Protein AF-A0A3M1Y998-F1 (afdb_monomer)

Foldseek 3Di:
DDDDDDDDYDDDDDDDDDDDDDDDDPDDDWDWDDDPPDRFKTKGKDADPPPPDDPPPDDQQDWDWDDDPNDIFIWGFNDFDDDDRTTTITITGGPDDDDDDPPPDPVPVPDDDDDPPDPPPDDPVVVVVVVVVVLPDPDDDDDDPDPDADEFELVNFFCCCVVPVQDDPAAPSDDQVPQAPDACQVSLLRRQVVSVVRLHEYEDEFFEHEHAAEREHEFSYEYEWPAQFDDDQVDDPPDDCGRTTAEYEYEHPAAQGENYEYEYPDPVQDAGEHAEYYRYEYAYPLPHAAYEDYEDDPPPHEYEDYEAYRYEYENQQRHEDYEYEWEPQHEYDHYEHEAYEEENRQEDYEAEFEDAAQTEYEQYEAYQYEYEYENHQEQYEFEYPDQHPNTEAEAYEHEAHEQEYLEHQAAHAEYYHQYEYEYDNYEYENNCHCVPHVPHWNEEYDQRYADHHDEYAYPTDYHHNYPNHAYWYDYPPPQAIALGNQFPQPRLQQGPWDQDPQRFTDTPQKQKFKDFLPDPDTHRHPPPNFDWDWDDDPQDPPNHIKIKTFAFARMKMKIWGHDPVCLLVLAQFKKKWWWWKAWQFFQQKKKKWWWQDPVGIDIDIFTDHHGDNDTDIHIAIDHRHNPTPDTTIIMMGHHHCVGHNRGTIIMMIIRTGMGTHRDDPVSPPPDCPDPPDDDDDPDDCVQAAEDACPDQQQAWPVRDQLEGFDAPVHQHYEYEHPPAAGEHAAYLPAQPDGGSNNRGHQDPPPRHHHYHYPDPRYHYDYDPHDDDDPPD

Structure (mmCIF, N/CA/C/O backbone):
data_AF-A0A3M1Y998-F1
#
_entry.id   AF-A0A3M1Y998-F1
#
loop_
_atom_site.group_PDB
_atom_site.id
_atom_site.type_symbol
_atom_site.label_atom_id
_atom_site.label_alt_id
_atom_site.label_comp_id
_atom_site.label_asym_id
_atom_site.label_entity_id
_atom_site.label_seq_id
_atom_site.pdbx_PDB_ins_code
_atom_site.Cartn_x
_atom_site.Cartn_y
_atom_site.Cartn_z
_atom_site.occupancy
_atom_site.B_iso_or_equiv
_atom_site.auth_seq_id
_atom_site.auth_comp_id
_atom_site.auth_asym_id
_atom_site.auth_atom_id
_atom_site.pdbx_PDB_model_num
ATOM 1 N N . MET A 1 1 ? -44.297 -86.872 43.626 1.00 28.73 1 MET A N 1
ATOM 2 C CA . MET A 1 1 ? -42.846 -86.785 43.926 1.00 28.73 1 MET A CA 1
ATOM 3 C C . MET A 1 1 ? -42.371 -85.453 43.338 1.00 28.73 1 MET A C 1
ATOM 5 O O . MET A 1 1 ? -42.643 -85.288 42.164 1.00 28.73 1 MET A O 1
ATOM 9 N N . LYS A 1 2 ? -41.758 -84.451 43.992 1.00 30.38 2 LYS A N 1
ATOM 10 C CA . LYS A 1 2 ? -41.513 -84.029 45.402 1.00 30.38 2 LYS A CA 1
ATOM 11 C C . LYS A 1 2 ? -41.381 -82.472 45.321 1.00 30.38 2 LYS A C 1
ATOM 13 O O . LYS A 1 2 ? -40.710 -82.046 44.394 1.00 30.38 2 LYS A O 1
ATOM 18 N N . LYS A 1 3 ? -41.882 -81.558 46.168 1.00 30.95 3 LYS A N 1
ATOM 19 C CA . LYS A 1 3 ? -42.814 -81.538 47.329 1.00 30.95 3 LYS A CA 1
ATOM 20 C C . LYS A 1 3 ? -44.104 -80.743 46.902 1.00 30.95 3 LYS A C 1
ATOM 22 O O . LYS A 1 3 ? -44.504 -81.012 45.777 1.00 30.95 3 LYS A O 1
ATOM 27 N N . LEU A 1 4 ? -44.941 -79.938 47.600 1.00 26.91 4 LEU A N 1
ATOM 28 C CA . LEU A 1 4 ? -44.999 -79.182 48.884 1.00 26.91 4 LEU A CA 1
ATOM 29 C C . LEU A 1 4 ? -44.080 -77.928 48.936 1.00 26.91 4 LEU A C 1
ATOM 31 O O . LEU A 1 4 ? -42.935 -78.050 48.521 1.00 26.91 4 LEU A O 1
ATOM 35 N N . ILE A 1 5 ? -44.452 -76.715 49.399 1.00 28.28 5 ILE A N 1
ATOM 36 C CA . ILE A 1 5 ? -45.651 -76.070 50.039 1.00 28.28 5 ILE A CA 1
ATOM 37 C C . ILE A 1 5 ? -45.752 -74.635 49.386 1.00 28.28 5 ILE A C 1
ATOM 39 O O . ILE A 1 5 ? -44.716 -74.178 48.917 1.00 28.28 5 ILE A O 1
ATOM 43 N N . LYS A 1 6 ? -46.849 -73.880 49.126 1.00 26.55 6 LYS A N 1
ATOM 44 C CA . LYS A 1 6 ? -48.116 -73.475 49.813 1.00 26.55 6 LYS A CA 1
ATOM 45 C C . LYS A 1 6 ? -47.914 -72.528 51.045 1.00 26.55 6 LYS A C 1
ATOM 47 O O . LYS A 1 6 ? -47.003 -72.797 51.810 1.00 26.55 6 LYS A O 1
ATOM 52 N N . ILE A 1 7 ? -48.722 -71.482 51.351 1.00 26.44 7 ILE A N 1
ATOM 53 C CA . ILE A 1 7 ? -49.826 -70.757 50.643 1.00 26.44 7 ILE A CA 1
ATOM 54 C C . ILE A 1 7 ? -50.287 -69.457 51.406 1.00 26.44 7 ILE A C 1
ATOM 56 O O . ILE A 1 7 ? -50.245 -69.474 52.629 1.00 26.44 7 ILE A O 1
ATOM 60 N N . ILE A 1 8 ? -50.866 -68.448 50.706 1.00 25.31 8 ILE A N 1
ATOM 61 C CA . ILE A 1 8 ? -51.838 -67.394 51.179 1.00 25.31 8 ILE A CA 1
ATOM 62 C C . ILE A 1 8 ? -51.365 -66.162 52.030 1.00 25.31 8 ILE A C 1
ATOM 64 O O . ILE A 1 8 ? -50.588 -66.310 52.961 1.00 25.31 8 ILE A O 1
ATOM 68 N N . ALA A 1 9 ? -52.001 -64.994 51.758 1.00 24.14 9 ALA A N 1
ATOM 69 C CA . ALA A 1 9 ? -52.255 -63.786 52.604 1.00 24.14 9 ALA A CA 1
ATOM 70 C C . ALA A 1 9 ? -51.103 -62.854 53.086 1.00 24.14 9 ALA A C 1
ATOM 72 O O . ALA A 1 9 ? -49.942 -63.223 52.983 1.00 24.14 9 ALA A O 1
ATOM 73 N N . THR A 1 10 ? -51.333 -61.678 53.725 1.00 23.50 10 THR A N 1
ATOM 74 C CA . THR A 1 10 ? -52.276 -60.515 53.546 1.00 23.50 10 THR A CA 1
ATOM 75 C C . THR A 1 10 ? -51.986 -59.435 54.629 1.00 23.50 10 THR A C 1
ATOM 77 O O . THR A 1 10 ? -51.796 -59.786 55.785 1.00 23.50 10 THR A O 1
ATOM 80 N N . VAL A 1 11 ? -52.007 -58.144 54.245 1.00 27.97 11 VAL A N 1
ATOM 81 C CA . VAL A 1 11 ? -52.186 -56.870 55.016 1.00 27.97 11 VAL A CA 1
ATOM 82 C C . VAL A 1 11 ? -52.184 -56.868 56.566 1.00 27.97 11 VAL A C 1
ATOM 84 O O . VAL A 1 11 ? -53.050 -57.478 57.184 1.00 27.97 11 VAL A O 1
ATOM 87 N N . CYS A 1 12 ? -51.343 -55.996 57.158 1.00 21.44 12 CYS A N 1
ATOM 88 C CA . CYS A 1 12 ? -51.521 -55.249 58.433 1.00 21.44 12 CYS A CA 1
ATOM 89 C C . CYS A 1 12 ? -50.315 -54.284 58.647 1.00 21.44 12 CYS A C 1
ATOM 91 O O . CYS A 1 12 ? -49.262 -54.542 58.076 1.00 21.44 12 CYS A O 1
ATOM 93 N N . CYS A 1 13 ? -50.296 -53.252 59.510 1.00 22.41 13 CYS A N 1
ATOM 94 C CA . CYS A 1 13 ? -51.275 -52.206 59.871 1.00 22.41 13 CYS A CA 1
ATOM 95 C C . CYS A 1 13 ? -50.620 -51.185 60.847 1.00 22.41 13 CYS A C 1
ATOM 97 O O . CYS A 1 13 ? -50.012 -51.609 61.819 1.00 22.41 13 CYS A O 1
ATOM 99 N N . VAL A 1 14 ? -50.841 -49.875 60.637 1.00 23.38 14 VAL A N 1
ATOM 100 C CA . VAL A 1 14 ? -50.929 -48.782 61.652 1.00 23.38 14 VAL A CA 1
ATOM 101 C C . VAL A 1 14 ? -49.792 -48.562 62.684 1.00 23.38 14 VAL A C 1
ATOM 103 O O . VAL A 1 14 ? -49.634 -49.342 63.617 1.00 23.38 14 VAL A O 1
ATOM 106 N N . MET A 1 15 ? -49.205 -47.349 62.693 1.00 20.98 15 MET A N 1
ATOM 107 C CA . MET A 1 15 ? -49.172 -46.499 63.909 1.00 20.98 15 MET A CA 1
ATOM 108 C C . MET A 1 15 ? -48.903 -45.004 63.631 1.00 20.98 15 MET A C 1
ATOM 110 O O . MET A 1 15 ? -48.249 -44.649 62.656 1.00 20.98 15 MET A O 1
ATOM 114 N N . PHE A 1 16 ? -49.433 -44.138 64.503 1.00 25.70 16 PHE A N 1
ATOM 115 C CA . PHE A 1 16 ? -49.249 -42.676 64.533 1.00 25.70 16 PHE A CA 1
ATOM 116 C C . PHE A 1 16 ? -48.247 -42.284 65.630 1.00 25.70 16 PHE A C 1
ATOM 118 O O . PHE A 1 16 ? -48.265 -42.898 66.692 1.00 25.70 16 PHE A O 1
ATOM 125 N N . PHE A 1 17 ? -47.509 -41.184 65.443 1.00 23.17 17 PHE A N 1
ATOM 126 C CA . PHE A 1 17 ? -47.039 -40.316 66.537 1.00 23.17 17 PHE A CA 1
ATOM 127 C C . PHE A 1 17 ? -46.920 -38.856 66.060 1.00 23.17 17 PHE A C 1
ATOM 129 O O . PHE A 1 17 ? -46.971 -38.584 64.861 1.00 23.17 17 PHE A O 1
ATOM 136 N N . THR A 1 18 ? -46.842 -37.909 66.998 1.00 27.38 18 THR A N 1
ATOM 137 C CA . THR A 1 18 ? -47.073 -36.472 66.760 1.00 27.38 18 THR A CA 1
ATOM 138 C C . THR A 1 18 ? -45.879 -35.575 67.104 1.00 27.38 18 THR A C 1
ATOM 140 O O . THR A 1 18 ? -45.066 -35.911 67.957 1.00 27.38 18 THR A O 1
ATOM 143 N N . SER A 1 19 ? -45.897 -34.367 66.522 1.00 28.23 19 SER A N 1
ATOM 144 C CA . SER A 1 19 ? -45.297 -33.112 67.020 1.00 28.23 19 SER A CA 1
ATOM 145 C C . SER A 1 19 ? -43.782 -33.032 67.281 1.00 28.23 19 SER A C 1
ATOM 147 O O . SER A 1 19 ? -43.309 -33.441 68.336 1.00 28.23 19 SER A O 1
ATOM 149 N N . ALA A 1 20 ? -43.085 -32.271 66.431 1.00 25.92 20 ALA A N 1
ATOM 150 C CA . ALA A 1 20 ? -42.319 -31.076 66.826 1.00 25.92 20 ALA A CA 1
ATOM 151 C C . ALA A 1 20 ? -42.016 -30.223 65.574 1.00 25.92 20 ALA A C 1
ATOM 153 O O . ALA A 1 20 ? -42.040 -30.744 64.461 1.00 25.92 20 ALA A O 1
ATOM 154 N N . ALA A 1 21 ? -41.752 -28.923 65.736 1.00 38.94 21 ALA A N 1
ATOM 155 C CA . ALA A 1 21 ? -41.418 -28.024 64.626 1.00 38.94 21 ALA A CA 1
ATOM 156 C C . ALA A 1 21 ? -39.916 -27.703 64.592 1.00 38.94 21 ALA A C 1
ATOM 158 O O . ALA A 1 21 ? -39.344 -27.363 65.624 1.00 38.94 21 ALA A O 1
ATOM 159 N N . PHE A 1 22 ? -39.315 -27.737 63.400 1.00 25.36 22 PHE A N 1
ATOM 160 C CA . PHE A 1 22 ? -38.050 -27.067 63.078 1.00 25.36 22 PHE A CA 1
ATOM 161 C C . PHE A 1 22 ? -38.064 -26.590 61.614 1.00 25.36 22 PHE A C 1
ATOM 163 O O . PHE A 1 22 ? -38.923 -26.991 60.828 1.00 25.36 22 PHE A O 1
ATOM 170 N N . SER A 1 23 ? -37.172 -25.659 61.278 1.00 29.48 23 SER A N 1
ATOM 171 C CA . SER A 1 23 ? -37.209 -24.865 60.043 1.00 29.48 23 SER A CA 1
ATOM 172 C C . SER A 1 23 ? -36.694 -25.581 58.789 1.00 29.48 23 SER A C 1
ATOM 174 O O . SER A 1 23 ? -35.833 -26.449 58.868 1.00 29.48 23 SER A O 1
ATOM 176 N N . GLN A 1 24 ? -37.205 -25.122 57.640 1.00 39.22 24 GLN A N 1
ATOM 177 C CA . GLN A 1 24 ? -36.751 -25.337 56.256 1.00 39.22 24 GLN A CA 1
ATOM 178 C C . GLN A 1 24 ? -35.481 -26.188 56.039 1.00 39.22 24 GLN A C 1
ATOM 180 O O . GLN A 1 24 ? -34.361 -25.717 56.212 1.00 39.22 24 GLN A O 1
ATOM 185 N N . ALA A 1 25 ? -35.680 -27.382 55.477 1.00 23.97 25 ALA A N 1
ATOM 186 C CA . ALA A 1 25 ? -34.695 -28.069 54.648 1.00 23.97 25 ALA A CA 1
ATOM 187 C C . ALA A 1 25 ? -35.430 -28.743 53.477 1.00 23.97 25 ALA A C 1
ATOM 189 O O . ALA A 1 25 ? -36.175 -29.705 53.669 1.00 23.97 25 ALA A O 1
ATOM 190 N N . THR A 1 26 ? -35.267 -28.231 52.255 1.00 26.08 26 THR A N 1
ATOM 191 C CA . THR A 1 26 ? -35.855 -28.817 51.037 1.00 26.08 26 THR A CA 1
ATOM 192 C C . THR A 1 26 ? -35.005 -29.981 50.530 1.00 26.08 26 THR A C 1
ATOM 194 O O . THR A 1 26 ? -34.342 -29.880 49.502 1.00 26.08 26 THR A O 1
ATOM 197 N N . GLY A 1 27 ? -35.014 -31.089 51.274 1.00 26.39 27 GLY A N 1
ATOM 198 C CA . GLY A 1 27 ? -34.403 -32.349 50.849 1.00 26.39 27 GLY A CA 1
ATOM 199 C C . GLY A 1 27 ? -35.248 -33.077 49.799 1.00 26.39 27 GLY A C 1
ATOM 200 O O . GLY A 1 27 ? -36.473 -33.145 49.914 1.00 26.39 27 GLY A O 1
ATOM 201 N N . ILE A 1 28 ? -34.589 -33.645 48.788 1.00 27.44 28 ILE A N 1
ATOM 202 C CA . ILE A 1 28 ? -35.203 -34.571 47.829 1.00 27.44 28 ILE A CA 1
ATOM 203 C C . ILE A 1 28 ? -35.176 -35.975 48.443 1.00 27.44 28 ILE A C 1
ATOM 205 O O . ILE A 1 28 ? -34.116 -36.457 48.835 1.00 27.44 28 ILE A O 1
ATOM 209 N N . TYR A 1 29 ? -36.327 -36.647 48.492 1.00 25.86 29 TYR A N 1
ATOM 210 C CA . TYR A 1 29 ? -36.417 -38.057 48.875 1.00 25.86 29 TYR A CA 1
ATOM 211 C C . TYR A 1 29 ? -36.579 -38.922 47.622 1.00 25.86 29 TYR A C 1
ATOM 213 O O . TYR A 1 29 ? -37.658 -38.965 47.036 1.00 25.86 29 TYR A O 1
ATOM 221 N N . VAL A 1 30 ? -35.515 -39.627 47.231 1.00 32.72 30 VAL A N 1
ATOM 222 C CA . VAL A 1 30 ? -35.581 -40.709 46.236 1.00 32.72 30 VAL A CA 1
ATOM 223 C C . VAL A 1 30 ? -35.780 -42.025 46.984 1.00 32.72 30 VAL A C 1
ATOM 225 O O . VAL A 1 30 ? -34.955 -42.392 47.822 1.00 32.72 30 VAL A O 1
ATOM 228 N N . LEU A 1 31 ? -36.873 -42.737 46.699 1.00 29.14 31 LEU A N 1
ATOM 229 C CA . LEU A 1 31 ? -37.113 -44.064 47.263 1.00 29.14 31 LEU A CA 1
ATOM 230 C C . LEU A 1 31 ? -36.431 -45.121 46.387 1.00 29.14 31 LEU A C 1
ATOM 232 O O . LEU A 1 31 ? -36.973 -45.526 45.361 1.00 29.14 31 LEU A O 1
ATOM 236 N N . TYR A 1 32 ? -35.249 -45.569 46.800 1.00 33.28 32 TYR A N 1
ATOM 237 C CA . TYR A 1 32 ? -34.564 -46.687 46.157 1.00 33.28 32 TYR A CA 1
ATOM 238 C C . TYR A 1 32 ? -35.255 -48.011 46.501 1.00 33.28 32 TYR A C 1
ATOM 240 O O . TYR A 1 32 ? -35.374 -48.369 47.674 1.00 33.28 32 TYR A O 1
ATOM 248 N N . VAL A 1 33 ? -35.653 -48.762 45.474 1.00 33.94 33 VAL A N 1
ATOM 249 C CA . VAL A 1 33 ? -36.022 -50.178 45.585 1.00 33.94 33 VAL A CA 1
ATOM 250 C C . VAL A 1 33 ? -34.930 -50.973 44.881 1.00 33.94 33 VAL A C 1
ATOM 252 O O . VAL A 1 33 ? -34.832 -50.940 43.658 1.00 33.94 33 VAL A O 1
ATOM 255 N N . HIS A 1 34 ? -34.075 -51.640 45.655 1.00 32.28 34 HIS A N 1
ATOM 256 C CA . HIS A 1 34 ? -33.047 -52.518 45.103 1.00 32.28 34 HIS A CA 1
ATOM 257 C C . HIS A 1 34 ? -33.678 -53.879 44.800 1.00 32.28 34 HIS A C 1
ATOM 259 O O . HIS A 1 34 ? -34.225 -54.517 45.700 1.00 32.28 34 HIS A O 1
ATOM 265 N N . ASP A 1 35 ? -33.603 -54.326 43.548 1.00 37.66 35 ASP A N 1
ATOM 266 C CA . ASP A 1 35 ? -33.853 -55.726 43.209 1.00 37.66 35 ASP A CA 1
ATOM 267 C C . ASP A 1 35 ? -32.534 -56.495 43.372 1.00 37.66 35 ASP A C 1
ATOM 269 O O . ASP A 1 35 ? -31.549 -56.209 42.687 1.00 37.66 35 ASP A O 1
ATOM 273 N N . ASP A 1 36 ? -32.489 -57.441 44.312 1.00 33.34 36 ASP A N 1
ATOM 274 C CA . ASP A 1 36 ? -31.306 -58.273 44.580 1.00 33.34 36 ASP A CA 1
ATOM 275 C C . ASP A 1 36 ? -31.001 -59.268 43.435 1.00 33.34 36 ASP A C 1
ATOM 277 O O . ASP A 1 36 ? -29.962 -59.931 43.450 1.00 33.34 36 ASP A O 1
ATOM 281 N N . SER A 1 37 ? -31.891 -59.407 42.442 1.00 35.38 37 SER A N 1
ATOM 282 C CA . SER A 1 37 ? -31.739 -60.351 41.328 1.00 35.38 37 SER A CA 1
ATOM 283 C C . SER A 1 37 ? -31.055 -59.779 40.079 1.00 35.38 37 SER A C 1
ATOM 285 O O . SER A 1 37 ? -30.566 -60.564 39.263 1.00 35.38 37 SER A O 1
ATOM 287 N N . ASN A 1 38 ? -30.959 -58.449 39.924 1.00 41.59 38 ASN A N 1
ATOM 288 C CA . ASN A 1 38 ? -30.275 -57.824 38.783 1.00 41.59 38 ASN A CA 1
ATOM 289 C C . ASN A 1 38 ? -29.654 -56.444 39.122 1.00 41.59 38 ASN A C 1
ATOM 291 O O . ASN A 1 38 ? -30.374 -55.445 39.159 1.00 41.59 38 ASN A O 1
ATOM 295 N N . PRO A 1 39 ? -28.318 -56.331 39.277 1.00 40.72 39 PRO A N 1
ATOM 296 C CA . PRO A 1 39 ? -27.650 -55.102 39.730 1.00 40.72 39 PRO A CA 1
ATOM 297 C C . PRO A 1 39 ? -27.534 -53.986 38.667 1.00 40.72 39 PRO A C 1
ATOM 299 O O . PRO A 1 39 ? -26.783 -53.034 38.866 1.00 40.72 39 PRO A O 1
ATOM 302 N N . TYR A 1 40 ? -28.240 -54.095 37.535 1.00 42.31 40 TYR A N 1
ATOM 303 C CA . TYR A 1 40 ? -28.177 -53.143 36.412 1.00 42.31 40 TYR A CA 1
ATOM 304 C C . TYR A 1 40 ? -29.518 -52.474 36.062 1.00 42.31 40 TYR A C 1
ATOM 306 O O . TYR A 1 40 ? -29.583 -51.715 35.095 1.00 42.31 40 TYR A O 1
ATOM 314 N N . THR A 1 41 ? -30.579 -52.736 36.830 1.00 38.84 41 THR A N 1
ATOM 315 C CA . THR A 1 41 ? -31.914 -52.139 36.645 1.00 38.84 41 THR A CA 1
ATOM 316 C C . THR A 1 41 ? -32.327 -51.349 37.879 1.00 38.84 41 THR A C 1
ATOM 318 O O . THR A 1 41 ? -32.541 -51.931 38.940 1.00 38.84 41 THR A O 1
ATOM 321 N N . THR A 1 42 ? -32.481 -50.032 37.718 1.00 44.97 42 THR A N 1
ATOM 322 C CA . THR A 1 42 ? -32.980 -49.122 38.758 1.00 44.97 42 THR A CA 1
ATOM 323 C C . THR A 1 42 ? -34.293 -48.508 38.287 1.00 44.97 42 THR A C 1
ATOM 325 O O . THR A 1 42 ? -34.296 -47.618 37.436 1.00 44.97 42 THR A O 1
ATOM 328 N N . THR A 1 43 ? -35.412 -48.960 38.850 1.00 42.78 43 THR A N 1
ATOM 329 C CA . THR A 1 43 ? -36.726 -48.357 38.597 1.00 42.78 43 THR A CA 1
ATOM 330 C C . THR A 1 43 ? -36.883 -47.098 39.452 1.00 42.78 43 THR A C 1
ATOM 332 O O . THR A 1 43 ? -36.777 -47.158 40.678 1.00 42.78 43 THR A O 1
ATOM 335 N N . VAL A 1 44 ? -37.161 -45.952 38.822 1.00 46.66 44 VAL A N 1
ATOM 336 C CA . VAL A 1 44 ? -37.321 -44.661 39.515 1.00 46.66 44 VAL A CA 1
ATOM 337 C C . VAL A 1 44 ? -38.791 -44.240 39.542 1.00 46.66 44 VAL A C 1
ATOM 339 O O . VAL A 1 44 ? -39.430 -44.096 38.503 1.00 46.66 44 VAL A O 1
ATOM 342 N N . LEU A 1 45 ? -39.322 -43.994 40.743 1.00 42.41 45 LEU A N 1
ATOM 343 C CA . LEU A 1 45 ? -40.657 -43.424 40.953 1.00 42.41 45 LEU A CA 1
ATOM 344 C C . LEU A 1 45 ? -40.580 -41.892 41.040 1.00 42.41 45 LEU A C 1
ATOM 346 O O . LEU A 1 45 ? -40.309 -41.327 42.100 1.00 42.41 45 LEU A O 1
ATOM 350 N N . LEU A 1 46 ? -40.834 -41.221 39.916 1.00 44.50 46 LEU A N 1
ATOM 351 C CA . LEU A 1 46 ? -40.990 -39.764 39.848 1.00 44.50 46 LEU A CA 1
ATOM 352 C C . LEU A 1 46 ? -42.362 -39.362 40.417 1.00 44.50 46 LEU A C 1
ATOM 354 O O . LEU A 1 46 ? -43.374 -39.943 40.029 1.00 44.50 46 LEU A O 1
ATOM 358 N N . ASN A 1 47 ? -42.419 -38.379 41.328 1.00 36.03 47 ASN A N 1
ATOM 359 C CA . ASN A 1 47 ? -43.671 -38.008 42.001 1.00 36.03 47 ASN A CA 1
ATOM 360 C C . ASN A 1 47 ? -43.832 -36.487 42.239 1.00 36.03 47 ASN A C 1
ATOM 362 O O . ASN A 1 47 ? -43.031 -35.874 42.944 1.00 36.03 47 ASN A O 1
ATOM 366 N N . ASP A 1 48 ? -44.887 -35.908 41.650 1.00 36.84 48 ASP A N 1
ATOM 367 C CA . ASP A 1 48 ? -45.590 -34.643 41.978 1.00 36.84 48 ASP A CA 1
ATOM 368 C C . ASP A 1 48 ? -44.764 -33.359 42.296 1.00 36.84 48 ASP A C 1
ATOM 370 O O . ASP A 1 48 ? -45.282 -32.438 42.930 1.00 36.84 48 ASP A O 1
ATOM 374 N N . ARG A 1 49 ? -43.495 -33.237 41.857 1.00 32.12 49 ARG A N 1
ATOM 375 C CA . ARG A 1 49 ? -42.698 -31.983 41.979 1.00 32.12 49 ARG A CA 1
ATOM 376 C C . ARG A 1 49 ? -41.953 -31.491 40.730 1.00 32.12 49 ARG A C 1
ATOM 378 O O . ARG A 1 49 ? -41.306 -30.450 40.800 1.00 32.12 49 ARG A O 1
ATOM 385 N N . PHE A 1 50 ? -42.093 -32.151 39.582 1.00 36.81 50 PHE A N 1
ATOM 386 C CA . PHE A 1 50 ? -41.681 -31.583 38.291 1.00 36.81 50 PHE A CA 1
ATOM 387 C C . PHE A 1 50 ? -42.826 -30.729 37.726 1.00 36.81 50 PHE A C 1
ATOM 389 O O . PHE A 1 50 ? -43.577 -31.176 36.872 1.00 36.81 50 PHE A O 1
ATOM 396 N N . SER A 1 51 ? -43.004 -29.505 38.233 1.00 35.72 51 SER A N 1
ATOM 397 C CA . SER A 1 51 ? -44.151 -28.644 37.874 1.00 35.72 51 SER A CA 1
ATOM 398 C C . SER A 1 51 ? -44.134 -28.093 36.442 1.00 35.72 51 SER A C 1
ATOM 400 O O . SER A 1 51 ? -45.111 -27.479 36.026 1.00 35.72 51 SER A O 1
ATOM 402 N N . ASN A 1 52 ? -43.023 -28.269 35.718 1.00 38.34 52 ASN A N 1
ATOM 403 C CA . ASN A 1 52 ? -42.760 -27.657 34.412 1.00 38.34 52 ASN A CA 1
ATOM 404 C C . ASN A 1 52 ? -42.334 -28.687 33.342 1.00 38.34 52 ASN A C 1
ATOM 406 O O . ASN A 1 52 ? -41.836 -28.292 32.294 1.00 38.34 52 ASN A O 1
ATOM 410 N N . ILE A 1 53 ? -42.482 -29.990 33.610 1.00 40.31 53 ILE A N 1
ATOM 411 C CA . ILE A 1 53 ? -42.286 -31.062 32.622 1.00 40.31 53 ILE A CA 1
ATOM 412 C C . ILE A 1 53 ? -43.477 -32.005 32.765 1.00 40.31 53 ILE A C 1
ATOM 414 O O . ILE A 1 53 ? -43.586 -32.706 33.773 1.00 40.31 53 ILE A O 1
ATOM 418 N N . ASP A 1 54 ? -44.373 -32.012 31.780 1.00 43.44 54 ASP A N 1
ATOM 419 C CA . ASP A 1 54 ? -45.460 -32.984 31.747 1.00 43.44 54 ASP A CA 1
ATOM 420 C C . ASP A 1 54 ? -44.878 -34.381 31.495 1.00 43.44 54 ASP A C 1
ATOM 422 O O . ASP A 1 54 ? -44.110 -34.608 30.561 1.00 43.44 54 ASP A O 1
ATOM 426 N N . ALA A 1 55 ? -45.265 -35.360 32.317 1.00 44.16 55 ALA A N 1
ATOM 427 C CA . ALA A 1 55 ? -44.760 -36.739 32.240 1.00 44.16 55 ALA A CA 1
ATOM 428 C C . ALA A 1 55 ? -45.282 -37.530 31.014 1.00 44.16 55 ALA A C 1
ATOM 430 O O . ALA A 1 55 ? -45.284 -38.761 31.019 1.00 44.16 55 ALA A O 1
ATOM 431 N N . VAL A 1 56 ? -45.767 -36.815 29.997 1.00 47.56 56 VAL A N 1
ATOM 432 C CA . VAL A 1 56 ? -46.315 -37.318 28.732 1.00 47.56 56 VAL A CA 1
ATOM 433 C C . VAL A 1 56 ? -45.252 -37.298 27.626 1.00 47.56 56 VAL A C 1
ATOM 435 O O . VAL A 1 56 ? -45.319 -38.125 26.722 1.00 47.56 56 VAL A O 1
ATOM 438 N N . ASP A 1 57 ? -44.248 -36.419 27.731 1.00 54.09 57 ASP A N 1
ATOM 439 C CA . ASP A 1 57 ? -43.267 -36.164 26.664 1.00 54.09 57 ASP A CA 1
ATOM 440 C C . ASP A 1 57 ? -42.009 -37.058 26.727 1.00 54.09 57 ASP A C 1
ATOM 442 O O . ASP A 1 57 ? -41.160 -36.992 25.842 1.00 54.09 57 ASP A O 1
ATOM 446 N N . LEU A 1 58 ? -41.878 -37.920 27.747 1.00 52.06 58 LEU A N 1
ATOM 447 C CA . LEU A 1 58 ? -40.716 -38.806 27.918 1.00 52.06 58 LEU A CA 1
ATOM 448 C C . LEU A 1 58 ? -40.796 -40.053 27.022 1.00 52.06 58 LEU A C 1
ATOM 450 O O . LEU A 1 58 ? -41.666 -40.912 27.189 1.00 52.06 58 LEU A O 1
ATOM 454 N N . SER A 1 59 ? -39.824 -40.185 26.122 1.00 62.47 59 SER A N 1
ATOM 455 C CA . SER A 1 59 ? -39.717 -41.232 25.107 1.00 62.47 59 SER A CA 1
ATOM 456 C C . SER A 1 59 ? -38.604 -42.246 25.402 1.00 62.47 59 SER A C 1
ATOM 458 O O . SER A 1 59 ? -37.596 -41.959 26.048 1.00 62.47 59 SER A O 1
ATOM 460 N N . VAL A 1 60 ? -38.754 -43.470 24.881 1.00 59.19 60 VAL A N 1
ATOM 461 C CA . VAL A 1 60 ? -37.669 -44.467 24.893 1.00 59.19 60 VAL A CA 1
ATOM 462 C C . VAL A 1 60 ? -36.560 -44.006 23.948 1.00 59.19 60 VAL A C 1
ATOM 464 O O . VAL A 1 60 ? -36.803 -43.817 22.757 1.00 59.19 60 VAL A O 1
ATOM 467 N N . GLY A 1 61 ? -35.346 -43.860 24.478 1.00 54.97 61 GLY A N 1
ATOM 468 C CA . GLY A 1 61 ? -34.200 -43.259 23.788 1.00 54.97 61 GLY A CA 1
ATOM 469 C C . GLY A 1 61 ? -33.803 -41.875 24.312 1.00 54.97 61 GLY A C 1
ATOM 470 O O . GLY A 1 61 ? -32.671 -41.456 24.067 1.00 54.97 61 GLY A O 1
ATOM 471 N N . ASP A 1 62 ? -34.662 -41.199 25.082 1.00 55.81 62 ASP A N 1
ATOM 472 C CA . ASP A 1 62 ? -34.319 -39.906 25.679 1.00 55.81 62 ASP A CA 1
ATOM 473 C C . ASP A 1 62 ? -33.194 -40.050 26.710 1.00 55.81 62 ASP A C 1
ATOM 475 O O . ASP A 1 62 ? -33.083 -41.055 27.423 1.00 55.81 62 ASP A O 1
ATOM 479 N N . THR A 1 63 ? -32.350 -39.019 26.794 1.00 54.25 63 THR A N 1
ATOM 480 C CA . THR A 1 63 ? -31.191 -38.982 27.691 1.00 54.25 63 THR A CA 1
ATOM 481 C C . THR A 1 63 ? -31.426 -37.999 28.832 1.00 54.25 63 THR A C 1
ATOM 483 O O . THR A 1 63 ? -31.480 -36.788 28.631 1.00 54.25 63 THR A O 1
ATOM 486 N N . LEU A 1 64 ? -31.515 -38.528 30.049 1.00 57.78 64 LEU A N 1
ATOM 487 C CA . LEU A 1 64 ? -31.576 -37.759 31.286 1.00 57.78 64 LEU A CA 1
ATOM 488 C C . LEU A 1 64 ? -30.158 -37.529 31.820 1.00 57.78 64 LEU A C 1
ATOM 490 O O . LEU A 1 64 ? -29.321 -38.436 31.810 1.00 57.78 64 LEU A O 1
ATOM 494 N N . TYR A 1 65 ? -29.897 -36.329 32.336 1.00 55.06 65 TYR A N 1
ATOM 495 C CA . TYR A 1 65 ? -28.623 -35.987 32.963 1.00 55.06 65 TYR A CA 1
ATOM 496 C C . TYR A 1 65 ? -28.826 -35.464 34.387 1.00 55.06 65 TYR A C 1
ATOM 498 O O . TYR A 1 65 ? -29.723 -34.665 34.653 1.00 55.06 65 TYR A O 1
ATOM 506 N N . GLN A 1 66 ? -27.976 -35.905 35.315 1.00 61.56 66 GLN A N 1
ATOM 507 C CA . GLN A 1 66 ? -28.000 -35.455 36.706 1.00 61.56 66 GLN A CA 1
ATOM 508 C C . GLN A 1 66 ? -26.579 -35.344 37.258 1.00 61.56 66 GLN A C 1
ATOM 510 O O . GLN A 1 66 ? -25.739 -36.204 37.004 1.00 61.56 66 GLN A O 1
ATOM 515 N N . TYR A 1 67 ? -26.320 -34.292 38.035 1.00 45.56 67 TYR A N 1
ATOM 516 C CA . TYR A 1 67 ? -25.084 -34.170 38.803 1.00 45.56 67 TYR A CA 1
ATOM 517 C C . TYR A 1 67 ? -25.218 -34.856 40.167 1.00 45.56 67 TYR A C 1
ATOM 519 O O . TYR A 1 67 ? -26.182 -34.604 40.892 1.00 45.56 67 TYR A O 1
ATOM 527 N N . PHE A 1 68 ? -24.222 -35.669 40.514 1.00 46.56 68 PHE A N 1
ATOM 528 C CA . PHE A 1 68 ? -23.959 -36.175 41.863 1.00 46.56 68 PHE A CA 1
ATOM 529 C C . PHE A 1 68 ? -22.461 -36.016 42.136 1.00 46.56 68 PHE A C 1
ATOM 531 O O . PHE A 1 68 ? -21.658 -36.350 41.271 1.00 46.56 68 PHE A O 1
ATOM 538 N N . ASP A 1 69 ? -22.094 -35.490 43.306 1.00 49.81 69 ASP A N 1
ATOM 539 C CA . ASP A 1 69 ? -20.706 -35.334 43.774 1.00 49.81 69 ASP A CA 1
ATOM 540 C C . ASP A 1 69 ? -19.738 -34.798 42.689 1.00 49.81 69 ASP A C 1
ATOM 542 O O . ASP A 1 69 ? -18.704 -35.392 42.379 1.00 49.81 69 ASP A O 1
ATOM 546 N N . ASP A 1 70 ? -20.137 -33.678 42.071 1.00 46.75 70 ASP A N 1
ATOM 547 C CA . ASP A 1 70 ? -19.483 -32.973 40.952 1.00 46.75 70 ASP A CA 1
ATOM 548 C C . ASP A 1 70 ? -19.288 -33.778 39.645 1.00 46.75 70 ASP A C 1
ATOM 550 O O . ASP A 1 70 ? -18.692 -33.282 38.684 1.00 46.75 70 ASP A O 1
ATOM 554 N N . GLN A 1 71 ? -19.856 -34.984 39.541 1.00 43.50 71 GLN A N 1
ATOM 555 C CA . GLN A 1 71 ? -19.846 -35.809 38.330 1.00 43.50 71 GLN A CA 1
ATOM 556 C C . GLN A 1 71 ? -21.188 -35.767 37.589 1.00 43.50 71 GLN A C 1
ATOM 558 O O . GLN A 1 71 ? -22.265 -35.821 38.183 1.00 43.50 71 GLN A O 1
ATOM 563 N N . LEU A 1 72 ? -21.113 -35.688 36.258 1.00 51.88 72 LEU A N 1
ATOM 564 C CA . LEU A 1 72 ? -22.264 -35.732 35.359 1.00 51.88 72 LEU A CA 1
ATOM 565 C C . LEU A 1 72 ? -22.627 -37.190 35.050 1.00 51.88 72 LEU A C 1
ATOM 567 O O . LEU A 1 72 ? -21.924 -37.858 34.292 1.00 51.88 72 LEU A O 1
ATOM 571 N N . HIS A 1 73 ? -23.742 -37.670 35.594 1.00 54.06 73 HIS A N 1
ATOM 572 C CA . HIS A 1 73 ? -24.293 -38.982 35.266 1.00 54.06 73 HIS A CA 1
ATOM 573 C C . HIS A 1 73 ? -25.298 -38.862 34.118 1.00 54.06 73 HIS A C 1
ATOM 575 O O . HIS A 1 73 ? -26.249 -38.080 34.194 1.00 54.06 73 HIS A O 1
ATOM 581 N N . LEU A 1 74 ? -25.089 -39.663 33.071 1.00 49.97 74 LEU A N 1
ATOM 582 C CA . LEU A 1 74 ? -25.968 -39.782 31.908 1.00 49.97 74 LEU A CA 1
ATOM 583 C C . LEU A 1 74 ? -26.728 -41.111 31.966 1.00 49.97 74 LEU A C 1
ATOM 585 O O . LEU A 1 74 ? -26.129 -42.176 32.129 1.00 49.97 74 LEU A O 1
ATOM 589 N N . TRP A 1 75 ? -28.044 -41.038 31.801 1.00 60.59 75 TRP A N 1
ATOM 590 C CA . TRP A 1 75 ? -28.962 -42.174 31.823 1.00 60.59 75 TRP A CA 1
ATOM 591 C C . TRP A 1 75 ? -29.821 -42.135 30.565 1.00 60.59 75 TRP A C 1
ATOM 593 O O . TRP A 1 75 ? -30.337 -41.076 30.221 1.00 60.59 75 TRP A O 1
ATOM 603 N N . TYR A 1 76 ? -30.014 -43.272 29.899 1.00 60.12 76 TYR A N 1
ATOM 604 C CA . TYR A 1 76 ? -30.978 -43.371 28.802 1.00 60.12 76 TYR A CA 1
ATOM 605 C C . TYR A 1 76 ? -32.229 -44.116 29.268 1.00 60.12 76 TYR A C 1
ATOM 607 O O . TYR A 1 76 ? -32.140 -45.107 30.003 1.00 60.12 76 TYR A O 1
ATOM 615 N N . ILE A 1 77 ? -33.395 -43.632 28.839 1.00 66.19 77 ILE A N 1
ATOM 616 C CA . ILE A 1 77 ? -34.676 -44.298 29.076 1.00 66.19 77 ILE A CA 1
ATOM 617 C C . ILE A 1 77 ? -34.730 -45.526 28.165 1.00 66.19 77 ILE A C 1
ATOM 619 O O . ILE A 1 77 ? -34.892 -45.398 26.950 1.00 66.19 77 ILE A O 1
ATOM 623 N N . SER A 1 78 ? -34.560 -46.720 28.739 1.00 57.03 78 SER A N 1
ATOM 624 C CA . SER A 1 78 ? -34.523 -47.977 27.981 1.00 57.03 78 SER A CA 1
ATOM 625 C C . SER A 1 78 ? -35.896 -48.640 27.863 1.00 57.03 78 SER A C 1
ATOM 627 O O . SER A 1 78 ? -36.147 -49.344 26.885 1.00 57.03 78 SER A O 1
ATOM 629 N N . SER A 1 79 ? -36.824 -48.357 28.787 1.00 64.69 79 SER A N 1
ATOM 630 C CA . SER A 1 79 ? -38.258 -48.565 28.561 1.00 64.69 79 SER A CA 1
ATOM 631 C C . SER A 1 79 ? -39.138 -47.605 29.374 1.00 64.69 79 SER A C 1
ATOM 633 O O . SER A 1 79 ? -38.786 -47.204 30.484 1.00 64.69 79 SER A O 1
ATOM 635 N N . VAL A 1 80 ? -40.308 -47.265 28.820 1.00 61.47 80 VAL A N 1
ATOM 636 C CA . VAL A 1 80 ? -41.425 -46.621 29.531 1.00 61.47 80 VAL A CA 1
ATOM 637 C C . VAL A 1 80 ? -42.483 -47.704 29.753 1.00 61.47 80 VAL A C 1
ATOM 639 O O . VAL A 1 80 ? -43.050 -48.221 28.791 1.00 61.47 80 VAL A O 1
ATOM 642 N N . LEU A 1 81 ? -42.716 -48.092 31.007 1.00 51.53 81 LEU A N 1
ATOM 643 C CA . LEU A 1 81 ? -43.471 -49.303 31.358 1.00 51.53 81 LEU A CA 1
ATOM 644 C C . LEU A 1 81 ? -44.962 -49.053 31.627 1.00 51.53 81 LEU A C 1
ATOM 646 O O . LEU A 1 81 ? -45.782 -49.942 31.401 1.00 51.53 81 LEU A O 1
ATOM 650 N N . ALA A 1 82 ? -45.324 -47.847 32.071 1.00 51.97 82 ALA A N 1
ATOM 651 C CA . ALA A 1 82 ? -46.704 -47.364 32.112 1.00 51.97 82 ALA A CA 1
ATOM 652 C C . ALA A 1 82 ? -46.752 -45.834 32.241 1.00 51.97 82 ALA A C 1
ATOM 654 O O . ALA A 1 82 ? -45.947 -45.256 32.971 1.00 51.97 82 ALA A O 1
ATOM 655 N N . ILE A 1 83 ? -47.754 -45.209 31.614 1.00 50.88 83 ILE A N 1
ATOM 656 C CA . ILE A 1 83 ? -48.189 -43.830 31.879 1.00 50.88 83 ILE A CA 1
ATOM 657 C C . ILE A 1 83 ? -49.650 -43.904 32.334 1.00 50.88 83 ILE A C 1
ATOM 659 O O . ILE A 1 83 ? -50.499 -44.392 31.592 1.00 50.88 83 ILE A O 1
ATOM 663 N N . ASN A 1 84 ? -49.956 -43.432 33.545 1.00 47.38 84 ASN A N 1
ATOM 664 C CA . ASN A 1 84 ? -51.329 -43.348 34.062 1.00 47.38 84 ASN A CA 1
ATOM 665 C C . ASN A 1 84 ? -51.575 -41.973 34.706 1.00 47.38 84 ASN A C 1
ATOM 667 O O . ASN A 1 84 ? -51.491 -41.826 35.923 1.00 47.38 84 ASN A O 1
ATOM 671 N N . ASN A 1 85 ? -51.869 -40.971 33.868 1.00 44.72 85 ASN A N 1
ATOM 672 C CA . ASN A 1 85 ? -52.307 -39.585 34.145 1.00 44.72 85 ASN A CA 1
ATOM 673 C C . ASN A 1 85 ? -51.508 -38.691 35.124 1.00 44.72 85 ASN A C 1
ATOM 675 O O . ASN A 1 85 ? -51.662 -37.477 35.043 1.00 44.72 85 ASN A O 1
ATOM 679 N N . LYS A 1 86 ? -50.699 -39.231 36.041 1.00 47.78 86 LYS A N 1
ATOM 680 C CA . LYS A 1 86 ? -49.843 -38.483 36.988 1.00 47.78 86 LYS A CA 1
ATOM 681 C C . LYS A 1 86 ? -48.546 -39.200 37.377 1.00 47.78 86 LYS A C 1
ATOM 683 O O . LYS A 1 86 ? -47.789 -38.702 38.207 1.00 47.78 86 LYS A O 1
ATOM 688 N N . THR A 1 87 ? -48.280 -40.379 36.825 1.00 47.31 87 THR A N 1
ATOM 689 C CA . THR A 1 87 ? -47.064 -41.138 37.135 1.00 47.31 87 THR A CA 1
ATOM 690 C C . THR A 1 87 ? -46.629 -41.914 35.901 1.00 47.31 87 THR A C 1
ATOM 692 O O . THR A 1 87 ? -47.448 -42.603 35.283 1.00 47.31 87 THR A O 1
ATOM 695 N N . ALA A 1 88 ? -45.348 -41.790 35.564 1.00 50.22 88 ALA A N 1
ATOM 696 C CA . ALA A 1 88 ? -44.668 -42.606 34.573 1.00 50.22 88 ALA A CA 1
ATOM 697 C C . ALA A 1 88 ? -43.677 -43.523 35.301 1.00 50.22 88 ALA A C 1
ATOM 699 O O . ALA A 1 88 ? -42.908 -43.053 36.142 1.00 50.22 88 ALA A O 1
ATOM 700 N N . GLN A 1 89 ? -43.701 -44.820 34.992 1.00 52.56 89 GLN A N 1
ATOM 701 C CA . GLN A 1 89 ? -42.653 -45.747 35.418 1.00 52.56 89 GLN A CA 1
ATOM 702 C C . GLN A 1 89 ? -41.680 -45.934 34.256 1.00 52.56 89 GLN A C 1
ATOM 704 O O . GLN A 1 89 ? -42.072 -46.413 33.191 1.00 52.56 89 GLN A O 1
ATOM 709 N N . VAL A 1 90 ? -40.422 -45.558 34.474 1.00 51.06 90 VAL A N 1
ATOM 710 C CA . VAL A 1 90 ? -39.329 -45.693 33.508 1.00 51.06 90 VAL A CA 1
ATOM 711 C C . VAL A 1 90 ? -38.219 -46.547 34.096 1.00 51.06 90 VAL A C 1
ATOM 713 O O . VAL A 1 90 ? -37.791 -46.324 35.231 1.00 51.06 90 VAL A O 1
ATOM 716 N N . ASP A 1 91 ? -37.749 -47.505 33.302 1.00 54.12 91 ASP A N 1
ATOM 717 C CA . ASP A 1 91 ? -36.511 -48.212 33.596 1.00 54.12 91 ASP A CA 1
ATOM 718 C C . ASP A 1 91 ? -35.353 -47.456 32.944 1.00 54.12 91 ASP A C 1
ATOM 720 O O . ASP A 1 91 ? -35.342 -47.183 31.737 1.00 54.12 91 ASP A O 1
ATOM 724 N N . LEU A 1 92 ? -34.380 -47.101 33.780 1.00 47.69 92 LEU A N 1
ATOM 725 C CA . LEU A 1 92 ? -33.149 -46.448 33.369 1.00 47.69 92 LEU A CA 1
ATOM 726 C C . LEU A 1 92 ? -32.044 -47.493 33.286 1.00 47.69 92 LEU A C 1
ATOM 728 O O . LEU A 1 92 ? -31.808 -48.249 34.233 1.00 47.69 92 LEU A O 1
ATOM 732 N N . SER A 1 93 ? -31.330 -47.510 32.166 1.00 49.06 93 SER A N 1
ATOM 733 C CA . SER A 1 93 ? -30.146 -48.347 32.001 1.00 49.06 93 SER A CA 1
ATOM 734 C C . SER A 1 93 ? -28.896 -47.478 32.068 1.00 49.06 93 SER A C 1
ATOM 736 O O . SER A 1 93 ? -28.773 -46.474 31.368 1.00 49.06 93 SER A O 1
ATOM 738 N N . TYR A 1 94 ? -27.959 -47.849 32.940 1.00 41.16 94 TYR A N 1
ATOM 739 C CA . TYR A 1 94 ? -26.735 -47.079 33.135 1.00 41.16 94 TYR A CA 1
ATOM 740 C C . TYR A 1 94 ? -25.799 -47.245 31.931 1.00 41.16 94 TYR A C 1
ATOM 742 O O . TYR A 1 94 ? -25.268 -48.333 31.684 1.00 41.16 94 TYR A O 1
ATOM 750 N N . ALA A 1 95 ? -25.570 -46.163 31.185 1.00 43.16 95 ALA A N 1
ATOM 751 C CA . ALA A 1 95 ? -24.544 -46.114 30.151 1.00 43.16 95 ALA A CA 1
ATOM 752 C C . ALA A 1 95 ? -23.162 -46.045 30.818 1.00 43.16 95 ALA A C 1
ATOM 754 O O . ALA A 1 95 ? -22.616 -44.966 31.038 1.00 43.16 95 ALA A O 1
ATOM 755 N N . GLY A 1 96 ? -22.612 -47.211 31.170 1.00 39.41 96 GLY A N 1
ATOM 756 C CA . GLY A 1 96 ? -21.319 -47.345 31.842 1.00 39.41 96 GLY A CA 1
ATOM 757 C C . GLY A 1 96 ? -20.149 -46.836 31.000 1.00 39.41 96 GLY A C 1
ATOM 758 O O . GLY A 1 96 ? -19.459 -47.619 30.349 1.00 39.41 96 GLY A O 1
ATOM 759 N N . ALA A 1 97 ? -19.911 -45.525 31.030 1.00 36.47 97 ALA A N 1
ATOM 760 C CA . ALA A 1 97 ? -18.770 -44.901 30.382 1.00 36.47 97 ALA A CA 1
ATOM 761 C C . ALA A 1 97 ? -17.457 -45.374 31.042 1.00 36.47 97 ALA A C 1
ATOM 763 O O . ALA A 1 97 ? -17.334 -45.311 32.271 1.00 36.47 97 ALA A O 1
ATOM 764 N N . PRO A 1 98 ? -16.449 -45.825 30.269 1.00 33.34 98 PRO A N 1
ATOM 765 C CA . PRO A 1 98 ? -15.121 -46.073 30.817 1.00 33.34 98 PRO A CA 1
ATOM 766 C C . PRO A 1 98 ? -14.548 -44.745 31.323 1.00 33.34 98 PRO A C 1
ATOM 768 O O . PRO A 1 98 ? -14.614 -43.748 30.609 1.00 33.34 98 PRO A O 1
ATOM 771 N N . ALA A 1 99 ? -14.013 -44.748 32.550 1.00 32.47 99 ALA A N 1
ATOM 772 C CA . ALA A 1 99 ? -13.695 -43.561 33.350 1.00 32.47 99 ALA A CA 1
ATOM 773 C C . ALA A 1 99 ? -13.158 -42.362 32.539 1.00 32.47 99 ALA A C 1
ATOM 775 O O . ALA A 1 99 ? -11.959 -42.256 32.257 1.00 32.47 99 ALA A O 1
ATOM 776 N N . ILE A 1 100 ? -14.063 -41.437 32.205 1.00 31.89 100 ILE A N 1
ATOM 777 C CA . ILE A 1 100 ? -13.726 -40.175 31.556 1.00 31.89 100 ILE A CA 1
ATOM 778 C C . ILE A 1 100 ? -12.978 -39.345 32.600 1.00 31.89 100 ILE A C 1
ATOM 780 O O . ILE A 1 100 ? -13.570 -38.846 33.556 1.00 31.89 100 ILE A O 1
ATOM 784 N N . LYS A 1 101 ? -11.653 -39.226 32.438 1.00 27.45 101 LYS A N 1
ATOM 785 C CA . LYS A 1 101 ? -10.845 -38.274 33.215 1.00 27.45 101 LYS A CA 1
ATOM 786 C C . LYS A 1 101 ? -11.494 -36.885 33.121 1.00 27.45 101 LYS A C 1
ATOM 788 O O . LYS A 1 101 ? -11.984 -36.553 32.042 1.00 27.45 101 LYS A O 1
ATOM 793 N N . PRO A 1 102 ? -11.491 -36.087 34.207 1.00 29.58 102 PRO A N 1
ATOM 794 C CA . PRO A 1 102 ? -12.268 -34.852 34.289 1.00 29.58 102 PRO A CA 1
ATOM 795 C C . PRO A 1 102 ? -12.064 -33.971 33.053 1.00 29.58 102 PRO A C 1
ATOM 797 O O . PRO A 1 102 ? -10.929 -33.758 32.620 1.00 29.58 102 PRO A O 1
ATOM 800 N N . LEU A 1 103 ? -13.175 -33.490 32.482 1.00 32.19 103 LEU A N 1
ATOM 801 C CA . LEU A 1 103 ? -13.262 -32.831 31.171 1.00 32.19 103 LEU A CA 1
ATOM 802 C C . LEU A 1 103 ? -12.713 -31.389 31.170 1.00 32.19 103 LEU A C 1
ATOM 804 O O . LEU A 1 103 ? -13.347 -30.447 30.710 1.00 32.19 103 LEU A O 1
ATOM 808 N N . VAL A 1 104 ? -11.464 -31.234 31.609 1.00 30.86 104 VAL A N 1
ATOM 809 C CA . VAL A 1 104 ? -10.680 -29.983 31.610 1.00 30.86 104 VAL A CA 1
ATOM 810 C C . VAL A 1 104 ? -10.221 -29.592 30.185 1.00 30.86 104 VAL A C 1
ATOM 812 O O . VAL A 1 104 ? -9.447 -28.660 30.006 1.00 30.86 104 VAL A O 1
ATOM 815 N N . GLN A 1 105 ? -10.673 -30.305 29.143 1.00 29.64 105 GLN A N 1
ATOM 816 C CA . GLN A 1 105 ? -10.116 -30.219 27.785 1.00 29.64 105 GLN A CA 1
ATOM 817 C C . GLN A 1 105 ? -11.140 -29.972 26.659 1.00 29.64 105 GLN A C 1
ATOM 819 O O . GLN A 1 105 ? -10.778 -30.045 25.487 1.00 29.64 105 GLN A O 1
ATOM 824 N N . LEU A 1 106 ? -12.398 -29.635 26.979 1.00 28.31 106 LEU A N 1
ATOM 825 C CA . LEU A 1 106 ? -13.399 -29.261 25.959 1.00 28.31 106 LEU A CA 1
ATOM 826 C C . LEU A 1 106 ? -13.248 -27.817 25.438 1.00 28.31 106 LEU A C 1
ATOM 828 O O . LEU A 1 106 ? -13.672 -27.518 24.324 1.00 28.31 106 LEU A O 1
ATOM 832 N N . SER A 1 107 ? -12.546 -26.952 26.176 1.00 31.03 107 SER A N 1
ATOM 833 C CA . SER A 1 107 ? -12.176 -25.585 25.765 1.00 31.03 107 SER A CA 1
ATOM 834 C C . SER A 1 107 ? -11.235 -25.518 24.550 1.00 31.03 107 SER A C 1
ATOM 836 O O . SER A 1 107 ? -10.969 -24.433 24.039 1.00 31.03 107 SER A O 1
ATOM 838 N N . ALA A 1 108 ? -10.749 -26.662 24.056 1.00 27.27 108 ALA A N 1
ATOM 839 C CA . ALA A 1 108 ? -9.955 -26.760 22.833 1.00 27.27 108 ALA A CA 1
ATOM 840 C C . ALA A 1 108 ? -10.792 -26.972 21.553 1.00 27.27 108 ALA A C 1
ATOM 842 O O . ALA A 1 108 ? -10.252 -26.801 20.463 1.00 27.27 108 ALA A O 1
ATOM 843 N N . LEU A 1 109 ? -12.075 -27.354 21.657 1.00 27.83 109 LEU A N 1
ATOM 844 C CA . LEU A 1 109 ? -12.895 -27.709 20.486 1.00 27.83 109 LEU A CA 1
ATOM 845 C C . LEU A 1 109 ? -13.702 -26.532 19.909 1.00 27.83 109 LEU A C 1
ATOM 847 O O . LEU A 1 109 ? -14.113 -26.582 18.753 1.00 27.83 109 LEU A O 1
ATOM 851 N N . ILE A 1 110 ? -13.894 -25.458 20.681 1.00 30.80 110 ILE A N 1
ATOM 852 C CA . ILE A 1 110 ? -14.535 -24.213 20.224 1.00 30.80 110 ILE A CA 1
ATOM 853 C C . ILE A 1 110 ? -13.443 -23.237 19.758 1.00 30.80 110 ILE A C 1
ATOM 855 O O . ILE A 1 110 ? -13.205 -22.197 20.371 1.00 30.80 110 ILE A O 1
ATOM 859 N N . LYS A 1 111 ? -12.710 -23.599 18.695 1.00 29.81 111 LYS A N 1
ATOM 860 C CA . LYS A 1 111 ? -11.766 -22.677 18.044 1.00 29.81 111 LYS A CA 1
ATOM 861 C C . LYS A 1 111 ? -11.504 -23.019 16.575 1.00 29.81 111 LYS A C 1
ATOM 863 O O . LYS A 1 111 ? -11.400 -24.185 16.209 1.00 29.81 111 LYS A O 1
ATOM 868 N N . SER A 1 112 ? -11.288 -21.970 15.778 1.00 27.80 112 SER A N 1
ATOM 869 C CA . SER A 1 112 ? -11.100 -21.956 14.316 1.00 27.80 112 SER A CA 1
ATOM 870 C C . SER A 1 112 ? -12.344 -22.311 13.489 1.00 27.80 112 SER A C 1
ATOM 872 O O . SER A 1 112 ? -13.039 -23.295 13.734 1.00 27.80 112 SER A O 1
ATOM 874 N N . GLY A 1 113 ? -12.623 -21.478 12.484 1.00 33.53 113 GLY A N 1
ATOM 875 C CA . GLY A 1 113 ? -13.771 -21.642 11.602 1.00 33.53 113 GLY A CA 1
ATOM 876 C C . GLY A 1 113 ? -13.565 -22.757 10.579 1.00 33.53 113 GLY A C 1
ATOM 877 O O . GLY A 1 113 ? -12.778 -22.628 9.645 1.00 33.53 113 GLY A O 1
ATOM 878 N N . SER A 1 114 ? -14.355 -23.821 10.692 1.00 26.16 114 SER A N 1
ATOM 879 C CA . SER A 1 114 ? -14.672 -24.709 9.571 1.00 26.16 114 SER A CA 1
ATOM 880 C C . SER A 1 114 ? -16.181 -24.968 9.560 1.00 26.16 114 SER A C 1
ATOM 882 O O . SER A 1 114 ? -16.843 -24.820 10.585 1.00 26.16 114 SER A O 1
ATOM 884 N N . LYS A 1 115 ? -16.750 -25.236 8.375 1.00 32.28 115 LYS A N 1
ATOM 885 C CA . LYS A 1 115 ? -18.207 -25.210 8.133 1.00 32.28 115 LYS A CA 1
ATOM 886 C C . LYS A 1 115 ? -18.994 -25.972 9.203 1.00 32.28 115 LYS A C 1
ATOM 888 O O . LYS A 1 115 ? -18.700 -27.147 9.428 1.00 32.28 115 LYS A O 1
ATOM 893 N N . TYR A 1 116 ? -20.039 -25.331 9.741 1.00 30.95 116 TYR A N 1
ATOM 894 C CA . TYR A 1 116 ? -21.039 -25.931 10.631 1.00 30.95 116 TYR A CA 1
ATOM 895 C C . TYR A 1 116 ? -21.470 -27.312 10.130 1.00 30.95 116 TYR A C 1
ATOM 897 O O . TYR A 1 116 ? -22.316 -27.452 9.245 1.00 30.95 116 TYR A O 1
ATOM 905 N N . SER A 1 117 ? -20.865 -28.339 10.715 1.00 29.33 117 SER A N 1
ATOM 906 C CA . SER A 1 117 ? -21.263 -29.724 10.534 1.00 29.33 117 SER A CA 1
ATOM 907 C C . SER A 1 117 ? -22.283 -29.998 11.623 1.00 29.33 117 SER A C 1
ATOM 909 O O . SER A 1 117 ? -21.916 -30.197 12.777 1.00 29.33 117 SER A O 1
ATOM 911 N N . TYR A 1 118 ? -23.561 -29.897 11.252 1.00 32.50 118 TYR A N 1
ATOM 912 C CA . TYR A 1 118 ? -24.710 -30.129 12.128 1.00 32.50 118 TYR A CA 1
ATOM 913 C C . TYR A 1 118 ? -24.481 -31.402 12.958 1.00 32.50 118 TYR A C 1
ATOM 915 O O . TYR A 1 118 ? -24.373 -32.483 12.381 1.00 32.50 118 TYR A O 1
ATOM 923 N N . ILE A 1 119 ? -24.400 -31.281 14.287 1.00 36.50 119 ILE A N 1
ATOM 924 C CA . ILE A 1 119 ? -24.438 -32.435 15.192 1.00 36.50 119 ILE A CA 1
ATOM 925 C C . ILE A 1 119 ? -25.923 -32.785 15.351 1.00 36.50 119 ILE A C 1
ATOM 927 O O . ILE A 1 119 ? -26.643 -32.014 15.989 1.00 36.50 119 ILE A O 1
ATOM 931 N N . PRO A 1 120 ? -26.435 -33.872 14.744 1.00 28.73 120 PRO A N 1
ATOM 932 C CA . PRO A 1 120 ? -27.871 -34.116 14.732 1.00 28.73 120 PRO A CA 1
ATOM 933 C C . PRO A 1 120 ? -28.336 -34.551 16.126 1.00 28.73 120 PRO A C 1
ATOM 935 O O . PRO A 1 120 ? -27.787 -35.500 16.682 1.00 28.73 120 PRO A O 1
ATOM 938 N N . GLY A 1 121 ? -29.356 -33.881 16.668 1.00 35.38 121 GLY A N 1
ATOM 939 C CA . GLY A 1 121 ? -29.981 -34.254 17.944 1.00 35.38 121 GLY A CA 1
ATOM 940 C C . GLY A 1 121 ? -29.532 -33.468 19.182 1.00 35.38 121 GLY A C 1
ATOM 941 O O . GLY A 1 121 ? -29.878 -33.875 20.285 1.00 35.38 121 GLY A O 1
ATOM 942 N N . ILE A 1 122 ? -28.802 -32.355 19.035 1.00 34.62 122 ILE A N 1
ATOM 943 C CA . ILE A 1 122 ? -28.646 -31.366 20.117 1.00 34.62 122 ILE A CA 1
ATOM 944 C C . ILE A 1 122 ? -29.586 -30.191 19.841 1.00 34.62 122 ILE A C 1
ATOM 946 O O . ILE A 1 122 ? -29.548 -29.613 18.756 1.00 34.62 122 ILE A O 1
ATOM 950 N N . ASP A 1 123 ? -30.411 -29.852 20.828 1.00 37.59 123 ASP A N 1
ATOM 951 C CA . ASP A 1 123 ? -31.334 -28.719 20.772 1.00 37.59 123 ASP A CA 1
ATOM 952 C C . ASP A 1 123 ? -30.564 -27.373 20.727 1.00 37.59 123 ASP A C 1
ATOM 954 O O . ASP A 1 123 ? -29.630 -27.191 21.523 1.00 37.59 123 ASP A O 1
ATOM 958 N N . PRO A 1 124 ? -30.906 -26.431 19.821 1.00 38.97 124 PRO A N 1
ATOM 959 C CA . PRO A 1 124 ? -30.298 -25.100 19.776 1.00 38.97 124 PRO A CA 1
ATOM 960 C C . PRO A 1 124 ? -30.356 -24.339 21.108 1.00 38.97 124 PRO A C 1
ATOM 962 O O . PRO A 1 124 ? -29.366 -23.706 21.488 1.00 38.97 124 PRO A O 1
ATOM 965 N N . ASP A 1 125 ? -31.455 -24.452 21.858 1.00 37.88 125 ASP A N 1
ATOM 966 C CA . ASP A 1 125 ? -31.638 -23.737 23.125 1.00 37.88 125 ASP A CA 1
ATOM 967 C C . ASP A 1 125 ? -30.684 -24.271 24.207 1.00 37.88 125 ASP A C 1
ATOM 969 O O . ASP A 1 125 ? -30.222 -23.519 25.071 1.00 37.88 125 ASP A O 1
ATOM 973 N N . LEU A 1 126 ? -30.279 -25.547 24.117 1.00 33.44 126 LEU A N 1
ATOM 974 C CA . LEU A 1 126 ? -29.259 -26.123 24.999 1.00 33.44 126 LEU A CA 1
ATOM 975 C C . LEU A 1 126 ? -27.866 -25.520 24.764 1.00 33.44 126 LEU A C 1
ATOM 977 O O . LEU A 1 126 ? -27.082 -25.419 25.711 1.00 33.44 126 LEU A O 1
ATOM 981 N N . GLN A 1 127 ? -27.544 -25.107 23.531 1.00 41.34 127 GLN A N 1
ATOM 982 C CA . GLN A 1 127 ? -26.264 -24.451 23.235 1.00 41.34 127 GLN A CA 1
ATOM 983 C C . GLN A 1 127 ? -26.213 -23.041 23.840 1.00 41.34 127 GLN A C 1
ATOM 985 O O . GLN A 1 127 ? -25.193 -22.666 24.419 1.00 41.34 127 GLN A O 1
ATOM 990 N N . GLY A 1 128 ? -27.329 -22.302 23.809 1.00 37.38 128 GLY A N 1
ATOM 991 C CA . GLY A 1 128 ? -27.467 -21.033 24.533 1.00 37.38 128 GLY A CA 1
ATOM 992 C C . GLY A 1 128 ? -27.410 -21.212 26.057 1.00 37.38 128 GLY A C 1
ATOM 993 O O . GLY A 1 128 ? -26.668 -20.509 26.748 1.00 37.38 128 GLY A O 1
ATOM 994 N N . ALA A 1 129 ? -28.129 -22.203 26.593 1.00 33.34 129 ALA A N 1
ATOM 995 C CA . ALA A 1 129 ? -28.177 -22.477 28.029 1.00 33.34 129 ALA A CA 1
ATOM 996 C C . ALA A 1 129 ? -26.814 -22.889 28.622 1.00 33.34 129 ALA A C 1
ATOM 998 O O . ALA A 1 129 ? -26.506 -22.530 29.761 1.00 33.34 129 ALA A O 1
ATOM 999 N N . LEU A 1 130 ? -25.978 -23.610 27.862 1.00 32.12 130 LEU A N 1
ATOM 1000 C CA . LEU A 1 130 ? -24.631 -24.001 28.293 1.00 32.12 130 LEU A CA 1
ATOM 1001 C C . LEU A 1 130 ? -23.662 -22.817 28.417 1.00 32.12 130 LEU A C 1
ATOM 1003 O O . LEU A 1 130 ? -22.782 -22.865 29.274 1.00 32.12 130 LEU A O 1
ATOM 1007 N N . ALA A 1 131 ? -23.840 -21.748 27.633 1.00 38.91 131 ALA A N 1
ATOM 1008 C CA . ALA A 1 131 ? -23.104 -20.500 27.832 1.00 38.91 131 ALA A CA 1
ATOM 1009 C C . ALA A 1 131 ? -23.615 -19.752 29.079 1.00 38.91 131 ALA A C 1
ATOM 1011 O O . ALA A 1 131 ? -22.836 -19.421 29.973 1.00 38.91 131 ALA A O 1
ATOM 1012 N N . ALA A 1 132 ? -24.936 -19.565 29.186 1.00 34.47 132 ALA A N 1
ATOM 1013 C CA . ALA A 1 132 ? -25.558 -18.789 30.262 1.00 34.47 132 ALA A CA 1
ATOM 1014 C C . ALA A 1 132 ? -25.306 -19.359 31.674 1.00 34.47 132 ALA A C 1
ATOM 1016 O O . ALA A 1 132 ? -25.256 -18.613 32.654 1.00 34.47 132 ALA A O 1
ATOM 1017 N N . ARG A 1 133 ? -25.132 -20.682 31.820 1.00 35.59 133 ARG A N 1
ATOM 1018 C CA . ARG A 1 133 ? -25.007 -21.308 33.149 1.00 35.59 133 ARG A CA 1
ATOM 1019 C C . ARG A 1 133 ? -23.677 -21.036 33.867 1.00 35.59 133 ARG A C 1
ATOM 1021 O O . ARG A 1 133 ? -23.604 -21.281 35.069 1.00 35.59 133 ARG A O 1
ATOM 1028 N N . PHE A 1 134 ? -22.662 -20.497 33.185 1.00 39.59 134 PHE A N 1
ATOM 1029 C CA . PHE A 1 134 ? -21.414 -20.062 33.828 1.00 39.59 134 PHE A CA 1
ATOM 1030 C C . PHE A 1 134 ? -21.534 -18.712 34.561 1.00 39.59 134 PHE A C 1
ATOM 1032 O O . PHE A 1 134 ? -20.718 -18.437 35.437 1.00 39.59 134 PHE A O 1
ATOM 1039 N N . GLU A 1 135 ? -22.559 -17.898 34.281 1.00 39.19 135 GLU A N 1
ATOM 1040 C CA . GLU A 1 135 ? -22.771 -16.595 34.945 1.00 39.19 135 GLU A CA 1
ATOM 1041 C C . GLU A 1 135 ? -23.569 -16.694 36.267 1.00 39.19 135 GLU A C 1
ATOM 1043 O O . GLU A 1 135 ? -23.707 -15.718 37.003 1.00 39.19 135 GLU A O 1
ATOM 1048 N N . GLY A 1 136 ? -24.100 -17.875 36.605 1.00 34.44 136 GLY A N 1
ATOM 1049 C CA . GLY A 1 136 ? -25.041 -18.095 37.715 1.00 34.44 136 GLY A CA 1
ATOM 1050 C C . GLY A 1 136 ? -24.438 -18.152 39.129 1.00 34.44 136 GLY A C 1
ATOM 1051 O O . GLY A 1 136 ? -24.856 -18.998 39.918 1.00 34.44 136 GLY A O 1
ATOM 1052 N N . GLY A 1 137 ? -23.455 -17.305 39.457 1.00 29.61 137 GLY A N 1
ATOM 1053 C CA . GLY A 1 137 ? -22.644 -17.410 40.681 1.00 29.61 137 GLY A CA 1
ATOM 1054 C C . GLY A 1 137 ? -22.534 -16.121 41.501 1.00 29.61 137 GLY A C 1
ATOM 1055 O O . GLY A 1 137 ? -21.498 -15.465 41.486 1.00 29.61 137 GLY A O 1
ATOM 1056 N N . GLY A 1 138 ? -23.572 -15.772 42.268 1.00 34.56 138 GLY A N 1
ATOM 1057 C CA . GLY A 1 138 ? -23.568 -14.598 43.154 1.00 34.56 138 GLY A CA 1
ATOM 1058 C C . GLY A 1 138 ? -22.663 -14.749 44.387 1.00 34.56 138 GLY A C 1
ATOM 1059 O O . GLY A 1 138 ? -23.151 -15.023 45.482 1.00 34.56 138 GLY A O 1
ATOM 1060 N N . GLY A 1 139 ? -21.353 -14.547 44.226 1.00 30.20 139 GLY A N 1
ATOM 1061 C CA . GLY A 1 139 ? -20.371 -14.566 45.313 1.00 30.20 139 GLY A CA 1
ATOM 1062 C C . GLY A 1 139 ? -19.081 -13.828 44.947 1.00 30.20 139 GLY A C 1
ATOM 1063 O O . GLY A 1 139 ? -18.672 -13.825 43.791 1.00 30.20 139 GLY A O 1
ATOM 1064 N N . ASN A 1 140 ? -18.440 -13.188 45.933 1.00 34.78 140 ASN A N 1
ATOM 1065 C CA . ASN A 1 140 ? -17.206 -12.421 45.720 1.00 34.78 140 ASN A CA 1
ATOM 1066 C C . ASN A 1 140 ? -16.119 -13.279 45.056 1.00 34.78 140 ASN A C 1
ATOM 1068 O O . ASN A 1 140 ? -15.765 -14.334 45.583 1.00 34.78 140 ASN A O 1
ATOM 1072 N N . ALA A 1 141 ? -15.549 -12.786 43.955 1.00 33.19 141 ALA A N 1
ATOM 1073 C CA . ALA A 1 141 ? -14.490 -13.461 43.213 1.00 33.19 141 ALA A CA 1
ATOM 1074 C C . ALA A 1 141 ? -13.186 -13.546 44.031 1.00 33.19 141 ALA A C 1
ATOM 1076 O O . ALA A 1 141 ? -12.326 -12.666 43.976 1.00 33.19 141 ALA A O 1
ATOM 1077 N N . THR A 1 142 ? -13.025 -14.623 44.799 1.00 31.80 142 THR A N 1
ATOM 1078 C CA . THR A 1 142 ? -11.739 -14.995 45.392 1.00 31.80 142 THR A CA 1
ATOM 1079 C C . THR A 1 142 ? -10.829 -15.580 44.315 1.00 31.80 142 THR A C 1
ATOM 1081 O O . THR A 1 142 ? -11.195 -16.491 43.573 1.00 31.80 142 THR A O 1
ATOM 1084 N N . THR A 1 143 ? -9.620 -15.033 44.212 1.00 40.22 143 THR A N 1
ATOM 1085 C CA . THR A 1 143 ? -8.650 -15.375 43.170 1.00 40.22 143 THR A CA 1
ATOM 1086 C C . THR A 1 143 ? -8.201 -16.836 43.269 1.00 40.22 143 THR A C 1
ATOM 1088 O O . THR A 1 143 ? -7.483 -17.223 44.189 1.00 40.22 143 THR A O 1
ATOM 1091 N N . SER A 1 144 ? -8.595 -17.655 42.289 1.00 32.16 144 SER A N 1
ATOM 1092 C CA . SER A 1 144 ? -8.136 -19.041 42.145 1.00 32.16 144 SER A CA 1
ATOM 1093 C C . SER A 1 144 ? -7.162 -19.186 40.970 1.00 32.16 144 SER A C 1
ATOM 1095 O O . SER A 1 144 ? -7.268 -18.520 39.941 1.00 32.16 144 SER A O 1
ATOM 1097 N N . VAL A 1 145 ? -6.143 -20.027 41.153 1.00 36.62 145 VAL A N 1
ATOM 1098 C CA . VAL A 1 145 ? -5.003 -20.154 40.234 1.00 36.62 145 VAL A CA 1
ATOM 1099 C C . VAL A 1 145 ? -5.385 -21.049 39.051 1.00 36.62 145 VAL A C 1
ATOM 1101 O O . VAL A 1 145 ? -5.410 -22.268 39.204 1.00 36.62 145 VAL A O 1
ATOM 1104 N N . GLY A 1 146 ? -5.679 -20.470 37.878 1.00 37.12 146 GLY A N 1
ATOM 1105 C CA . GLY A 1 146 ? -6.183 -21.284 36.758 1.00 37.12 146 GLY A CA 1
ATOM 1106 C C . GLY A 1 146 ? -6.258 -20.686 35.346 1.00 37.12 146 GLY A C 1
ATOM 1107 O O . GLY A 1 146 ? -6.834 -21.336 34.484 1.00 37.12 146 GLY A O 1
ATOM 1108 N N . GLY A 1 147 ? -5.704 -19.500 35.064 1.00 43.34 147 GLY A N 1
ATOM 1109 C CA . GLY A 1 147 ? -5.550 -19.008 33.677 1.00 43.34 147 GLY A CA 1
ATOM 1110 C C . GLY A 1 147 ? -6.842 -18.746 32.880 1.00 43.34 147 GLY A C 1
ATOM 1111 O O . GLY A 1 147 ? -6.783 -18.649 31.656 1.00 43.34 147 GLY A O 1
ATOM 1112 N N . ILE A 1 148 ? -7.993 -18.636 33.546 1.00 54.47 148 ILE A N 1
ATOM 1113 C CA . ILE A 1 148 ? -9.268 -18.260 32.921 1.00 54.47 148 ILE A CA 1
ATOM 1114 C C . ILE A 1 148 ? -9.221 -16.763 32.586 1.00 54.47 148 ILE A C 1
ATOM 1116 O O . ILE A 1 148 ? -8.986 -15.945 33.475 1.00 54.47 148 ILE A O 1
ATOM 1120 N N . ILE A 1 149 ? -9.457 -16.406 31.320 1.00 63.47 149 ILE A N 1
ATOM 1121 C CA . ILE A 1 149 ? -9.693 -15.011 30.923 1.00 63.47 149 ILE A CA 1
ATOM 1122 C C . ILE A 1 149 ? -11.083 -14.620 31.448 1.00 63.47 149 ILE A C 1
ATOM 1124 O O . ILE A 1 149 ? -12.046 -15.325 31.143 1.00 63.47 149 ILE A O 1
ATOM 1128 N N . PRO A 1 150 ? -11.218 -13.553 32.252 1.00 82.81 150 PRO A N 1
ATOM 1129 C CA . PRO A 1 150 ? -12.506 -13.161 32.806 1.00 82.81 150 PRO A CA 1
ATOM 1130 C C . PRO A 1 150 ? -13.394 -12.520 31.730 1.00 82.81 150 PRO A C 1
ATOM 1132 O O . PRO A 1 150 ? -12.955 -11.640 30.983 1.00 82.81 150 PRO A O 1
ATOM 1135 N N . TYR A 1 151 ? -14.649 -12.967 31.676 1.00 87.56 151 TYR A N 1
ATOM 1136 C CA . TYR A 1 151 ? -15.672 -12.491 30.746 1.00 87.56 151 TYR A CA 1
ATOM 1137 C C . TYR A 1 151 ? -16.653 -11.545 31.443 1.00 87.56 151 TYR A C 1
ATOM 1139 O O . TYR A 1 151 ? -17.000 -11.747 32.606 1.00 87.56 151 TYR A O 1
ATOM 1147 N N . PHE A 1 152 ? -17.113 -10.532 30.713 1.00 91.00 152 PHE A N 1
ATOM 1148 C CA . PHE A 1 152 ? -17.975 -9.465 31.216 1.00 91.00 152 PHE A CA 1
ATOM 1149 C C . PHE A 1 152 ? -19.142 -9.241 30.246 1.00 91.00 152 PHE A C 1
ATOM 1151 O O . PHE A 1 152 ? -18.910 -9.008 29.063 1.00 91.00 152 PHE A O 1
ATOM 1158 N N . THR A 1 153 ? -20.389 -9.282 30.721 1.00 86.38 153 THR A N 1
ATOM 1159 C CA . THR A 1 153 ? -21.589 -9.028 29.898 1.00 86.38 153 THR A CA 1
ATOM 1160 C C . THR A 1 153 ? -22.378 -7.825 30.412 1.00 86.38 153 THR A C 1
ATOM 1162 O O . THR A 1 153 ? -22.380 -7.526 31.609 1.00 86.38 153 THR A O 1
ATOM 1165 N N . LEU A 1 154 ? -23.129 -7.163 29.520 1.00 81.44 154 LEU A N 1
ATOM 1166 C CA . LEU A 1 154 ? -24.089 -6.105 29.884 1.00 81.44 154 LEU A CA 1
ATOM 1167 C C . LEU A 1 154 ? -25.105 -6.562 30.946 1.00 81.44 154 LEU A C 1
ATOM 1169 O O . LEU A 1 154 ? -25.562 -5.740 31.737 1.00 81.44 154 LEU A O 1
ATOM 1173 N N . GLN A 1 155 ? -25.439 -7.857 30.980 1.00 80.44 155 GLN A N 1
ATOM 1174 C CA . GLN A 1 155 ? -26.385 -8.439 31.936 1.00 80.44 155 GLN A CA 1
ATOM 1175 C C . GLN A 1 155 ? -25.807 -8.587 33.350 1.00 80.44 155 GLN A C 1
ATOM 1177 O O . GLN A 1 155 ? -26.548 -8.458 34.322 1.00 80.44 155 GLN A O 1
ATOM 1182 N N . SER A 1 156 ? -24.507 -8.863 33.472 1.00 77.19 156 SER A N 1
ATOM 1183 C CA . SER A 1 156 ? -23.847 -9.126 34.757 1.00 77.19 156 SER A CA 1
ATOM 1184 C C . SER A 1 156 ? -23.139 -7.902 35.353 1.00 77.19 156 SER A C 1
ATOM 1186 O O . SER A 1 156 ? -22.956 -7.848 36.567 1.00 77.19 156 SER A O 1
ATOM 1188 N N . HIS A 1 157 ? -22.760 -6.918 34.526 1.00 81.81 157 HIS A N 1
ATOM 1189 C CA . HIS A 1 157 ? -21.885 -5.802 34.918 1.00 81.81 157 HIS A CA 1
ATOM 1190 C C . HIS A 1 157 ? -22.431 -4.399 34.566 1.00 81.81 157 HIS A C 1
ATOM 1192 O O . HIS A 1 157 ? -21.661 -3.445 34.466 1.00 81.81 157 HIS A O 1
ATOM 1198 N N . SER A 1 158 ? -23.747 -4.238 34.376 1.00 84.75 158 SER A N 1
ATOM 1199 C CA . SER A 1 158 ? -24.384 -2.918 34.213 1.00 84.75 158 SER A CA 1
ATOM 1200 C C . SER A 1 158 ? -25.818 -2.897 34.757 1.00 84.75 158 SER A C 1
ATOM 1202 O O . SER A 1 158 ? -26.441 -3.949 34.900 1.00 84.75 158 SER A O 1
ATOM 1204 N N . SER A 1 159 ? -26.374 -1.708 35.013 1.00 86.25 159 SER A N 1
ATOM 1205 C CA . SER A 1 159 ? -27.783 -1.541 35.409 1.00 86.25 159 SER A CA 1
ATOM 1206 C C . SER A 1 159 ? -28.779 -1.531 34.232 1.00 86.25 159 SER A C 1
ATOM 1208 O O . SER A 1 159 ? -29.971 -1.330 34.445 1.00 86.25 159 SER A O 1
ATOM 1210 N N . LEU A 1 160 ? -28.346 -1.823 32.994 1.00 85.56 160 LEU A N 1
ATOM 1211 C CA . LEU A 1 160 ? -29.188 -1.747 31.784 1.00 85.56 160 LEU A CA 1
ATOM 1212 C C . LEU A 1 160 ? -30.544 -2.452 31.954 1.00 85.56 160 LEU A C 1
ATOM 1214 O O . LEU A 1 160 ? -31.584 -1.876 31.653 1.00 85.56 160 LEU A O 1
ATOM 1218 N N . TYR A 1 161 ? -30.542 -3.671 32.497 1.00 83.75 161 TYR A N 1
ATOM 1219 C CA . TYR A 1 161 ? -31.746 -4.493 32.657 1.00 83.75 161 TYR A CA 1
ATOM 1220 C C . TYR A 1 161 ? -32.523 -4.260 33.967 1.00 83.75 161 TYR A C 1
ATOM 1222 O O . TYR A 1 161 ? -33.576 -4.874 34.150 1.00 83.75 161 TYR A O 1
ATOM 1230 N N . SER A 1 162 ? -32.028 -3.416 34.882 1.00 83.94 162 SER A N 1
ATOM 1231 C CA . SER A 1 162 ? -32.829 -2.882 35.998 1.00 83.94 162 SER A CA 1
ATOM 1232 C C . SER A 1 162 ? -33.503 -1.567 35.623 1.00 83.94 162 SER A C 1
ATOM 1234 O O . SER A 1 162 ? -34.640 -1.324 36.022 1.00 83.94 162 SER A O 1
ATOM 1236 N N . ASP A 1 163 ? -32.808 -0.753 34.833 1.00 86.69 163 ASP A N 1
ATOM 1237 C CA . ASP A 1 163 ? -33.223 0.594 34.451 1.00 86.69 163 ASP A CA 1
ATOM 1238 C C . ASP A 1 163 ? -34.173 0.534 33.240 1.00 86.69 163 ASP A C 1
ATOM 1240 O O . ASP A 1 163 ? -35.128 1.306 33.142 1.00 86.69 163 ASP A O 1
ATOM 1244 N N . HIS A 1 164 ? -33.971 -0.466 32.374 1.00 83.56 164 HIS A N 1
ATOM 1245 C CA . HIS A 1 164 ? -34.829 -0.829 31.249 1.00 83.56 164 HIS A CA 1
ATOM 1246 C C . HIS A 1 164 ? -35.196 -2.332 31.318 1.00 83.56 164 HIS A C 1
ATOM 1248 O O . HIS A 1 164 ? -34.595 -3.151 30.619 1.00 83.56 164 HIS A O 1
ATOM 1254 N N . PRO A 1 165 ? -36.183 -2.736 32.147 1.00 81.69 165 PRO A N 1
ATOM 1255 C CA . PRO A 1 165 ? -36.565 -4.146 32.318 1.00 81.69 165 PRO A CA 1
ATOM 1256 C C . PRO A 1 165 ? -37.002 -4.852 31.026 1.00 81.69 165 PRO A C 1
ATOM 1258 O O . PRO A 1 165 ? -36.802 -6.064 30.899 1.00 81.69 165 PRO A O 1
ATOM 1261 N N . ASP A 1 166 ? -37.558 -4.077 30.090 1.00 75.25 166 ASP A N 1
ATOM 1262 C CA . ASP A 1 166 ? -38.035 -4.503 28.770 1.00 75.25 166 ASP A CA 1
ATOM 1263 C C . ASP A 1 166 ? -36.935 -4.482 27.684 1.00 75.25 166 ASP A C 1
ATOM 1265 O O . ASP A 1 166 ? -37.219 -4.776 26.522 1.00 75.25 166 ASP A O 1
ATOM 1269 N N . TYR A 1 167 ? -35.679 -4.145 28.023 1.00 75.38 167 TYR A N 1
ATOM 1270 C CA . TYR A 1 167 ? -34.559 -4.298 27.086 1.00 75.38 167 TYR A CA 1
ATOM 1271 C C . TYR A 1 167 ? -34.351 -5.799 26.797 1.00 75.38 167 TYR A C 1
ATOM 1273 O O . TYR A 1 167 ? -34.231 -6.589 27.746 1.00 75.38 167 TYR A O 1
ATOM 1281 N N . PRO A 1 168 ? -34.314 -6.226 25.521 1.00 68.25 168 PRO A N 1
ATOM 1282 C CA . PRO A 1 168 ? -34.268 -7.640 25.160 1.00 68.25 168 PRO A CA 1
ATOM 1283 C C . PRO A 1 168 ? -32.977 -8.308 25.635 1.00 68.25 168 PRO A C 1
ATOM 1285 O O . PRO A 1 168 ? -31.880 -7.779 25.469 1.00 68.25 168 PRO A O 1
ATOM 1288 N N . LYS A 1 169 ? -33.119 -9.496 26.230 1.00 68.81 169 LYS A N 1
ATOM 1289 C CA . LYS A 1 169 ? -32.003 -10.291 26.779 1.00 68.81 169 LYS A CA 1
ATOM 1290 C C . LYS A 1 169 ? -31.480 -11.314 25.776 1.00 68.81 169 LYS A C 1
ATOM 1292 O O . LYS A 1 169 ? -30.338 -11.752 25.880 1.00 68.81 169 LYS A O 1
ATOM 1297 N N . TYR A 1 170 ? -32.309 -11.659 24.793 1.00 64.44 170 TYR A N 1
ATOM 1298 C CA . TYR A 1 170 ? -31.989 -12.558 23.690 1.00 64.44 170 TYR A CA 1
ATOM 1299 C C . TYR A 1 170 ? -32.441 -11.937 22.352 1.00 64.44 170 TYR A C 1
ATOM 1301 O O . TYR A 1 170 ? -33.344 -11.092 22.351 1.00 64.44 170 TYR A O 1
ATOM 1309 N N . PRO A 1 171 ? -31.848 -12.338 21.212 1.00 51.16 171 PRO A N 1
ATOM 1310 C CA . PRO A 1 171 ? -32.141 -11.737 19.910 1.00 51.16 171 PRO A CA 1
ATOM 1311 C C . PRO A 1 171 ? -33.605 -11.929 19.510 1.00 51.16 171 PRO A C 1
ATOM 1313 O O . PRO A 1 171 ? -34.172 -12.999 19.730 1.00 51.16 171 PRO A O 1
ATOM 1316 N N . GLY A 1 172 ? -34.214 -10.912 18.895 1.00 55.06 172 GLY A N 1
ATOM 1317 C CA . GLY A 1 172 ? -35.598 -10.992 18.415 1.00 55.06 172 GLY A CA 1
ATOM 1318 C C . GLY A 1 172 ? -36.664 -11.046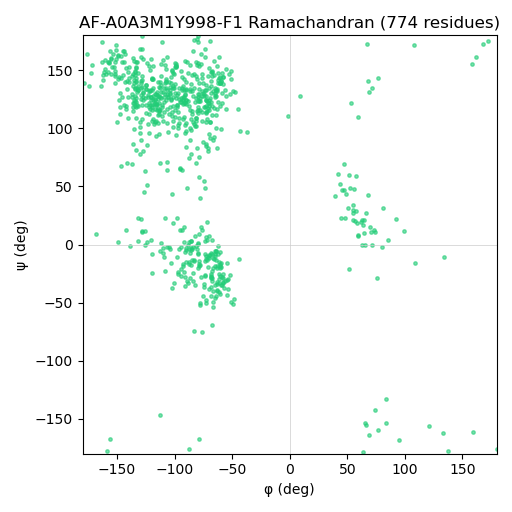 19.518 1.00 55.06 172 GLY A C 1
ATOM 1319 O O . GLY A 1 172 ? -37.806 -11.393 19.233 1.00 55.06 172 GLY A O 1
ATOM 1320 N N . GLN A 1 173 ? -36.321 -10.713 20.770 1.00 60.97 173 GLN A N 1
ATOM 1321 C CA . GLN A 1 173 ? -37.307 -10.576 21.851 1.00 60.97 173 GLN A CA 1
ATOM 1322 C C . GLN A 1 173 ? -38.091 -9.255 21.829 1.00 60.97 173 GLN A C 1
ATOM 1324 O O . GLN A 1 173 ? -39.114 -9.173 22.510 1.00 60.97 173 GLN A O 1
ATOM 1329 N N . SER A 1 174 ? -37.624 -8.226 21.113 1.00 51.47 174 SER A N 1
ATOM 1330 C CA . SER A 1 174 ? -38.275 -6.911 21.073 1.00 51.47 174 SER A CA 1
ATOM 1331 C C . SER A 1 174 ? -38.979 -6.638 19.743 1.00 51.47 174 SER A C 1
ATOM 1333 O O . SER A 1 174 ? -38.554 -7.106 18.690 1.00 51.47 174 SER A O 1
ATOM 1335 N N . ASP A 1 175 ? -40.038 -5.827 19.793 1.00 52.47 175 ASP A N 1
ATOM 1336 C CA . ASP A 1 175 ? -40.467 -5.047 18.632 1.00 52.47 175 ASP A CA 1
ATOM 1337 C C . ASP A 1 175 ? -39.413 -3.945 18.400 1.00 52.47 175 ASP A C 1
ATOM 1339 O O . ASP A 1 175 ? -39.187 -3.123 19.296 1.00 52.47 175 ASP A O 1
ATOM 1343 N N . ASN A 1 176 ? -38.805 -3.912 17.203 1.00 55.00 176 ASN A N 1
ATOM 1344 C CA . ASN A 1 176 ? -37.559 -3.210 16.801 1.00 55.00 176 ASN A CA 1
ATOM 1345 C C . ASN A 1 176 ? -37.350 -1.743 17.273 1.00 55.00 176 ASN A C 1
ATOM 1347 O O . ASN A 1 176 ? -36.263 -1.178 17.133 1.00 55.00 176 ASN A O 1
ATOM 1351 N N . SER A 1 177 ? -38.387 -1.088 17.792 1.00 57.41 177 SER A N 1
ATOM 1352 C CA . SER A 1 177 ? -38.350 0.263 18.365 1.00 57.41 177 SER A CA 1
ATOM 1353 C C . SER A 1 177 ? -37.558 0.399 19.677 1.00 57.41 177 SER A C 1
ATOM 1355 O O . SER A 1 177 ? -37.030 1.477 19.949 1.00 57.41 177 SER A O 1
ATOM 1357 N N . LEU A 1 178 ? -37.455 -0.650 20.506 1.00 56.09 178 LEU A N 1
ATOM 1358 C CA . LEU A 1 178 ? -36.797 -0.533 21.819 1.00 56.09 178 LEU A CA 1
ATOM 1359 C C . LEU A 1 178 ? -35.265 -0.547 21.708 1.00 56.09 178 LEU A C 1
ATOM 1361 O O . LEU A 1 178 ? -34.622 0.394 22.173 1.00 56.09 178 LEU A O 1
ATOM 1365 N N . GLU A 1 179 ? -34.686 -1.523 21.002 1.00 59.16 179 GLU A N 1
ATOM 1366 C CA . GLU A 1 179 ? -33.230 -1.618 20.754 1.00 59.16 179 GLU A CA 1
ATOM 1367 C C . GLU A 1 179 ? -32.647 -0.358 20.082 1.00 59.16 179 GLU A C 1
ATOM 1369 O O . GLU A 1 179 ? -31.512 0.036 20.340 1.00 59.16 179 GLU A O 1
ATOM 1374 N N . THR A 1 180 ? -33.444 0.328 19.257 1.00 63.16 180 THR A N 1
ATOM 1375 C CA . THR A 1 180 ? -33.047 1.551 18.533 1.00 63.16 180 THR A CA 1
ATOM 1376 C C . THR A 1 180 ? -33.325 2.860 19.285 1.00 63.16 180 THR A C 1
ATOM 1378 O O . THR A 1 180 ? -32.948 3.937 18.804 1.00 63.16 180 THR A O 1
ATOM 1381 N N . SER A 1 181 ? -33.973 2.810 20.455 1.00 73.62 181 SER A N 1
ATOM 1382 C CA . SER A 1 181 ? -34.341 4.005 21.235 1.00 73.62 181 SER A CA 1
ATOM 1383 C C . SER A 1 181 ? -33.520 4.200 22.512 1.00 73.62 181 SER A C 1
ATOM 1385 O O . SER A 1 181 ? -33.390 5.337 22.970 1.00 73.62 181 SER A O 1
ATOM 1387 N N . ILE A 1 182 ? -32.924 3.137 23.057 1.00 87.44 182 ILE A N 1
ATOM 1388 C CA . ILE A 1 182 ? -32.111 3.178 24.280 1.00 87.44 182 ILE A CA 1
ATOM 1389 C C . ILE A 1 182 ? -30.626 3.272 23.905 1.00 87.44 182 ILE A C 1
ATOM 1391 O O . ILE A 1 182 ? -30.064 2.346 23.330 1.00 87.44 182 ILE A O 1
ATOM 1395 N N . ASP A 1 183 ? -29.982 4.394 24.236 1.00 92.62 183 ASP A N 1
ATOM 1396 C CA . ASP A 1 183 ? -28.529 4.564 24.099 1.00 92.62 183 ASP A CA 1
ATOM 1397 C C . ASP A 1 183 ? -27.797 3.748 25.175 1.00 92.62 183 ASP A C 1
ATOM 1399 O O . ASP A 1 183 ? -27.874 4.064 26.364 1.00 92.62 183 ASP A O 1
ATOM 1403 N N . VAL A 1 184 ? -27.062 2.711 24.764 1.00 94.38 184 VAL A N 1
ATOM 1404 C CA . VAL A 1 184 ? -26.326 1.840 25.686 1.00 94.38 184 VAL A CA 1
ATOM 1405 C C . VAL A 1 184 ? -24.928 2.360 26.041 1.00 94.38 184 VAL A C 1
ATOM 1407 O O . VAL A 1 184 ? -24.219 1.686 26.786 1.00 94.38 184 VAL A O 1
ATOM 1410 N N . SER A 1 185 ? -24.516 3.545 25.559 1.00 96.00 185 SER A N 1
ATOM 1411 C CA . SER A 1 185 ? -23.140 4.062 25.707 1.00 96.00 185 SER A CA 1
ATOM 1412 C C . SER A 1 185 ? -22.600 3.994 27.140 1.00 96.00 185 SER A C 1
ATOM 1414 O O . SER A 1 185 ? -21.515 3.461 27.374 1.00 96.00 185 SER A O 1
ATOM 1416 N N . ASP A 1 186 ? -23.363 4.508 28.110 1.00 96.12 186 ASP A N 1
ATOM 1417 C CA . ASP A 1 186 ? -22.912 4.598 29.506 1.00 96.12 186 ASP A CA 1
ATOM 1418 C C . ASP A 1 186 ? -22.909 3.230 30.207 1.00 96.12 186 ASP A C 1
ATOM 1420 O O . ASP A 1 186 ? -22.111 3.007 31.117 1.00 96.12 186 ASP A O 1
ATOM 1424 N N . TYR A 1 187 ? -23.764 2.298 29.774 1.00 95.25 187 TYR A N 1
ATOM 1425 C CA . TYR A 1 187 ? -23.790 0.922 30.274 1.00 95.25 187 TYR A CA 1
ATOM 1426 C C . TYR A 1 187 ? -22.619 0.111 29.708 1.00 95.25 187 TYR A C 1
ATOM 1428 O O . TYR A 1 187 ? -21.923 -0.575 30.452 1.00 95.25 187 TYR A O 1
ATOM 1436 N N . LEU A 1 188 ? -22.341 0.242 28.409 1.00 96.00 188 LEU A N 1
ATOM 1437 C CA . LEU A 1 188 ? -21.210 -0.410 27.748 1.00 96.00 188 LEU A CA 1
ATOM 1438 C C . LEU A 1 188 ? -19.867 0.075 28.317 1.00 96.00 188 LEU A C 1
ATOM 1440 O O . LEU A 1 188 ? -18.979 -0.741 28.567 1.00 96.00 188 LEU A O 1
ATOM 1444 N N . GLN A 1 189 ? -19.739 1.374 28.612 1.00 97.69 189 GLN A N 1
ATOM 1445 C CA . GLN A 1 189 ? -18.556 1.926 29.277 1.00 97.69 189 GLN A CA 1
ATOM 1446 C C . GLN A 1 189 ? -18.344 1.325 30.682 1.00 97.69 189 GLN A C 1
ATOM 1448 O O . GLN A 1 189 ? -17.216 0.965 31.009 1.00 97.69 189 GLN A O 1
ATOM 1453 N N . GLN A 1 190 ? -19.400 1.125 31.487 1.00 95.56 190 GLN A N 1
ATOM 1454 C CA . GLN A 1 190 ? -19.295 0.474 32.810 1.00 95.56 190 GLN A CA 1
ATOM 1455 C C . GLN A 1 190 ? -18.751 -0.962 32.723 1.00 95.56 190 GLN A C 1
ATOM 1457 O O . GLN A 1 190 ? -17.888 -1.349 33.517 1.00 95.56 190 GLN A O 1
ATOM 1462 N N . VAL A 1 191 ? -19.212 -1.746 31.744 1.00 94.50 191 VAL A N 1
ATOM 1463 C CA . VAL A 1 191 ? -18.729 -3.121 31.520 1.00 94.50 191 VAL A CA 1
ATOM 1464 C C . VAL A 1 191 ? -17.264 -3.118 31.066 1.00 94.50 191 VAL A C 1
ATOM 1466 O O . VAL A 1 191 ? -16.471 -3.933 31.535 1.00 94.50 191 VAL A O 1
ATOM 1469 N N . ILE A 1 192 ? -16.876 -2.170 30.207 1.00 96.44 192 ILE A N 1
ATOM 1470 C CA . ILE A 1 192 ? -15.500 -2.016 29.709 1.00 96.44 192 ILE A CA 1
ATOM 1471 C C . ILE A 1 192 ? -14.536 -1.574 30.814 1.00 96.44 192 ILE A C 1
ATOM 1473 O O . ILE A 1 192 ? -13.465 -2.165 30.945 1.00 96.44 192 ILE A O 1
ATOM 1477 N N . ASP A 1 193 ? -14.902 -0.602 31.652 1.00 95.62 193 ASP A N 1
ATOM 1478 C CA . ASP A 1 193 ? -14.075 -0.208 32.800 1.00 95.62 193 ASP A CA 1
ATOM 1479 C C . ASP A 1 193 ? -14.015 -1.302 33.881 1.00 95.62 193 ASP A C 1
ATOM 1481 O O . ASP A 1 193 ? -12.994 -1.427 34.558 1.00 95.62 193 ASP A O 1
ATOM 1485 N N . SER A 1 194 ? -15.040 -2.157 33.992 1.00 93.75 194 SER A N 1
ATOM 1486 C CA . SER A 1 194 ? -14.983 -3.374 34.819 1.00 93.75 194 SER A CA 1
ATOM 1487 C C . SER A 1 194 ? -13.969 -4.381 34.259 1.00 93.75 194 SER A C 1
ATOM 1489 O O . SER A 1 194 ? -13.072 -4.819 34.983 1.00 93.75 194 SER A O 1
ATOM 1491 N N . ALA A 1 195 ? -14.040 -4.685 32.958 1.00 93.25 195 ALA A N 1
ATOM 1492 C CA . ALA A 1 195 ? -13.105 -5.582 32.274 1.00 93.25 195 ALA A CA 1
ATOM 1493 C C . ALA A 1 195 ? -11.652 -5.072 32.302 1.00 93.25 195 ALA A C 1
ATOM 1495 O O . ALA A 1 195 ? -10.711 -5.864 32.412 1.00 93.25 195 ALA A O 1
ATOM 1496 N N . ALA A 1 196 ? -11.461 -3.750 32.268 1.00 93.88 196 ALA A N 1
ATOM 1497 C CA . ALA A 1 196 ? -10.156 -3.096 32.327 1.00 93.88 196 ALA A CA 1
ATOM 1498 C C . ALA A 1 196 ? -9.374 -3.396 33.614 1.00 93.88 196 ALA A C 1
ATOM 1500 O O . ALA A 1 196 ? -8.146 -3.398 33.593 1.00 93.88 196 ALA A O 1
ATOM 1501 N N . THR A 1 197 ? -10.056 -3.695 34.726 1.00 92.56 197 THR A N 1
ATOM 1502 C CA . THR A 1 197 ? -9.394 -4.013 36.008 1.00 92.56 197 THR A CA 1
ATOM 1503 C C . THR A 1 197 ? -8.534 -5.282 35.963 1.00 92.56 197 THR A C 1
ATOM 1505 O O . THR A 1 197 ? -7.677 -5.472 36.827 1.00 92.56 197 THR A O 1
ATOM 1508 N N . VAL A 1 198 ? -8.757 -6.146 34.966 1.00 90.81 198 VAL A N 1
ATOM 1509 C CA . VAL A 1 198 ? -8.156 -7.486 34.849 1.00 90.81 198 VAL A CA 1
ATOM 1510 C C . VAL A 1 198 ? -7.703 -7.849 33.425 1.00 90.81 198 VAL A C 1
ATOM 1512 O O . VAL A 1 198 ? -7.170 -8.939 33.227 1.00 90.81 198 VAL A O 1
ATOM 1515 N N . GLY A 1 199 ? -7.901 -6.970 32.435 1.00 91.00 199 GLY A N 1
ATOM 1516 C CA . GLY A 1 199 ? -7.642 -7.270 31.018 1.00 91.00 199 GLY A CA 1
ATOM 1517 C C . GLY A 1 199 ? -8.608 -8.314 30.442 1.00 91.00 199 GLY A C 1
ATOM 1518 O O . GLY A 1 199 ? -8.182 -9.255 29.776 1.00 91.00 199 GLY A O 1
ATOM 1519 N N . GLY A 1 200 ? -9.895 -8.195 30.781 1.00 91.12 200 GLY A N 1
ATOM 1520 C CA . GLY A 1 200 ? -10.941 -9.146 30.399 1.00 91.12 200 GLY A CA 1
ATOM 1521 C C . GLY A 1 200 ? -11.541 -8.939 29.004 1.00 91.12 200 GLY A C 1
ATOM 1522 O O . GLY A 1 200 ? -11.264 -7.955 28.311 1.00 91.12 200 GLY A O 1
ATOM 1523 N N . THR A 1 201 ? -12.428 -9.861 28.628 1.00 94.19 201 THR A N 1
ATOM 1524 C CA . THR A 1 201 ? -13.220 -9.782 27.391 1.00 94.19 201 THR A CA 1
ATOM 1525 C C . THR A 1 201 ? -14.652 -9.357 27.699 1.00 94.19 201 THR A C 1
ATOM 1527 O O . THR A 1 201 ? -15.346 -10.008 28.481 1.00 94.19 201 THR A O 1
ATOM 1530 N N . VAL A 1 202 ? -15.118 -8.295 27.046 1.00 94.94 202 VAL A N 1
ATOM 1531 C CA . VAL A 1 202 ? -16.523 -7.882 27.042 1.00 94.94 202 VAL A CA 1
ATOM 1532 C C . VAL A 1 202 ? -17.262 -8.661 25.960 1.00 94.94 202 VAL A C 1
ATOM 1534 O O . VAL A 1 202 ? -17.003 -8.467 24.773 1.00 94.94 202 VAL A O 1
ATOM 1537 N N . LEU A 1 203 ? -18.171 -9.540 26.378 1.00 92.94 203 LEU A N 1
ATOM 1538 C CA . LEU A 1 203 ? -19.036 -10.309 25.491 1.00 92.94 203 LEU A CA 1
ATOM 1539 C C . LEU A 1 203 ? -20.332 -9.534 25.233 1.00 92.94 203 LEU A C 1
ATOM 1541 O O . LEU A 1 203 ? -21.057 -9.170 26.165 1.00 92.94 203 LEU A O 1
ATOM 1545 N N . LEU A 1 204 ? -20.631 -9.310 23.957 1.00 89.56 204 LEU A N 1
ATOM 1546 C CA . LEU A 1 204 ? -21.874 -8.707 23.488 1.00 89.56 204 LEU A CA 1
ATOM 1547 C C . LEU A 1 204 ? -22.746 -9.780 22.835 1.00 89.56 204 LEU A C 1
ATOM 1549 O O . LEU A 1 204 ? -22.267 -10.583 22.035 1.00 89.56 204 LEU A O 1
ATOM 1553 N N . GLY A 1 205 ? -24.035 -9.791 23.173 1.00 84.19 205 GLY A N 1
ATOM 1554 C CA . GLY A 1 205 ? -25.000 -10.697 22.553 1.00 84.19 205 GLY A CA 1
ATOM 1555 C C . GLY A 1 205 ? -25.269 -10.338 21.086 1.00 84.19 205 GLY A C 1
ATOM 1556 O O . GLY A 1 205 ? -24.771 -9.327 20.581 1.00 84.19 205 GLY A O 1
ATOM 1557 N N . PRO A 1 206 ? -26.059 -11.145 20.364 1.00 81.00 206 PRO A N 1
ATOM 1558 C CA . PRO A 1 206 ? -26.621 -10.731 19.088 1.00 81.00 206 PRO A CA 1
ATOM 1559 C C . PRO A 1 206 ? -27.793 -9.763 19.328 1.00 81.00 206 PRO A C 1
ATOM 1561 O O . PRO A 1 206 ? -28.522 -9.904 20.309 1.00 81.00 206 PRO A O 1
ATOM 1564 N N . GLY A 1 207 ? -27.975 -8.798 18.430 1.00 79.56 207 GLY A N 1
ATOM 1565 C CA . GLY A 1 207 ? -28.955 -7.716 18.558 1.00 79.56 207 GLY A CA 1
ATOM 1566 C C . GLY A 1 207 ? -28.385 -6.358 18.146 1.00 79.56 207 GLY A C 1
ATOM 1567 O O . GLY A 1 207 ? -27.235 -6.255 17.696 1.00 79.56 207 GLY A O 1
ATOM 1568 N N . TRP A 1 208 ? -29.203 -5.317 18.289 1.00 84.94 208 TRP A N 1
ATOM 1569 C CA . TRP A 1 208 ? -28.857 -3.938 17.948 1.00 84.94 208 TRP A CA 1
ATOM 1570 C C . TRP A 1 208 ? -28.535 -3.106 19.200 1.00 84.94 208 TRP A C 1
ATOM 1572 O O . TRP A 1 208 ? -29.342 -2.990 20.118 1.00 84.94 208 TRP A O 1
ATOM 1582 N N . TYR A 1 209 ? -27.345 -2.499 19.226 1.00 89.12 209 TYR A N 1
ATOM 1583 C CA . TYR A 1 209 ? -26.848 -1.679 20.335 1.00 89.12 209 TYR A CA 1
ATOM 1584 C C . TYR A 1 209 ? -26.581 -0.246 19.872 1.00 89.12 209 TYR A C 1
ATOM 1586 O O . TYR A 1 209 ? -25.620 0.014 19.146 1.00 89.12 209 TYR A O 1
ATOM 1594 N N . LYS A 1 210 ? -27.416 0.704 20.293 1.00 92.62 210 LYS A N 1
ATOM 1595 C CA . LYS A 1 210 ? -27.244 2.127 19.970 1.00 92.62 210 LYS A CA 1
ATOM 1596 C C . LYS A 1 210 ? -26.184 2.789 20.849 1.00 92.62 210 LYS A C 1
ATOM 1598 O O . LYS A 1 210 ? -26.215 2.647 22.066 1.00 92.62 210 LYS A O 1
ATOM 1603 N N . VAL A 1 211 ? -25.288 3.558 20.236 1.00 95.81 211 VAL A N 1
ATOM 1604 C CA . VAL A 1 211 ? -24.195 4.281 20.899 1.00 95.81 211 VAL A CA 1
ATOM 1605 C C . VAL A 1 211 ? -24.144 5.718 20.368 1.00 95.81 211 VAL A C 1
ATOM 1607 O O . VAL A 1 211 ? -23.991 5.924 19.166 1.00 95.81 211 VAL A O 1
ATOM 1610 N N . THR A 1 212 ? -24.255 6.727 21.242 1.00 96.50 212 THR A N 1
ATOM 1611 C CA . THR A 1 212 ? -24.206 8.162 20.860 1.00 96.50 212 THR A CA 1
ATOM 1612 C C . THR A 1 212 ? -22.945 8.905 21.326 1.00 96.50 212 THR A C 1
ATOM 1614 O O . THR A 1 212 ? -22.750 10.090 21.014 1.00 96.50 212 THR A O 1
ATOM 1617 N N . LYS A 1 213 ? -22.069 8.217 22.070 1.00 97.12 213 LYS A N 1
ATOM 1618 C CA . LYS A 1 213 ? -20.848 8.756 22.692 1.00 97.12 213 LYS A CA 1
ATOM 1619 C C . LYS A 1 213 ? -19.638 7.882 22.361 1.00 97.12 213 LYS A C 1
ATOM 1621 O O . LYS A 1 213 ? -19.789 6.717 22.013 1.00 97.12 213 LYS A O 1
ATOM 1626 N N . THR A 1 214 ? -18.431 8.425 22.514 1.00 98.25 214 THR A N 1
ATOM 1627 C CA . THR A 1 214 ? -17.201 7.634 22.364 1.00 98.25 214 THR A CA 1
ATOM 1628 C C . THR A 1 214 ? -17.063 6.611 23.486 1.00 98.25 214 THR A C 1
ATOM 1630 O O . THR A 1 214 ? -16.909 6.997 24.646 1.00 98.25 214 THR A O 1
ATOM 1633 N N . ILE A 1 215 ? -17.022 5.327 23.131 1.00 98.44 215 ILE A N 1
ATOM 1634 C CA . ILE A 1 215 ? -16.629 4.251 24.039 1.00 98.44 215 ILE A CA 1
ATOM 1635 C C . ILE A 1 215 ? -15.102 4.254 24.148 1.00 98.44 215 ILE A C 1
ATOM 1637 O O . ILE A 1 215 ? -14.393 4.042 23.162 1.00 98.44 215 ILE A O 1
ATOM 1641 N N . ASN A 1 216 ? -14.584 4.525 25.342 1.00 98.06 216 ASN A N 1
ATOM 1642 C CA . ASN A 1 216 ? -13.152 4.587 25.611 1.00 98.06 216 ASN A CA 1
ATOM 1643 C C . ASN A 1 216 ? -12.684 3.213 26.097 1.00 98.06 216 ASN A C 1
ATOM 1645 O O . ASN A 1 216 ? -12.996 2.803 27.216 1.00 98.06 216 ASN A O 1
ATOM 1649 N N . VAL A 1 217 ? -11.944 2.507 25.241 1.00 97.62 217 VAL A N 1
ATOM 1650 C CA . VAL A 1 217 ? -11.450 1.149 25.478 1.00 97.62 217 VAL A CA 1
ATOM 1651 C C . VAL A 1 217 ? -9.989 1.234 25.936 1.00 97.62 217 VAL A C 1
ATOM 1653 O O . VAL A 1 217 ? -9.128 1.623 25.144 1.00 97.62 217 VAL A O 1
ATOM 1656 N N . PRO A 1 218 ? -9.684 0.940 27.209 1.00 94.88 218 PRO A N 1
ATOM 1657 C CA . PRO A 1 218 ? -8.318 0.991 27.717 1.00 94.88 218 PRO A CA 1
ATOM 1658 C C . PRO A 1 218 ? -7.520 -0.261 27.338 1.00 94.88 218 PRO A C 1
ATOM 1660 O O . PRO A 1 218 ? -8.030 -1.203 26.724 1.00 94.88 218 PRO A O 1
ATOM 1663 N N . GLU A 1 219 ? -6.258 -0.284 27.754 1.00 93.38 219 GLU A N 1
ATOM 1664 C CA . GLU A 1 219 ? -5.378 -1.438 27.639 1.00 93.38 219 GLU A CA 1
ATOM 1665 C C . GLU A 1 219 ? -5.985 -2.749 28.189 1.00 93.38 219 GLU A C 1
ATOM 1667 O O . GLU A 1 219 ? -6.811 -2.772 29.103 1.00 93.38 219 GLU A O 1
ATOM 1672 N N . GLY A 1 220 ? -5.584 -3.872 27.591 1.00 93.44 220 GLY A N 1
ATOM 1673 C CA . GLY A 1 220 ? -6.024 -5.228 27.923 1.00 93.44 220 GLY A CA 1
ATOM 1674 C C . GLY A 1 220 ? -7.427 -5.620 27.441 1.00 93.44 220 GLY A C 1
ATOM 1675 O O . GLY A 1 220 ? -7.644 -6.798 27.166 1.00 93.44 220 GLY A O 1
ATOM 1676 N N . VAL A 1 221 ? -8.370 -4.681 27.303 1.00 96.56 221 VAL A N 1
ATOM 1677 C CA . VAL A 1 221 ? -9.778 -5.019 27.026 1.00 96.56 221 VAL A CA 1
ATOM 1678 C C . VAL A 1 221 ? -9.993 -5.474 25.581 1.00 96.56 221 VAL A C 1
ATOM 1680 O O . VAL A 1 221 ? -9.612 -4.795 24.624 1.00 96.56 221 VAL A O 1
ATOM 1683 N N . THR A 1 222 ? -10.659 -6.622 25.431 1.00 97.50 222 THR A N 1
ATOM 1684 C CA . THR A 1 222 ? -11.186 -7.125 24.150 1.00 97.50 222 THR A CA 1
ATOM 1685 C C . THR A 1 222 ? -12.705 -6.985 24.137 1.00 97.50 222 THR A C 1
ATOM 1687 O O . THR A 1 222 ? -13.344 -7.253 25.150 1.00 97.50 222 THR A O 1
ATOM 1690 N N . ILE A 1 223 ? -13.296 -6.599 23.006 1.00 97.94 223 ILE A N 1
ATOM 1691 C CA . ILE A 1 223 ? -14.752 -6.593 22.798 1.00 97.94 223 ILE A CA 1
ATOM 1692 C C . ILE A 1 223 ? -15.084 -7.668 21.763 1.00 97.94 223 ILE A C 1
ATOM 1694 O O . ILE A 1 223 ? -14.507 -7.674 20.679 1.00 97.94 223 ILE A O 1
ATOM 1698 N N . GLU A 1 224 ? -15.993 -8.584 22.078 1.00 96.88 224 GLU A N 1
ATOM 1699 C CA . GLU A 1 224 ? -16.331 -9.717 21.216 1.00 96.88 224 GLU A CA 1
ATOM 1700 C C . GLU A 1 224 ? -17.850 -9.879 21.110 1.00 96.88 224 GLU A C 1
ATOM 1702 O O . GLU A 1 224 ? -18.544 -10.079 22.107 1.00 96.88 224 GLU A O 1
ATOM 1707 N N . GLY A 1 225 ? -18.365 -9.744 19.887 1.00 93.94 225 GLY A N 1
ATOM 1708 C CA . GLY A 1 225 ? -19.744 -10.075 19.541 1.00 93.94 225 GLY A CA 1
ATOM 1709 C C . GLY A 1 225 ? -19.905 -11.543 19.147 1.00 93.94 225 GLY A C 1
ATOM 1710 O O . GLY A 1 225 ? -18.957 -12.330 19.169 1.00 93.94 225 GLY A O 1
ATOM 1711 N N . VAL A 1 226 ? -21.116 -11.918 18.740 1.00 88.00 226 VAL A N 1
ATOM 1712 C CA . VAL A 1 226 ? -21.427 -13.290 18.300 1.00 88.00 226 VAL A CA 1
ATOM 1713 C C . VAL A 1 226 ? -21.135 -13.506 16.809 1.00 88.00 226 VAL A C 1
ATOM 1715 O O . VAL A 1 226 ? -20.833 -14.625 16.402 1.00 88.00 226 VAL A O 1
ATOM 1718 N N . SER A 1 227 ? -21.220 -12.462 15.977 1.00 87.12 227 SER A N 1
ATOM 1719 C CA . SER A 1 227 ? -20.884 -12.506 14.543 1.00 87.12 227 SER A CA 1
ATOM 1720 C C . SER A 1 227 ? -20.920 -11.103 13.930 1.00 87.12 227 SER A C 1
ATOM 1722 O O . SER A 1 227 ? -21.811 -10.321 14.274 1.00 87.12 227 SER A O 1
ATOM 1724 N N . ALA A 1 228 ? -20.063 -10.822 12.935 1.00 85.44 228 ALA A N 1
ATOM 1725 C CA . ALA A 1 228 ? -20.223 -9.646 12.072 1.00 85.44 228 ALA A CA 1
ATOM 1726 C C . ALA A 1 228 ? -21.495 -9.684 11.203 1.00 85.44 228 ALA A C 1
ATOM 1728 O O . ALA A 1 228 ? -21.814 -8.699 10.540 1.00 85.44 228 ALA A O 1
ATOM 1729 N N . GLY A 1 229 ? -22.246 -10.787 11.216 1.00 78.25 229 GLY A N 1
ATOM 1730 C CA . GLY A 1 229 ? -23.575 -10.882 10.631 1.00 78.25 229 GLY A CA 1
ATOM 1731 C C . GLY A 1 229 ? -23.650 -11.704 9.346 1.00 78.25 229 GLY A C 1
ATOM 1732 O O . GLY A 1 229 ? -22.655 -12.130 8.764 1.00 78.25 229 GLY A O 1
ATOM 1733 N N . LYS A 1 230 ? -24.884 -11.937 8.890 1.00 76.12 230 LYS A N 1
ATOM 1734 C CA . LYS A 1 230 ? -25.194 -12.778 7.719 1.00 76.12 230 LYS A CA 1
ATOM 1735 C C . LYS A 1 230 ? -25.061 -12.046 6.376 1.00 76.12 230 LYS A C 1
ATOM 1737 O O . LYS A 1 230 ? -25.092 -12.680 5.321 1.00 76.12 230 LYS A O 1
ATOM 1742 N N . PHE A 1 231 ? -24.952 -10.719 6.396 1.00 71.81 231 PHE A N 1
ATOM 1743 C CA . PHE A 1 231 ? -24.970 -9.870 5.206 1.00 71.81 231 PHE A CA 1
ATOM 1744 C C . PHE A 1 231 ? -23.551 -9.541 4.714 1.00 71.81 231 PHE A C 1
ATOM 1746 O O . PHE A 1 231 ? -22.723 -8.994 5.436 1.00 71.81 231 PHE A O 1
ATOM 1753 N N . GLY A 1 232 ? -23.263 -9.883 3.455 1.00 64.38 232 GLY A N 1
ATOM 1754 C CA . GLY A 1 232 ? -21.955 -9.650 2.834 1.00 64.38 232 GLY A CA 1
ATOM 1755 C C . GLY A 1 232 ? -21.739 -8.218 2.326 1.00 64.38 232 GLY A C 1
ATOM 1756 O O . GLY A 1 232 ? -22.653 -7.401 2.295 1.00 64.38 232 GLY A O 1
ATOM 1757 N N . VAL A 1 233 ? -20.535 -7.947 1.809 1.00 57.97 233 VAL A N 1
ATOM 1758 C CA . VAL A 1 233 ? -20.036 -6.608 1.402 1.00 57.97 233 VAL A CA 1
ATOM 1759 C C . VAL A 1 233 ? -20.814 -5.905 0.273 1.00 57.97 233 VAL A C 1
ATOM 1761 O O . VAL A 1 233 ? -20.481 -4.783 -0.095 1.00 57.97 233 VAL A O 1
ATOM 1764 N N . TYR A 1 234 ? -21.854 -6.532 -0.283 1.00 62.47 234 TYR A N 1
ATOM 1765 C CA . TYR A 1 234 ? -22.760 -5.939 -1.276 1.00 62.47 234 TYR A CA 1
ATOM 1766 C C . TYR A 1 234 ? -24.137 -5.560 -0.709 1.00 62.47 234 TYR A C 1
ATOM 1768 O O . TYR A 1 234 ? -24.948 -4.984 -1.435 1.00 62.47 234 TYR A O 1
ATOM 1776 N N . ALA A 1 235 ? -24.392 -5.839 0.571 1.00 65.19 235 ALA A N 1
ATOM 1777 C CA . ALA A 1 235 ? -25.617 -5.464 1.267 1.00 65.19 235 ALA A CA 1
ATOM 1778 C C . ALA A 1 235 ? -25.896 -3.955 1.181 1.00 65.19 235 ALA A C 1
ATOM 1780 O O . ALA A 1 235 ? -24.984 -3.131 1.050 1.00 65.19 235 ALA A O 1
ATOM 1781 N N . THR A 1 236 ? -27.166 -3.570 1.227 1.00 60.34 236 THR A N 1
ATOM 1782 C CA . THR A 1 236 ? -27.575 -2.159 1.278 1.00 60.34 236 THR A CA 1
ATOM 1783 C C . THR A 1 236 ? -27.891 -1.752 2.722 1.00 60.34 236 THR A C 1
ATOM 1785 O O . THR A 1 236 ? -28.261 -2.609 3.525 1.00 60.34 236 THR A O 1
ATOM 1788 N N . PRO A 1 237 ? -27.789 -0.454 3.080 1.00 53.50 237 PRO A N 1
ATOM 1789 C CA . PRO A 1 237 ? -28.203 0.023 4.409 1.00 53.50 237 PRO A CA 1
ATOM 1790 C C . PRO A 1 237 ? -29.691 -0.228 4.705 1.00 53.50 237 PRO A C 1
ATOM 1792 O O . PRO A 1 237 ? -30.096 -0.220 5.857 1.00 53.50 237 PRO A O 1
ATOM 1795 N N . TYR A 1 238 ? -30.500 -0.463 3.667 1.00 57.09 238 TYR A N 1
ATOM 1796 C CA . TYR A 1 238 ? -31.936 -0.746 3.757 1.00 57.09 238 TYR A CA 1
ATOM 1797 C C . TYR A 1 238 ? -32.267 -2.246 3.845 1.00 57.09 238 TYR A C 1
ATOM 1799 O O . TYR A 1 238 ? -33.401 -2.627 3.571 1.00 57.09 238 TYR A O 1
ATOM 1807 N N . GLN A 1 239 ? -31.286 -3.108 4.133 1.00 64.56 239 GLN A N 1
ATOM 1808 C CA . GLN A 1 239 ? -31.554 -4.505 4.479 1.00 64.56 239 GLN A CA 1
ATOM 1809 C C . GLN A 1 239 ? -31.816 -4.658 5.977 1.00 64.56 239 GLN A C 1
ATOM 1811 O O . GLN A 1 239 ? -31.363 -3.867 6.799 1.00 64.56 239 GLN A O 1
ATOM 1816 N N . ASP A 1 240 ? -32.564 -5.697 6.317 1.00 65.75 240 ASP A N 1
ATOM 1817 C CA . ASP A 1 240 ? -33.022 -5.972 7.672 1.00 65.75 240 ASP A CA 1
ATOM 1818 C C . ASP A 1 240 ? -31.920 -6.641 8.507 1.00 65.75 240 ASP A C 1
ATOM 1820 O O . ASP A 1 240 ? -31.846 -7.861 8.619 1.00 65.75 240 ASP A O 1
ATOM 1824 N N . TRP A 1 241 ? -31.022 -5.819 9.058 1.00 71.56 241 TRP A N 1
ATOM 1825 C CA . TRP A 1 241 ? -29.861 -6.236 9.861 1.00 71.56 241 TRP A CA 1
ATOM 1826 C C . TRP A 1 241 ? -30.183 -6.592 11.327 1.00 71.56 241 TRP A C 1
ATOM 1828 O O . TRP A 1 241 ? -29.265 -6.926 12.076 1.00 71.56 241 TRP A O 1
ATOM 1838 N N . TRP A 1 242 ? -31.442 -6.514 11.762 1.00 65.06 242 TRP A N 1
ATOM 1839 C CA . TRP A 1 242 ? -31.835 -6.682 13.170 1.00 65.06 242 TRP A CA 1
ATOM 1840 C C . TRP A 1 242 ? -31.647 -8.113 13.712 1.00 65.06 242 TRP A C 1
ATOM 1842 O O . TRP A 1 242 ? -31.390 -8.285 14.898 1.00 65.06 242 TRP A O 1
ATOM 1852 N N . ASP A 1 243 ? -31.661 -9.138 12.855 1.00 66.94 243 ASP A N 1
ATOM 1853 C CA . ASP A 1 243 ? -31.322 -10.529 13.210 1.00 66.94 243 ASP A CA 1
ATOM 1854 C C . ASP A 1 243 ? -29.892 -10.937 12.773 1.00 66.94 243 ASP A C 1
ATOM 1856 O O . ASP A 1 243 ? -29.570 -12.120 12.652 1.00 66.94 243 ASP A O 1
ATOM 1860 N N . SER A 1 244 ? -29.014 -9.965 12.492 1.00 73.81 244 SER A N 1
ATOM 1861 C CA . SER A 1 244 ? -27.716 -10.187 11.839 1.00 73.81 244 SER A CA 1
ATOM 1862 C C . SER A 1 244 ? -26.509 -10.058 12.779 1.00 73.81 244 SER A C 1
ATOM 1864 O O . SER A 1 244 ? -25.622 -9.232 12.554 1.00 73.81 244 SER A O 1
ATOM 1866 N N . GLY A 1 245 ? -26.420 -10.941 13.776 1.00 85.88 245 GLY A N 1
ATOM 1867 C CA . GLY A 1 245 ? -25.263 -11.009 14.678 1.00 85.88 245 GLY A CA 1
ATOM 1868 C C . GLY A 1 245 ? -25.242 -9.860 15.687 1.00 85.88 245 GLY A C 1
ATOM 1869 O O . GLY A 1 245 ? -26.292 -9.467 16.188 1.00 85.88 245 GLY A O 1
ATOM 1870 N N . THR A 1 246 ? -24.058 -9.338 16.005 1.00 89.44 246 THR A N 1
ATOM 1871 C CA . THR A 1 246 ? -23.890 -8.206 16.931 1.00 89.44 246 THR A CA 1
ATOM 1872 C C . THR A 1 246 ? -23.660 -6.926 16.135 1.00 89.44 246 THR A C 1
ATOM 1874 O O . THR A 1 246 ? -22.667 -6.819 15.410 1.00 89.44 246 THR A O 1
ATOM 1877 N N . VAL A 1 247 ? -24.551 -5.941 16.279 1.00 90.62 247 VAL A N 1
ATOM 1878 C CA . VAL A 1 247 ? -24.472 -4.668 15.545 1.00 90.62 247 VAL A CA 1
ATOM 1879 C C . VAL A 1 247 ? -24.430 -3.485 16.507 1.00 90.62 247 VAL A C 1
ATOM 1881 O O . VAL A 1 247 ? -25.298 -3.339 17.366 1.00 90.62 247 VAL A O 1
ATOM 1884 N N . ILE A 1 248 ? -23.447 -2.607 16.323 1.00 93.81 248 ILE A N 1
ATOM 1885 C CA . ILE A 1 248 ? -23.349 -1.318 17.009 1.00 93.81 248 ILE A CA 1
ATOM 1886 C C . ILE A 1 248 ? -23.858 -0.224 16.063 1.00 93.81 248 ILE A C 1
ATOM 1888 O O . ILE A 1 248 ? -23.253 0.008 15.015 1.00 93.81 248 ILE A O 1
ATOM 1892 N N . SER A 1 249 ? -24.953 0.448 16.422 1.00 92.94 249 SER A N 1
ATOM 1893 C CA . SER A 1 249 ? -25.466 1.625 15.707 1.00 92.94 249 SER A CA 1
ATOM 1894 C C . SER A 1 249 ? -24.860 2.885 16.317 1.00 92.94 249 SER A C 1
ATOM 1896 O O . SER A 1 249 ? -25.257 3.309 17.404 1.00 92.94 249 SER A O 1
ATOM 1898 N N . PHE A 1 250 ? -23.870 3.466 15.643 1.00 96.06 250 PHE A N 1
ATOM 1899 C CA . PHE A 1 250 ? -23.196 4.681 16.077 1.00 96.06 250 PHE A CA 1
ATOM 1900 C C . PHE A 1 250 ? -23.905 5.919 15.518 1.00 96.06 250 PHE A C 1
ATOM 1902 O O . PHE A 1 250 ? -23.755 6.280 14.348 1.00 96.06 250 PHE A O 1
ATOM 1909 N N . GLU A 1 251 ? -24.647 6.592 16.397 1.00 95.00 251 GLU A N 1
ATOM 1910 C CA . GLU A 1 251 ? -25.372 7.842 16.141 1.00 95.00 251 GLU A CA 1
ATOM 1911 C C . GLU A 1 251 ? -24.741 8.985 16.957 1.00 95.00 251 GLU A C 1
ATOM 1913 O O . GLU A 1 251 ? -25.306 9.424 17.967 1.00 95.00 251 GLU A O 1
ATOM 1918 N N . PRO A 1 252 ? -23.523 9.436 16.599 1.00 95.06 252 PRO A N 1
ATOM 1919 C CA . PRO A 1 252 ? -22.766 10.367 17.417 1.00 95.06 252 PRO A CA 1
ATOM 1920 C C . PRO A 1 252 ? -23.497 11.693 17.665 1.00 95.06 252 PRO A C 1
ATOM 1922 O O . PRO A 1 252 ? -23.955 12.404 16.765 1.00 95.06 252 PRO A O 1
ATOM 1925 N N . SER A 1 253 ? -23.530 12.071 18.941 1.00 92.56 253 SER A N 1
ATOM 1926 C CA . SER A 1 253 ? -24.122 13.322 19.428 1.00 92.56 253 SER A CA 1
ATOM 1927 C C . SER A 1 253 ? -23.507 14.587 18.803 1.00 92.56 253 SER A C 1
ATOM 1929 O O . SER A 1 253 ? -24.193 15.606 18.693 1.00 92.56 253 SER A O 1
ATOM 1931 N N . GLN A 1 254 ? -22.256 14.520 18.335 1.00 94.56 254 GLN A N 1
ATOM 1932 C CA . GLN A 1 254 ? -21.541 15.590 17.632 1.00 94.56 254 GLN A CA 1
ATOM 1933 C C . GLN A 1 254 ? -20.501 15.035 16.642 1.00 94.56 254 GLN A C 1
ATOM 1935 O O . GLN A 1 254 ? -20.148 13.857 16.686 1.00 94.56 254 GLN A O 1
ATOM 1940 N N . ASP A 1 255 ? -19.987 15.901 15.771 1.00 96.50 255 ASP A N 1
ATOM 1941 C CA . ASP A 1 255 ? -18.937 15.576 14.800 1.00 96.50 255 ASP A CA 1
ATOM 1942 C C . ASP A 1 255 ? -17.610 15.134 15.461 1.00 96.50 255 ASP A C 1
ATOM 1944 O O . ASP A 1 255 ? -17.333 15.415 16.627 1.00 96.50 255 ASP A O 1
ATOM 1948 N N . ASN A 1 256 ? -16.757 14.469 14.678 1.00 96.12 256 ASN A N 1
ATOM 1949 C CA . ASN A 1 256 ? -15.401 14.007 15.009 1.00 96.12 256 ASN A CA 1
ATOM 1950 C C . ASN A 1 256 ? -15.247 12.928 16.104 1.00 96.12 256 ASN A C 1
ATOM 1952 O O . ASN A 1 256 ? -14.116 12.487 16.345 1.00 96.12 256 ASN A O 1
ATOM 1956 N N . LEU A 1 257 ? -16.337 12.454 16.721 1.00 97.38 257 LEU A N 1
ATOM 1957 C CA . LEU A 1 257 ? -16.319 11.334 17.677 1.00 97.38 257 LEU A CA 1
ATOM 1958 C C . LEU A 1 257 ? -15.919 9.994 17.028 1.00 97.38 257 LEU A C 1
ATOM 1960 O O . LEU A 1 257 ? -16.086 9.795 15.827 1.00 97.38 257 LEU A O 1
ATOM 1964 N N . ALA A 1 258 ? -15.433 9.051 17.835 1.00 98.00 258 ALA A N 1
ATOM 1965 C CA . ALA A 1 258 ? -15.180 7.665 17.430 1.00 98.00 258 ALA A CA 1
ATOM 1966 C C . ALA A 1 258 ? -16.161 6.734 18.154 1.00 98.00 258 ALA A C 1
ATOM 1968 O O . ALA A 1 258 ? -16.451 7.001 19.313 1.00 98.00 258 ALA A O 1
ATOM 1969 N N . CYS A 1 259 ? -16.641 5.652 17.536 1.00 98.44 259 CYS A N 1
ATOM 1970 C CA . CYS A 1 259 ? -17.480 4.675 18.239 1.00 98.44 259 CYS A CA 1
ATOM 1971 C C . CYS A 1 259 ? -16.658 3.963 19.315 1.00 98.44 259 CYS A C 1
ATOM 1973 O O . CYS A 1 259 ? -16.998 4.028 20.494 1.00 98.44 259 CYS A O 1
ATOM 1975 N N . PHE A 1 260 ? -15.521 3.380 18.922 1.00 98.69 260 PHE A N 1
ATOM 1976 C CA . PHE A 1 260 ? -14.533 2.820 19.842 1.00 98.69 260 PHE A CA 1
ATOM 1977 C C . PHE A 1 260 ? -13.207 3.569 19.728 1.00 98.69 260 PHE A C 1
ATOM 1979 O O . PHE A 1 260 ? -12.633 3.675 18.643 1.00 98.69 260 PHE A O 1
ATOM 1986 N N . ARG A 1 261 ? -12.709 4.068 20.861 1.00 98.44 261 ARG A N 1
ATOM 1987 C CA . ARG A 1 261 ? -11.406 4.722 21.000 1.00 98.44 261 ARG A CA 1
ATOM 1988 C C . ARG A 1 261 ? -10.509 3.878 21.898 1.00 98.44 261 ARG A C 1
ATOM 1990 O O . ARG A 1 261 ? -10.681 3.884 23.115 1.00 98.44 261 ARG A O 1
ATOM 1997 N N . PHE A 1 262 ? -9.559 3.178 21.291 1.00 98.06 262 PHE A N 1
ATOM 1998 C CA . PHE A 1 262 ? -8.467 2.506 21.986 1.00 98.06 262 PHE A CA 1
ATOM 1999 C C . PHE A 1 262 ? -7.402 3.534 22.357 1.00 98.06 262 PHE A C 1
ATOM 2001 O O . PHE A 1 262 ? -6.987 4.316 21.505 1.00 98.06 262 PHE A O 1
ATOM 2008 N N . TYR A 1 263 ? -6.983 3.551 23.619 1.00 95.62 263 TYR A N 1
ATOM 2009 C CA . TYR A 1 263 ? -6.014 4.515 24.144 1.00 95.62 263 TYR A CA 1
ATOM 2010 C C . TYR A 1 263 ? -5.266 3.931 25.351 1.00 95.62 263 TYR A C 1
ATOM 2012 O O . TYR A 1 263 ? -5.710 2.947 25.940 1.00 95.62 263 TYR A O 1
ATOM 2020 N N . SER A 1 264 ? -4.142 4.545 25.728 1.00 92.38 264 SER A N 1
ATOM 2021 C CA . SER A 1 264 ? -3.402 4.182 26.943 1.00 92.38 264 SER A CA 1
ATOM 2022 C C . SER A 1 264 ? -3.886 4.998 28.139 1.00 92.38 264 SER A C 1
ATOM 2024 O O . SER A 1 264 ? -3.984 6.225 28.046 1.00 92.38 264 SER A O 1
ATOM 2026 N N . LYS A 1 265 ? -4.129 4.349 29.285 1.00 87.50 265 LYS A N 1
ATOM 2027 C CA . LYS A 1 265 ? -4.291 5.040 30.575 1.00 87.50 265 LYS A CA 1
ATOM 2028 C C . LYS A 1 265 ? -2.949 5.333 31.281 1.00 87.50 265 LYS A C 1
ATOM 2030 O O . LYS A 1 265 ? -2.981 5.998 32.316 1.00 87.50 265 LYS A O 1
ATOM 2035 N N . ASP A 1 266 ? -1.781 4.910 30.765 1.00 83.50 266 ASP A N 1
ATOM 2036 C CA . ASP A 1 266 ? -0.470 5.193 31.394 1.00 83.50 266 ASP A CA 1
ATOM 2037 C C . ASP A 1 266 ? 0.051 6.614 31.048 1.00 83.50 266 ASP A C 1
ATOM 2039 O O . ASP A 1 266 ? 0.527 6.836 29.930 1.00 83.50 266 ASP A O 1
ATOM 2043 N N . PRO A 1 267 ? 0.075 7.574 32.002 1.00 76.50 267 PRO A N 1
ATOM 2044 C CA . PRO A 1 267 ? 0.570 8.935 31.764 1.00 76.50 267 PRO A CA 1
ATOM 2045 C C . PRO A 1 267 ? 2.086 9.010 31.514 1.00 76.50 267 PRO A C 1
ATOM 2047 O O . PRO A 1 267 ? 2.597 10.079 31.192 1.00 76.50 267 PRO A O 1
ATOM 2050 N N . ASN A 1 268 ? 2.820 7.904 31.680 1.00 81.00 268 ASN A N 1
ATOM 2051 C CA . ASN A 1 268 ? 4.248 7.805 31.375 1.00 81.00 268 ASN A CA 1
ATOM 2052 C C . ASN A 1 268 ? 4.517 7.400 29.912 1.00 81.00 268 ASN A C 1
ATOM 2054 O O . ASN A 1 268 ? 5.680 7.240 29.547 1.00 81.00 268 ASN A O 1
ATOM 2058 N N . GLY A 1 269 ? 3.476 7.182 29.094 1.00 79.62 269 GLY A N 1
ATOM 2059 C CA . GLY A 1 269 ? 3.617 6.874 27.666 1.00 79.62 269 GLY A CA 1
ATOM 2060 C C . GLY A 1 269 ? 4.275 5.524 27.364 1.00 79.62 269 GLY A C 1
ATOM 2061 O O . GLY A 1 269 ? 4.917 5.381 26.330 1.00 79.62 269 GLY A O 1
ATOM 2062 N N . ARG A 1 270 ? 4.163 4.536 28.262 1.00 86.06 270 ARG A N 1
ATOM 2063 C CA . ARG A 1 270 ? 4.737 3.196 28.046 1.00 86.06 270 ARG A CA 1
ATOM 2064 C C . ARG A 1 270 ? 3.947 2.392 27.016 1.00 86.06 270 ARG A C 1
ATOM 2066 O O . ARG A 1 270 ? 2.776 2.669 26.754 1.00 86.06 270 ARG A O 1
ATOM 2073 N N . GLU A 1 271 ? 4.597 1.354 26.491 1.00 91.56 271 GLU A N 1
ATOM 2074 C CA . GLU A 1 271 ? 3.969 0.324 25.665 1.00 91.56 271 GLU A CA 1
ATOM 2075 C C . GLU A 1 271 ? 2.911 -0.443 26.465 1.00 91.56 271 GLU A C 1
ATOM 2077 O O . GLU A 1 271 ? 3.215 -1.113 27.454 1.00 91.56 271 GLU A O 1
ATOM 2082 N N . VAL A 1 272 ? 1.657 -0.322 26.025 1.00 93.69 272 VAL A N 1
ATOM 2083 C CA . VAL A 1 272 ? 0.498 -1.014 26.585 1.00 93.69 272 VAL A CA 1
ATOM 2084 C C . VAL A 1 272 ? -0.148 -1.887 25.520 1.00 93.69 272 VAL A C 1
ATOM 2086 O O . VAL A 1 272 ? -0.390 -1.469 24.384 1.00 93.69 272 VAL A O 1
ATOM 2089 N N . ARG A 1 273 ? -0.439 -3.134 25.890 1.00 94.25 273 ARG A N 1
ATOM 2090 C CA . ARG A 1 273 ? -1.144 -4.058 25.008 1.00 94.25 273 ARG A CA 1
ATOM 2091 C C . ARG A 1 273 ? -2.630 -3.732 25.000 1.00 94.25 273 ARG A C 1
ATOM 2093 O O . ARG A 1 273 ? -3.257 -3.781 26.054 1.00 94.25 273 ARG A O 1
ATOM 2100 N N . ILE A 1 274 ? -3.205 -3.477 23.831 1.00 96.19 274 ILE A N 1
ATOM 2101 C CA . ILE A 1 274 ? -4.664 -3.407 23.661 1.00 96.19 274 ILE A CA 1
ATOM 2102 C C . ILE A 1 274 ? -5.227 -4.800 23.320 1.00 96.19 274 ILE A C 1
ATOM 2104 O O . ILE A 1 274 ? -4.488 -5.670 22.860 1.00 96.19 274 ILE A O 1
ATOM 2108 N N . GLY A 1 275 ? -6.516 -5.042 23.581 1.00 93.81 275 GLY A N 1
ATOM 2109 C CA . GLY A 1 275 ? -7.174 -6.303 23.213 1.00 93.81 275 GLY A CA 1
ATOM 2110 C C . GLY A 1 275 ? -7.639 -6.292 21.758 1.00 93.81 275 GLY A C 1
ATOM 2111 O O . GLY A 1 275 ? -7.004 -6.905 20.902 1.00 93.81 275 GLY A O 1
ATOM 2112 N N . GLY A 1 276 ? -8.714 -5.552 21.470 1.00 97.38 276 GLY A N 1
ATOM 2113 C CA . GLY A 1 276 ? -9.246 -5.344 20.114 1.00 97.38 276 GLY A CA 1
ATOM 2114 C C . GLY A 1 276 ? -10.764 -5.533 20.016 1.00 97.38 276 GLY A C 1
ATOM 2115 O O . GLY A 1 276 ? -11.460 -5.487 21.032 1.00 97.38 276 GLY A O 1
ATOM 2116 N N . ILE A 1 277 ? -11.276 -5.734 18.795 1.00 98.38 277 ILE A N 1
ATOM 2117 C CA . ILE A 1 277 ? -12.704 -5.993 18.512 1.00 98.38 277 ILE A CA 1
ATOM 2118 C C . ILE A 1 277 ? -12.855 -7.237 17.630 1.00 98.38 277 ILE A C 1
ATOM 2120 O O . ILE A 1 277 ? -12.151 -7.372 16.631 1.00 98.38 277 ILE A O 1
ATOM 2124 N N . LYS A 1 278 ? -13.797 -8.120 17.971 1.00 98.06 278 LYS A N 1
ATOM 2125 C CA . LYS A 1 278 ? -14.091 -9.361 17.243 1.00 98.06 278 LYS A CA 1
ATOM 2126 C C . LYS A 1 278 ? -15.574 -9.499 16.912 1.00 98.06 278 LYS A C 1
ATOM 2128 O O . LYS A 1 278 ? -16.401 -9.171 17.759 1.00 98.06 278 LYS A O 1
ATOM 2133 N N . ASN A 1 279 ? -15.898 -10.084 15.758 1.00 95.38 279 ASN A N 1
ATOM 2134 C CA . ASN A 1 279 ? -17.230 -10.613 15.428 1.00 95.38 279 ASN A CA 1
ATOM 2135 C C . ASN A 1 279 ? -18.374 -9.575 15.557 1.00 95.38 279 ASN A C 1
ATOM 2137 O O . ASN A 1 279 ? -19.395 -9.847 16.193 1.00 95.38 279 ASN A O 1
ATOM 2141 N N . VAL A 1 280 ? -18.203 -8.373 14.992 1.00 94.56 280 VAL A N 1
ATOM 2142 C CA . VAL A 1 280 ? -19.123 -7.223 15.166 1.00 94.56 280 VAL A CA 1
ATOM 2143 C C . VAL A 1 280 ? -19.323 -6.452 13.854 1.00 94.56 280 VAL A C 1
ATOM 2145 O O . VAL A 1 280 ? -18.363 -6.195 13.127 1.00 94.56 280 VAL A O 1
ATOM 2148 N N . THR A 1 281 ? -20.554 -6.006 13.574 1.00 94.00 281 THR A N 1
ATOM 2149 C CA . THR A 1 281 ? -20.798 -4.891 12.636 1.00 94.00 281 THR A CA 1
ATOM 2150 C C . THR A 1 281 ? -20.859 -3.558 13.393 1.00 94.00 281 THR A C 1
ATOM 2152 O O . THR A 1 281 ? -21.532 -3.453 14.414 1.00 94.00 281 THR A O 1
ATOM 2155 N N . ILE A 1 282 ? -20.213 -2.514 12.869 1.00 95.25 282 ILE A N 1
ATOM 2156 C CA . ILE A 1 282 ? -20.326 -1.122 13.324 1.00 95.25 282 ILE A CA 1
ATOM 2157 C C . ILE A 1 282 ? -20.939 -0.297 12.185 1.00 95.25 282 ILE A C 1
ATOM 2159 O O . ILE A 1 282 ? -20.366 -0.209 11.096 1.00 95.25 282 ILE A O 1
ATOM 2163 N N . MET A 1 283 ? -22.094 0.315 12.435 1.00 92.81 283 MET A N 1
ATOM 2164 C CA . MET A 1 283 ? -22.794 1.188 11.491 1.00 92.81 283 MET A CA 1
ATOM 2165 C C . MET A 1 283 ? -22.675 2.647 11.919 1.00 92.81 283 MET A C 1
ATOM 2167 O O . MET A 1 283 ? -22.917 2.958 13.079 1.00 92.81 283 MET A O 1
ATOM 2171 N N . GLY A 1 284 ? -22.338 3.543 10.995 1.00 92.75 284 GLY A N 1
ATOM 2172 C CA . GLY A 1 284 ? -22.406 4.989 11.203 1.00 92.75 284 GLY A CA 1
ATOM 2173 C C . GLY A 1 284 ? -23.721 5.588 10.696 1.00 92.75 284 GLY A C 1
ATOM 2174 O O . GLY A 1 284 ? -24.290 5.123 9.705 1.00 92.75 284 GLY A O 1
ATOM 2175 N N . ASP A 1 285 ? -24.184 6.661 11.341 1.00 87.38 285 ASP A N 1
ATOM 2176 C CA . ASP A 1 285 ? -25.396 7.396 10.947 1.00 87.38 285 ASP A CA 1
ATOM 2177 C C . ASP A 1 285 ? -25.309 8.091 9.572 1.00 87.38 285 ASP A C 1
ATOM 2179 O O . ASP A 1 285 ? -26.334 8.390 8.959 1.00 87.38 285 ASP A O 1
ATOM 2183 N N . ASN A 1 286 ? -24.098 8.297 9.042 1.00 85.94 286 ASN A N 1
ATOM 2184 C CA . ASN A 1 286 ? -23.769 9.110 7.859 1.00 85.94 286 ASN A CA 1
ATOM 2185 C C . ASN A 1 286 ? -24.091 10.617 7.985 1.00 85.94 286 ASN A C 1
ATOM 2187 O O . ASN A 1 286 ? -23.829 11.364 7.040 1.00 85.94 286 ASN A O 1
ATOM 2191 N N . LEU A 1 287 ? -24.632 11.075 9.116 1.00 88.75 287 LEU A N 1
ATOM 2192 C CA . LEU A 1 287 ? -25.046 12.460 9.359 1.00 88.75 287 LEU A CA 1
ATOM 2193 C C . LEU A 1 287 ? -23.907 13.315 9.923 1.00 88.75 287 LEU A C 1
ATOM 2195 O O . LEU A 1 287 ? -23.859 14.514 9.644 1.00 88.75 287 LEU A O 1
ATOM 2199 N N . ARG A 1 288 ? -23.008 12.725 10.721 1.00 92.12 288 ARG A N 1
ATOM 2200 C CA . ARG A 1 288 ? -21.887 13.445 11.348 1.00 92.12 288 ARG A CA 1
ATOM 2201 C C . ARG A 1 288 ? -20.615 13.428 10.516 1.00 92.12 288 ARG A C 1
ATOM 2203 O O . ARG A 1 288 ? -20.263 12.412 9.917 1.00 92.12 288 ARG A O 1
ATOM 2210 N N . THR A 1 289 ? -19.892 14.547 10.533 1.00 93.06 289 THR A N 1
ATOM 2211 C CA . THR A 1 289 ? -18.598 14.683 9.847 1.00 93.06 289 THR A CA 1
ATOM 2212 C C . THR A 1 289 ? -17.439 14.244 10.742 1.00 93.06 289 THR A C 1
ATOM 2214 O O . THR A 1 289 ? -17.497 14.366 11.967 1.00 93.06 289 THR A O 1
ATOM 2217 N N . GLY A 1 290 ? -16.386 13.680 10.148 1.00 91.62 290 GLY A N 1
ATOM 2218 C CA . GLY A 1 290 ? -15.182 13.213 10.843 1.00 91.62 290 GLY A CA 1
ATOM 2219 C C . GLY A 1 290 ? -15.396 12.052 11.824 1.00 91.62 290 GLY A C 1
ATOM 2220 O O . GLY A 1 290 ? -14.490 11.751 12.603 1.00 91.62 290 GLY A O 1
ATOM 2221 N N . SER A 1 291 ? -16.574 11.421 11.829 1.00 96.69 291 SER A N 1
ATOM 2222 C CA . SER A 1 291 ? -16.888 10.285 12.702 1.00 96.69 291 SER A CA 1
ATOM 2223 C C . SER A 1 291 ? -15.961 9.098 12.411 1.00 96.69 291 SER A C 1
ATOM 2225 O O . SER A 1 291 ? -15.593 8.878 11.260 1.00 96.69 291 SER A O 1
ATOM 2227 N N . LYS A 1 292 ? -15.552 8.333 13.432 1.00 98.19 292 LYS A N 1
ATOM 2228 C CA . LYS A 1 292 ? -14.726 7.120 13.257 1.00 98.19 292 LYS A CA 1
ATOM 2229 C C . LYS A 1 292 ? -15.444 5.870 13.756 1.00 98.19 292 LYS A C 1
ATOM 2231 O O . LYS A 1 292 ? -16.089 5.940 14.799 1.00 98.19 292 LYS A O 1
ATOM 2236 N N . ALA A 1 293 ? -15.304 4.723 13.091 1.00 98.31 293 ALA A N 1
ATOM 2237 C CA . ALA A 1 293 ? -15.802 3.460 13.652 1.00 98.31 293 ALA A CA 1
ATOM 2238 C C . ALA A 1 293 ? -14.838 2.942 14.730 1.00 98.31 293 ALA A C 1
ATOM 2240 O O . ALA A 1 293 ? -15.230 2.713 15.874 1.00 98.31 293 ALA A O 1
ATOM 2241 N N . ILE A 1 294 ? -13.553 2.841 14.383 1.00 98.81 294 ILE A N 1
ATOM 2242 C CA . ILE A 1 294 ? -12.475 2.456 15.298 1.00 98.81 294 ILE A CA 1
ATOM 2243 C C . ILE A 1 294 ? -11.364 3.505 15.222 1.00 98.81 294 ILE A C 1
ATOM 2245 O O . ILE A 1 294 ? -10.909 3.862 14.136 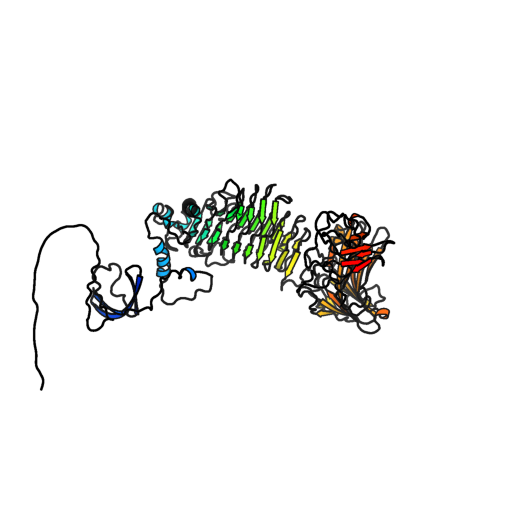1.00 98.81 294 ILE A O 1
ATOM 2249 N N . HIS A 1 295 ? -10.916 3.979 16.383 1.00 98.62 295 HIS A N 1
ATOM 2250 C CA . HIS A 1 295 ? -9.775 4.875 16.531 1.00 98.62 295 HIS A CA 1
ATOM 2251 C C . HIS A 1 295 ? -8.757 4.261 17.501 1.00 98.62 295 HIS A C 1
ATOM 2253 O O . HIS A 1 295 ? -9.093 4.002 18.654 1.00 98.62 295 HIS A O 1
ATOM 2259 N N . LEU A 1 296 ? -7.528 4.022 17.042 1.00 98.44 296 LEU A N 1
ATOM 2260 C CA . LEU A 1 296 ? -6.372 3.722 17.890 1.00 98.44 296 LEU A CA 1
ATOM 2261 C C . LEU A 1 296 ? -5.620 5.041 18.084 1.00 98.44 296 LEU A C 1
ATOM 2263 O O . LEU A 1 296 ? -4.958 5.510 17.160 1.00 98.44 296 LEU A O 1
ATOM 2267 N N . ASP A 1 297 ? -5.794 5.639 19.262 1.00 97.19 297 ASP A N 1
ATOM 2268 C CA . ASP A 1 297 ? -5.363 6.994 19.608 1.00 97.19 297 ASP A CA 1
ATOM 2269 C C . ASP A 1 297 ? -4.133 6.953 20.523 1.00 97.19 297 ASP A C 1
ATOM 2271 O O . ASP A 1 297 ? -4.225 6.782 21.745 1.00 97.19 297 ASP A O 1
ATOM 2275 N N . ALA A 1 298 ? -2.963 7.095 19.911 1.00 95.38 298 ALA A N 1
ATOM 2276 C CA . ALA A 1 298 ? -1.676 7.144 20.581 1.00 95.38 298 ALA A CA 1
ATOM 2277 C C . ALA A 1 298 ? -1.248 8.603 20.828 1.00 95.38 298 ALA A C 1
ATOM 2279 O O . ALA A 1 298 ? -0.257 9.064 20.264 1.00 95.38 298 ALA A O 1
ATOM 2280 N N . THR A 1 299 ? -1.996 9.329 21.674 1.00 90.62 299 THR A N 1
ATOM 2281 C CA . THR A 1 299 ? -1.782 10.774 21.914 1.00 90.62 299 THR A CA 1
ATOM 2282 C C . THR A 1 299 ? -1.842 11.188 23.401 1.00 90.62 299 THR A C 1
ATOM 2284 O O . THR A 1 299 ? -2.882 11.652 23.878 1.00 90.62 299 THR A O 1
ATOM 2287 N N . PRO A 1 300 ? -0.729 11.106 24.157 1.00 86.56 300 PRO A N 1
ATOM 2288 C CA . PRO A 1 300 ? 0.429 10.245 23.931 1.00 86.56 300 PRO A CA 1
ATOM 2289 C C . PRO A 1 300 ? 0.147 8.813 24.424 1.00 86.56 300 PRO A C 1
ATOM 2291 O O . PRO A 1 300 ? -0.664 8.593 25.322 1.00 86.56 300 PRO A O 1
ATOM 2294 N N . GLY A 1 301 ? 0.858 7.824 23.888 1.00 90.00 301 GLY A N 1
ATOM 2295 C CA . GLY A 1 301 ? 0.772 6.431 24.342 1.00 90.00 301 GLY A CA 1
ATOM 2296 C C . GLY A 1 301 ? 1.330 5.466 23.303 1.00 90.00 301 GLY A C 1
ATOM 2297 O O . GLY A 1 301 ? 1.463 5.840 22.148 1.00 90.00 301 GLY A O 1
ATOM 2298 N N . PHE A 1 302 ? 1.678 4.240 23.689 1.00 94.44 302 PHE A N 1
ATOM 2299 C CA . PHE A 1 302 ? 2.208 3.227 22.767 1.00 94.44 302 PHE A CA 1
ATOM 2300 C C . PHE A 1 302 ? 1.237 2.039 22.734 1.00 94.44 302 PHE A C 1
ATOM 2302 O O . PHE A 1 302 ? 1.187 1.262 23.686 1.00 94.44 302 PHE A O 1
ATOM 2309 N N . LEU A 1 303 ? 0.444 1.915 21.668 1.00 97.38 303 LEU A N 1
ATOM 2310 C CA . LEU A 1 303 ? -0.609 0.906 21.520 1.00 97.38 303 LEU A CA 1
ATOM 2311 C C . LEU A 1 303 ? -0.093 -0.302 20.728 1.00 97.38 303 LEU A C 1
ATOM 2313 O O . LEU A 1 303 ? 0.046 -0.235 19.502 1.00 97.38 303 LEU A O 1
ATOM 2317 N N . THR A 1 304 ? 0.180 -1.404 21.433 1.00 97.19 304 THR A N 1
ATOM 2318 C CA . THR A 1 304 ? 0.790 -2.613 20.856 1.00 97.19 304 THR A CA 1
ATOM 2319 C C . THR A 1 304 ? -0.160 -3.808 20.807 1.00 97.19 304 THR A C 1
ATOM 2321 O O . THR A 1 304 ? -1.039 -3.960 21.662 1.00 97.19 304 THR A O 1
ATOM 2324 N N . SER A 1 305 ? 0.109 -4.734 19.883 1.00 94.50 305 SER A N 1
ATOM 2325 C CA . SER A 1 305 ? -0.299 -6.148 19.977 1.00 94.50 305 SER A CA 1
ATOM 2326 C C . SER A 1 305 ? -1.812 -6.414 20.128 1.00 94.50 305 SER A C 1
ATOM 2328 O O . SER A 1 305 ? -2.211 -7.426 20.723 1.00 94.50 305 SER A O 1
ATOM 2330 N N . GLY A 1 306 ? -2.640 -5.510 19.595 1.00 97.06 306 GLY A N 1
ATOM 2331 C CA . GLY A 1 306 ? -4.085 -5.663 19.446 1.00 97.06 306 GLY A CA 1
ATOM 2332 C C . GLY A 1 306 ? -4.476 -6.572 18.289 1.00 97.06 306 GLY A C 1
ATOM 2333 O O . GLY A 1 306 ? -3.728 -6.728 17.322 1.00 97.06 306 GLY A O 1
ATOM 2334 N N . HIS A 1 307 ? -5.666 -7.162 18.379 1.00 97.94 307 HIS A N 1
ATOM 2335 C CA . HIS A 1 307 ? -6.172 -8.127 17.407 1.00 97.94 307 HIS A CA 1
ATOM 2336 C C . HIS A 1 307 ? -7.641 -7.860 17.066 1.00 97.94 307 HIS A C 1
ATOM 2338 O O . HIS A 1 307 ? -8.526 -7.999 17.911 1.00 97.94 307 HIS A O 1
ATOM 2344 N N . PHE A 1 308 ? -7.894 -7.499 15.811 1.00 98.62 308 PHE A N 1
ATOM 2345 C CA . PHE A 1 308 ? -9.210 -7.162 15.275 1.00 98.62 308 PHE A CA 1
ATOM 2346 C C . PHE A 1 308 ? -9.606 -8.206 14.224 1.00 98.62 308 PHE A C 1
ATOM 2348 O O . PHE A 1 308 ? -8.835 -8.442 13.298 1.00 98.62 308 PHE A O 1
ATOM 2355 N N . GLU A 1 309 ? -10.764 -8.856 14.359 1.00 97.94 309 GLU A N 1
ATOM 2356 C CA . GLU A 1 309 ? -11.093 -10.085 13.606 1.00 97.94 309 GLU A CA 1
ATOM 2357 C C . GLU A 1 309 ? -12.581 -10.165 13.248 1.00 97.94 309 GLU A C 1
ATOM 2359 O O . GLU A 1 309 ? -13.420 -10.053 14.136 1.00 97.94 309 GLU A O 1
ATOM 2364 N N . ASP A 1 310 ? -12.906 -10.362 11.965 1.00 95.31 310 ASP A N 1
ATOM 2365 C CA . ASP A 1 310 ? -14.291 -10.339 11.447 1.00 95.31 310 ASP A CA 1
ATOM 2366 C C . ASP A 1 310 ? -15.062 -9.110 11.966 1.00 95.31 310 ASP A C 1
ATOM 2368 O O . ASP A 1 310 ? -15.955 -9.190 12.810 1.00 95.31 310 ASP A O 1
ATOM 2372 N N . VAL A 1 311 ? -14.655 -7.930 11.487 1.00 96.50 311 VAL A N 1
ATOM 2373 C CA . VAL A 1 311 ? -15.306 -6.658 11.824 1.00 96.50 311 VAL A CA 1
ATOM 2374 C C . VAL A 1 311 ? -15.775 -5.983 10.544 1.00 96.50 311 VAL A C 1
ATOM 2376 O O . VAL A 1 311 ? -14.976 -5.701 9.648 1.00 96.50 311 VAL A O 1
ATOM 2379 N N . HIS A 1 312 ? -17.075 -5.714 10.456 1.00 95.12 312 HIS A N 1
ATOM 2380 C CA . HIS A 1 312 ? -17.681 -5.028 9.319 1.00 95.12 312 HIS A CA 1
ATOM 2381 C C . HIS A 1 312 ? -18.040 -3.590 9.696 1.00 95.12 312 HIS A C 1
ATOM 2383 O O . HIS A 1 312 ? -18.703 -3.341 10.695 1.00 95.12 312 HIS A O 1
ATOM 2389 N N . ILE A 1 313 ? -17.582 -2.630 8.903 1.00 95.00 313 ILE A N 1
ATOM 2390 C CA . ILE A 1 313 ? -17.727 -1.197 9.132 1.00 95.00 313 ILE A CA 1
ATOM 2391 C C . ILE A 1 313 ? -18.478 -0.606 7.939 1.00 95.00 313 ILE A C 1
ATOM 2393 O O . ILE A 1 313 ? -17.993 -0.644 6.804 1.00 95.00 313 ILE A O 1
ATOM 2397 N N . HIS A 1 314 ? -19.667 -0.058 8.195 1.00 92.31 314 HIS A N 1
ATOM 2398 C CA . HIS A 1 314 ? -20.553 0.491 7.167 1.00 92.31 314 HIS A CA 1
ATOM 2399 C C . HIS A 1 314 ? -21.066 1.885 7.545 1.00 92.31 314 HIS A C 1
ATOM 2401 O O . HIS A 1 314 ? -21.281 2.173 8.716 1.00 92.31 314 HIS A O 1
ATOM 2407 N N . GLY A 1 315 ? -21.291 2.760 6.563 1.00 90.38 315 GLY A N 1
ATOM 2408 C CA . GLY A 1 315 ? -22.019 4.016 6.789 1.00 90.38 315 GLY A CA 1
ATOM 2409 C C . GLY A 1 315 ? -21.196 5.159 7.398 1.00 90.38 315 GLY A C 1
ATOM 2410 O O . GLY A 1 315 ? -21.731 6.001 8.115 1.00 90.38 315 GLY A O 1
ATOM 2411 N N . PHE A 1 316 ? -19.898 5.226 7.099 1.00 94.50 316 PHE A N 1
ATOM 2412 C CA . PHE A 1 316 ? -19.017 6.322 7.523 1.00 94.50 316 PHE A CA 1
ATOM 2413 C C . PHE A 1 316 ? -18.753 7.300 6.361 1.00 94.50 316 PHE A C 1
ATOM 2415 O O . PHE A 1 316 ? -17.626 7.730 6.130 1.00 94.50 316 PHE A O 1
ATOM 2422 N N . ARG A 1 317 ? -19.802 7.660 5.602 1.00 92.69 317 ARG A N 1
ATOM 2423 C CA . ARG A 1 317 ? -19.730 8.446 4.342 1.00 92.69 317 ARG A CA 1
ATOM 2424 C C . ARG A 1 317 ? -19.207 9.882 4.459 1.00 92.69 317 ARG A C 1
ATOM 2426 O O . ARG A 1 317 ? -19.053 10.543 3.441 1.00 92.69 317 ARG A O 1
ATOM 2433 N N . ASN A 1 318 ? -18.960 10.363 5.673 1.00 91.75 318 ASN A N 1
ATOM 2434 C CA . ASN A 1 318 ? -18.335 11.658 5.956 1.00 91.75 318 ASN A CA 1
ATOM 2435 C C . ASN A 1 318 ? -17.198 11.507 6.992 1.00 91.75 318 ASN A C 1
ATOM 2437 O O . ASN A 1 318 ? -16.901 12.452 7.722 1.00 91.75 318 ASN A O 1
ATOM 2441 N N . GLY A 1 319 ? -16.624 10.306 7.130 1.00 95.88 319 GLY A N 1
ATOM 2442 C CA . GLY A 1 319 ? -15.752 9.923 8.240 1.00 95.88 319 GLY A CA 1
ATOM 2443 C C . GLY A 1 319 ? -14.791 8.772 7.919 1.00 95.88 319 GLY A C 1
ATOM 2444 O O . GLY A 1 319 ? -14.585 8.399 6.764 1.00 95.88 319 GLY A O 1
ATOM 2445 N N . VAL A 1 320 ? -14.170 8.216 8.959 1.00 98.06 320 VAL A N 1
ATOM 2446 C CA . VAL A 1 320 ? -13.121 7.196 8.844 1.00 98.06 320 VAL A CA 1
ATOM 2447 C C . VAL A 1 320 ? -13.633 5.836 9.318 1.00 98.06 320 VAL A C 1
ATOM 2449 O O . VAL A 1 320 ? -14.234 5.728 10.382 1.00 98.06 320 VAL A O 1
ATOM 2452 N N . GLY A 1 321 ? -13.362 4.767 8.573 1.00 98.06 321 GLY A N 1
ATOM 2453 C CA . GLY A 1 321 ? -13.630 3.413 9.053 1.00 98.06 321 GLY A CA 1
ATOM 2454 C C . GLY A 1 321 ? -12.706 3.059 10.220 1.00 98.06 321 GLY A C 1
ATOM 2455 O O . GLY A 1 321 ? -13.131 2.974 11.371 1.00 98.06 321 GLY A O 1
ATOM 2456 N N . LEU A 1 322 ? -11.419 2.904 9.917 1.00 98.75 322 LEU A N 1
ATOM 2457 C CA . LEU A 1 322 ? -10.360 2.635 10.886 1.00 98.75 322 LEU A CA 1
ATOM 2458 C C . LEU A 1 322 ? -9.300 3.741 10.826 1.00 98.75 322 LEU A C 1
ATOM 2460 O O . LEU A 1 322 ? -8.665 3.933 9.790 1.00 98.75 322 LEU A O 1
ATOM 2464 N N . LEU A 1 323 ? -9.096 4.439 11.942 1.00 98.75 323 LEU A N 1
ATOM 2465 C CA . LEU A 1 323 ? -8.029 5.422 12.127 1.00 98.75 323 LEU A CA 1
ATOM 2466 C C . LEU A 1 323 ? -6.980 4.870 13.099 1.00 98.75 323 LEU A C 1
ATOM 2468 O O . LEU A 1 323 ? -7.303 4.547 14.241 1.00 98.75 323 LEU A O 1
ATOM 2472 N N . LEU A 1 324 ? -5.727 4.800 12.655 1.00 98.62 324 LEU A N 1
ATOM 2473 C CA . L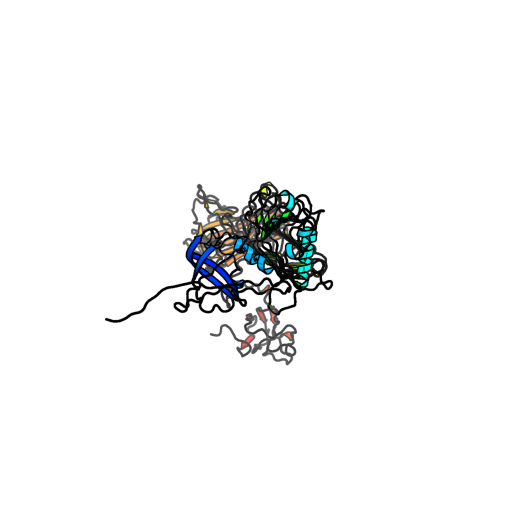EU A 1 324 ? -4.550 4.701 13.515 1.00 98.62 324 LEU A CA 1
ATOM 2474 C C . LEU A 1 324 ? -3.897 6.087 13.524 1.00 98.62 324 LEU A C 1
ATOM 2476 O O . LEU A 1 324 ? -3.496 6.583 12.470 1.00 98.62 324 LEU A O 1
ATOM 2480 N N . GLU A 1 325 ? -3.812 6.712 14.695 1.00 97.75 325 GLU A N 1
ATOM 2481 C CA . GLU A 1 325 ? -3.289 8.068 14.875 1.00 97.75 325 GLU A CA 1
ATOM 2482 C C . GLU A 1 325 ? -2.233 8.066 15.983 1.00 97.75 325 GLU A C 1
ATOM 2484 O O . GLU A 1 325 ? -2.470 7.545 17.073 1.00 97.75 325 GLU A O 1
ATOM 2489 N N . ALA A 1 326 ? -1.054 8.618 15.693 1.00 96.50 326 ALA A N 1
ATOM 2490 C CA . ALA A 1 326 ? 0.065 8.691 16.630 1.00 96.50 326 ALA A CA 1
ATOM 2491 C C . ALA A 1 326 ? 0.653 10.104 16.642 1.00 96.50 326 ALA A C 1
ATOM 2493 O O . ALA A 1 326 ? 1.125 10.584 15.611 1.00 96.50 326 ALA A O 1
ATOM 2494 N N . ASP A 1 327 ? 0.637 10.766 17.797 1.00 93.81 327 ASP A N 1
ATOM 2495 C CA . ASP A 1 327 ? 1.117 12.141 17.979 1.00 93.81 327 ASP A CA 1
ATOM 2496 C C . ASP A 1 327 ? 1.773 12.295 19.364 1.00 93.81 327 ASP A C 1
ATOM 2498 O O . ASP A 1 327 ? 1.621 11.448 20.244 1.00 93.81 327 ASP A O 1
ATOM 2502 N N . SER A 1 328 ? 2.499 13.392 19.587 1.00 90.06 328 SER A N 1
ATOM 2503 C CA . SER A 1 328 ? 3.099 13.744 20.881 1.00 90.06 328 SER A CA 1
ATOM 2504 C C . SER A 1 328 ? 3.946 12.611 21.484 1.00 90.06 328 SER A C 1
ATOM 2506 O O . SER A 1 328 ? 3.789 12.262 22.650 1.00 90.06 328 SER A O 1
ATOM 2508 N N . THR A 1 329 ? 4.838 12.040 20.666 1.00 90.81 329 THR A N 1
ATOM 2509 C CA . THR A 1 329 ? 5.687 10.870 20.956 1.00 90.81 329 THR A CA 1
ATOM 2510 C C . THR A 1 329 ? 4.947 9.548 21.189 1.00 90.81 329 THR A C 1
ATOM 2512 O O . THR A 1 329 ? 5.496 8.661 21.837 1.00 90.81 329 THR A O 1
ATOM 2515 N N . GLY A 1 330 ? 3.703 9.399 20.729 1.00 93.75 330 GLY A N 1
ATOM 2516 C CA . GLY A 1 330 ? 2.984 8.125 20.777 1.00 93.75 330 GLY A CA 1
ATOM 2517 C C . GLY A 1 330 ? 3.296 7.178 19.613 1.00 93.75 330 GLY A C 1
ATOM 2518 O O . GLY A 1 330 ? 3.862 7.572 18.594 1.00 93.75 330 GLY A O 1
ATOM 2519 N N . ALA A 1 331 ? 2.897 5.914 19.743 1.00 95.56 331 ALA A N 1
ATOM 2520 C CA . ALA A 1 331 ? 3.076 4.900 18.713 1.00 95.56 331 ALA A CA 1
ATOM 2521 C C . ALA A 1 331 ? 1.890 3.932 18.592 1.00 95.56 331 ALA A C 1
ATOM 2523 O O . ALA A 1 331 ? 1.215 3.634 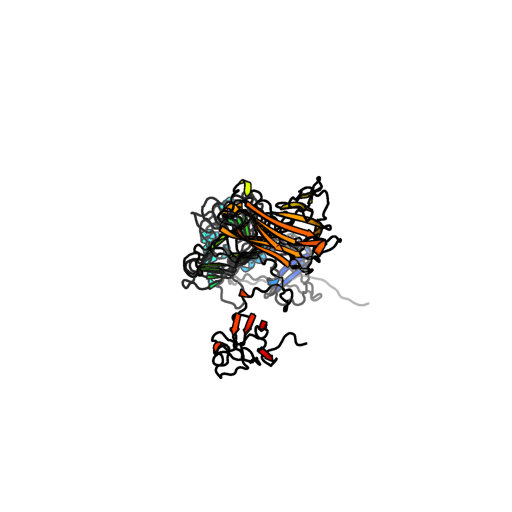19.576 1.00 95.56 331 ALA A O 1
ATOM 2524 N N . VAL A 1 332 ? 1.677 3.381 17.393 1.00 97.81 332 VAL A N 1
ATOM 2525 C CA . VAL A 1 332 ? 0.718 2.288 17.142 1.00 97.81 332 VAL A CA 1
ATOM 2526 C C . VAL A 1 332 ? 1.428 1.166 16.386 1.00 97.81 332 VAL A C 1
ATOM 2528 O O . VAL A 1 332 ? 1.769 1.324 15.209 1.00 97.81 332 VAL A O 1
ATOM 2531 N N . THR A 1 333 ? 1.691 0.044 17.060 1.00 97.00 333 THR A N 1
ATOM 2532 C CA . THR A 1 333 ? 2.632 -0.982 16.580 1.00 97.00 333 THR A CA 1
ATOM 2533 C C . THR A 1 333 ? 2.120 -2.418 16.686 1.00 97.00 333 THR A C 1
ATOM 2535 O O . THR A 1 333 ? 1.386 -2.776 17.603 1.00 97.00 333 THR A O 1
ATOM 2538 N N . TYR A 1 334 ? 2.551 -3.279 15.759 1.00 96.62 334 TYR A N 1
ATOM 2539 C CA . TYR A 1 334 ? 2.348 -4.739 15.826 1.00 96.62 334 TYR A CA 1
ATOM 2540 C C . TYR A 1 334 ? 0.882 -5.207 15.984 1.00 96.62 334 TYR A C 1
ATOM 2542 O O . TYR A 1 334 ? 0.631 -6.326 16.437 1.00 96.62 334 TYR A O 1
ATOM 2550 N N . ASN A 1 335 ? -0.100 -4.375 15.623 1.00 98.31 335 ASN A N 1
ATOM 2551 C CA . ASN A 1 335 ? -1.516 -4.738 15.684 1.00 98.31 335 ASN A CA 1
ATOM 2552 C C . ASN A 1 335 ? -1.906 -5.569 14.453 1.00 98.31 335 ASN A C 1
ATOM 2554 O O . ASN A 1 335 ? -1.408 -5.327 13.351 1.00 98.31 335 ASN A O 1
ATOM 2558 N N . THR A 1 336 ? -2.806 -6.535 14.634 1.00 98.44 336 THR A N 1
ATOM 2559 C CA . THR A 1 336 ? -3.303 -7.426 13.574 1.00 98.44 336 THR A CA 1
ATOM 2560 C C . THR A 1 336 ? -4.777 -7.156 13.281 1.00 98.44 336 THR A C 1
ATOM 2562 O O . THR A 1 336 ? -5.590 -7.038 14.197 1.00 98.44 336 THR A O 1
ATOM 2565 N N . PHE A 1 337 ? -5.120 -7.079 11.997 1.00 98.69 337 PHE A N 1
ATOM 2566 C CA . PHE A 1 337 ? -6.444 -6.758 11.474 1.00 98.69 337 PHE A CA 1
ATOM 2567 C C . PHE A 1 337 ? -6.845 -7.805 10.420 1.00 98.69 337 PHE A C 1
ATOM 2569 O O . PHE A 1 337 ? -6.400 -7.740 9.276 1.00 98.69 337 PHE A O 1
ATOM 2576 N N . GLU A 1 338 ? -7.684 -8.777 10.776 1.00 98.00 338 GLU A N 1
ATOM 2577 C CA . GLU A 1 338 ? -8.041 -9.924 9.934 1.00 98.00 338 GLU A CA 1
ATOM 2578 C C . GLU A 1 338 ? -9.517 -9.910 9.499 1.00 98.00 338 GLU A C 1
ATOM 2580 O O . GLU A 1 338 ? -10.431 -9.802 10.315 1.00 98.00 338 GLU A O 1
ATOM 2585 N N . ASN A 1 339 ? -9.765 -10.042 8.188 1.00 95.19 339 ASN A N 1
ATOM 2586 C CA . ASN A 1 339 ? -11.106 -10.055 7.585 1.00 95.19 339 ASN A CA 1
ATOM 2587 C C . ASN A 1 339 ? -11.943 -8.800 7.947 1.00 95.19 339 ASN A C 1
ATOM 2589 O O . ASN A 1 339 ? -13.167 -8.853 8.059 1.00 95.19 339 ASN A O 1
ATOM 2593 N N . LEU A 1 340 ? -11.285 -7.643 8.098 1.00 96.94 340 LEU A N 1
ATOM 2594 C CA . LEU A 1 340 ? -11.975 -6.354 8.215 1.00 96.94 340 LEU A CA 1
ATOM 2595 C C . LEU A 1 340 ? -12.648 -5.984 6.891 1.00 96.94 340 LEU A C 1
ATOM 2597 O O . LEU A 1 340 ? -12.054 -6.105 5.815 1.00 96.94 340 LEU A O 1
ATOM 2601 N N . ARG A 1 341 ? -13.884 -5.497 6.971 1.00 95.00 341 ARG A N 1
ATOM 2602 C CA . ARG A 1 341 ? -14.708 -5.154 5.809 1.00 95.00 341 ARG A CA 1
ATOM 2603 C C . ARG A 1 341 ? -15.191 -3.724 5.931 1.00 95.00 341 ARG A C 1
ATOM 2605 O O . ARG A 1 341 ? -15.815 -3.376 6.922 1.00 95.00 341 ARG A O 1
ATOM 2612 N N . PHE A 1 342 ? -14.945 -2.921 4.909 1.00 94.88 342 PHE A N 1
ATOM 2613 C CA . PHE A 1 342 ? -15.329 -1.521 4.842 1.00 94.88 342 PHE A CA 1
ATOM 2614 C C . PHE A 1 342 ? -16.276 -1.300 3.671 1.00 94.88 342 PHE A C 1
ATOM 2616 O O . PHE A 1 342 ? -16.048 -1.765 2.545 1.00 94.88 342 PHE A O 1
ATOM 2623 N N . ARG A 1 343 ? -17.345 -0.559 3.938 1.00 91.56 343 ARG A N 1
ATOM 2624 C CA . ARG A 1 343 ? -18.329 -0.176 2.937 1.00 91.56 343 ARG A CA 1
ATOM 2625 C C . ARG A 1 343 ? -18.786 1.249 3.189 1.00 91.56 343 ARG A C 1
ATOM 2627 O O . ARG A 1 343 ? -19.104 1.602 4.319 1.00 91.56 343 ARG A O 1
ATOM 2634 N N . ASP A 1 344 ? -18.848 2.056 2.135 1.00 91.06 344 ASP A N 1
ATOM 2635 C CA . ASP A 1 344 ? -19.330 3.441 2.203 1.00 91.06 344 ASP A CA 1
ATOM 2636 C C . ASP A 1 344 ? -18.676 4.253 3.354 1.00 91.06 344 ASP A C 1
ATOM 2638 O O . ASP A 1 344 ? -19.360 4.951 4.102 1.00 91.06 344 ASP A O 1
ATOM 2642 N N . ALA A 1 345 ? -17.359 4.110 3.538 1.00 93.75 345 ALA A N 1
ATOM 2643 C CA . ALA A 1 345 ? -16.567 4.839 4.529 1.00 93.75 345 ALA A CA 1
ATOM 2644 C C . ALA A 1 345 ? -15.591 5.771 3.800 1.00 93.75 345 ALA A C 1
ATOM 2646 O O . ALA A 1 345 ? -14.717 5.278 3.084 1.00 93.75 345 ALA A O 1
ATOM 2647 N N . ASP A 1 346 ? -15.769 7.087 3.961 1.00 96.06 346 ASP A N 1
ATOM 2648 C CA . ASP A 1 346 ? -15.134 8.130 3.139 1.00 96.06 346 ASP A CA 1
ATOM 2649 C C . ASP A 1 346 ? -13.605 8.010 3.098 1.00 96.06 346 ASP A C 1
ATOM 2651 O O . ASP A 1 346 ? -12.997 8.038 2.029 1.00 96.06 346 ASP A O 1
ATOM 2655 N N . THR A 1 347 ? -12.998 7.758 4.256 1.00 98.06 347 THR A N 1
ATOM 2656 C CA . THR A 1 347 ? -11.676 7.131 4.340 1.00 98.06 347 THR A CA 1
ATOM 2657 C C . THR A 1 347 ? -11.827 5.764 4.990 1.00 98.06 347 THR A C 1
ATOM 2659 O O . THR A 1 347 ? -12.148 5.677 6.171 1.00 98.06 347 THR A O 1
ATOM 2662 N N . SER A 1 348 ? -11.609 4.669 4.262 1.00 98.12 348 SER A N 1
ATOM 2663 C CA . SER A 1 348 ? -11.819 3.338 4.855 1.00 98.12 348 SER A CA 1
ATOM 2664 C C . SER A 1 348 ? -10.730 2.974 5.874 1.00 98.12 348 SER A C 1
ATOM 2666 O O . SER A 1 348 ? -11.063 2.611 7.003 1.00 98.12 348 SER A O 1
ATOM 2668 N N . ILE A 1 349 ? -9.449 3.158 5.535 1.00 98.75 349 ILE A N 1
ATOM 2669 C CA . ILE A 1 349 ? -8.319 3.043 6.477 1.00 98.75 349 ILE A CA 1
ATOM 2670 C C . ILE A 1 349 ? -7.450 4.301 6.405 1.00 98.75 349 ILE A C 1
ATOM 2672 O O . ILE A 1 349 ? -7.027 4.699 5.320 1.00 98.75 349 ILE A O 1
ATOM 2676 N N . ALA A 1 350 ? -7.137 4.884 7.563 1.00 98.75 350 ALA A N 1
ATOM 2677 C CA . ALA A 1 350 ? -6.181 5.973 7.723 1.00 98.75 350 ALA A CA 1
ATOM 2678 C C . ALA A 1 350 ? -5.074 5.585 8.716 1.00 98.75 350 ALA A C 1
ATOM 2680 O O . ALA A 1 350 ? -5.361 5.208 9.851 1.00 98.75 350 ALA A O 1
ATOM 2681 N N . LEU A 1 351 ? -3.817 5.726 8.299 1.00 98.62 351 LEU A N 1
ATOM 2682 C CA . LEU A 1 351 ? -2.623 5.634 9.138 1.00 98.62 351 LEU A CA 1
ATOM 2683 C C . LEU A 1 351 ? -1.968 7.023 9.142 1.00 98.62 351 LEU A C 1
ATOM 2685 O O . LEU A 1 351 ? -1.504 7.475 8.093 1.00 98.62 351 LEU A O 1
ATOM 2689 N N . ILE A 1 352 ? -1.979 7.727 10.277 1.00 98.00 352 ILE A N 1
ATOM 2690 C CA . ILE A 1 352 ? -1.507 9.117 10.371 1.00 98.00 352 ILE A CA 1
ATOM 2691 C C . ILE A 1 352 ? -0.528 9.292 11.540 1.00 98.00 352 ILE A C 1
ATOM 2693 O O . ILE A 1 352 ? -0.935 9.376 12.699 1.00 98.00 352 ILE A O 1
ATOM 2697 N N . ALA A 1 353 ? 0.764 9.411 11.228 1.00 96.69 353 ALA A N 1
ATOM 2698 C CA . ALA A 1 353 ? 1.775 9.839 12.195 1.00 96.69 353 ALA A CA 1
ATOM 2699 C C . ALA A 1 353 ? 1.928 11.372 12.167 1.00 96.69 353 ALA A C 1
ATOM 2701 O O . ALA A 1 353 ? 2.009 11.990 11.098 1.00 96.69 353 ALA A O 1
ATOM 2702 N N . ARG A 1 354 ? 1.934 11.993 13.348 1.00 94.44 354 ARG A N 1
ATOM 2703 C CA . ARG A 1 354 ? 1.839 13.443 13.553 1.00 94.44 354 ARG A CA 1
ATOM 2704 C C . ARG A 1 354 ? 2.944 14.000 14.458 1.00 94.44 354 ARG A C 1
ATOM 2706 O O . ARG A 1 354 ? 3.795 13.279 14.979 1.00 94.44 354 ARG A O 1
ATOM 2713 N N . GLY A 1 355 ? 2.896 15.314 14.657 1.00 83.94 355 GLY A N 1
ATOM 2714 C CA . GLY A 1 355 ? 3.763 16.039 15.576 1.00 83.94 355 GLY A CA 1
ATOM 2715 C C . GLY A 1 355 ? 5.115 16.380 14.961 1.00 83.94 355 GLY A C 1
ATOM 2716 O O . GLY A 1 355 ? 5.245 16.552 13.750 1.00 83.94 355 GLY A O 1
ATOM 2717 N N . ASN A 1 356 ? 6.116 16.530 15.824 1.00 71.81 356 ASN A N 1
ATOM 2718 C CA . ASN A 1 356 ? 7.491 16.896 15.474 1.00 71.81 356 ASN A CA 1
ATOM 2719 C C . ASN A 1 356 ? 8.545 16.163 16.331 1.00 71.81 356 ASN A C 1
ATOM 2721 O O . ASN A 1 356 ? 9.705 16.569 16.350 1.00 71.81 356 ASN A O 1
ATOM 2725 N N . ILE A 1 357 ? 8.144 15.133 17.087 1.00 78.50 357 ILE A N 1
ATOM 2726 C CA . ILE A 1 357 ? 9.020 14.332 17.951 1.00 78.50 357 ILE A CA 1
ATOM 2727 C C . ILE A 1 357 ? 8.479 12.898 18.009 1.00 78.50 357 ILE A C 1
ATOM 2729 O O . ILE A 1 357 ? 7.338 12.703 18.412 1.00 78.50 357 ILE A O 1
ATOM 2733 N N . SER A 1 358 ? 9.325 11.925 17.663 1.00 86.62 358 SER A N 1
ATOM 2734 C CA . SER A 1 358 ? 9.242 10.486 17.988 1.00 86.62 358 SER A CA 1
ATOM 2735 C C . SER A 1 358 ? 7.852 9.821 17.958 1.00 86.62 358 SER A C 1
ATOM 2737 O O . SER A 1 358 ? 7.562 9.015 18.840 1.00 86.62 358 SER A O 1
ATOM 2739 N N . SER A 1 359 ? 7.009 10.123 16.965 1.00 93.44 359 SER A N 1
ATOM 2740 C CA . SER A 1 359 ? 5.655 9.551 16.833 1.00 93.44 359 SER A CA 1
ATOM 2741 C C . SER A 1 359 ? 5.588 8.573 15.659 1.00 93.44 359 SER A C 1
ATOM 2743 O O . SER A 1 359 ? 5.965 8.955 14.549 1.00 93.44 359 SER A O 1
ATOM 2745 N N . PHE A 1 360 ? 5.121 7.330 15.848 1.00 94.75 360 PHE A N 1
ATOM 2746 C CA . PHE A 1 360 ? 5.229 6.326 14.775 1.00 94.75 360 PHE A CA 1
ATOM 2747 C C . PHE A 1 360 ? 4.143 5.242 14.682 1.00 94.75 360 PHE A C 1
ATOM 2749 O O . PHE A 1 360 ? 3.690 4.674 15.672 1.00 94.75 360 PHE A O 1
ATOM 2756 N N . ILE A 1 361 ? 3.775 4.886 13.448 1.00 97.56 361 ILE A N 1
ATOM 2757 C CA . ILE A 1 361 ? 2.843 3.790 13.133 1.00 97.56 361 ILE A CA 1
ATOM 2758 C C . ILE A 1 361 ? 3.602 2.715 12.351 1.00 97.56 361 ILE A C 1
ATOM 2760 O O . ILE A 1 361 ? 3.921 2.915 11.180 1.00 97.56 361 ILE A O 1
ATOM 2764 N N . ASN A 1 362 ? 3.906 1.591 13.005 1.00 95.38 362 ASN A N 1
ATOM 2765 C CA . ASN A 1 362 ? 4.924 0.632 12.562 1.00 95.38 362 ASN A CA 1
ATOM 2766 C C . ASN A 1 362 ? 4.428 -0.824 12.572 1.00 95.38 362 ASN A C 1
ATOM 2768 O O . ASN A 1 362 ? 3.855 -1.289 13.556 1.00 95.38 362 ASN A O 1
ATOM 2772 N N . SER A 1 363 ? 4.748 -1.584 11.520 1.00 95.75 363 SER A N 1
ATOM 2773 C CA . SER A 1 363 ? 4.598 -3.053 11.484 1.00 95.75 363 SER A CA 1
ATOM 2774 C C . SER A 1 363 ? 3.188 -3.582 11.811 1.00 95.75 363 SER A C 1
ATOM 2776 O O . SER A 1 363 ? 3.052 -4.679 12.353 1.00 95.75 363 SER A O 1
ATOM 2778 N N . ASN A 1 364 ? 2.132 -2.820 11.507 1.00 98.38 364 ASN A N 1
ATOM 2779 C CA . ASN A 1 364 ? 0.752 -3.294 11.650 1.00 98.38 364 ASN A CA 1
ATOM 2780 C C . ASN A 1 364 ? 0.363 -4.169 10.443 1.00 98.38 364 ASN A C 1
ATOM 2782 O O . ASN A 1 364 ? 0.761 -3.882 9.310 1.00 98.38 364 ASN A O 1
ATOM 2786 N N . LEU A 1 365 ? -0.403 -5.235 10.684 1.00 98.31 365 LEU A N 1
ATOM 2787 C CA . LEU A 1 365 ? -0.669 -6.306 9.719 1.00 98.31 365 LEU A CA 1
ATOM 2788 C C . LEU A 1 365 ? -2.158 -6.387 9.372 1.00 98.31 365 LEU A C 1
ATOM 2790 O O . LEU A 1 365 ? -2.997 -6.573 10.250 1.00 98.31 365 LEU A O 1
ATOM 2794 N N . PHE A 1 366 ? -2.481 -6.303 8.085 1.00 98.69 366 PHE A N 1
ATOM 2795 C CA . PHE A 1 366 ? -3.838 -6.336 7.548 1.00 98.69 366 PHE A CA 1
ATOM 2796 C C . PHE A 1 366 ? -4.009 -7.565 6.648 1.00 98.69 366 PHE A C 1
ATOM 2798 O O . PHE A 1 366 ? -3.353 -7.676 5.613 1.00 98.69 366 PHE A O 1
ATOM 2805 N N . TYR A 1 367 ? -4.893 -8.488 7.024 1.00 97.50 367 TYR A N 1
ATOM 2806 C CA . TYR A 1 367 ? -5.143 -9.748 6.321 1.00 97.50 367 TYR A CA 1
ATOM 2807 C C . TYR A 1 367 ? -6.564 -9.799 5.763 1.00 97.50 367 TYR A C 1
ATOM 2809 O O . TYR A 1 367 ? -7.538 -9.614 6.491 1.00 97.50 367 TYR A O 1
ATOM 2817 N N . ASN A 1 368 ? -6.697 -10.116 4.473 1.00 95.19 368 ASN A N 1
ATOM 2818 C CA . ASN A 1 368 ? -7.981 -10.316 3.787 1.00 95.19 368 ASN A CA 1
ATOM 2819 C C . ASN A 1 368 ? -8.962 -9.130 3.896 1.00 95.19 368 ASN A C 1
ATOM 2821 O O . ASN A 1 368 ? -10.176 -9.313 3.813 1.00 95.19 368 ASN A O 1
ATOM 2825 N N . THR A 1 369 ? -8.443 -7.913 4.072 1.00 96.81 369 THR A N 1
ATOM 2826 C CA . THR A 1 369 ? -9.239 -6.686 4.178 1.00 96.81 369 THR A CA 1
ATOM 2827 C C . THR A 1 369 ? -10.004 -6.399 2.887 1.00 96.81 369 THR A C 1
ATOM 2829 O O . THR A 1 369 ? -9.415 -6.424 1.809 1.00 96.81 369 THR A O 1
ATOM 2832 N N . VAL A 1 370 ? -11.297 -6.080 2.975 1.00 95.88 370 VAL A N 1
ATOM 2833 C CA . VAL A 1 370 ? -12.120 -5.711 1.808 1.00 95.88 370 VAL A CA 1
ATOM 2834 C C . VAL A 1 370 ? -12.647 -4.290 1.961 1.00 95.88 370 VAL A C 1
ATOM 2836 O O . VAL A 1 370 ? -13.324 -3.993 2.938 1.00 95.88 370 VAL A O 1
ATOM 2839 N N . ILE A 1 371 ? -12.381 -3.423 0.986 1.00 96.19 371 ILE A N 1
ATOM 2840 C CA . ILE A 1 371 ? -12.863 -2.037 0.915 1.00 96.19 371 ILE A CA 1
ATOM 2841 C C . ILE A 1 371 ? -13.766 -1.888 -0.314 1.00 96.19 371 ILE A C 1
ATOM 2843 O O . ILE A 1 371 ? -13.391 -2.278 -1.420 1.00 96.19 371 ILE A O 1
ATOM 2847 N N . SER A 1 372 ? -14.964 -1.328 -0.132 1.00 93.00 372 SER A N 1
ATOM 2848 C CA . SER A 1 372 ? -15.995 -1.233 -1.173 1.00 93.00 372 SER A CA 1
ATOM 2849 C C . SER A 1 372 ? -16.909 -0.011 -1.003 1.00 93.00 372 SER A C 1
ATOM 2851 O O . SER A 1 372 ? -16.884 0.670 0.021 1.00 93.00 372 SER A O 1
ATOM 2853 N N . GLY A 1 373 ? -17.766 0.240 -1.996 1.00 86.62 373 GLY A N 1
ATOM 2854 C CA . GLY A 1 373 ? -18.783 1.297 -1.960 1.00 86.62 373 GLY A CA 1
ATOM 2855 C C . GLY A 1 373 ? -18.621 2.304 -3.096 1.00 86.62 373 GLY A C 1
ATOM 2856 O O . GLY A 1 373 ? -18.048 1.995 -4.145 1.00 86.62 373 GLY A O 1
ATOM 2857 N N . GLY A 1 374 ? -19.135 3.513 -2.887 1.00 80.00 374 GLY A N 1
ATOM 2858 C CA . GLY A 1 374 ? -18.980 4.639 -3.808 1.00 80.00 374 GLY A CA 1
ATOM 2859 C C . GLY A 1 374 ? -18.882 5.966 -3.060 1.00 80.00 374 GLY A C 1
ATOM 2860 O O . GLY A 1 374 ? -19.350 6.068 -1.929 1.00 80.00 374 GLY A O 1
ATOM 2861 N N . ASN A 1 375 ? -18.283 6.971 -3.707 1.00 78.75 375 ASN A N 1
ATOM 2862 C CA . ASN A 1 375 ? -17.995 8.285 -3.122 1.00 78.75 375 ASN A CA 1
ATOM 2863 C C . ASN A 1 375 ? -17.118 8.207 -1.853 1.00 78.75 375 ASN A C 1
ATOM 2865 O O . ASN A 1 375 ? -17.518 8.650 -0.781 1.00 78.75 375 ASN A O 1
ATOM 2869 N N . LEU A 1 376 ? -15.922 7.629 -2.003 1.00 92.94 376 LEU A N 1
ATOM 2870 C CA . LEU A 1 376 ? -14.858 7.669 -0.999 1.00 92.94 376 LEU A CA 1
ATOM 2871 C C . LEU A 1 376 ? -13.824 8.739 -1.392 1.00 92.94 376 LEU A C 1
ATOM 2873 O O . LEU A 1 376 ? -13.364 8.757 -2.542 1.00 92.94 376 LEU A O 1
ATOM 2877 N N . ASP A 1 377 ? -13.391 9.577 -0.454 1.00 96.38 377 ASP A N 1
ATOM 2878 C CA . ASP A 1 377 ? -12.186 10.389 -0.613 1.00 96.38 377 ASP A CA 1
ATOM 2879 C C . ASP A 1 377 ? -10.932 9.489 -0.721 1.00 96.38 377 ASP A C 1
ATOM 2881 O O . ASP A 1 377 ? -10.123 9.685 -1.640 1.00 96.38 377 ASP A O 1
ATOM 2885 N N . TYR A 1 378 ? -10.822 8.456 0.132 1.00 98.00 378 TYR A N 1
ATOM 2886 C CA . TYR A 1 378 ? -9.701 7.504 0.185 1.00 98.00 378 TYR A CA 1
ATOM 2887 C C . TYR A 1 378 ? -10.128 6.047 0.465 1.00 98.00 378 TYR A C 1
ATOM 2889 O O . TYR A 1 378 ? -10.943 5.768 1.342 1.00 98.00 378 TYR A O 1
ATOM 2897 N N . GLY A 1 379 ? -9.486 5.081 -0.200 1.00 97.56 379 GLY A N 1
ATOM 2898 C CA . GLY A 1 379 ? -9.527 3.676 0.237 1.00 97.56 379 GLY A CA 1
ATOM 2899 C C . GLY A 1 379 ? -8.608 3.450 1.443 1.00 97.56 379 GLY A C 1
ATOM 2900 O O . GLY A 1 379 ? -9.061 3.356 2.583 1.00 97.56 379 GLY A O 1
ATOM 2901 N N . ILE A 1 380 ? -7.303 3.408 1.179 1.00 98.56 380 ILE A N 1
ATOM 2902 C CA . ILE A 1 380 ? -6.223 3.383 2.170 1.00 98.56 380 ILE A CA 1
ATOM 2903 C C . ILE A 1 380 ? -5.447 4.699 2.057 1.00 98.56 380 ILE A C 1
ATOM 2905 O O . ILE A 1 380 ? -4.976 5.046 0.973 1.00 98.56 380 ILE A O 1
ATOM 2909 N N . LEU A 1 381 ? -5.281 5.406 3.174 1.00 98.50 381 LEU A N 1
ATOM 2910 C CA . LEU A 1 381 ? -4.398 6.560 3.321 1.00 98.50 381 LEU A CA 1
ATOM 2911 C C . LEU A 1 381 ? -3.309 6.231 4.349 1.00 98.50 381 LEU A C 1
ATOM 2913 O O . LEU A 1 381 ? -3.626 5.951 5.501 1.00 98.50 381 LEU A O 1
ATOM 2917 N N . ALA A 1 382 ? -2.040 6.310 3.956 1.00 98.44 382 ALA A N 1
ATOM 2918 C CA . ALA A 1 382 ? -0.896 6.245 4.866 1.00 98.44 382 ALA A CA 1
ATOM 2919 C C . ALA A 1 382 ? -0.082 7.538 4.754 1.00 98.44 382 ALA A C 1
ATOM 2921 O O . ALA A 1 382 ? 0.301 7.933 3.651 1.00 98.44 382 ALA A O 1
ATOM 2922 N N . MET A 1 383 ? 0.150 8.237 5.865 1.00 97.56 383 MET A N 1
ATOM 2923 C CA . MET A 1 383 ? 0.869 9.508 5.822 1.00 97.56 383 MET A CA 1
ATOM 2924 C C . MET A 1 383 ? 1.591 9.892 7.114 1.00 97.56 383 MET A C 1
ATOM 2926 O O . MET A 1 383 ? 1.152 9.585 8.223 1.00 97.56 383 MET A O 1
ATOM 2930 N N . THR A 1 384 ? 2.653 10.677 6.948 1.00 96.12 384 THR A N 1
ATOM 2931 C CA . THR A 1 384 ? 3.216 11.537 7.995 1.00 96.12 384 THR A CA 1
ATOM 2932 C C . THR A 1 384 ? 2.769 12.987 7.751 1.00 96.12 384 THR A C 1
ATOM 2934 O O . THR A 1 384 ? 2.559 13.395 6.605 1.00 96.12 384 THR A O 1
ATOM 2937 N N . THR A 1 385 ? 2.563 13.796 8.800 1.00 92.00 385 THR A N 1
ATOM 2938 C CA . THR A 1 385 ? 2.221 15.231 8.622 1.00 92.00 385 THR A CA 1
ATOM 2939 C C . THR A 1 385 ? 3.434 16.141 8.445 1.00 92.00 385 THR A C 1
ATOM 2941 O O . THR A 1 385 ? 3.277 17.300 8.065 1.00 92.00 385 THR A O 1
ATOM 2944 N N . VAL A 1 386 ? 4.632 15.638 8.741 1.00 86.25 386 VAL A N 1
ATOM 2945 C CA . VAL A 1 386 ? 5.917 16.320 8.561 1.00 86.25 386 VAL A CA 1
ATOM 2946 C C . VAL A 1 386 ? 6.910 15.338 7.950 1.00 86.25 386 VAL A C 1
ATOM 2948 O O . VAL A 1 386 ? 6.854 14.150 8.247 1.00 86.25 386 VAL A O 1
ATOM 2951 N N . ASN A 1 387 ? 7.829 15.833 7.121 1.00 81.56 387 ASN A N 1
ATOM 2952 C CA . ASN A 1 387 ? 8.949 15.039 6.621 1.00 81.56 387 ASN A CA 1
ATOM 2953 C C . ASN A 1 387 ? 10.117 15.137 7.618 1.00 81.56 387 ASN A C 1
ATOM 2955 O O . ASN A 1 387 ? 11.064 15.896 7.407 1.00 81.56 387 ASN A O 1
ATOM 2959 N N . ASP A 1 388 ? 9.981 14.441 8.747 1.00 83.75 388 ASP A N 1
ATOM 2960 C CA . ASP A 1 388 ? 10.974 14.360 9.820 1.00 83.75 388 ASP A CA 1
ATOM 2961 C C . ASP A 1 388 ? 11.285 12.884 10.091 1.00 83.75 388 ASP A C 1
ATOM 2963 O O . ASP A 1 388 ? 10.373 12.075 10.234 1.00 83.75 388 ASP A O 1
ATOM 2967 N N . ILE A 1 389 ? 12.566 12.526 10.202 1.00 83.38 389 ILE A N 1
ATOM 2968 C CA . ILE A 1 389 ? 13.015 11.148 10.470 1.00 83.38 389 ILE A CA 1
ATOM 2969 C C . ILE A 1 389 ? 12.516 10.594 11.821 1.00 83.38 389 ILE A C 1
ATOM 2971 O O . ILE A 1 389 ? 12.575 9.392 12.060 1.00 83.38 389 ILE A O 1
ATOM 2975 N N . ASN A 1 390 ? 12.023 11.460 12.710 1.00 87.19 390 ASN A N 1
ATOM 2976 C CA . ASN A 1 390 ? 11.436 11.092 13.996 1.00 87.19 390 ASN A CA 1
ATOM 2977 C C . ASN A 1 390 ? 9.900 10.945 13.946 1.00 87.19 390 ASN A C 1
ATOM 2979 O O . ASN A 1 390 ? 9.306 10.621 14.971 1.00 87.19 390 ASN A O 1
ATOM 2983 N N . VAL A 1 391 ? 9.242 11.196 12.810 1.00 91.81 391 VAL A N 1
ATOM 2984 C CA . VAL A 1 391 ? 7.794 10.990 12.632 1.00 91.81 391 VAL A CA 1
ATOM 2985 C C . VAL A 1 391 ? 7.591 10.024 11.473 1.00 91.81 391 VAL A C 1
ATOM 2987 O O . VAL A 1 391 ? 7.902 10.362 10.335 1.00 91.81 391 VAL A O 1
ATOM 2990 N N . ASP A 1 392 ? 7.103 8.814 11.745 1.00 92.62 392 ASP A N 1
ATOM 2991 C CA . ASP A 1 392 ? 7.207 7.706 10.787 1.00 92.62 392 ASP A CA 1
ATOM 2992 C C . ASP A 1 392 ? 5.915 6.879 10.656 1.00 92.62 392 ASP A C 1
ATOM 2994 O O . ASP A 1 392 ? 5.178 6.656 11.613 1.00 92.62 392 ASP A O 1
ATOM 2998 N N . CYS A 1 393 ? 5.624 6.400 9.453 1.00 96.62 393 CYS A N 1
ATOM 2999 C CA . CYS A 1 393 ? 4.465 5.564 9.151 1.00 96.62 393 CYS A CA 1
ATOM 3000 C C . CYS A 1 393 ? 4.920 4.436 8.218 1.00 96.62 393 CYS A C 1
ATOM 3002 O O . CYS A 1 393 ? 4.618 4.431 7.026 1.00 96.62 393 CYS A O 1
ATOM 3004 N N . ASN A 1 394 ? 5.716 3.519 8.767 1.00 93.81 394 ASN A N 1
ATOM 3005 C CA . ASN A 1 394 ? 6.521 2.550 8.030 1.00 93.81 394 ASN A CA 1
ATOM 3006 C C . ASN A 1 394 ? 6.019 1.108 8.177 1.00 93.81 394 ASN A C 1
ATOM 3008 O O . ASN A 1 394 ? 5.361 0.732 9.149 1.00 93.81 394 ASN A O 1
ATOM 3012 N N . HIS A 1 395 ? 6.402 0.257 7.224 1.00 93.75 395 HIS A N 1
ATOM 3013 C CA . HIS A 1 395 ? 6.306 -1.200 7.345 1.00 93.75 395 HIS A CA 1
ATOM 3014 C C . HIS A 1 395 ? 4.892 -1.747 7.637 1.00 93.75 395 HIS A C 1
ATOM 3016 O O . HIS A 1 395 ? 4.756 -2.873 8.106 1.00 93.75 395 HIS A O 1
ATOM 3022 N N . ASN A 1 396 ? 3.829 -0.985 7.356 1.00 97.94 396 ASN A N 1
ATOM 3023 C CA . ASN A 1 396 ? 2.446 -1.435 7.536 1.00 97.94 396 ASN A CA 1
ATOM 3024 C C . ASN A 1 396 ? 2.037 -2.296 6.328 1.00 97.94 396 ASN A C 1
ATOM 3026 O O . ASN A 1 396 ? 2.223 -1.885 5.180 1.00 97.94 396 ASN A O 1
ATOM 3030 N N . GLN A 1 397 ? 1.548 -3.515 6.573 1.00 98.19 397 GLN A N 1
ATOM 3031 C CA . GLN A 1 397 ? 1.522 -4.592 5.574 1.00 98.19 397 GLN A CA 1
ATOM 3032 C C . GLN A 1 397 ? 0.096 -5.058 5.262 1.00 98.19 397 GLN A C 1
ATOM 3034 O O . GLN A 1 397 ? -0.640 -5.436 6.168 1.00 98.19 397 GLN A O 1
ATOM 3039 N N . PHE A 1 398 ? -0.275 -5.098 3.981 1.00 98.44 398 PHE A N 1
ATOM 3040 C CA . PHE A 1 398 ? -1.594 -5.515 3.498 1.00 98.44 398 PHE A CA 1
ATOM 3041 C C . PHE A 1 398 ? -1.483 -6.795 2.655 1.00 98.44 398 PHE A C 1
ATOM 3043 O O . PHE A 1 398 ? -0.872 -6.789 1.584 1.00 98.44 398 PHE A O 1
ATOM 3050 N N . TYR A 1 399 ? -2.085 -7.887 3.127 1.00 94.62 399 TYR A N 1
ATOM 3051 C CA . TYR A 1 399 ? -2.011 -9.228 2.546 1.00 94.62 399 TYR A CA 1
ATOM 3052 C C . TYR A 1 399 ? -3.382 -9.740 2.091 1.00 94.62 399 TYR A C 1
ATOM 3054 O O . TYR A 1 399 ? -4.299 -9.920 2.895 1.00 94.62 399 TYR A O 1
ATOM 3062 N N . GLY A 1 400 ? -3.495 -10.056 0.801 1.00 92.12 400 GLY A N 1
ATOM 3063 C CA . GLY A 1 400 ? -4.741 -10.508 0.186 1.00 92.12 400 GLY A CA 1
ATOM 3064 C C . GLY A 1 400 ? -5.811 -9.415 0.198 1.00 92.12 400 GLY A C 1
ATOM 3065 O O . GLY A 1 400 ? -5.498 -8.226 0.221 1.00 92.12 400 GLY A O 1
ATOM 3066 N N . GLY A 1 401 ? -7.082 -9.819 0.194 1.00 94.38 401 GLY A N 1
ATOM 3067 C CA . GLY A 1 401 ? -8.204 -8.879 0.233 1.00 94.38 401 GLY A CA 1
ATOM 3068 C C . GLY A 1 401 ? -8.366 -8.051 -1.049 1.00 94.38 401 GLY A C 1
ATOM 3069 O O . GLY A 1 401 ? -7.828 -8.396 -2.109 1.00 94.38 401 GLY A O 1
ATOM 3070 N N . SER A 1 402 ? -9.136 -6.961 -0.972 1.00 95.31 402 SER A N 1
ATOM 3071 C CA . SER A 1 402 ? -9.333 -6.063 -2.111 1.00 95.31 402 SER A CA 1
ATOM 3072 C C . SER A 1 402 ? -9.773 -4.634 -1.775 1.00 95.31 402 SER A C 1
ATOM 3074 O O . SER A 1 402 ? -10.368 -4.366 -0.735 1.00 95.31 402 SER A O 1
ATOM 3076 N N . VAL A 1 403 ? -9.497 -3.709 -2.697 1.00 96.06 403 VAL A N 1
ATOM 3077 C CA . VAL A 1 403 ? -9.958 -2.315 -2.696 1.00 96.06 403 VAL A CA 1
ATOM 3078 C C . VAL A 1 403 ? -10.725 -2.067 -3.996 1.00 96.06 403 VAL A C 1
ATOM 3080 O O . VAL A 1 403 ? -10.140 -1.824 -5.052 1.00 96.06 403 VAL A O 1
ATOM 3083 N N . GLU A 1 404 ? -12.050 -2.185 -3.927 1.00 92.81 404 GLU A N 1
ATOM 3084 C CA . GLU A 1 404 ? -12.968 -2.138 -5.076 1.00 92.81 404 GLU A CA 1
ATOM 3085 C C . GLU A 1 404 ? -14.108 -1.096 -4.925 1.00 92.81 404 GLU A C 1
ATOM 3087 O O . GLU A 1 404 ? -15.272 -1.416 -5.198 1.00 92.81 404 GLU A O 1
ATOM 3092 N N . PRO A 1 405 ? -13.849 0.157 -4.488 1.00 91.50 405 PRO A N 1
ATOM 3093 C CA . PRO A 1 405 ? -14.801 1.240 -4.712 1.00 91.50 405 PRO A CA 1
ATOM 3094 C C . PRO A 1 405 ? -14.886 1.548 -6.217 1.00 91.50 405 PRO A C 1
ATOM 3096 O O . PRO A 1 405 ? -13.909 1.419 -6.949 1.00 91.50 405 PRO A O 1
ATOM 3099 N N . GLN A 1 406 ? -16.043 1.988 -6.717 1.00 89.44 406 GLN A N 1
ATOM 3100 C CA . GLN A 1 406 ? -16.175 2.275 -8.160 1.00 89.44 406 GLN A CA 1
ATOM 3101 C C . GLN A 1 406 ? -15.248 3.413 -8.626 1.00 89.44 406 GLN A C 1
ATOM 3103 O O . GLN A 1 406 ? -14.778 3.409 -9.766 1.00 89.44 406 GLN A O 1
ATOM 3108 N N . TYR A 1 407 ? -14.994 4.370 -7.735 1.00 91.50 407 TYR A N 1
ATOM 3109 C CA . TYR A 1 407 ? -14.107 5.513 -7.906 1.00 91.50 407 TYR A CA 1
ATOM 3110 C C . TYR A 1 407 ? -13.716 6.072 -6.527 1.00 91.50 407 TYR A C 1
ATOM 3112 O O . TYR A 1 407 ? -14.436 5.883 -5.544 1.00 91.50 407 TYR A O 1
ATOM 3120 N N . THR A 1 408 ? -12.609 6.811 -6.473 1.00 95.12 408 THR A N 1
ATOM 3121 C CA . THR A 1 408 ? -12.161 7.592 -5.307 1.00 95.12 408 THR A CA 1
ATOM 3122 C C . THR A 1 408 ? -11.732 8.988 -5.732 1.00 95.12 408 THR A C 1
ATOM 3124 O O . THR A 1 408 ? -11.081 9.134 -6.769 1.00 95.12 408 THR A O 1
ATOM 3127 N N . LYS A 1 409 ? -12.010 10.003 -4.916 1.00 95.00 409 LYS A N 1
ATOM 3128 C CA . LYS A 1 409 ? -11.657 11.403 -5.212 1.00 95.00 409 LYS A CA 1
ATOM 3129 C C . LYS A 1 409 ? -10.155 11.674 -5.183 1.00 95.00 409 LYS A C 1
ATOM 3131 O O . LYS A 1 409 ? -9.679 12.435 -6.025 1.00 95.00 409 LYS A O 1
ATOM 3136 N N . TYR A 1 410 ? -9.408 11.036 -4.275 1.00 95.56 410 TYR A N 1
ATOM 3137 C CA . TYR A 1 410 ? -7.952 11.215 -4.156 1.00 95.56 410 TYR A CA 1
ATOM 3138 C C . TYR A 1 410 ? -7.124 9.937 -4.360 1.00 95.56 410 TYR A C 1
ATOM 3140 O O . TYR A 1 410 ? -5.966 10.044 -4.754 1.00 95.56 410 TYR A O 1
ATOM 3148 N N . GLY A 1 411 ? -7.688 8.747 -4.125 1.00 95.50 411 GLY A N 1
ATOM 3149 C CA . GLY A 1 411 ? -7.062 7.471 -4.498 1.00 95.50 411 GLY A CA 1
ATOM 3150 C C . GLY A 1 411 ? -7.573 6.263 -3.702 1.00 95.50 411 GLY A C 1
ATOM 3151 O O . GLY A 1 411 ? -8.052 6.388 -2.576 1.00 95.50 411 GLY A O 1
ATOM 3152 N N . HIS A 1 412 ? -7.463 5.070 -4.289 1.00 96.19 412 HIS A N 1
ATOM 3153 C CA . HIS A 1 412 ? -7.745 3.793 -3.622 1.00 96.19 412 HIS A CA 1
ATOM 3154 C C . HIS A 1 412 ? -6.623 3.438 -2.643 1.00 96.19 412 HIS A C 1
ATOM 3156 O O . HIS A 1 412 ? -6.895 2.909 -1.570 1.00 96.19 412 HIS A O 1
ATOM 3162 N N . ILE A 1 413 ? -5.374 3.756 -2.997 1.00 97.69 413 ILE A N 1
ATOM 3163 C CA . ILE A 1 413 ? -4.206 3.662 -2.118 1.00 97.69 413 ILE A CA 1
ATOM 3164 C C . ILE A 1 413 ? -3.404 4.954 -2.273 1.00 97.69 413 ILE A C 1
ATOM 3166 O O . ILE A 1 413 ? -2.949 5.279 -3.370 1.00 97.69 413 ILE A O 1
ATOM 3170 N N . VAL A 1 414 ? -3.249 5.703 -1.186 1.00 98.06 414 VAL A N 1
ATOM 3171 C CA . VAL A 1 414 ? -2.548 6.988 -1.169 1.00 98.06 414 VAL A CA 1
ATOM 3172 C C . VAL A 1 414 ? -1.488 6.980 -0.082 1.00 98.06 414 VAL A C 1
ATOM 3174 O O . VAL A 1 414 ? -1.808 6.776 1.088 1.00 98.06 414 VAL A O 1
ATOM 3177 N N . VAL A 1 415 ? -0.241 7.255 -0.466 1.00 97.88 415 VAL A N 1
ATOM 3178 C CA . VAL A 1 415 ? 0.891 7.350 0.462 1.00 97.88 415 VAL A CA 1
ATOM 3179 C C . VAL A 1 415 ? 1.537 8.732 0.353 1.00 97.88 415 VAL A C 1
ATOM 3181 O O . VAL A 1 415 ? 1.744 9.233 -0.757 1.00 97.88 415 VAL A O 1
ATOM 3184 N N . LYS A 1 416 ? 1.790 9.380 1.499 1.00 96.19 416 LYS A N 1
ATOM 3185 C CA . LYS A 1 416 ? 2.279 10.768 1.578 1.00 96.19 416 LYS A CA 1
ATOM 3186 C C . LYS A 1 416 ? 3.336 10.983 2.661 1.00 96.19 416 LYS A C 1
ATOM 3188 O O . LYS A 1 416 ? 3.311 10.318 3.695 1.00 96.19 416 LYS A O 1
ATOM 3193 N N . GLY A 1 417 ? 4.207 11.970 2.465 1.00 91.88 417 GLY A N 1
ATOM 3194 C CA . GLY A 1 417 ? 5.352 12.188 3.351 1.00 91.88 417 GLY A CA 1
ATOM 3195 C C . GLY A 1 417 ? 6.350 11.028 3.268 1.00 91.88 417 GLY A C 1
ATOM 3196 O O . GLY A 1 417 ? 6.368 10.284 2.291 1.00 91.88 417 GLY A O 1
ATOM 3197 N N . ASN A 1 418 ? 7.137 10.823 4.322 1.00 89.31 418 ASN A N 1
ATOM 3198 C CA . ASN A 1 418 ? 8.041 9.675 4.469 1.00 89.31 418 ASN A CA 1
ATOM 3199 C C . ASN A 1 418 ? 7.325 8.363 4.871 1.00 89.31 418 ASN A C 1
ATOM 3201 O O . ASN A 1 418 ? 7.978 7.413 5.295 1.00 89.31 418 ASN A O 1
ATOM 3205 N N . ALA A 1 419 ? 5.993 8.292 4.750 1.00 95.81 419 ALA A N 1
ATOM 3206 C CA . ALA A 1 419 ? 5.239 7.066 4.992 1.00 95.81 419 ALA A CA 1
ATOM 3207 C C . ALA A 1 419 ? 5.518 5.998 3.923 1.00 95.81 419 ALA A C 1
ATOM 3209 O O . ALA A 1 419 ? 5.709 6.310 2.741 1.00 95.81 419 ALA A O 1
ATOM 3210 N N . TRP A 1 420 ? 5.449 4.727 4.323 1.00 93.94 420 TRP A N 1
ATOM 3211 C CA . TRP A 1 420 ? 5.477 3.607 3.391 1.00 93.94 420 TRP A CA 1
ATOM 3212 C C . TRP A 1 420 ? 4.741 2.359 3.872 1.00 93.94 420 TRP A C 1
ATOM 3214 O O . TRP A 1 420 ? 4.696 2.017 5.058 1.00 93.94 420 TRP A O 1
ATOM 3224 N N . ILE A 1 421 ? 4.168 1.654 2.898 1.00 97.38 421 ILE A N 1
ATOM 3225 C CA . ILE A 1 421 ? 3.396 0.429 3.091 1.00 97.38 421 ILE A CA 1
ATOM 3226 C C . ILE A 1 421 ? 3.919 -0.702 2.202 1.00 97.38 421 ILE A C 1
ATOM 3228 O O . ILE A 1 421 ? 4.549 -0.485 1.164 1.00 97.38 421 ILE A O 1
ATOM 3232 N N . VAL A 1 422 ? 3.594 -1.930 2.592 1.00 96.75 422 VAL A N 1
ATOM 3233 C CA . VAL A 1 422 ? 3.777 -3.127 1.767 1.00 96.75 422 VAL A CA 1
ATOM 3234 C C . VAL A 1 422 ? 2.398 -3.647 1.380 1.00 96.75 422 VAL A C 1
ATOM 3236 O O . VAL A 1 422 ? 1.556 -3.835 2.254 1.00 96.75 422 VAL A O 1
ATOM 3239 N N . THR A 1 423 ? 2.156 -3.939 0.101 1.00 96.00 423 THR A N 1
ATOM 3240 C CA . THR A 1 423 ? 0.969 -4.706 -0.315 1.00 96.00 423 THR A CA 1
ATOM 3241 C C . THR A 1 423 ? 1.376 -5.989 -1.023 1.00 96.00 423 THR A C 1
ATOM 3243 O O . THR A 1 423 ? 2.368 -6.041 -1.757 1.00 96.00 423 THR A O 1
ATOM 3246 N N . ARG A 1 424 ? 0.610 -7.053 -0.795 1.00 89.62 424 ARG A N 1
ATOM 3247 C CA . ARG A 1 424 ? 0.796 -8.377 -1.389 1.00 89.62 424 ARG A CA 1
ATOM 3248 C C . ARG A 1 424 ? -0.556 -8.968 -1.732 1.00 89.62 424 ARG A C 1
ATOM 3250 O O . ARG A 1 424 ? -1.413 -9.080 -0.866 1.00 89.62 424 ARG A O 1
ATOM 3257 N N . GLN A 1 425 ? -0.727 -9.398 -2.980 1.00 86.50 425 GLN A N 1
ATOM 3258 C CA . GLN A 1 425 ? -1.935 -10.092 -3.450 1.00 86.50 425 GLN A CA 1
ATOM 3259 C C . GLN A 1 425 ? -3.255 -9.299 -3.288 1.00 86.50 425 GLN A C 1
ATOM 3261 O O . GLN A 1 425 ? -4.335 -9.880 -3.364 1.00 86.50 425 GLN A O 1
ATOM 3266 N N . LEU A 1 426 ? -3.183 -7.977 -3.104 1.00 93.19 426 LEU A N 1
ATOM 3267 C CA . LEU A 1 426 ? -4.333 -7.095 -2.889 1.00 93.19 426 LEU A CA 1
ATOM 3268 C C . LEU A 1 426 ? -5.022 -6.777 -4.226 1.00 93.19 426 LEU A C 1
ATOM 3270 O O . LEU A 1 426 ? -4.411 -6.141 -5.087 1.00 93.19 426 LEU A O 1
ATOM 3274 N N . ARG A 1 427 ? -6.277 -7.195 -4.444 1.00 92.44 427 ARG A N 1
ATOM 3275 C CA . ARG A 1 427 ? -7.013 -6.843 -5.681 1.00 92.44 427 ARG A CA 1
ATOM 3276 C C . ARG A 1 427 ? -7.435 -5.374 -5.667 1.00 92.44 427 ARG A C 1
ATOM 3278 O O . ARG A 1 427 ? -7.902 -4.887 -4.648 1.00 92.44 427 ARG A O 1
ATOM 3285 N N . VAL A 1 428 ? -7.297 -4.669 -6.791 1.00 92.56 428 VAL A N 1
ATOM 3286 C CA . VAL A 1 428 ? -7.717 -3.261 -6.916 1.00 92.56 428 VAL A CA 1
ATOM 3287 C C . VAL A 1 428 ? -8.451 -3.051 -8.239 1.00 92.56 428 VAL A C 1
ATOM 3289 O O . VAL A 1 428 ? -7.893 -3.302 -9.310 1.00 92.56 428 VAL A O 1
ATOM 3292 N N . GLU A 1 429 ? -9.700 -2.584 -8.185 1.00 89.19 429 GLU A N 1
ATOM 3293 C CA . GLU A 1 429 ? -10.502 -2.269 -9.376 1.00 89.19 429 GLU A CA 1
ATOM 3294 C C . GLU A 1 429 ? -11.204 -0.918 -9.234 1.00 89.19 429 GLU A C 1
ATOM 3296 O O . GLU A 1 429 ? -11.926 -0.693 -8.274 1.00 89.19 429 GLU A O 1
ATOM 3301 N N . ALA A 1 430 ? -11.016 -0.055 -10.238 1.00 87.81 430 ALA A N 1
ATOM 3302 C CA . ALA A 1 430 ? -11.383 1.362 -10.216 1.00 87.81 430 ALA A CA 1
ATOM 3303 C C . ALA A 1 430 ? -12.314 1.717 -11.395 1.00 87.81 430 ALA A C 1
ATOM 3305 O O . ALA A 1 430 ? -12.023 2.586 -12.219 1.00 87.81 430 ALA A O 1
ATOM 3306 N N . THR A 1 431 ? -13.393 0.942 -11.551 1.00 84.94 431 THR A N 1
ATOM 3307 C CA . THR A 1 431 ? -14.152 0.802 -12.818 1.00 84.94 431 THR A CA 1
ATOM 3308 C C . THR A 1 431 ? -14.764 2.085 -13.393 1.00 84.94 431 THR A C 1
ATOM 3310 O O . THR A 1 431 ? -15.067 2.122 -14.584 1.00 84.94 431 THR A O 1
ATOM 3313 N N . GLN A 1 432 ? -14.935 3.131 -12.585 1.00 86.44 432 GLN A N 1
ATOM 3314 C CA . GLN A 1 432 ? -15.493 4.424 -12.984 1.00 86.44 432 GLN A CA 1
ATOM 3315 C C . GLN A 1 432 ? -14.572 5.605 -12.635 1.00 86.44 432 GLN A C 1
ATOM 3317 O O . GLN A 1 432 ? -14.991 6.755 -12.755 1.00 86.44 432 GLN A O 1
ATOM 3322 N N . GLN A 1 433 ? -13.315 5.357 -12.246 1.00 88.06 433 GLN A N 1
ATOM 3323 C CA . GLN A 1 433 ? -12.374 6.400 -11.816 1.00 88.06 433 GLN A CA 1
ATOM 3324 C C . GLN A 1 433 ? -12.280 7.558 -12.822 1.00 88.06 433 GLN A C 1
ATOM 3326 O O . GLN A 1 433 ? -12.486 8.712 -12.458 1.00 88.06 433 GLN A O 1
ATOM 3331 N N . PHE A 1 434 ? -12.084 7.242 -14.105 1.00 76.62 434 PHE A N 1
ATOM 3332 C CA . PHE A 1 434 ? -11.988 8.231 -15.185 1.00 76.62 434 PHE A CA 1
ATOM 3333 C C . PHE A 1 434 ? -13.282 9.009 -15.468 1.00 76.62 434 PHE A C 1
ATOM 3335 O O . PHE A 1 434 ? -13.228 10.061 -16.098 1.00 76.62 434 PHE A O 1
ATOM 3342 N N . LEU A 1 435 ? -14.442 8.491 -15.048 1.00 76.25 435 LEU A N 1
ATOM 3343 C CA . LEU A 1 435 ? -15.742 9.126 -15.277 1.00 76.25 435 LEU A CA 1
ATOM 3344 C C . LEU A 1 435 ? -16.035 10.218 -14.239 1.00 76.25 435 LEU A C 1
ATOM 3346 O O . LEU A 1 435 ? -16.657 11.221 -14.577 1.00 76.25 435 LEU A O 1
ATOM 3350 N N . TYR A 1 436 ? -15.584 10.024 -12.996 1.00 83.06 436 TYR A N 1
ATOM 3351 C CA . TYR A 1 436 ? -15.826 10.951 -11.884 1.00 83.06 436 TYR A CA 1
ATOM 3352 C C . TYR A 1 436 ? -14.609 11.829 -11.556 1.00 83.06 436 TYR A C 1
ATOM 3354 O O . TYR A 1 436 ? -14.777 13.009 -11.255 1.00 83.06 436 TYR A O 1
ATOM 3362 N N . TYR A 1 437 ? -13.393 11.281 -11.646 1.00 86.75 437 TYR A N 1
ATOM 3363 C CA . TYR A 1 437 ? -12.141 11.940 -11.254 1.00 86.75 437 TYR A CA 1
ATOM 3364 C C . TYR A 1 437 ? -10.993 11.598 -12.235 1.00 86.75 437 TYR A C 1
ATOM 3366 O O . TYR A 1 437 ? -10.067 10.871 -11.868 1.00 86.75 437 TYR A O 1
ATOM 3374 N N . PRO A 1 438 ? -11.026 12.103 -13.488 1.00 75.62 438 PRO A N 1
ATOM 3375 C CA . PRO A 1 438 ? -10.083 11.732 -14.559 1.00 75.62 438 PRO A CA 1
ATOM 3376 C C . PRO A 1 438 ? -8.605 12.053 -14.279 1.00 75.62 438 PRO A C 1
ATOM 3378 O O . PRO A 1 438 ? -7.712 11.396 -14.826 1.00 75.62 438 PRO A O 1
ATOM 3381 N N . ASP A 1 439 ? -8.343 13.040 -13.423 1.00 76.88 439 ASP A N 1
ATOM 3382 C CA . ASP A 1 439 ? -6.993 13.448 -13.024 1.00 76.88 439 ASP A CA 1
ATOM 3383 C C . ASP A 1 439 ? -6.445 12.648 -11.826 1.00 76.88 439 ASP A C 1
ATOM 3385 O O . ASP A 1 439 ? -5.232 12.616 -11.614 1.00 76.88 439 ASP A O 1
ATOM 3389 N N . THR A 1 440 ? -7.312 11.957 -11.077 1.00 84.88 440 THR A N 1
ATOM 3390 C CA . THR A 1 440 ? -6.942 11.157 -9.901 1.00 84.88 440 THR A CA 1
ATOM 3391 C C . THR A 1 440 ? -6.639 9.716 -10.305 1.00 84.88 440 THR A C 1
ATOM 3393 O O . THR A 1 440 ? -7.515 9.008 -10.808 1.00 84.88 440 THR A O 1
ATOM 3396 N N . ARG A 1 441 ? -5.422 9.237 -10.015 1.00 86.62 441 ARG A N 1
ATOM 3397 C CA . ARG A 1 441 ? -5.045 7.828 -10.218 1.00 86.62 441 ARG A CA 1
ATOM 3398 C C . ARG A 1 441 ? -5.500 6.949 -9.041 1.00 86.62 441 ARG A C 1
ATOM 3400 O O . ARG A 1 441 ? -5.480 7.413 -7.902 1.00 86.62 441 ARG A O 1
ATOM 3407 N N . PRO A 1 442 ? -5.873 5.674 -9.273 1.00 91.88 442 PRO A N 1
ATOM 3408 C CA . PRO A 1 442 ? -6.226 4.741 -8.199 1.00 91.88 442 PRO A CA 1
ATOM 3409 C C . PRO A 1 442 ? -5.118 4.526 -7.163 1.00 91.88 442 PRO A C 1
ATOM 3411 O O . PRO A 1 442 ? -5.431 4.335 -5.992 1.00 91.88 442 PRO A O 1
ATOM 3414 N N . ILE A 1 443 ? -3.842 4.573 -7.556 1.00 94.69 443 ILE A N 1
ATOM 3415 C CA . ILE A 1 443 ? -2.718 4.573 -6.611 1.00 94.69 443 ILE A CA 1
ATOM 3416 C C . ILE A 1 443 ? -1.881 5.833 -6.829 1.00 94.69 443 ILE A C 1
ATOM 3418 O O . ILE A 1 443 ? -1.535 6.160 -7.966 1.00 94.69 443 ILE A O 1
ATOM 3422 N N . TYR A 1 444 ? -1.563 6.526 -5.737 1.00 94.12 444 TYR A N 1
ATOM 3423 C CA . TYR A 1 444 ? -0.755 7.744 -5.734 1.00 94.12 444 TYR A CA 1
ATOM 3424 C C . TYR A 1 444 ? 0.283 7.696 -4.608 1.00 94.12 444 TYR A C 1
ATOM 3426 O O . TYR A 1 444 ? -0.084 7.591 -3.434 1.00 94.12 444 TYR A O 1
ATOM 3434 N N . LEU A 1 445 ? 1.564 7.803 -4.965 1.00 93.31 445 LEU A N 1
ATOM 3435 C CA . LEU A 1 445 ? 2.684 7.918 -4.027 1.00 93.31 445 LEU A CA 1
ATOM 3436 C C . LEU A 1 445 ? 3.339 9.287 -4.230 1.00 93.31 445 LEU A C 1
ATOM 3438 O O . LEU A 1 445 ? 3.770 9.613 -5.340 1.00 93.31 445 LEU A O 1
ATOM 3442 N N . ASP A 1 446 ? 3.381 10.118 -3.186 1.00 91.56 446 ASP A N 1
ATOM 3443 C CA . ASP A 1 446 ? 3.921 11.474 -3.316 1.00 91.56 446 ASP A CA 1
ATOM 3444 C C . ASP A 1 446 ? 5.455 11.517 -3.441 1.00 91.56 446 ASP A C 1
ATOM 3446 O O . ASP A 1 446 ? 6.159 10.530 -3.221 1.00 91.56 446 ASP A O 1
ATOM 3450 N N . SER A 1 447 ? 5.987 12.688 -3.799 1.00 85.44 447 SER A N 1
ATOM 3451 C CA . SER A 1 447 ? 7.414 12.893 -4.078 1.00 85.44 447 SER A CA 1
ATOM 3452 C C . SER A 1 447 ? 8.344 12.872 -2.859 1.00 85.44 447 SER A C 1
ATOM 3454 O O . SER A 1 447 ? 9.532 13.149 -3.002 1.00 85.44 447 SER A O 1
ATOM 3456 N N . THR A 1 448 ? 7.818 12.593 -1.668 1.00 85.19 448 THR A N 1
ATOM 3457 C CA . THR A 1 448 ? 8.591 12.344 -0.443 1.00 85.19 448 THR A CA 1
ATOM 3458 C C . THR A 1 448 ? 8.541 10.887 0.017 1.00 85.19 448 THR A C 1
ATOM 3460 O O . THR A 1 448 ? 9.309 10.520 0.902 1.00 85.19 448 THR A O 1
ATOM 3463 N N . THR A 1 449 ? 7.713 10.049 -0.615 1.00 86.94 449 THR A N 1
ATOM 3464 C CA . THR A 1 449 ? 7.644 8.614 -0.314 1.00 86.94 449 THR A CA 1
ATOM 3465 C C . THR A 1 449 ? 8.886 7.858 -0.794 1.00 86.94 449 THR A C 1
ATOM 3467 O O . THR A 1 449 ? 9.448 8.144 -1.858 1.00 86.94 449 THR A O 1
ATOM 3470 N N . THR A 1 450 ? 9.289 6.850 -0.022 1.00 84.00 450 THR A N 1
ATOM 3471 C CA . THR A 1 450 ? 10.373 5.912 -0.348 1.00 84.00 450 THR A CA 1
ATOM 3472 C C . THR A 1 450 ? 10.023 4.508 0.140 1.00 84.00 450 THR A C 1
ATOM 3474 O O . THR A 1 450 ? 9.137 4.366 0.972 1.00 84.00 450 THR A O 1
ATOM 3477 N N . GLU A 1 451 ? 10.719 3.470 -0.331 1.00 85.00 451 GLU A N 1
ATOM 3478 C CA . GLU A 1 451 ? 10.659 2.090 0.208 1.00 85.00 451 GLU A CA 1
ATOM 3479 C C . GLU A 1 451 ? 9.282 1.378 0.195 1.00 85.00 451 GLU A C 1
ATOM 3481 O O . GLU A 1 451 ? 9.166 0.251 0.680 1.00 85.00 451 GLU A O 1
ATOM 3486 N N . ASN A 1 452 ? 8.241 1.956 -0.418 1.00 88.50 452 ASN A N 1
ATOM 3487 C CA . ASN A 1 452 ? 6.956 1.269 -0.601 1.00 88.50 452 ASN A CA 1
ATOM 3488 C C . ASN A 1 452 ? 7.140 0.021 -1.472 1.00 88.50 452 ASN A C 1
ATOM 3490 O O . ASN A 1 452 ? 7.816 0.094 -2.494 1.00 88.50 452 ASN A O 1
ATOM 3494 N N . ASP A 1 453 ? 6.486 -1.098 -1.149 1.00 88.88 453 ASP A N 1
ATOM 3495 C CA . ASP A 1 453 ? 6.479 -2.286 -2.017 1.00 88.88 453 ASP A CA 1
ATOM 3496 C C . ASP A 1 453 ? 5.047 -2.777 -2.258 1.00 88.88 453 ASP A C 1
ATOM 3498 O O . ASP A 1 453 ? 4.504 -3.603 -1.519 1.00 88.88 453 ASP A O 1
ATOM 3502 N N . ILE A 1 454 ? 4.436 -2.243 -3.314 1.00 91.19 454 ILE A N 1
ATOM 3503 C CA . ILE A 1 454 ? 3.022 -2.411 -3.646 1.00 91.19 454 ILE A CA 1
ATOM 3504 C C . ILE A 1 454 ? 2.873 -3.455 -4.757 1.00 91.19 454 ILE A C 1
ATOM 3506 O O . ILE A 1 454 ? 3.059 -3.170 -5.944 1.00 91.19 454 ILE A O 1
ATOM 3510 N N . GLU A 1 455 ? 2.500 -4.676 -4.376 1.00 87.81 455 GLU A N 1
ATOM 3511 C CA . GLU A 1 455 ? 1.999 -5.701 -5.292 1.00 87.81 455 GLU A CA 1
ATOM 3512 C C . GLU A 1 455 ? 0.466 -5.737 -5.264 1.00 87.81 455 GLU A C 1
ATOM 3514 O O . GLU A 1 455 ? -0.142 -6.000 -4.218 1.00 87.81 455 GLU A O 1
ATOM 3519 N N . VAL A 1 456 ? -0.155 -5.495 -6.424 1.00 87.81 456 VAL A N 1
ATOM 3520 C CA . VAL A 1 456 ? -1.615 -5.386 -6.575 1.00 87.81 456 VAL A CA 1
ATOM 3521 C C . VAL A 1 456 ? -2.155 -6.174 -7.768 1.00 87.81 456 VAL A C 1
ATOM 3523 O O . VAL A 1 456 ? -1.584 -6.168 -8.865 1.00 87.81 456 VAL A O 1
ATOM 3526 N N . PHE A 1 457 ? -3.310 -6.810 -7.558 1.00 83.94 457 PHE A N 1
ATOM 3527 C CA . PHE A 1 457 ? -4.083 -7.487 -8.592 1.00 83.94 457 PHE A CA 1
ATOM 3528 C C . PHE A 1 457 ? -5.098 -6.537 -9.245 1.00 83.94 457 PHE A C 1
ATOM 3530 O O . PHE A 1 457 ? -6.260 -6.494 -8.845 1.00 83.94 457 PHE A O 1
ATOM 3537 N N . GLY A 1 458 ? -4.682 -5.752 -10.242 1.00 73.56 458 GLY A N 1
ATOM 3538 C CA . GLY A 1 458 ? -5.536 -4.706 -10.818 1.00 73.56 458 GLY A CA 1
ATOM 3539 C C . GLY A 1 458 ? -5.173 -4.276 -12.238 1.00 73.56 458 GLY A C 1
ATOM 3540 O O . GLY A 1 458 ? -4.039 -4.433 -12.682 1.00 73.56 458 GLY A O 1
ATOM 3541 N N . SER A 1 459 ? -6.165 -3.738 -12.953 1.00 69.00 459 SER A N 1
ATOM 3542 C CA . SER A 1 459 ? -6.002 -3.052 -14.247 1.00 69.00 459 SER A CA 1
ATOM 3543 C C . SER A 1 459 ? -6.182 -1.551 -14.027 1.00 69.00 459 SER A C 1
ATOM 3545 O O . SER A 1 459 ? -7.225 -0.987 -14.355 1.00 69.00 459 SER A O 1
ATOM 3547 N N . ILE A 1 460 ? -5.195 -0.943 -13.372 1.00 77.69 460 ILE A N 1
ATOM 3548 C CA . ILE A 1 460 ? -5.258 0.412 -12.815 1.00 77.69 460 ILE A CA 1
ATOM 3549 C C . ILE A 1 460 ? -4.008 1.221 -13.166 1.00 77.69 460 ILE A C 1
ATOM 3551 O O . ILE A 1 460 ? -2.926 0.663 -13.353 1.00 77.69 460 ILE A O 1
ATOM 3555 N N . GLU A 1 461 ? -4.163 2.541 -13.223 1.00 77.94 461 GLU A N 1
ATOM 3556 C CA . GLU A 1 461 ? -3.042 3.479 -13.302 1.00 77.94 461 GLU A CA 1
ATOM 3557 C C . GLU A 1 461 ? -2.426 3.730 -11.921 1.00 77.94 461 GLU A C 1
ATOM 3559 O O . GLU A 1 461 ? -3.101 3.628 -10.893 1.00 77.94 461 GLU A O 1
ATOM 3564 N N . ILE A 1 462 ? -1.146 4.106 -11.917 1.00 84.06 462 ILE A N 1
ATOM 3565 C CA . ILE A 1 462 ? -0.401 4.500 -10.722 1.00 84.06 462 ILE A CA 1
ATOM 3566 C C . ILE A 1 462 ? 0.415 5.755 -11.054 1.00 84.06 462 ILE A C 1
ATOM 3568 O O . ILE A 1 462 ? 1.021 5.823 -12.122 1.00 84.06 462 ILE A O 1
ATOM 3572 N N . ASP A 1 463 ? 0.420 6.733 -10.152 1.00 83.25 463 ASP A N 1
ATOM 3573 C CA . ASP A 1 463 ? 1.292 7.915 -10.179 1.00 83.25 463 ASP A CA 1
ATOM 3574 C C . ASP A 1 463 ? 2.247 7.815 -8.986 1.00 83.25 463 ASP A C 1
ATOM 3576 O O . ASP A 1 463 ? 1.882 8.133 -7.854 1.00 83.25 463 ASP A O 1
ATOM 3580 N N . ASP A 1 464 ? 3.440 7.276 -9.241 1.00 84.12 464 ASP A N 1
ATOM 3581 C CA . ASP A 1 464 ? 4.548 7.258 -8.287 1.00 84.12 464 ASP A CA 1
ATOM 3582 C C . ASP A 1 464 ? 5.500 8.409 -8.597 1.00 84.12 464 ASP A C 1
ATOM 3584 O O . ASP A 1 464 ? 6.059 8.503 -9.693 1.00 84.12 464 ASP A O 1
ATOM 3588 N N . ARG A 1 465 ? 5.671 9.289 -7.613 1.00 80.94 465 ARG A N 1
ATOM 3589 C CA . ARG A 1 465 ? 6.576 10.439 -7.675 1.00 80.94 465 ARG A CA 1
ATOM 3590 C C . ARG A 1 465 ? 7.749 10.308 -6.706 1.00 80.94 465 ARG A C 1
ATOM 3592 O O . ARG A 1 465 ? 8.603 11.195 -6.699 1.00 80.94 465 ARG A O 1
ATOM 3599 N N . GLY A 1 466 ? 7.748 9.263 -5.879 1.00 71.81 466 GLY A N 1
ATOM 3600 C CA . GLY A 1 466 ? 8.739 9.006 -4.842 1.00 71.81 466 GLY A CA 1
ATOM 3601 C C . GLY A 1 466 ? 10.034 8.406 -5.386 1.00 71.81 466 GLY A C 1
ATOM 3602 O O . GLY A 1 466 ? 10.296 8.396 -6.591 1.00 71.81 466 GLY A O 1
ATOM 3603 N N . TYR A 1 467 ? 10.875 7.909 -4.481 1.00 69.12 467 TYR A N 1
ATOM 3604 C CA . TYR A 1 467 ? 12.192 7.371 -4.824 1.00 69.12 467 TYR A CA 1
ATOM 3605 C C . TYR A 1 467 ? 12.451 6.017 -4.157 1.00 69.12 467 TYR A C 1
ATOM 3607 O O . TYR A 1 467 ? 12.257 5.850 -2.959 1.00 69.12 467 TYR A O 1
ATOM 3615 N N . GLY A 1 468 ? 12.900 5.025 -4.931 1.00 61.81 468 GLY A N 1
ATOM 3616 C CA . GLY A 1 468 ? 13.120 3.665 -4.420 1.00 61.81 468 GLY A CA 1
ATOM 3617 C C . GLY A 1 468 ? 11.838 2.891 -4.077 1.00 61.81 468 GLY A C 1
ATOM 3618 O O . GLY A 1 468 ? 11.923 1.824 -3.476 1.00 61.81 468 GLY A O 1
ATOM 3619 N N . ASN A 1 469 ? 10.662 3.399 -4.459 1.00 76.62 469 ASN A N 1
ATOM 3620 C CA . ASN A 1 469 ? 9.406 2.655 -4.395 1.00 76.62 469 ASN A CA 1
ATOM 3621 C C . ASN A 1 469 ? 9.413 1.492 -5.410 1.00 76.62 469 ASN A C 1
ATOM 3623 O O . ASN A 1 469 ? 9.939 1.595 -6.520 1.00 76.62 469 ASN A O 1
ATOM 3627 N N . VAL A 1 470 ? 8.783 0.381 -5.040 1.00 75.62 470 VAL A N 1
ATOM 3628 C CA . VAL A 1 470 ? 8.619 -0.836 -5.834 1.00 75.62 470 VAL A CA 1
ATOM 3629 C C . VAL A 1 470 ? 7.135 -1.027 -6.137 1.00 75.62 470 VAL A C 1
ATOM 3631 O O . VAL A 1 470 ? 6.322 -1.235 -5.240 1.00 75.62 470 VAL A O 1
ATOM 3634 N N . LEU A 1 471 ? 6.776 -1.006 -7.421 1.00 77.06 471 LEU A N 1
ATOM 3635 C CA . LEU A 1 471 ? 5.420 -1.295 -7.891 1.00 77.06 471 LEU A CA 1
ATOM 3636 C C . LEU A 1 471 ? 5.395 -2.588 -8.705 1.00 77.06 471 LEU A C 1
ATOM 3638 O O . LEU A 1 471 ? 6.239 -2.795 -9.576 1.00 77.06 471 LEU A O 1
ATOM 3642 N N . LYS A 1 472 ? 4.397 -3.440 -8.451 1.00 74.94 472 LYS A N 1
ATOM 3643 C CA . LYS A 1 472 ? 4.166 -4.701 -9.169 1.00 74.94 472 LYS A CA 1
ATOM 3644 C C . LYS A 1 472 ? 2.677 -4.838 -9.501 1.00 74.94 472 LYS A C 1
ATOM 3646 O O . LYS A 1 472 ? 1.879 -5.243 -8.656 1.00 74.94 472 LYS A O 1
ATOM 3651 N N . THR A 1 473 ? 2.285 -4.519 -10.736 1.00 72.00 473 THR A N 1
ATOM 3652 C CA . THR A 1 473 ? 0.906 -4.737 -11.207 1.00 72.00 473 THR A CA 1
ATOM 3653 C C . THR A 1 473 ? 0.774 -6.101 -11.880 1.00 72.00 473 THR A C 1
ATOM 3655 O O . THR A 1 473 ? 1.449 -6.408 -12.861 1.00 72.00 473 THR A O 1
ATOM 3658 N N . ARG A 1 474 ? -0.126 -6.939 -11.366 1.00 65.31 474 ARG A N 1
ATOM 3659 C CA . ARG A 1 474 ? -0.464 -8.249 -11.940 1.00 65.31 474 ARG A CA 1
ATOM 3660 C C . ARG A 1 474 ? -1.952 -8.239 -12.267 1.00 65.31 474 ARG A C 1
ATOM 3662 O O . ARG A 1 474 ? -2.749 -7.925 -11.404 1.00 65.31 474 ARG A O 1
ATOM 3669 N N . SER A 1 475 ? -2.395 -8.562 -13.477 1.00 59.91 475 SER A N 1
ATOM 3670 C CA . SER A 1 475 ? -3.835 -8.775 -13.709 1.00 59.91 475 SER A CA 1
ATOM 3671 C C . SER A 1 475 ? -4.076 -9.501 -15.027 1.00 59.91 475 SER A C 1
ATOM 3673 O O . SER A 1 475 ? -3.482 -9.110 -16.025 1.00 59.91 475 SER A O 1
ATOM 3675 N N . PRO A 1 476 ? -4.981 -10.498 -15.079 1.00 46.19 476 PRO A N 1
ATOM 3676 C CA . PRO A 1 476 ? -5.398 -11.124 -16.335 1.00 46.19 476 PRO A CA 1
ATOM 3677 C C . PRO A 1 476 ? -6.257 -10.187 -17.206 1.00 46.19 476 PRO A C 1
ATOM 3679 O O . PRO A 1 476 ? -6.515 -10.501 -18.364 1.00 46.19 476 PRO A O 1
ATOM 3682 N N . LYS A 1 477 ? -6.711 -9.048 -16.655 1.00 44.59 477 LYS A N 1
ATOM 3683 C CA . LYS A 1 477 ? -7.380 -7.960 -17.387 1.00 44.59 477 LYS A CA 1
ATOM 3684 C C . LYS A 1 477 ? -6.377 -6.906 -17.888 1.00 44.59 477 LYS A C 1
ATOM 3686 O O . LYS A 1 477 ? -6.637 -6.284 -18.914 1.00 44.59 477 LYS A O 1
ATOM 3691 N N . ASN A 1 478 ? -5.231 -6.726 -17.214 1.00 39.19 478 ASN A N 1
ATOM 3692 C CA . ASN A 1 478 ? -4.126 -5.949 -17.783 1.00 39.19 478 ASN A CA 1
ATOM 3693 C C . ASN A 1 478 ? -3.526 -6.746 -18.934 1.00 39.19 478 ASN A C 1
ATOM 3695 O O . ASN A 1 478 ? -2.951 -7.812 -18.739 1.00 39.19 478 ASN A O 1
ATOM 3699 N N . SER A 1 479 ? -3.574 -6.180 -20.134 1.00 35.34 479 SER A N 1
ATOM 3700 C CA . SER A 1 479 ? -2.822 -6.731 -21.259 1.00 35.34 479 SER A CA 1
ATOM 3701 C C . SER A 1 479 ? -1.314 -6.459 -21.145 1.00 35.34 479 SER A C 1
ATOM 3703 O O . SER A 1 479 ? -0.572 -7.035 -21.929 1.00 35.34 479 SER A O 1
ATOM 3705 N N . TYR A 1 480 ? -0.863 -5.644 -20.174 1.00 40.72 480 TYR A N 1
ATOM 3706 C CA . TYR A 1 480 ? 0.532 -5.225 -19.960 1.00 40.72 480 TYR A CA 1
ATOM 3707 C C . TYR A 1 480 ? 0.812 -5.013 -18.454 1.00 40.72 480 TYR A C 1
ATOM 3709 O O . TYR A 1 480 ? 0.180 -4.144 -17.849 1.00 40.72 480 TYR A O 1
ATOM 3717 N N . PRO A 1 481 ? 1.735 -5.757 -17.817 1.00 43.03 481 PRO A N 1
ATOM 3718 C CA . PRO A 1 481 ? 2.392 -5.310 -16.586 1.00 43.03 481 PRO A CA 1
ATOM 3719 C C . PRO A 1 481 ? 3.355 -4.147 -16.875 1.00 43.03 481 PRO A C 1
ATOM 3721 O O . PRO A 1 481 ? 3.934 -4.100 -17.966 1.00 43.03 481 PRO A O 1
ATOM 3724 N N . ASN A 1 482 ? 3.581 -3.262 -15.893 1.00 45.28 482 ASN A N 1
ATOM 3725 C CA . ASN A 1 482 ? 4.726 -2.340 -15.905 1.00 45.28 482 ASN A CA 1
ATOM 3726 C C . ASN A 1 482 ? 5.804 -2.841 -14.924 1.00 45.28 482 ASN A C 1
ATOM 3728 O O . ASN A 1 482 ? 5.478 -3.244 -13.810 1.00 45.28 482 ASN A O 1
ATOM 3732 N N . THR A 1 483 ? 7.067 -2.868 -15.354 1.00 48.50 483 THR A N 1
ATOM 3733 C CA . THR A 1 483 ? 8.160 -3.617 -14.700 1.00 48.50 483 THR A CA 1
ATOM 3734 C C . THR A 1 483 ? 8.904 -2.869 -13.593 1.00 48.50 483 THR A C 1
ATOM 3736 O O . THR A 1 483 ? 9.654 -3.478 -12.834 1.00 48.50 483 THR A O 1
ATOM 3739 N N . SER A 1 484 ? 8.729 -1.552 -13.509 1.00 53.84 484 SER A N 1
ATOM 3740 C CA . SER A 1 484 ? 9.284 -0.681 -12.471 1.00 53.84 484 SER A CA 1
ATOM 3741 C C . SER A 1 484 ? 8.435 0.586 -12.403 1.00 53.84 484 SER A C 1
ATOM 3743 O O . SER A 1 484 ? 7.893 1.011 -13.424 1.00 53.84 484 SER A O 1
ATOM 3745 N N . SER A 1 485 ? 8.313 1.195 -11.224 1.00 50.88 485 SER A N 1
ATOM 3746 C CA . SER A 1 485 ? 7.448 2.362 -11.016 1.00 50.88 485 SER A CA 1
ATOM 3747 C C . SER A 1 485 ? 7.881 3.584 -11.827 1.00 50.88 485 SER A C 1
ATOM 3749 O O . SER A 1 485 ? 7.056 4.263 -12.432 1.00 50.88 485 SER A O 1
ATOM 3751 N N . GLN A 1 486 ? 9.194 3.789 -11.924 1.00 59.41 486 GLN A N 1
ATOM 3752 C CA . GLN A 1 486 ? 9.827 4.867 -12.679 1.00 59.41 486 GLN A CA 1
ATOM 3753 C C . GLN A 1 486 ? 9.743 4.671 -14.206 1.00 59.41 486 GLN A C 1
ATOM 3755 O O . GLN A 1 486 ? 10.076 5.589 -14.959 1.00 59.41 486 GLN A O 1
ATOM 3760 N N . ASN A 1 487 ? 9.370 3.474 -14.684 1.00 73.38 487 ASN A N 1
ATOM 3761 C CA . ASN A 1 487 ? 9.449 3.116 -16.097 1.00 73.38 487 ASN A CA 1
ATOM 3762 C C . ASN A 1 487 ? 8.309 3.769 -16.893 1.00 73.38 487 ASN A C 1
ATOM 3764 O O . ASN A 1 487 ? 7.158 3.331 -16.853 1.00 73.38 487 ASN A O 1
ATOM 3768 N N . MET A 1 488 ? 8.660 4.798 -17.665 1.00 77.12 488 MET A N 1
ATOM 3769 C CA . MET A 1 488 ? 7.749 5.610 -18.476 1.00 77.12 488 MET A CA 1
ATOM 3770 C C . MET A 1 488 ? 7.127 4.843 -19.659 1.00 77.12 488 MET A C 1
ATOM 3772 O O . MET A 1 488 ? 6.262 5.383 -20.351 1.00 77.12 488 MET A O 1
ATOM 3776 N N . LEU A 1 489 ? 7.570 3.611 -19.935 1.00 77.62 489 LEU A N 1
ATOM 3777 C CA . LEU A 1 489 ? 7.014 2.768 -20.993 1.00 77.62 489 LEU A CA 1
ATOM 3778 C C . LEU A 1 489 ? 5.761 2.036 -20.493 1.00 77.62 489 LEU A C 1
ATOM 3780 O O . LEU A 1 489 ? 5.848 1.011 -19.821 1.00 77.62 489 LEU A O 1
ATOM 3784 N N . SER A 1 490 ? 4.585 2.512 -20.904 1.00 72.06 490 SER A N 1
ATOM 3785 C CA . SER A 1 490 ? 3.277 1.910 -20.581 1.00 72.06 490 SER A CA 1
ATOM 3786 C C . SER A 1 490 ? 3.096 0.461 -21.066 1.00 72.06 490 SER A C 1
ATOM 3788 O O . SER A 1 490 ? 2.210 -0.242 -20.587 1.00 72.06 490 SER A O 1
ATOM 3790 N N . ASN A 1 491 ? 3.947 0.002 -21.988 1.00 74.62 491 ASN A N 1
ATOM 3791 C CA . ASN A 1 491 ? 4.123 -1.401 -22.363 1.00 74.62 491 ASN A CA 1
ATOM 3792 C C . ASN A 1 491 ? 5.608 -1.801 -22.234 1.00 74.62 491 ASN A C 1
ATOM 3794 O O . ASN A 1 491 ? 6.276 -2.134 -23.215 1.00 74.62 491 ASN A O 1
ATOM 3798 N N . SER A 1 492 ? 6.139 -1.753 -21.011 1.00 78.38 492 SER A N 1
ATOM 3799 C CA . SER A 1 492 ? 7.502 -2.195 -20.669 1.00 78.38 492 SER A CA 1
ATOM 3800 C C . SER A 1 492 ? 7.693 -3.719 -20.652 1.00 78.38 492 SER A C 1
ATOM 3802 O O . SER A 1 492 ? 8.770 -4.223 -20.339 1.00 78.38 492 SER A O 1
ATOM 3804 N N . THR A 1 493 ? 6.653 -4.474 -21.004 1.00 72.94 493 THR A N 1
ATOM 3805 C CA . THR A 1 493 ? 6.655 -5.939 -21.037 1.00 72.94 493 THR A CA 1
ATOM 3806 C C . THR A 1 493 ? 6.554 -6.527 -22.441 1.00 72.94 493 THR A C 1
ATOM 3808 O O . THR A 1 493 ? 6.524 -7.747 -22.548 1.00 72.94 493 THR A O 1
ATOM 3811 N N . PHE A 1 494 ? 6.493 -5.728 -23.515 1.00 78.38 494 PHE A N 1
ATOM 3812 C CA . PHE A 1 494 ? 6.252 -6.212 -24.889 1.00 78.38 494 PHE A CA 1
ATOM 3813 C C . PHE A 1 494 ? 5.030 -7.149 -25.020 1.00 78.38 494 PHE A C 1
ATOM 3815 O O . PHE A 1 494 ? 5.007 -8.083 -25.826 1.00 78.38 494 PHE A O 1
ATOM 3822 N N . ALA A 1 495 ? 4.012 -6.938 -24.188 1.00 70.69 495 ALA A N 1
ATOM 3823 C CA . ALA A 1 495 ? 2.787 -7.720 -24.247 1.00 70.69 495 ALA A CA 1
ATOM 3824 C C . ALA A 1 495 ? 1.869 -7.211 -25.376 1.00 70.69 495 ALA A C 1
ATOM 3826 O O . ALA A 1 495 ? 2.163 -6.205 -26.028 1.00 70.69 495 ALA A O 1
ATOM 3827 N N . GLY A 1 496 ? 0.757 -7.911 -25.624 1.00 71.56 496 GLY A N 1
ATOM 3828 C CA . GLY A 1 496 ? -0.263 -7.496 -26.599 1.00 71.56 496 GLY A CA 1
ATOM 3829 C C . GLY A 1 496 ? 0.204 -7.421 -28.060 1.00 71.56 496 GLY A C 1
ATOM 3830 O O . GLY A 1 496 ? -0.421 -6.716 -28.845 1.00 71.56 496 GLY A O 1
ATOM 3831 N N . LEU A 1 497 ? 1.291 -8.111 -28.422 1.00 81.44 497 LEU A N 1
ATOM 3832 C CA . LEU A 1 497 ? 1.764 -8.215 -29.803 1.00 81.44 497 LEU A CA 1
ATOM 3833 C C . LEU A 1 497 ? 0.826 -9.096 -30.644 1.00 81.44 497 LEU A C 1
ATOM 3835 O O . LEU A 1 497 ? 0.659 -10.284 -30.362 1.00 81.44 497 LEU A O 1
ATOM 3839 N N . THR A 1 498 ? 0.292 -8.533 -31.721 1.00 80.69 498 THR A N 1
ATOM 3840 C CA . THR A 1 498 ? -0.494 -9.215 -32.753 1.00 80.69 498 THR A CA 1
ATOM 3841 C C . THR A 1 498 ? 0.051 -8.905 -34.153 1.00 80.69 498 THR A C 1
ATOM 3843 O O . THR A 1 498 ? 0.897 -8.027 -34.351 1.00 80.69 498 THR A O 1
ATOM 3846 N N . ILE A 1 499 ? -0.422 -9.664 -35.145 1.00 74.19 499 ILE A N 1
ATOM 3847 C CA . ILE A 1 499 ? -0.223 -9.372 -36.567 1.00 74.19 499 ILE A CA 1
ATOM 3848 C C . ILE A 1 499 ? -1.594 -8.993 -37.122 1.00 74.19 499 ILE A C 1
ATOM 3850 O O . ILE A 1 499 ? -2.479 -9.844 -37.175 1.00 74.19 499 ILE A O 1
ATOM 3854 N N . GLY A 1 500 ? -1.777 -7.722 -37.478 1.00 66.44 500 GLY A N 1
ATOM 3855 C CA . GLY A 1 500 ? -3.027 -7.217 -38.049 1.00 66.44 500 GLY A CA 1
ATOM 3856 C C . GLY A 1 500 ? -3.198 -7.595 -39.524 1.00 66.44 500 GLY A C 1
ATOM 3857 O O . GLY A 1 500 ? -2.224 -7.919 -40.211 1.00 66.44 500 GLY A O 1
ATOM 3858 N N . ASP A 1 501 ? -4.431 -7.473 -40.028 1.00 62.16 501 ASP A N 1
ATOM 3859 C CA . ASP A 1 501 ? -4.892 -7.907 -41.365 1.00 62.16 501 ASP A CA 1
ATOM 3860 C C . ASP A 1 501 ? -4.078 -7.363 -42.560 1.00 62.16 501 ASP A C 1
ATOM 3862 O O . ASP A 1 501 ? -4.180 -7.866 -43.677 1.00 62.16 501 ASP A O 1
ATOM 3866 N N . SER A 1 502 ? -3.263 -6.329 -42.340 1.00 60.78 502 SER A N 1
ATOM 3867 C CA . SER A 1 502 ? -2.407 -5.680 -43.343 1.00 60.78 502 SER A CA 1
ATOM 3868 C C . SER A 1 502 ? -0.958 -6.196 -43.371 1.00 60.78 502 SER A C 1
ATOM 3870 O O . SER A 1 502 ? -0.099 -5.561 -43.983 1.00 60.78 502 SER A O 1
ATOM 3872 N N . SER A 1 503 ? -0.671 -7.317 -42.692 1.00 69.94 503 SER A N 1
ATOM 3873 C CA . SER A 1 503 ? 0.695 -7.753 -42.356 1.00 69.94 503 SER A CA 1
ATOM 3874 C C . SER A 1 503 ? 1.463 -6.618 -41.680 1.00 69.94 503 SER A C 1
ATOM 3876 O O . SER A 1 503 ? 2.472 -6.121 -42.171 1.00 69.94 503 SER A O 1
ATOM 3878 N N . ARG A 1 504 ? 0.935 -6.168 -40.543 1.00 78.25 504 ARG A N 1
ATOM 3879 C CA . ARG A 1 504 ? 1.544 -5.149 -39.687 1.00 78.25 504 ARG A CA 1
ATOM 3880 C C . ARG A 1 504 ? 1.678 -5.704 -38.279 1.00 78.25 504 ARG A C 1
ATOM 3882 O O . ARG A 1 504 ? 0.742 -6.318 -37.773 1.00 78.25 504 ARG A O 1
ATOM 3889 N N . TYR A 1 505 ? 2.816 -5.453 -37.638 1.00 84.06 505 TYR A N 1
ATOM 3890 C CA . TYR A 1 505 ? 2.946 -5.700 -36.206 1.00 84.06 505 TYR A CA 1
ATOM 3891 C C . TYR A 1 505 ? 2.203 -4.620 -35.429 1.00 84.06 505 TYR A C 1
ATOM 3893 O O . TYR A 1 505 ? 2.530 -3.432 -35.510 1.00 84.06 505 TYR A O 1
ATOM 3901 N N . GLU A 1 506 ? 1.199 -5.054 -34.680 1.00 84.19 506 GLU A N 1
ATOM 3902 C CA . GLU A 1 506 ? 0.406 -4.209 -33.804 1.00 84.19 506 GLU A CA 1
ATOM 3903 C C . GLU A 1 506 ? 0.738 -4.598 -32.367 1.00 84.19 506 GLU A C 1
ATOM 3905 O O . GLU A 1 506 ? 0.601 -5.743 -31.955 1.00 84.19 506 GLU A O 1
ATOM 3910 N N . MET A 1 507 ? 1.275 -3.645 -31.613 1.00 85.44 507 MET A N 1
ATOM 3911 C CA . MET A 1 507 ? 1.637 -3.819 -30.214 1.00 85.44 507 MET A CA 1
ATOM 3912 C C . MET A 1 507 ? 1.326 -2.498 -29.531 1.00 85.44 507 MET A C 1
ATOM 3914 O O . MET A 1 507 ? 1.831 -1.455 -29.952 1.00 85.44 507 MET A O 1
ATOM 3918 N N . LYS A 1 508 ? 0.439 -2.509 -28.530 1.00 80.25 508 LYS A N 1
ATOM 3919 C CA . LYS A 1 508 ? -0.026 -1.261 -27.915 1.00 80.25 508 LYS A CA 1
ATOM 3920 C C . LYS A 1 508 ? 1.165 -0.475 -27.370 1.00 80.25 508 LYS A C 1
ATOM 3922 O O . LYS A 1 508 ? 2.080 -1.046 -26.780 1.00 80.25 508 LYS A O 1
ATOM 3927 N N . ASP A 1 509 ? 1.128 0.830 -27.595 1.00 83.31 509 ASP A N 1
ATOM 3928 C CA . ASP A 1 509 ? 2.146 1.800 -27.202 1.00 83.31 509 ASP A CA 1
ATOM 3929 C C . ASP A 1 509 ? 3.542 1.580 -27.832 1.00 83.31 509 ASP A C 1
ATOM 3931 O O . ASP A 1 509 ? 4.522 2.165 -27.375 1.00 83.31 509 ASP A O 1
ATOM 3935 N N . TRP A 1 510 ? 3.631 0.827 -28.939 1.00 88.44 510 TRP A N 1
ATOM 3936 C CA . TRP A 1 510 ? 4.843 0.676 -29.752 1.00 88.44 510 TRP A CA 1
ATOM 3937 C C . TRP A 1 510 ? 4.554 0.782 -31.258 1.00 88.44 510 TRP A C 1
ATOM 3939 O O . TRP A 1 510 ? 3.602 0.210 -31.784 1.00 88.44 510 TRP A O 1
ATOM 3949 N N . GLN A 1 511 ? 5.427 1.475 -31.989 1.00 90.31 511 GLN A N 1
ATOM 3950 C CA . GLN A 1 511 ? 5.465 1.475 -33.450 1.00 90.31 511 GLN A CA 1
ATOM 3951 C C . GLN A 1 511 ? 6.601 0.565 -33.919 1.00 90.31 511 GLN A C 1
ATOM 3953 O O . GLN A 1 511 ? 7.780 0.885 -33.751 1.00 90.31 511 GLN A O 1
ATOM 3958 N N . ILE A 1 512 ? 6.234 -0.571 -34.510 1.00 90.31 512 ILE A N 1
ATOM 3959 C CA . ILE A 1 512 ? 7.171 -1.537 -35.086 1.00 90.31 512 ILE A CA 1
ATOM 3960 C C . ILE A 1 512 ? 7.280 -1.281 -36.593 1.00 90.31 512 ILE A C 1
ATOM 3962 O O . ILE A 1 512 ? 6.260 -1.174 -37.273 1.00 90.31 512 ILE A O 1
ATOM 3966 N N . GLY A 1 513 ? 8.502 -1.189 -37.124 1.00 90.56 513 GLY A N 1
ATOM 3967 C CA . GLY A 1 513 ? 8.738 -1.023 -38.562 1.00 90.56 513 GLY A CA 1
ATOM 3968 C C . GLY A 1 513 ? 9.982 -1.750 -39.070 1.00 90.56 513 GLY A C 1
ATOM 3969 O O . GLY A 1 513 ? 10.985 -1.851 -38.365 1.00 90.56 513 GLY A O 1
ATOM 3970 N N . THR A 1 514 ? 9.920 -2.249 -40.301 1.00 90.44 514 THR A N 1
ATOM 3971 C CA . THR A 1 514 ? 10.974 -3.013 -40.989 1.00 90.44 514 THR A CA 1
ATOM 3972 C C . THR A 1 514 ? 11.793 -2.139 -41.937 1.00 90.44 514 THR A C 1
ATOM 3974 O O . THR A 1 514 ? 11.302 -1.130 -42.439 1.00 90.44 514 THR A O 1
ATOM 3977 N N . ALA A 1 515 ? 13.044 -2.518 -42.197 1.00 91.50 515 ALA A N 1
ATOM 3978 C CA . ALA A 1 515 ? 13.889 -1.913 -43.225 1.00 91.50 515 ALA A CA 1
ATOM 3979 C C . ALA A 1 515 ? 14.974 -2.890 -43.712 1.00 91.50 515 ALA A C 1
ATOM 3981 O O . ALA A 1 515 ? 15.353 -3.824 -43.000 1.00 91.50 515 ALA A O 1
ATOM 3982 N N . ASP A 1 516 ? 15.543 -2.626 -44.888 1.00 91.50 516 ASP A N 1
ATOM 3983 C CA . ASP A 1 516 ? 16.856 -3.165 -45.254 1.00 91.50 516 ASP A CA 1
ATOM 3984 C C . ASP A 1 516 ? 17.944 -2.540 -44.370 1.00 91.50 516 ASP A C 1
ATOM 3986 O O . ASP A 1 516 ? 17.835 -1.385 -43.948 1.00 91.50 516 ASP A O 1
ATOM 3990 N N . PHE A 1 517 ? 19.015 -3.280 -44.089 1.00 87.75 517 PHE A N 1
ATOM 3991 C CA . PHE A 1 517 ? 20.061 -2.869 -43.148 1.00 87.75 517 PHE A CA 1
ATOM 3992 C C . PHE A 1 517 ? 20.708 -1.522 -43.520 1.00 87.75 517 PHE A C 1
ATOM 3994 O O . PHE A 1 517 ? 20.934 -0.688 -42.641 1.00 87.75 517 PHE A O 1
ATOM 4001 N N . SER A 1 518 ? 20.900 -1.257 -44.814 1.00 88.62 518 SER A N 1
ATOM 4002 C CA . SER A 1 518 ? 21.432 0.003 -45.352 1.00 88.62 518 SER A CA 1
ATOM 4003 C C . SER A 1 518 ? 20.418 1.156 -45.430 1.00 88.62 518 SER A C 1
ATOM 4005 O O . SER A 1 518 ? 20.825 2.304 -45.602 1.00 88.62 518 SER A O 1
ATOM 4007 N N . SER A 1 519 ? 19.112 0.899 -45.297 1.00 89.62 519 SER A N 1
ATOM 4008 C CA . SER A 1 519 ? 18.072 1.934 -45.398 1.00 89.62 519 SER A CA 1
ATOM 4009 C C . SER A 1 519 ? 17.957 2.757 -44.110 1.00 89.62 519 SER A C 1
ATOM 4011 O O . SER A 1 519 ? 17.967 2.213 -43.005 1.00 89.62 519 SER A O 1
ATOM 4013 N N . SER A 1 520 ? 17.783 4.074 -44.225 1.00 84.69 520 SER A N 1
ATOM 4014 C CA . SER A 1 520 ? 17.359 4.944 -43.114 1.00 84.69 520 SER A CA 1
ATOM 4015 C C . SER A 1 520 ? 15.832 5.002 -42.947 1.00 84.69 520 SER A C 1
ATOM 4017 O O . SER A 1 520 ? 15.337 5.376 -41.881 1.00 84.69 520 SER A O 1
ATOM 4019 N N . THR A 1 521 ? 15.082 4.604 -43.977 1.00 87.00 521 THR A N 1
ATOM 4020 C CA . THR A 1 521 ? 13.615 4.610 -44.016 1.00 87.00 521 THR A CA 1
ATOM 4021 C C . THR A 1 521 ? 13.063 3.255 -43.578 1.00 87.00 521 THR A C 1
ATOM 4023 O O . THR A 1 521 ? 13.506 2.219 -44.076 1.00 87.00 521 THR A O 1
ATOM 4026 N N . TYR A 1 522 ? 12.070 3.277 -42.685 1.00 87.44 522 TYR A N 1
ATOM 4027 C CA . TYR A 1 522 ? 11.377 2.091 -42.174 1.00 87.44 522 TYR A CA 1
ATOM 4028 C C . TYR A 1 522 ? 9.910 2.074 -42.618 1.00 87.44 522 TYR A C 1
ATOM 4030 O O . TYR A 1 522 ? 9.237 3.104 -42.566 1.00 87.44 522 TYR A O 1
ATOM 4038 N N . THR A 1 523 ? 9.399 0.902 -42.990 1.00 85.19 523 THR A N 1
ATOM 4039 C CA . THR A 1 523 ? 7.996 0.655 -43.352 1.00 85.19 523 THR A CA 1
ATOM 4040 C C . THR A 1 523 ? 7.225 0.036 -42.188 1.00 85.19 523 THR A C 1
ATOM 4042 O O . THR A 1 523 ? 7.730 -0.868 -41.530 1.00 85.19 523 THR A O 1
ATOM 4045 N N . LEU A 1 524 ? 5.986 0.481 -41.942 1.00 81.31 524 LEU A N 1
ATOM 4046 C CA . LEU A 1 524 ? 5.105 -0.131 -40.929 1.00 81.31 524 LEU A CA 1
ATOM 4047 C C . LEU A 1 524 ? 4.413 -1.416 -41.425 1.00 81.31 524 LEU A C 1
ATOM 4049 O O . LEU A 1 524 ? 3.978 -2.226 -40.612 1.00 81.31 524 LEU A O 1
ATOM 4053 N N . ASN A 1 525 ? 4.334 -1.613 -42.744 1.00 72.00 525 ASN A N 1
ATOM 4054 C CA . ASN A 1 525 ? 3.785 -2.821 -43.358 1.00 72.00 525 ASN A CA 1
ATOM 4055 C C . ASN A 1 525 ? 4.938 -3.801 -43.618 1.00 72.00 525 ASN A C 1
ATOM 4057 O O . ASN A 1 525 ? 5.906 -3.454 -44.299 1.00 72.00 525 ASN A O 1
ATOM 4061 N N . THR A 1 526 ? 4.842 -5.021 -43.097 1.00 61.88 526 THR A N 1
ATOM 4062 C CA . THR A 1 526 ? 5.897 -6.040 -43.145 1.00 61.88 526 THR A CA 1
ATOM 4063 C C . THR A 1 526 ? 5.692 -6.993 -44.322 1.00 61.88 526 THR A C 1
ATOM 4065 O O . THR A 1 526 ? 5.463 -8.188 -44.162 1.00 61.88 526 THR A O 1
ATOM 4068 N N . GLY A 1 527 ? 5.808 -6.443 -45.540 1.00 59.28 527 GLY A N 1
ATOM 4069 C CA . GLY A 1 527 ? 5.781 -7.232 -46.783 1.00 59.28 527 GLY A CA 1
ATOM 4070 C C . GLY A 1 527 ? 6.824 -8.361 -46.800 1.00 59.28 527 GLY A C 1
ATOM 4071 O O . GLY A 1 527 ? 6.558 -9.431 -47.337 1.00 59.28 527 GLY A O 1
ATOM 4072 N N . ASP A 1 528 ? 7.954 -8.149 -46.116 1.00 61.06 528 ASP A N 1
ATOM 4073 C CA . ASP A 1 528 ? 8.787 -9.219 -45.566 1.00 61.06 528 ASP A CA 1
ATOM 4074 C C . ASP A 1 528 ? 8.352 -9.510 -44.116 1.00 61.06 528 ASP A C 1
ATOM 4076 O O . ASP A 1 528 ? 8.620 -8.713 -43.207 1.00 61.06 528 ASP A O 1
ATOM 4080 N N . THR A 1 529 ? 7.721 -10.658 -43.860 1.00 65.25 529 THR A N 1
ATOM 4081 C CA . THR A 1 529 ? 7.330 -11.064 -42.500 1.00 65.25 529 THR A CA 1
ATOM 4082 C C . THR A 1 529 ? 8.542 -11.550 -41.698 1.00 65.25 529 THR A C 1
ATOM 4084 O O . THR A 1 529 ? 8.841 -12.744 -41.692 1.00 65.25 529 THR A O 1
ATOM 4087 N N . ILE A 1 530 ? 9.243 -10.636 -41.017 1.00 82.44 530 ILE A N 1
ATOM 4088 C CA . ILE A 1 530 ? 10.298 -10.943 -40.030 1.00 82.44 530 ILE A CA 1
ATOM 4089 C C . ILE A 1 530 ? 9.645 -11.576 -38.787 1.00 82.44 530 ILE A C 1
ATOM 4091 O O . ILE A 1 530 ? 9.023 -10.833 -38.031 1.00 82.44 530 ILE A O 1
ATOM 4095 N N . PRO A 1 531 ? 9.747 -12.897 -38.530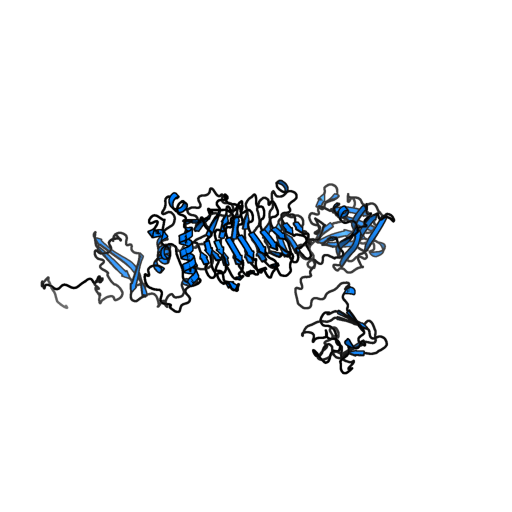 1.00 84.38 531 PRO A N 1
ATOM 4096 C CA . PRO A 1 531 ? 8.931 -13.536 -37.502 1.00 84.38 531 PRO A CA 1
ATOM 4097 C C . PRO A 1 531 ? 9.247 -13.022 -36.096 1.00 84.38 531 PRO A C 1
ATOM 4099 O O . PRO A 1 531 ? 10.399 -13.051 -35.662 1.00 84.38 531 PRO A O 1
ATOM 4102 N N . ILE A 1 532 ? 8.204 -12.613 -35.371 1.00 87.31 532 ILE A N 1
ATOM 4103 C CA . ILE A 1 532 ? 8.257 -12.259 -33.951 1.00 87.31 532 ILE A CA 1
ATOM 4104 C C . ILE A 1 532 ? 7.305 -13.188 -33.200 1.00 87.31 532 ILE A C 1
ATOM 4106 O O . ILE A 1 532 ? 6.132 -13.285 -33.560 1.00 87.31 532 ILE A O 1
ATOM 4110 N N . VAL A 1 533 ? 7.793 -13.862 -32.159 1.00 85.12 533 VAL A N 1
ATOM 4111 C CA . VAL A 1 533 ? 6.989 -14.748 -31.304 1.00 85.12 533 VAL A CA 1
ATOM 4112 C C . VAL A 1 533 ? 7.302 -14.519 -29.828 1.00 85.12 533 VAL A C 1
ATOM 4114 O O . VAL A 1 533 ? 8.457 -14.328 -29.451 1.00 85.12 533 VAL A O 1
ATOM 4117 N N . ARG A 1 534 ? 6.274 -14.565 -28.974 1.00 83.62 534 ARG A N 1
ATOM 4118 C CA . ARG A 1 534 ? 6.446 -14.602 -27.515 1.00 83.62 534 ARG A CA 1
ATOM 4119 C C . ARG A 1 534 ? 6.965 -15.982 -27.106 1.00 83.62 534 ARG A C 1
ATOM 4121 O O . ARG A 1 534 ? 6.409 -16.992 -27.533 1.00 83.62 534 ARG A O 1
ATOM 4128 N N . VAL A 1 535 ? 7.993 -16.020 -26.266 1.00 85.25 535 VAL A N 1
ATOM 4129 C CA . VAL A 1 535 ? 8.564 -17.247 -25.691 1.00 85.25 535 VAL A CA 1
ATOM 4130 C C . VAL A 1 535 ? 8.699 -17.119 -24.172 1.00 85.25 535 VAL A C 1
ATOM 4132 O O . VAL A 1 535 ? 8.551 -16.029 -23.617 1.00 85.25 535 VAL A O 1
ATOM 4135 N N . LEU A 1 536 ? 8.966 -18.244 -23.510 1.00 79.06 536 LEU A N 1
ATOM 4136 C CA . LEU A 1 536 ? 9.418 -18.297 -22.120 1.00 79.06 536 LEU A CA 1
ATOM 4137 C C . LEU A 1 536 ? 10.932 -18.552 -22.107 1.00 79.06 536 LEU A C 1
ATOM 4139 O O . LEU A 1 536 ? 11.455 -19.207 -23.012 1.00 79.06 536 LEU A O 1
ATOM 4143 N N . ASP A 1 537 ? 11.623 -18.034 -21.097 1.00 78.81 537 ASP A N 1
ATOM 4144 C CA . ASP A 1 537 ? 13.046 -18.264 -20.844 1.00 78.81 537 ASP A CA 1
ATOM 4145 C C . ASP A 1 537 ? 13.247 -18.244 -19.327 1.00 78.81 537 ASP A C 1
ATOM 4147 O O . ASP A 1 537 ? 13.084 -17.196 -18.710 1.00 78.81 537 ASP A O 1
ATOM 4151 N N . ASP A 1 538 ? 13.588 -19.386 -18.728 1.00 76.06 538 ASP A N 1
ATOM 4152 C CA . ASP A 1 538 ? 13.630 -19.551 -17.265 1.00 76.06 538 ASP A CA 1
ATOM 4153 C C . ASP A 1 538 ? 14.704 -18.681 -16.575 1.00 76.06 538 ASP A C 1
ATOM 4155 O O . ASP A 1 538 ? 14.726 -18.568 -15.352 1.00 76.06 538 ASP A O 1
ATOM 4159 N N . SER A 1 539 ? 15.595 -18.042 -17.347 1.00 71.50 539 SER A N 1
ATOM 4160 C CA . SER A 1 539 ? 16.561 -17.054 -16.841 1.00 71.50 539 SER A CA 1
ATOM 4161 C C . SER A 1 539 ? 16.015 -15.618 -16.759 1.00 71.50 539 SER A C 1
ATOM 4163 O O . SER A 1 539 ? 16.749 -14.704 -16.381 1.00 71.50 539 SER A O 1
ATOM 4165 N N . ILE A 1 540 ? 14.735 -15.415 -17.085 1.00 67.75 540 ILE A N 1
ATOM 4166 C CA . ILE A 1 540 ? 13.981 -14.164 -16.948 1.00 67.75 540 ILE A CA 1
ATOM 4167 C C . ILE A 1 540 ? 12.721 -14.446 -16.103 1.00 67.75 540 ILE A C 1
ATOM 4169 O O . ILE A 1 540 ? 12.033 -15.430 -16.374 1.00 67.75 540 ILE A O 1
ATOM 4173 N N . PRO A 1 541 ? 12.373 -13.617 -15.095 1.00 62.31 541 PRO A N 1
ATOM 4174 C CA . PRO A 1 541 ? 11.185 -13.859 -14.275 1.00 62.31 541 PRO A CA 1
ATOM 4175 C C . PRO A 1 541 ? 9.891 -13.884 -15.117 1.00 62.31 541 PRO A C 1
ATOM 4177 O O . PRO A 1 541 ? 9.753 -13.078 -16.042 1.00 62.31 541 PRO A O 1
ATOM 4180 N N . PRO A 1 542 ? 8.930 -14.780 -14.826 1.00 59.75 542 PRO A N 1
ATOM 4181 C CA . PRO A 1 542 ? 7.784 -15.060 -15.700 1.00 59.75 542 PRO A CA 1
ATOM 4182 C C . PRO A 1 542 ? 6.788 -13.897 -15.871 1.00 59.75 542 PRO A C 1
ATOM 4184 O O . PRO A 1 542 ? 5.929 -13.957 -16.753 1.00 59.75 542 PRO A O 1
ATOM 4187 N N . GLU A 1 543 ? 6.880 -12.836 -15.064 1.00 57.84 543 GLU A N 1
ATOM 4188 C CA . GLU A 1 543 ? 6.151 -11.574 -15.277 1.00 57.84 543 GLU A CA 1
ATOM 4189 C C . GLU A 1 543 ? 6.652 -10.744 -16.476 1.00 57.84 543 GLU A C 1
ATOM 4191 O O . GLU A 1 543 ? 5.907 -9.905 -16.990 1.00 57.84 543 GLU A O 1
ATOM 4196 N N . TYR A 1 544 ? 7.874 -10.982 -16.959 1.00 68.19 544 TYR A N 1
ATOM 4197 C CA . TYR A 1 544 ? 8.410 -10.349 -18.164 1.00 68.19 544 TYR A CA 1
ATOM 4198 C C . TYR A 1 544 ? 8.159 -11.235 -19.388 1.00 68.19 544 TYR A C 1
ATOM 4200 O O . TYR A 1 544 ? 8.450 -12.430 -19.373 1.00 68.19 544 TYR A O 1
ATOM 4208 N N . ASN A 1 545 ? 7.699 -10.657 -20.503 1.00 77.19 545 ASN A N 1
ATOM 4209 C CA . ASN A 1 545 ? 7.665 -11.405 -21.760 1.00 77.19 545 ASN A CA 1
ATOM 4210 C C . ASN A 1 545 ? 9.005 -11.303 -22.481 1.00 77.19 545 ASN A C 1
ATOM 4212 O O . ASN A 1 545 ? 9.576 -10.218 -22.609 1.00 77.19 545 ASN A O 1
ATOM 4216 N N . VAL A 1 546 ? 9.442 -12.430 -23.035 1.00 86.12 546 VAL A N 1
ATOM 4217 C CA . VAL A 1 546 ? 10.514 -12.471 -24.023 1.00 86.12 546 VAL A CA 1
ATOM 4218 C C . VAL A 1 546 ? 9.892 -12.505 -25.416 1.00 86.12 546 VAL A C 1
ATOM 4220 O O . VAL A 1 546 ? 9.094 -13.394 -25.723 1.00 86.12 546 VAL A O 1
ATOM 4223 N N . LEU A 1 547 ? 10.277 -11.568 -26.282 1.00 91.62 547 LEU A N 1
ATOM 4224 C CA . LEU A 1 547 ? 10.057 -11.691 -27.722 1.00 91.62 547 LEU A CA 1
ATOM 4225 C C . LEU A 1 547 ? 11.293 -12.324 -28.360 1.00 91.62 547 LEU A C 1
ATOM 4227 O O . LEU A 1 547 ? 12.388 -11.784 -28.225 1.00 91.62 547 LEU A O 1
ATOM 4231 N N . ARG A 1 548 ? 11.120 -13.423 -29.100 1.00 94.31 548 ARG A N 1
ATOM 4232 C CA . ARG A 1 548 ? 12.117 -13.913 -30.060 1.00 94.31 548 ARG A CA 1
ATOM 4233 C C . ARG A 1 548 ? 11.804 -13.342 -31.437 1.00 94.31 548 ARG A C 1
ATOM 4235 O O . ARG A 1 548 ? 10.688 -13.502 -31.931 1.00 94.31 548 ARG A O 1
ATOM 4242 N N . ILE A 1 549 ? 12.798 -12.718 -32.054 1.00 94.69 549 ILE A N 1
ATOM 4243 C CA . ILE A 1 549 ? 12.723 -12.081 -33.368 1.00 94.69 549 ILE A CA 1
ATOM 4244 C C . ILE A 1 549 ? 13.727 -12.781 -34.283 1.00 94.69 549 ILE A C 1
ATOM 4246 O O . ILE A 1 549 ? 14.924 -12.739 -34.014 1.00 94.69 549 ILE A O 1
ATOM 4250 N N . THR A 1 550 ? 13.260 -13.408 -35.361 1.00 94.94 550 THR A N 1
ATOM 4251 C CA . THR A 1 550 ? 14.112 -14.148 -36.306 1.00 94.94 550 THR A CA 1
ATOM 4252 C C . THR A 1 550 ? 14.406 -13.272 -37.530 1.00 94.94 550 THR A C 1
ATOM 4254 O O . THR A 1 550 ? 13.615 -13.199 -38.467 1.00 94.94 550 THR A O 1
ATOM 4257 N N . ILE A 1 551 ? 15.533 -12.560 -37.524 1.00 93.69 551 ILE A N 1
ATOM 4258 C CA . ILE A 1 551 ? 15.852 -11.494 -38.487 1.00 93.69 551 ILE A CA 1
ATOM 4259 C C . ILE A 1 551 ? 16.542 -12.062 -39.740 1.00 93.69 551 ILE A C 1
ATOM 4261 O O . ILE A 1 551 ? 17.642 -12.613 -39.621 1.00 93.69 551 ILE A O 1
ATOM 4265 N N . PRO A 1 552 ? 15.973 -11.911 -40.953 1.00 94.50 552 PRO A N 1
ATOM 4266 C CA . PRO A 1 552 ? 16.628 -12.349 -42.184 1.00 94.50 552 PRO A CA 1
ATOM 4267 C C . PRO A 1 552 ? 17.949 -11.601 -42.456 1.00 94.50 552 PRO A C 1
ATOM 4269 O O . PRO A 1 552 ? 18.094 -10.452 -42.031 1.00 94.50 552 PRO A O 1
ATOM 4272 N N . PRO A 1 553 ? 18.898 -12.210 -43.192 1.00 94.50 553 PRO A N 1
ATOM 4273 C CA . PRO A 1 553 ? 20.163 -11.572 -43.564 1.00 94.50 553 PRO A CA 1
ATOM 4274 C C . PRO A 1 553 ? 19.951 -10.204 -44.224 1.00 94.50 553 PRO A C 1
ATOM 4276 O O . PRO A 1 553 ? 19.169 -10.081 -45.167 1.00 94.50 553 PRO A O 1
ATOM 4279 N N . GLY A 1 554 ? 20.646 -9.172 -43.743 1.00 93.81 554 GLY A N 1
ATOM 4280 C CA . GLY A 1 554 ? 20.589 -7.829 -44.326 1.00 93.81 554 GLY A CA 1
ATOM 4281 C C . GLY A 1 554 ? 19.295 -7.058 -44.046 1.00 93.81 554 GLY A C 1
ATOM 4282 O O . GLY A 1 554 ? 19.077 -6.018 -44.665 1.00 93.81 554 GLY A O 1
ATOM 4283 N N . LYS A 1 555 ? 18.448 -7.521 -43.118 1.00 94.50 555 LYS A N 1
ATOM 4284 C CA . LYS A 1 555 ? 17.245 -6.811 -42.650 1.00 94.50 555 LYS A CA 1
ATOM 4285 C C . LYS A 1 555 ? 17.438 -6.240 -41.241 1.00 94.50 555 LYS A C 1
ATOM 4287 O O . LYS A 1 555 ? 18.305 -6.673 -40.476 1.00 94.50 555 LYS A O 1
ATOM 4292 N N . LYS A 1 556 ? 16.589 -5.274 -40.886 1.00 93.81 556 LYS A N 1
ATOM 4293 C CA . LYS A 1 556 ? 16.459 -4.724 -39.533 1.00 93.81 556 LYS A CA 1
ATOM 4294 C C . LYS A 1 556 ? 15.015 -4.372 -39.182 1.00 93.81 556 LYS A C 1
ATOM 4296 O O . LYS A 1 556 ? 14.181 -4.128 -40.055 1.00 93.81 556 LYS A O 1
ATOM 4301 N N . LEU A 1 557 ? 14.741 -4.335 -37.885 1.00 93.44 557 LEU A N 1
ATOM 4302 C CA . LEU A 1 557 ? 13.441 -4.065 -37.286 1.00 93.44 557 LEU A CA 1
ATOM 4303 C C . LEU A 1 557 ? 13.616 -3.007 -36.189 1.00 93.44 557 LEU A C 1
ATOM 4305 O O . LEU A 1 557 ? 14.520 -3.112 -35.362 1.00 93.44 557 LEU A O 1
ATOM 4309 N N . ARG A 1 558 ? 12.757 -1.988 -36.179 1.00 93.62 558 ARG A N 1
ATOM 4310 C CA . ARG A 1 558 ? 12.778 -0.883 -35.215 1.00 93.62 558 ARG A CA 1
ATOM 4311 C C . ARG A 1 558 ? 11.520 -0.884 -34.358 1.00 93.62 558 ARG A C 1
ATOM 4313 O O . ARG A 1 558 ? 10.421 -0.885 -34.903 1.00 93.62 558 ARG A O 1
ATOM 4320 N N . PHE A 1 559 ? 11.707 -0.781 -33.047 1.00 93.62 559 PHE A N 1
ATOM 4321 C CA . PHE A 1 559 ? 10.682 -0.545 -32.037 1.00 93.62 559 PHE A CA 1
ATOM 4322 C C . PHE A 1 559 ? 10.812 0.897 -31.538 1.00 93.62 559 PHE A C 1
ATOM 4324 O O . PHE A 1 559 ? 11.731 1.220 -30.782 1.00 93.62 559 PHE A O 1
ATOM 4331 N N . VAL A 1 560 ? 9.905 1.774 -31.964 1.00 92.31 560 VAL A N 1
ATOM 4332 C CA . VAL A 1 560 ? 9.765 3.120 -31.388 1.00 92.31 560 VAL A CA 1
ATOM 4333 C C . VAL A 1 560 ? 8.676 3.046 -30.312 1.00 92.31 560 VAL A C 1
ATOM 4335 O O . VAL A 1 560 ? 7.566 2.628 -30.648 1.00 92.31 560 VAL A O 1
ATOM 4338 N N . PRO A 1 561 ? 8.925 3.407 -29.043 1.00 88.06 561 PRO A N 1
ATOM 4339 C CA . PRO A 1 561 ? 7.845 3.573 -28.079 1.00 88.06 561 PRO A CA 1
ATOM 4340 C C . PRO A 1 561 ? 6.913 4.698 -28.550 1.00 88.06 561 PRO A C 1
ATOM 4342 O O . PRO A 1 561 ? 7.345 5.648 -29.208 1.00 88.06 561 PRO A O 1
ATOM 4345 N N . SER A 1 562 ? 5.620 4.581 -28.255 1.00 74.75 562 SER A N 1
ATOM 4346 C CA . SER A 1 562 ? 4.621 5.579 -28.652 1.00 74.75 562 SER A CA 1
ATOM 4347 C C . SER A 1 562 ? 4.984 6.967 -28.097 1.00 74.75 562 SER A C 1
ATOM 4349 O O . SER A 1 562 ? 5.523 7.034 -26.990 1.00 74.75 562 SER A O 1
ATOM 4351 N N . PRO A 1 563 ? 4.728 8.078 -28.822 1.00 57.31 563 PRO A N 1
ATOM 4352 C CA . PRO A 1 563 ? 5.187 9.406 -28.413 1.00 57.31 563 PRO A CA 1
ATOM 4353 C C . PRO A 1 563 ? 4.644 9.851 -27.044 1.00 57.31 563 PRO A C 1
ATOM 4355 O O . PRO A 1 563 ? 3.530 10.360 -26.932 1.00 57.31 563 PRO A O 1
ATOM 4358 N N . PHE A 1 564 ? 5.457 9.706 -25.996 1.00 70.56 564 PHE A N 1
ATOM 4359 C CA . PHE A 1 564 ? 5.175 10.248 -24.671 1.00 70.56 564 PHE A CA 1
ATOM 4360 C C . PHE A 1 564 ? 5.588 11.721 -24.637 1.00 70.56 564 PHE A C 1
ATOM 4362 O O . PHE A 1 564 ? 6.760 12.063 -24.515 1.00 70.56 564 PHE A O 1
ATOM 4369 N N . ASP A 1 565 ? 4.625 12.633 -24.738 1.00 76.31 565 ASP A N 1
ATOM 4370 C CA . ASP A 1 565 ? 4.914 14.070 -24.861 1.00 76.31 565 ASP A CA 1
ATOM 4371 C C . ASP A 1 565 ? 5.602 14.689 -23.620 1.00 76.31 565 ASP A C 1
ATOM 4373 O O . ASP A 1 565 ? 6.098 15.817 -23.664 1.00 76.31 565 ASP A O 1
ATOM 4377 N N . SER A 1 566 ? 5.714 13.926 -22.525 1.00 75.50 566 SER A N 1
ATOM 4378 C CA . SER A 1 566 ? 6.369 14.324 -21.277 1.00 75.50 566 SER A CA 1
ATOM 4379 C C . SER A 1 566 ? 7.877 14.588 -21.393 1.00 75.50 566 SER A C 1
ATOM 4381 O O . SER A 1 566 ? 8.440 15.244 -20.511 1.00 75.50 566 SER A O 1
ATOM 4383 N N . TRP A 1 567 ? 8.537 14.198 -22.493 1.00 84.56 567 TRP A N 1
ATOM 4384 C CA . TRP A 1 567 ? 9.917 14.625 -22.777 1.00 84.56 567 TRP A CA 1
ATOM 4385 C C . TRP A 1 567 ? 10.056 16.152 -22.873 1.00 84.56 567 TRP A C 1
ATOM 4387 O O . TRP A 1 567 ? 11.110 16.695 -22.533 1.00 84.56 567 TRP A O 1
ATOM 4397 N N . LYS A 1 568 ? 8.987 16.865 -23.261 1.00 88.50 568 LYS A N 1
ATOM 4398 C CA . LYS A 1 568 ? 8.957 18.334 -23.361 1.00 88.50 568 LYS A CA 1
ATOM 4399 C C . LYS A 1 568 ? 9.131 19.014 -22.000 1.00 88.50 568 LYS A C 1
ATOM 4401 O O . LYS A 1 568 ? 9.783 20.052 -21.925 1.00 88.50 568 LYS A O 1
ATOM 4406 N N . TYR A 1 569 ? 8.594 18.414 -20.933 1.00 85.19 569 TYR A N 1
ATOM 4407 C CA . TYR A 1 569 ? 8.713 18.906 -19.552 1.00 85.19 569 TYR A CA 1
ATOM 4408 C C . TYR A 1 569 ? 10.028 18.491 -18.874 1.00 85.19 569 TYR A C 1
ATOM 4410 O O . TYR A 1 569 ? 10.396 19.055 -17.851 1.00 85.19 569 TYR A O 1
ATOM 4418 N N . ASN A 1 570 ? 10.754 17.530 -19.453 1.00 85.69 570 ASN A N 1
ATOM 4419 C CA . ASN A 1 570 ? 12.010 16.993 -18.922 1.00 85.69 570 ASN A CA 1
ATOM 4420 C C . ASN A 1 570 ? 13.239 17.435 -19.741 1.00 85.69 570 ASN A C 1
ATOM 4422 O O . ASN A 1 570 ? 14.281 16.777 -19.731 1.00 85.69 570 ASN A O 1
ATOM 4426 N N . ARG A 1 571 ? 13.123 18.551 -20.470 1.00 88.94 571 ARG A N 1
ATOM 4427 C CA . ARG A 1 571 ? 14.251 19.238 -21.117 1.00 88.94 571 ARG A CA 1
ATOM 4428 C C . ARG A 1 571 ? 15.276 19.683 -20.069 1.00 88.94 571 ARG A C 1
ATOM 4430 O O . ARG A 1 571 ? 14.912 20.155 -18.998 1.00 88.94 571 ARG A O 1
ATOM 4437 N N . GLY A 1 572 ? 16.557 19.534 -20.385 1.00 85.88 572 GLY A N 1
ATOM 4438 C CA . GLY A 1 572 ? 17.677 19.758 -19.467 1.00 85.88 572 GLY A CA 1
ATOM 4439 C C . GLY A 1 572 ? 17.955 18.601 -18.497 1.00 85.88 572 GLY A C 1
ATOM 4440 O O . GLY A 1 572 ? 18.909 18.696 -17.728 1.00 85.88 572 GLY A O 1
ATOM 4441 N N . ARG A 1 573 ? 17.169 17.513 -18.517 1.00 86.31 573 ARG A N 1
ATOM 4442 C CA . ARG A 1 573 ? 17.410 16.311 -17.698 1.00 86.31 573 ARG A CA 1
ATOM 4443 C C . ARG A 1 573 ? 18.080 15.204 -18.511 1.00 86.31 573 ARG A C 1
ATOM 4445 O O . ARG A 1 573 ? 17.924 15.116 -19.729 1.00 86.31 573 ARG A O 1
ATOM 4452 N N . LYS A 1 574 ? 18.770 14.307 -17.810 1.00 86.56 574 LYS A N 1
ATOM 4453 C CA . LYS A 1 574 ? 19.183 13.009 -18.350 1.00 86.56 574 LYS A CA 1
ATOM 4454 C C . LYS A 1 574 ? 18.043 11.997 -18.293 1.00 86.56 574 LYS A C 1
ATOM 4456 O O . LYS A 1 574 ? 17.114 12.141 -17.495 1.00 86.56 574 LYS A O 1
ATOM 4461 N N . PHE A 1 575 ? 18.119 10.988 -19.150 1.00 87.12 575 PHE A N 1
ATOM 4462 C CA . PHE A 1 575 ? 17.248 9.820 -19.126 1.00 87.12 575 PHE A CA 1
ATOM 4463 C C . PHE A 1 575 ? 18.048 8.559 -19.428 1.00 87.12 575 PHE A C 1
ATOM 4465 O O . PHE A 1 575 ? 18.936 8.584 -20.279 1.00 87.12 575 PHE A O 1
ATOM 4472 N N . THR A 1 576 ? 17.705 7.452 -18.780 1.00 84.81 576 THR A N 1
ATOM 4473 C CA . THR A 1 576 ? 18.233 6.132 -19.123 1.00 84.81 576 THR A CA 1
ATOM 4474 C C . THR A 1 576 ? 17.191 5.370 -19.920 1.00 84.81 576 THR A C 1
ATOM 4476 O O . THR A 1 576 ? 16.015 5.335 -19.561 1.00 84.81 576 THR A O 1
ATOM 4479 N N . VAL A 1 577 ? 17.631 4.730 -20.996 1.00 88.12 577 VAL A N 1
ATOM 4480 C CA . VAL A 1 577 ? 16.803 3.859 -21.827 1.00 88.12 577 VAL A CA 1
ATOM 4481 C C . VAL A 1 577 ? 17.563 2.577 -22.136 1.00 88.12 577 VAL A C 1
ATOM 4483 O O . VAL A 1 577 ? 18.785 2.600 -22.290 1.00 88.12 577 VAL A O 1
ATOM 4486 N N . GLY A 1 578 ? 16.858 1.457 -22.235 1.00 89.06 578 GLY A N 1
ATOM 4487 C CA . GLY A 1 578 ? 17.467 0.198 -22.638 1.00 89.06 578 GLY A CA 1
ATOM 4488 C C . GLY A 1 578 ? 16.489 -0.966 -22.688 1.00 89.06 578 GLY A C 1
ATOM 4489 O O . GLY A 1 578 ? 15.286 -0.794 -22.515 1.00 89.06 578 GLY A O 1
ATOM 4490 N N . ALA A 1 579 ? 17.014 -2.153 -22.963 1.00 88.56 579 ALA A N 1
ATOM 4491 C CA . ALA A 1 579 ? 16.318 -3.429 -22.868 1.00 88.56 579 ALA A CA 1
ATOM 4492 C C . ALA A 1 579 ? 17.334 -4.541 -22.574 1.00 88.56 579 ALA A C 1
ATOM 4494 O O . ALA A 1 579 ? 18.516 -4.427 -22.912 1.00 88.56 579 ALA A O 1
ATOM 4495 N N . TRP A 1 580 ? 16.868 -5.650 -22.008 1.00 86.44 580 TRP A N 1
ATOM 4496 C CA . TRP A 1 580 ? 17.663 -6.871 -21.950 1.00 86.44 580 TRP A CA 1
ATOM 4497 C C . TRP A 1 580 ? 17.598 -7.578 -23.303 1.00 86.44 580 TRP A C 1
ATOM 4499 O O . TRP A 1 580 ? 16.519 -7.778 -23.862 1.00 86.44 580 TRP A O 1
ATOM 4509 N N . VAL A 1 581 ? 18.764 -7.941 -23.837 1.00 89.81 581 VAL A N 1
ATOM 4510 C CA . VAL A 1 581 ? 18.919 -8.600 -25.139 1.00 89.81 581 VAL A CA 1
ATOM 4511 C C . VAL A 1 581 ? 19.772 -9.855 -24.985 1.00 89.81 581 VAL A C 1
ATOM 4513 O O . VAL A 1 581 ? 20.755 -9.864 -24.245 1.00 89.81 581 VAL A O 1
ATOM 4516 N N . LYS A 1 582 ? 19.417 -10.916 -25.707 1.00 91.88 582 LYS A N 1
ATOM 4517 C CA . LYS A 1 582 ? 20.166 -12.173 -25.795 1.00 91.88 582 LYS A CA 1
ATOM 4518 C C . LYS A 1 582 ? 20.197 -12.620 -27.253 1.00 91.88 582 LYS A C 1
ATOM 4520 O O . LYS A 1 582 ? 19.166 -12.690 -27.914 1.00 91.88 582 LYS A O 1
ATOM 4525 N N . SER A 1 583 ? 21.385 -12.891 -27.783 1.00 92.94 583 SER A N 1
ATOM 4526 C CA . SER A 1 583 ? 21.560 -13.376 -29.155 1.00 92.94 583 SER A CA 1
ATOM 4527 C C . SER A 1 583 ? 22.884 -14.122 -29.309 1.00 92.94 583 SER A C 1
ATOM 4529 O O . SER A 1 583 ? 23.833 -13.914 -28.548 1.00 92.94 583 SER A O 1
ATOM 4531 N N . THR A 1 584 ? 22.945 -14.982 -30.322 1.00 88.25 584 THR A N 1
ATOM 4532 C CA . THR A 1 584 ? 24.171 -15.611 -30.824 1.00 88.25 584 THR A CA 1
ATOM 4533 C C . THR A 1 584 ? 24.900 -14.740 -31.853 1.00 88.25 584 THR A C 1
ATOM 4535 O O . THR A 1 584 ? 25.987 -15.116 -32.287 1.00 88.25 584 THR A O 1
ATOM 4538 N N . GLY A 1 585 ? 24.342 -13.591 -32.250 1.00 86.88 585 GLY A N 1
ATOM 4539 C CA . GLY A 1 585 ? 24.925 -12.672 -33.231 1.00 86.88 585 GLY A CA 1
ATOM 4540 C C . GLY A 1 585 ? 25.820 -11.588 -32.626 1.00 86.88 585 GLY A C 1
ATOM 4541 O O . GLY A 1 585 ? 25.719 -11.242 -31.450 1.00 86.88 585 GLY A O 1
ATOM 4542 N N . LYS A 1 586 ? 26.714 -11.034 -33.447 1.00 88.25 586 LYS A N 1
ATOM 4543 C CA . LYS A 1 586 ? 27.496 -9.826 -33.148 1.00 88.25 586 LYS A CA 1
ATOM 4544 C C . LYS A 1 586 ? 26.651 -8.599 -33.467 1.00 88.25 586 LYS A C 1
ATOM 4546 O O . LYS A 1 586 ? 26.056 -8.551 -34.543 1.00 88.25 586 LYS A O 1
ATOM 4551 N N . ASN A 1 587 ? 26.646 -7.624 -32.555 1.00 88.06 587 ASN A N 1
ATOM 4552 C CA . ASN A 1 587 ? 25.918 -6.360 -32.697 1.00 88.06 587 ASN A CA 1
ATOM 4553 C C . ASN A 1 587 ? 24.459 -6.566 -33.160 1.00 88.06 587 ASN A C 1
ATOM 4555 O O . ASN A 1 587 ? 23.992 -5.955 -34.109 1.00 88.06 587 ASN A O 1
ATOM 4559 N N . ALA A 1 588 ? 23.749 -7.507 -32.532 1.00 91.81 588 ALA A N 1
ATOM 4560 C CA . ALA A 1 588 ? 22.412 -7.927 -32.964 1.00 91.81 588 ALA A CA 1
ATOM 4561 C C . ALA A 1 588 ? 21.302 -6.897 -32.652 1.00 91.81 588 ALA A C 1
ATOM 4563 O O . ALA A 1 588 ? 20.178 -7.000 -33.151 1.00 91.81 588 ALA A O 1
ATOM 4564 N N . ALA A 1 589 ? 21.602 -5.923 -31.790 1.00 94.00 589 ALA A N 1
ATOM 4565 C CA . ALA A 1 589 ? 20.681 -4.896 -31.334 1.00 94.00 589 ALA A CA 1
ATOM 4566 C C . ALA A 1 589 ? 21.426 -3.616 -30.945 1.00 94.00 589 ALA A C 1
ATOM 4568 O O . ALA A 1 589 ? 22.570 -3.671 -30.499 1.00 94.00 589 ALA A O 1
ATOM 4569 N N . GLN A 1 590 ? 20.748 -2.477 -31.056 1.00 93.56 590 GLN A N 1
ATOM 4570 C CA . GLN A 1 590 ? 21.208 -1.194 -30.539 1.00 93.56 590 GLN A CA 1
ATOM 4571 C C . GLN A 1 590 ? 20.033 -0.314 -30.101 1.00 93.56 590 GLN A C 1
ATOM 4573 O O . GLN A 1 590 ? 18.988 -0.302 -30.756 1.00 93.56 590 GLN A O 1
ATOM 4578 N N . TRP A 1 591 ? 20.206 0.466 -29.036 1.00 92.00 591 TRP A N 1
ATOM 4579 C CA . TRP A 1 591 ? 19.317 1.599 -28.752 1.00 92.00 591 TRP A CA 1
ATOM 4580 C C . TRP A 1 591 ? 19.883 2.860 -29.387 1.00 92.00 591 TRP A C 1
ATOM 4582 O O . TRP A 1 591 ? 21.066 3.147 -29.222 1.00 92.00 591 TRP A O 1
ATOM 4592 N N . ILE A 1 592 ? 19.036 3.614 -30.086 1.00 92.38 592 ILE A N 1
ATOM 4593 C CA . ILE A 1 592 ? 19.378 4.886 -30.727 1.00 92.38 592 ILE A CA 1
ATOM 4594 C C . ILE A 1 592 ? 18.511 5.997 -30.134 1.00 92.38 592 ILE A C 1
ATOM 4596 O O . ILE A 1 592 ? 17.321 5.817 -29.868 1.00 92.38 592 ILE A O 1
ATOM 4600 N N . TYR A 1 593 ? 19.111 7.168 -29.968 1.00 91.88 593 TYR A N 1
ATOM 4601 C CA . TYR A 1 593 ? 18.451 8.419 -29.638 1.00 91.88 593 TYR A CA 1
ATOM 4602 C C . TYR A 1 593 ? 18.887 9.506 -30.626 1.00 91.88 593 TYR A C 1
ATOM 4604 O O . TYR A 1 593 ? 20.067 9.841 -30.736 1.00 91.88 593 TYR A O 1
ATOM 4612 N N . THR A 1 594 ? 17.910 10.054 -31.343 1.00 90.56 594 THR A N 1
ATOM 4613 C CA . THR A 1 594 ? 18.046 11.210 -32.229 1.00 90.56 594 THR A CA 1
ATOM 4614 C C . THR A 1 594 ? 17.354 12.410 -31.587 1.00 90.56 594 THR A C 1
ATOM 4616 O O . THR A 1 594 ? 16.185 12.328 -31.196 1.00 90.56 594 THR A O 1
ATOM 4619 N N . SER A 1 595 ? 18.067 13.532 -31.510 1.00 88.56 595 SER A N 1
ATOM 4620 C CA . SER A 1 595 ? 17.565 14.798 -30.974 1.00 88.56 595 SER A CA 1
ATOM 4621 C C . SER A 1 595 ? 18.113 16.010 -31.713 1.00 88.56 595 SER A C 1
ATOM 4623 O O . SER A 1 595 ? 19.071 15.905 -32.474 1.00 88.56 595 SER A O 1
ATOM 4625 N N . ASN A 1 596 ? 17.508 17.175 -31.484 1.00 85.31 596 ASN A N 1
ATOM 4626 C CA . ASN A 1 596 ? 18.038 18.449 -31.959 1.00 85.31 596 ASN A CA 1
ATOM 4627 C C . ASN A 1 596 ? 18.674 19.199 -30.786 1.00 85.31 596 ASN A C 1
ATOM 4629 O O . ASN A 1 596 ? 18.040 19.395 -29.755 1.00 85.31 596 ASN A O 1
ATOM 4633 N N . SER A 1 597 ? 19.907 19.652 -30.969 1.00 75.88 597 SER A N 1
ATOM 4634 C CA . SER A 1 597 ? 20.614 20.557 -30.060 1.00 75.88 597 SER A CA 1
ATOM 4635 C C . SER A 1 597 ? 20.799 21.926 -30.718 1.00 75.88 597 SER A C 1
ATOM 4637 O O . SER A 1 597 ? 20.551 22.081 -31.916 1.00 75.88 597 SER A O 1
ATOM 4639 N N . ASP A 1 598 ? 21.323 22.903 -29.979 1.00 74.69 598 ASP A N 1
ATOM 4640 C CA . ASP A 1 598 ? 21.735 24.203 -30.536 1.00 74.69 598 ASP A CA 1
ATOM 4641 C C . ASP A 1 598 ? 22.842 24.067 -31.604 1.00 74.69 598 ASP A C 1
ATOM 4643 O O . ASP A 1 598 ? 22.992 24.933 -32.462 1.00 74.69 598 ASP A O 1
ATOM 4647 N N . ASN A 1 599 ? 23.567 22.941 -31.602 1.00 75.6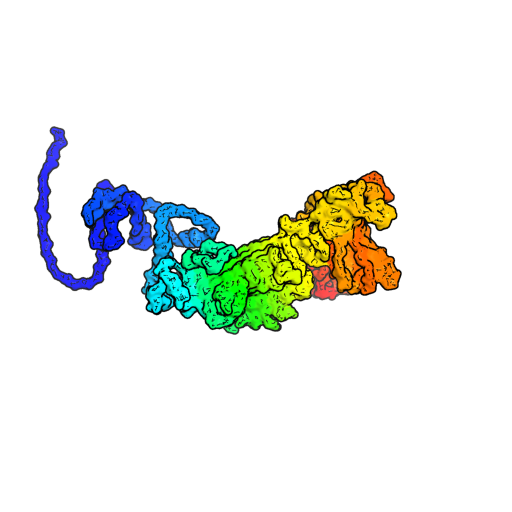2 599 ASN A N 1
ATOM 4648 C CA . ASN A 1 599 ? 24.575 22.571 -32.600 1.00 75.62 599 ASN A CA 1
ATOM 4649 C C . ASN A 1 599 ? 24.006 21.698 -33.746 1.00 75.62 599 ASN A C 1
ATOM 4651 O O . ASN A 1 599 ? 24.768 21.109 -34.512 1.00 75.62 599 ASN A O 1
ATOM 4655 N N . GLY A 1 600 ? 22.678 21.590 -33.871 1.00 83.19 600 GLY A N 1
ATOM 4656 C CA . GLY A 1 600 ? 21.993 20.781 -34.884 1.00 83.19 600 GLY A CA 1
ATOM 4657 C C . GLY A 1 600 ? 21.596 19.381 -34.404 1.00 83.19 600 GLY A C 1
ATOM 4658 O O . GLY A 1 600 ? 21.600 19.083 -33.205 1.00 83.19 600 GLY A O 1
ATOM 4659 N N . THR A 1 601 ? 21.196 18.522 -35.346 1.00 86.25 601 THR A N 1
ATOM 4660 C CA . THR A 1 601 ? 20.692 17.171 -35.059 1.00 86.25 601 THR A CA 1
ATOM 4661 C C . THR A 1 601 ? 21.817 16.227 -34.637 1.00 86.25 601 THR A C 1
ATOM 4663 O O . THR A 1 601 ? 22.725 15.931 -35.411 1.00 86.25 601 THR A O 1
ATOM 4666 N N . ILE A 1 602 ? 21.718 15.709 -33.415 1.00 83.75 602 ILE A N 1
ATOM 4667 C CA . ILE A 1 602 ? 22.610 14.701 -32.843 1.00 83.75 602 ILE A CA 1
ATOM 4668 C C . ILE A 1 602 ? 21.906 13.344 -32.922 1.00 83.75 602 ILE A C 1
ATOM 4670 O O . ILE A 1 602 ? 20.720 13.228 -32.615 1.00 83.75 602 ILE A O 1
ATOM 4674 N N . THR A 1 603 ? 22.632 12.301 -33.318 1.00 86.69 603 THR A N 1
ATOM 4675 C CA . THR A 1 603 ? 22.196 10.908 -33.156 1.00 86.69 603 THR A CA 1
ATOM 4676 C C . THR A 1 603 ? 23.293 10.131 -32.448 1.00 86.69 603 THR A C 1
ATOM 4678 O O . THR A 1 603 ? 24.447 10.162 -32.868 1.00 86.69 603 THR A O 1
ATOM 4681 N N . VAL A 1 604 ? 22.922 9.458 -31.365 1.00 84.50 604 VAL A N 1
ATOM 4682 C CA . VAL A 1 604 ? 23.796 8.651 -30.506 1.00 84.50 604 VAL A CA 1
ATOM 4683 C C . VAL A 1 604 ? 23.126 7.311 -30.224 1.00 84.50 604 VAL A C 1
ATOM 4685 O O . VAL A 1 604 ? 21.905 7.192 -30.318 1.00 84.50 604 VAL A O 1
ATOM 4688 N N . GLY A 1 605 ? 23.905 6.291 -29.876 1.00 84.06 605 GLY A N 1
ATOM 4689 C CA . GLY A 1 605 ? 23.367 4.969 -29.581 1.00 84.06 605 GLY A CA 1
ATOM 4690 C C . GLY A 1 605 ? 24.336 4.076 -28.817 1.00 84.06 605 GLY A C 1
ATOM 4691 O O . GLY A 1 605 ? 25.479 4.457 -28.574 1.00 84.06 605 GLY A O 1
ATOM 4692 N N . THR A 1 606 ? 23.859 2.896 -28.424 1.00 83.69 606 THR A N 1
ATOM 4693 C CA . THR A 1 606 ? 24.659 1.847 -27.765 1.00 83.69 606 THR A CA 1
ATOM 4694 C C . THR A 1 606 ? 24.384 0.489 -28.386 1.00 83.69 606 THR A C 1
ATOM 4696 O O . THR A 1 606 ? 23.231 0.137 -28.629 1.00 83.69 606 THR A O 1
ATOM 4699 N N . GLU A 1 607 ? 25.457 -0.253 -28.643 1.00 82.50 607 GLU A N 1
ATOM 4700 C CA . GLU A 1 607 ? 25.482 -1.510 -29.394 1.00 82.50 607 GLU A CA 1
ATOM 4701 C C . GLU A 1 607 ? 25.498 -2.740 -28.474 1.00 82.50 607 GLU A C 1
ATOM 4703 O O . GLU A 1 607 ? 26.013 -2.690 -27.356 1.00 82.50 607 GLU A O 1
ATOM 4708 N N . PHE A 1 608 ? 24.973 -3.871 -28.953 1.00 77.44 608 PHE A N 1
ATOM 4709 C CA . PHE A 1 608 ? 25.036 -5.156 -28.251 1.00 77.44 608 PHE A CA 1
ATOM 4710 C C . PHE A 1 608 ? 26.475 -5.719 -28.264 1.00 77.44 608 PHE A C 1
ATOM 4712 O O . PHE A 1 608 ? 26.991 -6.026 -29.349 1.00 77.44 608 PHE A O 1
ATOM 4719 N N . PRO A 1 609 ? 27.136 -5.893 -27.098 1.00 63.25 609 PRO A N 1
ATOM 4720 C CA . PRO A 1 609 ? 28.571 -6.168 -27.018 1.00 63.25 609 PRO A CA 1
ATOM 4721 C C . PRO A 1 609 ? 28.922 -7.642 -27.306 1.00 63.25 609 PRO A C 1
ATOM 4723 O O . PRO A 1 609 ? 29.310 -8.403 -26.422 1.00 63.25 609 PRO A O 1
ATOM 4726 N N . TYR A 1 610 ? 28.869 -8.001 -28.593 1.00 66.38 610 TYR A N 1
ATOM 4727 C CA . TYR A 1 610 ? 29.317 -9.273 -29.181 1.00 66.38 610 TYR A CA 1
ATOM 4728 C C . TYR A 1 610 ? 28.559 -10.539 -28.716 1.00 66.38 610 TYR A C 1
ATOM 4730 O O . TYR A 1 610 ? 27.562 -10.477 -28.007 1.00 66.38 610 TYR A O 1
ATOM 4738 N N . GLN A 1 611 ? 28.970 -11.709 -29.223 1.00 64.50 611 GLN A N 1
ATOM 4739 C CA . GLN A 1 611 ? 28.233 -12.978 -29.113 1.00 64.50 611 GLN A CA 1
ATOM 4740 C C . GLN A 1 611 ? 28.294 -13.550 -27.690 1.00 64.50 611 GLN A C 1
ATOM 4742 O O . GLN A 1 611 ? 29.156 -14.372 -27.384 1.00 64.50 611 GLN A O 1
ATOM 4747 N N . THR A 1 612 ? 27.377 -13.140 -26.815 1.00 65.12 612 THR A N 1
ATOM 4748 C CA . THR A 1 612 ? 27.319 -13.659 -25.439 1.00 65.12 612 THR A CA 1
ATOM 4749 C C . THR A 1 612 ? 26.447 -14.910 -25.299 1.00 65.12 612 THR A C 1
ATOM 4751 O O . THR A 1 612 ? 26.711 -15.727 -24.420 1.00 65.12 612 THR A O 1
ATOM 4754 N N . ASN A 1 613 ? 25.383 -15.045 -26.109 1.00 83.06 613 ASN A N 1
ATOM 4755 C CA . ASN A 1 613 ? 24.234 -15.938 -25.863 1.00 83.06 613 ASN A CA 1
ATOM 4756 C C . ASN A 1 613 ? 23.652 -15.835 -24.429 1.00 83.06 613 ASN A C 1
ATOM 4758 O O . ASN A 1 613 ? 22.999 -16.751 -23.928 1.00 83.06 613 ASN A O 1
ATOM 4762 N N . LYS A 1 614 ? 23.891 -14.703 -23.759 1.00 83.44 614 LYS A N 1
ATOM 4763 C CA . LYS A 1 614 ? 23.446 -14.390 -22.399 1.00 83.44 614 LYS A CA 1
ATOM 4764 C C . LYS A 1 614 ? 22.612 -13.119 -22.427 1.00 83.44 614 LYS A C 1
ATOM 4766 O O . LYS A 1 614 ? 22.812 -12.257 -23.284 1.00 83.44 614 LYS A O 1
ATOM 4771 N N . TRP A 1 615 ? 21.718 -12.984 -21.456 1.00 84.00 615 TRP A N 1
ATOM 4772 C CA . TRP A 1 615 ? 21.020 -11.728 -21.222 1.00 84.00 615 TRP A CA 1
ATOM 4773 C C . TRP A 1 615 ? 22.024 -10.627 -20.890 1.00 84.00 615 TRP A C 1
ATOM 4775 O O . TRP A 1 615 ? 22.805 -10.730 -19.949 1.00 84.00 615 TRP A O 1
ATOM 4785 N N . THR A 1 616 ? 22.028 -9.601 -21.732 1.00 83.19 616 THR A N 1
ATOM 4786 C CA . THR A 1 616 ? 22.964 -8.482 -21.707 1.00 83.19 616 THR A CA 1
ATOM 4787 C C . THR A 1 616 ? 22.150 -7.199 -21.816 1.00 83.19 616 THR A C 1
ATOM 4789 O O . THR A 1 616 ? 21.253 -7.109 -22.656 1.00 83.19 616 THR A O 1
ATOM 4792 N N . TRP A 1 617 ? 22.436 -6.208 -20.976 1.00 83.44 617 TRP A N 1
ATOM 4793 C CA . TRP A 1 617 ? 21.788 -4.904 -21.076 1.00 83.44 617 TRP A CA 1
ATOM 4794 C C . TRP A 1 617 ? 22.275 -4.165 -22.327 1.00 83.44 617 TRP A C 1
ATOM 4796 O O . TRP A 1 617 ? 23.478 -3.966 -22.498 1.00 83.44 617 TRP A O 1
ATOM 4806 N N . VAL A 1 618 ? 21.347 -3.748 -23.189 1.00 87.38 618 VAL A N 1
ATOM 4807 C CA . VAL A 1 618 ? 21.612 -2.819 -24.296 1.00 87.38 618 VAL A CA 1
ATOM 4808 C C . VAL A 1 618 ? 20.854 -1.544 -23.984 1.00 87.38 618 VAL A C 1
ATOM 4810 O O . VAL A 1 618 ? 19.627 -1.559 -23.914 1.00 87.38 618 VAL A O 1
ATOM 4813 N N . GLY A 1 619 ? 21.571 -0.449 -23.776 1.00 86.25 619 GLY A N 1
ATOM 4814 C CA . GLY A 1 619 ? 20.993 0.808 -23.327 1.00 86.25 619 GLY A CA 1
ATOM 4815 C C . GLY A 1 619 ? 22.057 1.803 -22.886 1.00 86.25 619 GLY A C 1
ATOM 4816 O O . GLY A 1 619 ? 23.237 1.466 -22.789 1.00 86.25 619 GLY A O 1
ATOM 4817 N N . CYS A 1 620 ? 21.633 3.030 -22.600 1.00 83.56 620 CYS A N 1
ATOM 4818 C CA . CYS A 1 620 ? 22.506 4.104 -22.138 1.00 83.56 620 CYS A CA 1
ATOM 4819 C C . CYS A 1 620 ? 21.728 5.160 -21.350 1.00 83.56 620 CYS A C 1
ATOM 4821 O O . CYS A 1 620 ? 20.502 5.243 -21.446 1.00 83.56 620 CYS A O 1
ATOM 4823 N N . THR A 1 621 ? 22.465 6.022 -20.653 1.00 85.44 621 THR A N 1
ATOM 4824 C CA . THR A 1 621 ? 21.972 7.329 -20.217 1.00 85.44 621 THR A CA 1
ATOM 4825 C C . THR A 1 621 ? 22.294 8.379 -21.282 1.00 85.44 621 THR A C 1
ATOM 4827 O O . THR A 1 621 ? 23.440 8.504 -21.712 1.00 85.44 621 THR A O 1
ATOM 4830 N N . PHE A 1 622 ? 21.295 9.157 -21.685 1.00 88.88 622 PHE A N 1
ATOM 4831 C CA . PHE A 1 622 ? 21.385 10.215 -22.688 1.00 88.88 622 PHE A CA 1
ATOM 4832 C C . PHE A 1 622 ? 20.917 11.566 -22.121 1.00 88.88 622 PHE A C 1
ATOM 4834 O O . PHE A 1 622 ? 20.124 11.622 -21.181 1.00 88.88 622 PHE A O 1
ATOM 4841 N N . ASP A 1 623 ? 21.375 12.666 -22.719 1.00 88.75 623 ASP A N 1
ATOM 4842 C CA . ASP A 1 623 ? 20.946 14.027 -22.380 1.00 88.75 623 ASP A CA 1
ATOM 4843 C C . ASP A 1 623 ? 19.725 14.458 -23.219 1.00 88.75 623 ASP A C 1
ATOM 4845 O O . ASP A 1 623 ? 19.781 14.528 -24.451 1.00 88.75 623 ASP A O 1
ATOM 4849 N N . ASN A 1 624 ? 18.610 14.807 -22.570 1.00 90.50 624 ASN A N 1
ATOM 4850 C CA . ASN A 1 624 ? 17.507 15.513 -23.225 1.00 90.50 624 ASN A CA 1
ATOM 4851 C C . ASN A 1 624 ? 17.785 17.018 -23.169 1.00 90.50 624 ASN A C 1
ATOM 4853 O O . ASN A 1 624 ? 17.433 17.677 -22.194 1.00 90.50 624 ASN A O 1
ATOM 4857 N N . TYR A 1 625 ? 18.463 17.557 -24.185 1.00 89.19 625 TYR A N 1
ATOM 4858 C CA . TYR A 1 625 ? 18.963 18.938 -24.186 1.00 89.19 625 TYR A CA 1
ATOM 4859 C C . TYR A 1 625 ? 17.880 19.988 -23.873 1.00 89.19 625 TYR A C 1
ATOM 4861 O O . TYR A 1 625 ? 16.715 19.846 -24.247 1.00 89.19 625 TYR A O 1
ATOM 4869 N N . ALA A 1 626 ? 18.266 21.078 -23.200 1.00 88.25 626 ALA A N 1
ATOM 4870 C CA . ALA A 1 626 ? 17.339 22.145 -22.800 1.00 88.25 626 ALA A CA 1
ATOM 4871 C C . ALA A 1 626 ? 16.605 22.786 -23.999 1.00 88.25 626 ALA A C 1
ATOM 4873 O O . ALA A 1 626 ? 15.424 23.116 -23.916 1.00 88.25 626 ALA A O 1
ATOM 4874 N N . SER A 1 627 ? 17.301 22.892 -25.129 1.00 88.75 627 SER A N 1
ATOM 4875 C CA . SER A 1 627 ? 16.838 23.405 -26.422 1.00 88.75 627 SER A CA 1
ATOM 4876 C C . SER A 1 627 ? 16.057 22.390 -27.269 1.00 88.75 627 SER A C 1
ATOM 4878 O O . SER A 1 627 ? 15.603 22.730 -28.364 1.00 88.75 627 SER A O 1
ATOM 4880 N N . ASN A 1 628 ? 15.882 21.146 -26.806 1.00 87.19 628 ASN A N 1
ATOM 4881 C CA . ASN A 1 628 ? 15.499 20.053 -27.693 1.00 87.19 628 ASN A CA 1
ATOM 4882 C C . ASN A 1 628 ? 14.109 20.232 -28.330 1.00 87.19 628 ASN A C 1
ATOM 4884 O O . ASN A 1 628 ? 13.104 20.428 -27.643 1.00 87.19 628 ASN A O 1
ATOM 4888 N N . THR A 1 629 ? 14.041 20.120 -29.657 1.00 87.38 629 THR A N 1
ATOM 4889 C CA . THR A 1 629 ? 12.807 20.197 -30.463 1.00 87.38 629 THR A CA 1
ATOM 4890 C C . THR A 1 629 ? 12.371 18.857 -31.059 1.00 87.38 629 THR A C 1
ATOM 4892 O O . THR A 1 629 ? 11.246 18.761 -31.545 1.00 87.38 629 THR A O 1
ATOM 4895 N N . LEU A 1 630 ? 13.214 17.823 -30.993 1.00 88.81 630 LEU A N 1
ATOM 4896 C CA . LEU A 1 630 ? 12.973 16.501 -31.567 1.00 88.81 630 LEU A CA 1
ATOM 4897 C C . LEU A 1 630 ? 13.355 15.424 -30.550 1.00 88.81 630 LEU A C 1
ATOM 4899 O O . LEU A 1 630 ? 14.498 15.354 -30.117 1.00 88.81 630 LEU A O 1
ATOM 4903 N N . PHE A 1 631 ? 12.426 14.543 -30.201 1.00 89.62 631 PHE A N 1
ATOM 4904 C CA . PHE A 1 631 ? 12.726 13.405 -29.339 1.00 89.62 631 PHE A CA 1
ATOM 4905 C C . PHE A 1 631 ? 12.339 12.114 -30.050 1.00 89.62 631 PHE A C 1
ATOM 4907 O O . PHE A 1 631 ? 11.159 11.785 -30.160 1.00 89.62 631 PHE A O 1
ATOM 4914 N N . LEU A 1 632 ? 13.338 11.399 -30.565 1.00 90.56 632 LEU A N 1
ATOM 4915 C CA . LEU A 1 632 ? 13.154 10.112 -31.224 1.00 90.56 632 LEU A CA 1
ATOM 4916 C C . LEU A 1 632 ? 14.139 9.102 -30.633 1.00 90.56 632 LEU A C 1
ATOM 4918 O O . LEU A 1 632 ? 15.292 9.023 -31.049 1.00 90.56 632 LEU A O 1
ATOM 4922 N N . CYS A 1 633 ? 13.673 8.326 -29.659 1.00 91.38 633 CYS A N 1
ATOM 4923 C CA . CYS A 1 633 ? 14.416 7.214 -29.076 1.00 91.38 633 CYS A CA 1
ATOM 4924 C C . CYS A 1 633 ? 13.792 5.883 -29.515 1.00 91.38 633 CYS A C 1
ATOM 4926 O O . CYS A 1 633 ? 12.570 5.800 -29.608 1.00 91.38 633 CYS A O 1
ATOM 4928 N N . TYR A 1 634 ? 14.599 4.871 -29.845 1.00 93.38 634 TYR A N 1
ATOM 4929 C CA . TYR A 1 634 ? 14.114 3.587 -30.357 1.00 93.38 634 TYR A CA 1
ATOM 4930 C C . TYR A 1 634 ? 15.138 2.452 -30.231 1.00 93.38 634 TYR A C 1
ATOM 4932 O O . TYR A 1 634 ? 16.343 2.658 -30.383 1.00 93.38 634 TYR A O 1
ATOM 4940 N N . LEU A 1 635 ? 14.639 1.231 -30.039 1.00 94.81 635 LEU A N 1
ATOM 4941 C CA . LEU A 1 635 ? 15.413 -0.003 -30.164 1.00 94.81 635 LEU A CA 1
ATOM 4942 C C . LEU A 1 635 ? 15.431 -0.431 -31.635 1.00 94.81 635 LEU A C 1
ATOM 4944 O O . LEU A 1 635 ? 14.386 -0.492 -32.280 1.00 94.81 635 LEU A O 1
ATOM 4948 N N . THR A 1 636 ? 16.602 -0.766 -32.164 1.00 95.25 636 THR A N 1
ATOM 4949 C CA . THR A 1 636 ? 16.762 -1.430 -33.464 1.00 95.25 636 THR A CA 1
ATOM 4950 C C . THR A 1 636 ? 17.397 -2.794 -33.248 1.00 95.25 636 THR A C 1
ATOM 4952 O O . THR A 1 636 ? 18.443 -2.882 -32.616 1.00 95.25 636 THR A O 1
ATOM 4955 N N . VAL A 1 637 ? 16.809 -3.848 -33.805 1.00 95.06 637 VAL A N 1
ATOM 4956 C CA . VAL A 1 637 ? 17.418 -5.183 -33.893 1.00 95.06 637 VAL A CA 1
ATOM 4957 C C . VAL A 1 637 ? 17.711 -5.499 -35.357 1.00 95.06 637 VAL A C 1
ATOM 4959 O O . VAL A 1 637 ? 16.935 -5.121 -36.239 1.00 95.06 637 VAL A O 1
ATOM 4962 N N . PHE A 1 638 ? 18.853 -6.119 -35.653 1.00 94.69 638 PHE A N 1
ATOM 4963 C CA . PHE A 1 638 ? 19.338 -6.239 -37.031 1.00 94.69 638 PHE A CA 1
ATOM 4964 C C . PHE A 1 638 ? 20.275 -7.425 -37.259 1.00 94.69 638 PHE A C 1
ATOM 4966 O O . PHE A 1 638 ? 20.870 -7.959 -36.327 1.00 94.69 638 PHE A O 1
ATOM 4973 N N . ASN A 1 639 ? 20.403 -7.826 -38.526 1.00 94.50 639 ASN A N 1
ATOM 4974 C CA . ASN A 1 639 ? 21.284 -8.903 -38.963 1.00 94.50 639 ASN A CA 1
ATOM 4975 C C . ASN A 1 639 ? 22.255 -8.390 -40.041 1.00 94.50 639 ASN A C 1
ATOM 4977 O O . ASN A 1 639 ? 21.982 -8.474 -41.242 1.00 94.50 639 ASN A O 1
ATOM 4981 N N . ASP A 1 640 ? 23.377 -7.818 -39.597 1.00 93.00 640 ASP A N 1
ATOM 4982 C CA . ASP A 1 640 ? 24.481 -7.418 -40.474 1.00 93.00 640 ASP A CA 1
ATOM 4983 C C . ASP A 1 640 ? 25.188 -8.664 -41.034 1.00 93.00 640 ASP A C 1
ATOM 4985 O O . ASP A 1 640 ? 25.804 -9.436 -40.289 1.00 93.00 640 ASP A O 1
ATOM 4989 N N . THR A 1 641 ? 25.123 -8.845 -42.356 1.00 93.44 641 THR A N 1
ATOM 4990 C CA . THR A 1 641 ? 25.712 -9.992 -43.062 1.00 93.44 641 THR A CA 1
ATOM 4991 C C . THR A 1 641 ? 27.237 -10.011 -43.030 1.00 93.44 641 THR A C 1
ATOM 4993 O O . THR A 1 641 ? 27.828 -11.083 -43.147 1.00 93.44 641 THR A O 1
ATOM 4996 N N . THR A 1 642 ? 27.893 -8.866 -42.821 1.00 92.75 642 THR A N 1
ATOM 4997 C CA . THR A 1 642 ? 29.356 -8.786 -42.685 1.00 92.75 642 THR A CA 1
ATOM 4998 C C . THR A 1 642 ? 29.840 -9.335 -41.341 1.00 92.75 642 THR A C 1
ATOM 5000 O O . THR A 1 642 ? 30.959 -9.838 -41.242 1.00 92.75 642 THR A O 1
ATOM 5003 N N . LEU A 1 643 ? 28.979 -9.293 -40.317 1.00 89.44 643 LEU A N 1
ATOM 5004 C CA . LEU A 1 643 ? 29.277 -9.740 -38.955 1.00 89.44 643 LEU A CA 1
ATOM 5005 C C . LEU A 1 643 ? 28.717 -11.133 -38.631 1.00 89.44 643 LEU A C 1
ATOM 5007 O O . LEU A 1 643 ? 29.332 -11.869 -37.854 1.00 89.44 643 LEU A O 1
ATOM 5011 N N . ASN A 1 644 ? 27.564 -11.479 -39.214 1.00 90.88 644 ASN A N 1
ATOM 5012 C CA . ASN A 1 644 ? 26.763 -12.663 -38.876 1.00 90.88 644 ASN A CA 1
ATOM 5013 C C . ASN A 1 644 ? 26.565 -13.643 -40.052 1.00 90.88 644 ASN A C 1
ATOM 5015 O O . ASN A 1 644 ? 26.082 -14.758 -39.853 1.00 90.88 644 ASN A O 1
ATOM 5019 N N . GLY A 1 645 ? 26.975 -13.271 -41.268 1.00 90.25 645 GLY A N 1
ATOM 5020 C CA . GLY A 1 645 ? 26.843 -14.100 -42.466 1.00 90.25 645 GLY A CA 1
ATOM 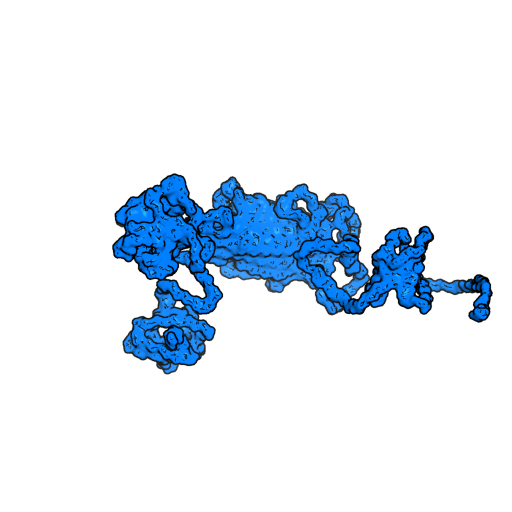5021 C C . GLY A 1 645 ? 25.425 -14.135 -43.050 1.00 90.25 645 GLY A C 1
ATOM 5022 O O . GLY A 1 645 ? 24.598 -13.262 -42.807 1.00 90.25 645 GLY A O 1
ATOM 5023 N N . ASN A 1 646 ? 25.150 -15.162 -43.857 1.00 93.81 646 ASN A N 1
ATOM 5024 C CA . ASN A 1 646 ? 23.922 -15.271 -44.659 1.00 93.81 646 ASN A CA 1
ATOM 5025 C C . ASN A 1 646 ? 22.833 -16.157 -44.016 1.00 93.81 646 ASN A C 1
ATOM 5027 O O . ASN A 1 646 ? 21.970 -16.679 -44.720 1.00 93.81 646 ASN A O 1
ATOM 5031 N N . ALA A 1 647 ? 22.869 -16.350 -42.695 1.00 92.88 647 ALA A N 1
ATOM 5032 C CA . ALA A 1 647 ? 21.847 -17.085 -41.947 1.00 92.88 647 ALA A CA 1
ATOM 5033 C C . ALA A 1 647 ? 20.875 -16.117 -41.240 1.00 92.88 647 ALA A C 1
ATOM 5035 O O . ALA A 1 647 ? 21.306 -15.045 -40.807 1.00 92.88 647 ALA A O 1
ATOM 5036 N N . PRO A 1 648 ? 19.579 -16.458 -41.087 1.00 94.19 648 PRO A N 1
ATOM 5037 C CA . PRO A 1 648 ? 18.684 -15.722 -40.199 1.00 94.19 648 PRO A CA 1
ATOM 5038 C C . PRO A 1 648 ? 19.208 -15.721 -38.757 1.00 94.19 648 PRO A C 1
ATOM 5040 O O . PRO A 1 648 ? 19.767 -16.716 -38.297 1.00 94.19 648 PRO A O 1
ATOM 5043 N N . LEU A 1 649 ? 19.008 -14.611 -38.049 1.00 94.50 649 LEU A N 1
ATOM 5044 C CA . LEU A 1 649 ? 19.536 -14.386 -36.708 1.00 94.50 649 LEU A CA 1
ATOM 5045 C C . LEU A 1 649 ? 18.401 -14.265 -35.691 1.00 94.50 649 LEU A C 1
ATOM 5047 O O . LEU A 1 649 ? 17.582 -13.355 -35.794 1.00 94.50 649 LEU A O 1
ATOM 5051 N N . ASP A 1 650 ? 18.384 -15.138 -34.685 1.00 95.38 650 ASP A N 1
ATOM 5052 C CA . ASP A 1 650 ? 17.489 -14.983 -33.538 1.00 95.38 650 ASP A CA 1
ATOM 5053 C C . ASP A 1 650 ? 18.021 -13.918 -32.566 1.00 95.38 650 ASP A C 1
ATOM 5055 O O . ASP A 1 650 ? 19.151 -13.989 -32.064 1.00 95.38 650 ASP A O 1
ATOM 5059 N N . VAL A 1 651 ? 17.166 -12.945 -32.261 1.00 95.06 651 VAL A N 1
ATOM 5060 C CA . VAL A 1 651 ? 17.380 -11.913 -31.244 1.00 95.06 651 VAL A CA 1
ATOM 5061 C C . VAL A 1 651 ? 16.235 -11.990 -30.245 1.00 95.06 651 VAL A C 1
ATOM 5063 O O . VAL A 1 651 ? 15.070 -11.824 -30.604 1.00 95.06 651 VAL A O 1
ATOM 5066 N N . TYR A 1 652 ? 16.566 -12.267 -28.990 1.00 94.25 652 TYR A N 1
ATOM 5067 C CA . TYR A 1 652 ? 15.625 -12.323 -27.880 1.00 94.25 652 TYR A CA 1
ATOM 5068 C C . TYR A 1 652 ? 15.676 -10.982 -27.146 1.00 94.25 652 TYR A C 1
ATOM 5070 O O . TYR A 1 652 ? 16.767 -10.527 -26.796 1.00 94.25 652 TYR A O 1
ATOM 5078 N N . ILE A 1 653 ? 14.526 -10.344 -26.922 1.00 92.69 653 ILE A N 1
ATOM 5079 C CA . ILE A 1 653 ? 14.423 -9.057 -26.216 1.00 92.69 653 ILE A CA 1
ATOM 5080 C C . ILE A 1 653 ? 13.381 -9.119 -25.093 1.00 92.69 653 ILE A C 1
ATOM 5082 O O . ILE A 1 653 ? 12.324 -9.732 -25.253 1.00 92.69 653 ILE A O 1
ATOM 5086 N N . ALA A 1 654 ? 13.687 -8.485 -23.961 1.00 88.19 654 ALA A N 1
ATOM 5087 C CA . ALA A 1 654 ? 12.859 -8.467 -22.755 1.00 88.19 654 ALA A CA 1
ATOM 5088 C C . ALA A 1 654 ? 13.063 -7.171 -21.951 1.00 88.19 654 ALA A C 1
ATOM 5090 O O . ALA A 1 654 ? 14.084 -6.497 -22.095 1.00 88.19 654 ALA A O 1
ATOM 5091 N N . SER A 1 655 ? 12.100 -6.839 -21.085 1.00 81.19 655 SER A N 1
ATOM 5092 C CA . SER A 1 655 ? 12.154 -5.700 -20.147 1.00 81.19 655 SER A CA 1
ATOM 5093 C C . SER A 1 655 ? 12.732 -4.390 -20.730 1.00 81.19 655 SER A C 1
ATOM 5095 O O . SER A 1 655 ? 13.759 -3.904 -20.242 1.00 81.19 655 SER A O 1
ATOM 5097 N N . PRO A 1 656 ? 12.123 -3.805 -21.775 1.00 87.06 656 PRO A N 1
ATOM 5098 C CA . PRO A 1 656 ? 12.431 -2.442 -22.184 1.00 87.06 656 PRO A CA 1
ATOM 5099 C C . PRO A 1 656 ? 12.117 -1.440 -21.061 1.00 87.06 656 PRO A C 1
ATOM 5101 O O . PRO A 1 656 ? 11.072 -1.505 -20.406 1.00 87.06 656 PRO A O 1
ATOM 5104 N N . THR A 1 657 ? 13.005 -0.468 -20.882 1.00 83.56 657 THR A N 1
ATOM 5105 C CA . THR A 1 657 ? 12.927 0.551 -19.832 1.00 83.56 657 THR A CA 1
ATOM 5106 C C . THR A 1 657 ? 13.186 1.934 -20.400 1.00 83.56 657 THR A C 1
ATOM 5108 O O . THR A 1 657 ? 14.096 2.106 -21.209 1.00 83.56 657 THR A O 1
ATOM 5111 N N . PHE A 1 658 ? 12.441 2.926 -19.914 1.00 86.12 658 PHE A N 1
ATOM 5112 C CA . PHE A 1 658 ? 12.766 4.344 -20.036 1.00 86.12 658 PHE A CA 1
ATOM 5113 C C . PHE A 1 658 ? 12.542 5.035 -18.682 1.00 86.12 658 PHE A C 1
ATOM 5115 O O . PHE A 1 658 ? 11.427 4.992 -18.171 1.00 86.12 658 PHE A O 1
ATOM 5122 N N . VAL A 1 659 ? 13.551 5.707 -18.122 1.00 82.62 659 VAL A N 1
ATOM 5123 C CA . VAL A 1 659 ? 13.447 6.474 -16.860 1.00 82.62 659 VAL A CA 1
ATOM 5124 C C . VAL A 1 659 ? 14.112 7.847 -16.967 1.00 82.62 659 VAL A C 1
ATOM 5126 O O . VAL A 1 659 ? 15.109 8.008 -17.669 1.00 82.62 659 VAL A O 1
ATOM 5129 N N . TRP A 1 660 ? 13.603 8.844 -16.238 1.00 83.12 660 TRP A N 1
ATOM 5130 C CA . TRP A 1 660 ? 14.222 10.174 -16.139 1.00 83.12 660 TRP A CA 1
ATOM 5131 C C . TRP A 1 660 ? 15.269 10.217 -15.019 1.00 83.12 660 TRP A C 1
ATOM 5133 O O . TRP A 1 660 ? 14.929 10.379 -13.850 1.00 83.12 660 TRP A O 1
ATOM 5143 N N . GLY A 1 661 ? 16.546 10.117 -15.380 1.00 78.06 661 GLY A N 1
ATOM 5144 C CA . GLY A 1 661 ? 17.676 10.090 -14.454 1.00 78.06 661 GLY A CA 1
ATOM 5145 C C . GLY A 1 661 ? 18.922 9.481 -15.096 1.00 78.06 661 GLY A C 1
ATOM 5146 O O . GLY A 1 661 ? 19.011 9.391 -16.321 1.00 78.06 661 GLY A O 1
ATOM 5147 N N . ASN A 1 662 ? 19.865 9.053 -14.252 1.00 70.56 662 ASN A N 1
ATOM 5148 C CA . ASN A 1 662 ? 21.060 8.288 -14.645 1.00 70.56 662 ASN A CA 1
ATOM 5149 C C . ASN A 1 662 ? 20.973 6.807 -14.227 1.00 70.56 662 ASN A C 1
ATOM 5151 O O . ASN A 1 662 ? 21.896 6.035 -14.471 1.00 70.56 662 ASN A O 1
ATOM 5155 N N . GLU A 1 663 ? 19.901 6.417 -13.542 1.00 58.31 663 GLU A N 1
ATOM 5156 C CA . GLU A 1 663 ? 19.725 5.072 -13.001 1.00 58.31 663 GLU A CA 1
ATOM 5157 C C . GLU A 1 663 ? 19.347 4.084 -14.105 1.00 58.31 663 GLU A C 1
ATOM 5159 O O .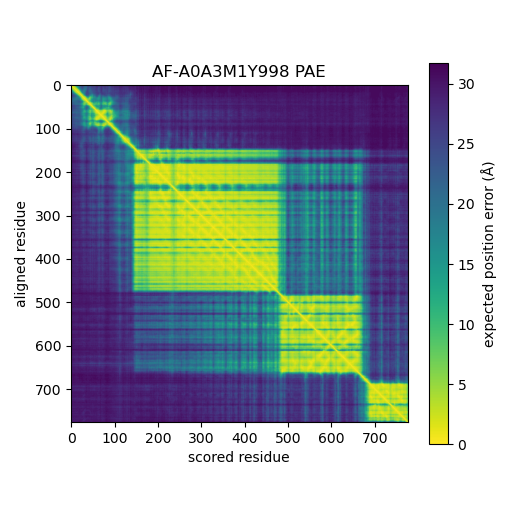 GLU A 1 663 ? 18.603 4.413 -15.027 1.00 58.31 663 GLU A O 1
ATOM 5164 N N . VAL A 1 664 ? 19.860 2.860 -14.009 1.00 58.19 664 VAL A N 1
ATOM 5165 C CA . VAL A 1 664 ? 19.333 1.702 -14.737 1.00 58.19 664 VAL A CA 1
ATOM 5166 C C . VAL A 1 664 ? 18.358 1.019 -13.785 1.00 58.19 664 VAL A C 1
ATOM 5168 O O . VAL A 1 664 ? 18.741 0.699 -12.662 1.00 58.19 664 VAL A O 1
ATOM 5171 N N . SER A 1 665 ? 17.111 0.786 -14.198 1.00 51.81 665 SER A N 1
ATOM 5172 C CA . SER A 1 665 ? 16.132 0.093 -13.351 1.00 51.81 665 SER A CA 1
ATOM 5173 C C . SER A 1 665 ? 16.517 -1.381 -13.183 1.00 51.81 665 SER A C 1
ATOM 5175 O O . SER A 1 665 ? 16.129 -2.233 -13.984 1.00 51.81 665 SER A O 1
ATOM 5177 N N . TYR A 1 666 ? 17.274 -1.693 -12.129 1.00 49.56 666 TYR A N 1
ATOM 5178 C CA . TYR A 1 666 ? 17.710 -3.046 -11.763 1.00 49.56 666 TYR A CA 1
ATOM 5179 C C . TYR A 1 666 ? 16.566 -3.901 -11.173 1.00 49.56 666 TYR A C 1
ATOM 5181 O O . TYR A 1 666 ? 16.721 -4.552 -10.145 1.00 49.56 666 TYR A O 1
ATOM 5189 N N . HIS A 1 667 ? 15.409 -3.935 -11.843 1.00 46.44 667 HIS A N 1
ATOM 5190 C CA . HIS A 1 667 ? 14.269 -4.781 -11.464 1.00 46.44 667 HIS A CA 1
ATOM 5191 C C . HIS A 1 667 ? 14.390 -6.245 -11.916 1.00 46.44 667 HIS A C 1
ATOM 5193 O O . HIS A 1 667 ? 13.601 -7.087 -11.485 1.00 46.44 667 HIS A O 1
ATOM 5199 N N . LEU A 1 668 ? 15.451 -6.592 -12.655 1.00 45.97 668 LEU A N 1
ATOM 5200 C CA . LEU A 1 668 ? 16.050 -7.929 -12.568 1.00 45.97 668 LEU A CA 1
ATOM 5201 C C . LEU A 1 668 ? 16.936 -8.020 -11.313 1.00 45.97 668 LEU A C 1
ATOM 5203 O O . LEU A 1 668 ? 18.132 -8.299 -11.393 1.00 45.97 668 LEU A O 1
ATOM 5207 N N . GLY A 1 669 ? 16.332 -7.778 -10.147 1.00 42.56 669 GLY A N 1
ATOM 5208 C CA . GLY A 1 669 ? 16.915 -8.128 -8.858 1.00 42.56 669 GLY A CA 1
ATOM 5209 C C . GLY A 1 669 ? 16.991 -9.647 -8.787 1.00 42.56 669 GLY A C 1
ATOM 5210 O O . GLY A 1 669 ? 16.001 -10.300 -8.461 1.00 42.56 669 GLY A O 1
ATOM 5211 N N . GLY A 1 670 ? 18.132 -10.202 -9.202 1.00 37.97 670 GLY A N 1
ATOM 5212 C CA . GLY A 1 670 ? 18.300 -11.636 -9.412 1.00 37.97 670 GLY A CA 1
ATOM 5213 C C . GLY A 1 670 ? 17.951 -12.420 -8.154 1.00 37.97 670 GLY A C 1
ATOM 5214 O O . GLY A 1 670 ? 18.614 -12.271 -7.128 1.00 37.97 670 GLY A O 1
ATOM 5215 N N . TYR A 1 671 ? 16.916 -13.257 -8.239 1.00 34.19 671 TYR A N 1
ATOM 5216 C CA . TYR A 1 671 ? 16.518 -14.138 -7.150 1.00 34.19 671 TYR A CA 1
ATOM 5217 C C . TYR A 1 671 ? 17.652 -15.139 -6.900 1.00 34.19 671 TYR A C 1
ATOM 5219 O O . TYR A 1 671 ? 17.830 -16.108 -7.641 1.00 34.19 671 TYR A O 1
ATOM 5227 N N . LEU A 1 672 ? 18.460 -14.876 -5.872 1.00 35.03 672 LEU A N 1
ATOM 5228 C CA . LEU A 1 672 ? 19.519 -15.770 -5.422 1.00 35.03 672 LEU A CA 1
ATOM 5229 C C . LEU A 1 672 ? 18.876 -16.992 -4.758 1.00 35.03 672 LEU A C 1
ATOM 5231 O O . LEU A 1 672 ? 18.772 -17.060 -3.538 1.00 35.03 672 LEU A O 1
ATOM 5235 N N . GLU A 1 673 ? 18.459 -17.972 -5.568 1.00 33.34 673 GLU A N 1
ATOM 5236 C CA . GLU A 1 673 ? 17.875 -19.235 -5.085 1.00 33.34 673 GLU A CA 1
ATOM 5237 C C . GLU A 1 673 ? 18.749 -19.944 -4.039 1.00 33.34 673 GLU A C 1
ATOM 5239 O O . GLU A 1 673 ? 18.265 -20.785 -3.282 1.00 33.34 673 GLU A O 1
ATOM 5244 N N . LYS A 1 674 ? 20.063 -19.693 -4.079 1.00 31.89 674 LYS A N 1
ATOM 5245 C CA . LYS A 1 674 ? 21.099 -20.410 -3.338 1.00 31.89 674 LYS A CA 1
ATOM 5246 C C . LYS A 1 674 ? 22.218 -19.436 -2.958 1.00 31.89 674 LYS A C 1
ATOM 5248 O O . LYS A 1 674 ? 22.581 -18.556 -3.739 1.00 31.89 674 LYS A O 1
ATOM 5253 N N . SER A 1 675 ? 22.795 -19.620 -1.772 1.00 30.86 675 SER A N 1
ATOM 5254 C CA . SER A 1 675 ? 24.039 -18.958 -1.359 1.00 30.86 675 SER A CA 1
ATOM 5255 C C . SER A 1 675 ? 25.191 -19.327 -2.304 1.00 30.86 675 SER A C 1
ATOM 5257 O O . SER A 1 675 ? 25.321 -20.498 -2.659 1.00 30.86 675 SER A O 1
ATOM 5259 N N . GLY A 1 676 ? 26.040 -18.359 -2.668 1.00 38.28 676 GLY A N 1
ATOM 5260 C CA . GLY A 1 676 ? 27.171 -18.567 -3.588 1.00 38.28 676 GLY A CA 1
ATOM 5261 C C . GLY A 1 676 ? 26.868 -18.298 -5.071 1.00 38.28 676 GLY A C 1
ATOM 5262 O O . GLY A 1 676 ? 27.557 -18.821 -5.944 1.00 38.28 676 GLY A O 1
ATOM 5263 N N . GLY A 1 677 ? 25.832 -17.511 -5.386 1.00 33.62 677 GLY A N 1
ATOM 5264 C CA . GLY A 1 677 ? 25.544 -17.088 -6.761 1.00 33.62 677 GLY A CA 1
ATOM 5265 C C . GLY A 1 677 ? 26.588 -16.105 -7.305 1.00 33.62 677 GLY A C 1
ATOM 5266 O O . GLY A 1 677 ? 26.839 -15.064 -6.700 1.00 33.62 677 GLY A O 1
ATOM 5267 N N . SER A 1 678 ? 27.180 -16.409 -8.462 1.00 36.97 678 SER A N 1
ATOM 5268 C CA . SER A 1 678 ? 28.199 -15.562 -9.088 1.00 36.97 678 SER A CA 1
ATOM 5269 C C . SER A 1 678 ? 27.592 -14.369 -9.834 1.00 36.97 678 SER A C 1
ATOM 5271 O O . SER A 1 678 ? 26.751 -14.515 -10.721 1.00 36.97 678 SER A O 1
ATOM 5273 N N . MET A 1 679 ? 28.063 -13.162 -9.517 1.00 38.09 679 MET A N 1
ATOM 5274 C CA . MET A 1 679 ? 27.752 -11.965 -10.303 1.00 38.09 679 MET A CA 1
ATOM 5275 C C . MET A 1 679 ? 28.575 -11.957 -11.598 1.00 38.09 679 MET A C 1
ATOM 5277 O O . MET A 1 679 ? 29.792 -12.132 -11.561 1.00 38.09 679 MET A O 1
ATOM 5281 N N . SER A 1 680 ? 27.939 -11.706 -12.747 1.00 32.72 680 SER A N 1
ATOM 5282 C CA . SER A 1 680 ? 28.649 -11.509 -14.019 1.00 32.72 680 SER A CA 1
ATOM 5283 C C . SER A 1 680 ? 28.087 -10.328 -14.808 1.00 32.72 680 SER A C 1
ATOM 5285 O O . SER A 1 680 ? 26.933 -10.353 -15.230 1.00 32.72 680 SER A O 1
ATOM 5287 N N . GLY A 1 681 ? 28.924 -9.321 -15.040 1.00 37.34 681 GLY A N 1
ATOM 5288 C CA . GLY A 1 681 ? 28.612 -8.104 -15.786 1.00 37.34 681 GLY A CA 1
ATOM 5289 C C . GLY A 1 681 ? 29.768 -7.100 -15.674 1.00 37.34 681 GLY A C 1
ATOM 5290 O O . GLY A 1 681 ? 30.730 -7.366 -14.948 1.00 37.34 681 GLY A O 1
ATOM 5291 N N . PRO A 1 682 ? 29.711 -5.956 -16.376 1.00 36.44 682 PRO A N 1
ATOM 5292 C CA . PRO A 1 682 ? 30.688 -4.888 -16.203 1.00 36.44 682 PRO A CA 1
ATOM 5293 C C . PRO A 1 682 ? 30.493 -4.218 -14.834 1.00 36.44 682 PRO A C 1
ATOM 5295 O O . PRO A 1 682 ? 29.665 -3.322 -14.678 1.00 36.44 682 PRO A O 1
ATOM 5298 N N . LEU A 1 683 ? 31.259 -4.657 -13.830 1.00 40.00 683 LEU A N 1
ATOM 5299 C CA . LEU A 1 683 ? 31.337 -3.978 -12.536 1.00 40.00 683 LEU A CA 1
ATOM 5300 C C . LEU A 1 683 ? 31.821 -2.539 -12.741 1.00 40.00 683 LEU A C 1
ATOM 5302 O O . LEU A 1 683 ? 32.916 -2.311 -13.261 1.00 40.00 683 LEU A O 1
ATOM 5306 N N . SER A 1 684 ? 31.020 -1.564 -12.308 1.00 40.34 684 SER A N 1
ATOM 5307 C CA . SER A 1 684 ? 31.447 -0.169 -12.326 1.00 40.34 684 SER A CA 1
ATOM 5308 C C . SER A 1 684 ? 32.572 0.032 -11.315 1.00 40.34 684 SER A C 1
ATOM 5310 O O . SER A 1 684 ? 32.355 0.006 -10.101 1.00 40.34 684 SER A O 1
ATOM 5312 N N . LEU A 1 685 ? 33.780 0.302 -11.816 1.00 42.12 685 LEU A N 1
ATOM 5313 C CA . LEU A 1 685 ? 34.961 0.599 -10.998 1.00 42.12 685 LEU A CA 1
ATOM 5314 C C . LEU A 1 685 ? 34.789 1.846 -10.105 1.00 42.12 685 LEU A C 1
ATOM 5316 O O . LEU A 1 685 ? 35.619 2.081 -9.234 1.00 42.12 685 LEU A O 1
ATOM 5320 N N . SER A 1 686 ? 33.692 2.602 -10.246 1.00 41.56 686 SER A N 1
ATOM 5321 C CA . SER A 1 686 ? 33.297 3.680 -9.328 1.00 41.56 686 SER A CA 1
ATOM 5322 C C . SER A 1 686 ? 33.052 3.229 -7.880 1.00 41.56 686 SER A C 1
ATOM 5324 O O . SER A 1 686 ? 33.005 4.080 -6.998 1.00 41.56 686 SER A O 1
ATOM 5326 N N . GLN A 1 687 ? 32.879 1.926 -7.624 1.00 49.12 687 GLN A N 1
ATOM 5327 C CA . GLN A 1 687 ? 32.789 1.353 -6.271 1.00 49.12 687 GLN A CA 1
ATOM 5328 C C . GLN A 1 687 ? 34.071 0.621 -5.827 1.00 49.12 687 GLN A C 1
ATOM 5330 O O . GLN A 1 687 ? 34.158 0.177 -4.684 1.00 49.12 687 GLN A O 1
ATOM 5335 N N . ALA A 1 688 ? 35.084 0.507 -6.693 1.00 61.25 688 ALA A N 1
ATOM 5336 C CA . ALA A 1 688 ? 36.344 -0.149 -6.355 1.00 61.25 688 ALA A CA 1
ATOM 5337 C C . ALA A 1 688 ? 37.244 0.793 -5.541 1.00 61.25 688 ALA A C 1
ATOM 5339 O O . ALA A 1 688 ? 37.748 1.798 -6.056 1.00 61.25 688 ALA A O 1
ATOM 5340 N N . MET A 1 689 ? 37.495 0.461 -4.272 1.00 79.12 689 MET A N 1
ATOM 5341 C CA . MET A 1 689 ? 38.378 1.279 -3.440 1.00 79.12 689 MET A CA 1
ATOM 5342 C C . MET A 1 689 ? 39.833 1.103 -3.894 1.00 79.12 689 MET A C 1
ATOM 5344 O O . MET A 1 689 ? 40.397 0.013 -3.807 1.00 79.12 689 MET A O 1
ATOM 5348 N N . ASN A 1 690 ? 40.428 2.179 -4.410 1.00 86.88 690 ASN A N 1
ATOM 5349 C CA . ASN A 1 690 ? 41.788 2.188 -4.948 1.00 86.88 690 ASN A CA 1
ATOM 5350 C C . ASN A 1 690 ? 42.808 2.393 -3.819 1.00 86.88 690 ASN A C 1
ATOM 5352 O O . ASN A 1 690 ? 42.971 3.507 -3.328 1.00 86.88 690 ASN A O 1
ATOM 5356 N N . ILE A 1 691 ? 43.510 1.328 -3.433 1.00 90.56 691 ILE A N 1
ATOM 5357 C CA . ILE A 1 691 ? 44.383 1.275 -2.253 1.00 90.56 691 ILE A CA 1
ATOM 5358 C C . ILE A 1 691 ? 45.841 1.113 -2.683 1.00 90.56 691 ILE A C 1
ATOM 5360 O O . ILE A 1 691 ? 46.195 0.123 -3.324 1.00 90.56 691 ILE A O 1
ATOM 5364 N N . ASN A 1 692 ? 46.714 2.045 -2.289 1.00 93.56 692 ASN A N 1
ATOM 5365 C CA . ASN A 1 692 ? 48.154 1.783 -2.274 1.00 93.56 692 ASN A CA 1
ATOM 5366 C C . ASN A 1 692 ? 48.485 1.018 -0.994 1.00 93.56 692 ASN A C 1
ATOM 5368 O O . ASN A 1 692 ? 48.480 1.595 0.088 1.00 93.56 692 ASN A O 1
ATOM 5372 N N . ILE A 1 693 ? 48.810 -0.269 -1.100 1.00 93.19 693 ILE A N 1
ATOM 5373 C CA . ILE A 1 693 ? 49.024 -1.099 0.095 1.00 93.19 693 ILE A CA 1
ATOM 5374 C C . ILE A 1 693 ? 50.246 -0.665 0.920 1.00 93.19 693 ILE A C 1
ATOM 5376 O O . ILE A 1 693 ? 50.402 -1.124 2.051 1.00 93.19 693 ILE A O 1
ATOM 5380 N N . ASN A 1 694 ? 51.108 0.201 0.373 1.00 93.00 694 ASN A N 1
ATOM 5381 C CA . ASN A 1 694 ? 52.274 0.769 1.056 1.00 93.00 694 ASN A CA 1
ATOM 5382 C C . ASN A 1 694 ? 52.003 2.095 1.783 1.00 93.00 694 ASN A C 1
ATOM 5384 O O . ASN A 1 694 ? 52.900 2.572 2.477 1.00 93.00 694 ASN A O 1
ATOM 5388 N N . ASP A 1 695 ? 50.812 2.687 1.648 1.00 93.56 695 ASP A N 1
ATOM 5389 C CA . ASP A 1 695 ? 50.432 3.820 2.496 1.00 93.56 695 ASP A CA 1
ATOM 5390 C C . ASP A 1 695 ? 50.255 3.318 3.937 1.00 93.56 695 ASP A C 1
ATOM 5392 O O . ASP A 1 695 ? 49.761 2.210 4.172 1.00 93.56 695 ASP A O 1
ATOM 5396 N N . THR A 1 696 ? 50.692 4.116 4.915 1.00 90.50 696 THR A N 1
ATOM 5397 C CA . THR A 1 696 ? 50.867 3.665 6.306 1.00 90.50 696 THR A CA 1
ATOM 5398 C C . THR A 1 696 ? 49.593 3.113 6.935 1.00 90.50 696 THR A C 1
ATOM 5400 O O . THR A 1 696 ? 49.683 2.177 7.724 1.00 90.50 696 THR A O 1
ATOM 5403 N N . GLU A 1 697 ? 48.419 3.626 6.558 1.00 89.44 697 GLU A N 1
ATOM 5404 C CA . GLU A 1 697 ? 47.123 3.167 7.070 1.00 89.44 697 GLU A CA 1
ATOM 5405 C C . GLU A 1 697 ? 46.855 1.670 6.795 1.00 89.44 697 GLU A C 1
ATOM 5407 O O . GLU A 1 697 ? 46.323 0.977 7.663 1.00 89.44 697 GLU A O 1
ATOM 5412 N N . TYR A 1 698 ? 47.305 1.129 5.656 1.00 91.94 698 TYR A N 1
ATOM 5413 C CA . TYR A 1 698 ? 47.086 -0.277 5.277 1.00 91.94 698 TYR A CA 1
ATOM 5414 C C . TYR A 1 698 ? 48.138 -1.246 5.848 1.00 91.94 698 TYR A C 1
ATOM 5416 O O . TYR A 1 698 ? 48.030 -2.459 5.640 1.00 91.94 698 TYR A O 1
ATOM 5424 N N . ILE A 1 699 ? 49.149 -0.733 6.556 1.00 89.06 699 ILE A N 1
ATOM 5425 C CA . ILE A 1 699 ? 50.236 -1.498 7.185 1.00 89.06 699 ILE A CA 1
ATOM 5426 C C . ILE A 1 699 ? 49.938 -1.682 8.684 1.00 89.06 699 ILE A C 1
ATOM 5428 O O . ILE A 1 699 ? 49.250 -0.871 9.303 1.00 89.06 699 ILE A O 1
ATOM 5432 N N . ASP A 1 700 ? 50.464 -2.754 9.275 1.00 88.44 700 ASP A N 1
ATOM 5433 C CA . ASP A 1 700 ? 50.437 -2.995 10.722 1.00 88.44 700 ASP A CA 1
ATOM 5434 C C . ASP A 1 700 ? 51.136 -1.873 11.523 1.00 88.44 700 ASP A C 1
ATOM 5436 O O . ASP A 1 700 ? 52.140 -1.316 11.067 1.00 88.44 700 ASP A O 1
ATOM 5440 N N . THR A 1 701 ? 50.676 -1.566 12.740 1.00 86.81 701 THR A N 1
ATOM 5441 C CA . THR A 1 701 ? 51.333 -0.573 13.621 1.00 86.81 701 THR A CA 1
ATOM 5442 C C . THR A 1 701 ? 52.753 -0.979 14.039 1.00 86.81 701 THR A C 1
ATOM 5444 O O . THR A 1 701 ? 53.570 -0.114 14.350 1.00 86.81 701 THR A O 1
ATOM 5447 N N . SER A 1 702 ? 53.104 -2.269 13.964 1.00 88.25 702 SER A N 1
ATOM 5448 C CA . SER A 1 702 ? 54.471 -2.783 14.127 1.00 88.25 702 SER A CA 1
ATOM 5449 C C . SER A 1 702 ? 55.349 -2.635 12.870 1.00 88.25 702 SER A C 1
ATOM 5451 O O . SER A 1 702 ? 56.480 -3.127 12.858 1.00 88.25 702 SER A O 1
ATOM 5453 N N . GLY A 1 703 ? 54.832 -2.055 11.781 1.00 88.56 703 GLY A N 1
ATOM 5454 C CA . GLY A 1 703 ? 55.507 -1.987 10.480 1.00 88.56 703 GLY A CA 1
ATOM 5455 C C . GLY A 1 703 ? 55.531 -3.310 9.701 1.00 88.56 703 GLY A C 1
ATOM 5456 O O . GLY A 1 703 ? 56.251 -3.420 8.710 1.00 88.56 703 GLY A O 1
ATOM 5457 N N . ASN A 1 704 ? 54.771 -4.328 10.125 1.00 90.12 704 ASN A N 1
ATOM 5458 C CA . ASN A 1 704 ? 54.725 -5.619 9.438 1.00 90.12 704 ASN A CA 1
ATOM 5459 C C . ASN A 1 704 ? 53.975 -5.526 8.095 1.00 90.12 704 ASN A C 1
ATOM 5461 O O . ASN A 1 704 ? 52.747 -5.451 8.042 1.00 90.12 704 ASN A O 1
ATOM 5465 N N . THR A 1 705 ? 54.725 -5.603 6.996 1.00 91.31 705 THR A N 1
ATOM 5466 C CA . THR A 1 705 ? 54.211 -5.520 5.623 1.00 91.31 705 THR A CA 1
ATOM 5467 C C . THR A 1 705 ? 53.594 -6.819 5.089 1.00 91.31 705 THR A C 1
ATOM 5469 O O . THR A 1 705 ? 52.968 -6.780 4.028 1.00 91.31 705 THR A O 1
ATOM 5472 N N . THR A 1 706 ? 53.684 -7.957 5.794 1.00 92.12 706 THR A N 1
ATOM 5473 C CA . THR A 1 706 ? 52.955 -9.182 5.389 1.00 92.12 706 THR A CA 1
ATOM 5474 C C . THR A 1 706 ? 51.479 -9.158 5.792 1.00 92.12 706 THR A C 1
ATOM 5476 O O . THR A 1 706 ? 50.699 -10.021 5.384 1.00 92.12 706 THR A O 1
ATOM 5479 N N . ARG A 1 707 ? 51.076 -8.155 6.577 1.00 90.88 707 ARG A N 1
ATOM 5480 C CA . ARG A 1 707 ? 49.689 -7.879 6.950 1.00 90.88 707 ARG A CA 1
ATOM 5481 C C . ARG A 1 707 ? 49.115 -6.766 6.073 1.00 90.88 707 ARG A C 1
ATOM 5483 O O . ARG A 1 707 ? 49.856 -5.928 5.552 1.00 90.88 707 ARG A O 1
ATOM 5490 N N . LEU A 1 708 ? 47.796 -6.783 5.902 1.00 92.69 708 LEU A N 1
ATOM 5491 C CA . LEU A 1 708 ? 47.040 -5.779 5.157 1.00 92.69 708 LEU A CA 1
ATOM 5492 C C . LEU A 1 708 ? 45.767 -5.413 5.933 1.00 92.69 708 LEU A C 1
ATOM 5494 O O . LEU A 1 708 ? 45.030 -6.306 6.353 1.00 92.69 708 LEU A O 1
ATOM 5498 N N . TYR A 1 709 ? 45.525 -4.115 6.122 1.00 92.12 709 TYR A N 1
ATOM 5499 C CA . TYR A 1 709 ? 44.417 -3.590 6.929 1.00 92.12 709 TYR A CA 1
ATOM 5500 C C . TYR A 1 709 ? 43.430 -2.781 6.076 1.00 92.12 709 TYR A C 1
ATOM 5502 O O . TYR A 1 709 ? 43.607 -1.588 5.843 1.00 92.12 709 TYR A O 1
ATOM 5510 N N . LEU A 1 710 ? 42.390 -3.459 5.588 1.00 91.44 710 LEU A N 1
ATOM 5511 C CA . LEU A 1 710 ? 41.352 -2.924 4.702 1.00 91.44 710 LEU A CA 1
ATOM 5512 C C . LEU A 1 710 ? 40.135 -2.424 5.504 1.00 91.44 710 LEU A C 1
ATOM 5514 O O . LEU A 1 710 ? 39.756 -3.068 6.484 1.00 91.44 710 LEU A O 1
ATOM 5518 N N . PRO A 1 711 ? 39.465 -1.333 5.097 1.00 86.31 711 PRO A N 1
ATOM 5519 C CA . PRO A 1 711 ? 38.241 -0.886 5.756 1.00 86.31 711 PRO A CA 1
ATOM 5520 C C . PRO A 1 711 ? 37.079 -1.847 5.469 1.00 86.31 711 PRO A C 1
ATOM 5522 O O . PRO A 1 711 ? 36.839 -2.216 4.321 1.00 86.31 711 PRO A O 1
ATOM 5525 N N . THR A 1 712 ? 36.305 -2.225 6.491 1.00 83.19 712 THR A N 1
ATOM 5526 C CA . THR A 1 712 ? 35.197 -3.196 6.330 1.00 83.19 712 THR A CA 1
ATOM 5527 C C . THR A 1 712 ? 33.915 -2.601 5.734 1.00 83.19 712 THR A C 1
ATOM 5529 O O . THR A 1 712 ? 32.876 -3.254 5.738 1.00 83.19 712 THR A O 1
ATOM 5532 N N . SER A 1 713 ? 33.961 -1.358 5.250 1.00 77.06 713 SER A N 1
ATOM 5533 C CA . SER A 1 713 ? 32.874 -0.692 4.518 1.00 77.06 713 SER A CA 1
ATOM 5534 C C . SER A 1 713 ? 32.853 -1.022 3.019 1.00 77.06 713 SER A C 1
ATOM 5536 O O . SER A 1 713 ? 31.959 -0.566 2.312 1.00 77.06 713 SER A O 1
ATOM 5538 N N . ALA A 1 714 ? 33.816 -1.810 2.532 1.00 77.69 714 ALA A N 1
ATOM 5539 C CA . ALA A 1 714 ? 33.886 -2.284 1.155 1.00 77.69 714 ALA A CA 1
ATOM 5540 C C . ALA A 1 714 ? 34.240 -3.780 1.097 1.00 77.69 714 ALA A C 1
ATOM 5542 O O . ALA A 1 714 ? 34.822 -4.340 2.026 1.00 77.69 714 ALA A O 1
ATOM 5543 N N . ASN A 1 715 ? 33.897 -4.417 -0.023 1.00 78.69 715 ASN A N 1
ATOM 5544 C CA . ASN A 1 715 ? 34.230 -5.805 -0.355 1.00 78.69 715 ASN A CA 1
ATOM 5545 C C . ASN A 1 715 ? 34.975 -5.941 -1.701 1.00 78.69 715 ASN A C 1
ATOM 5547 O O . ASN A 1 715 ? 35.290 -7.056 -2.111 1.00 78.69 715 ASN A O 1
ATOM 5551 N N . PHE A 1 716 ? 35.276 -4.830 -2.383 1.00 84.19 716 PHE A N 1
ATOM 5552 C CA . PHE A 1 716 ? 35.991 -4.804 -3.660 1.00 84.19 716 PHE A CA 1
ATOM 5553 C C . PHE A 1 716 ? 37.122 -3.768 -3.622 1.00 84.19 716 PHE A C 1
ATOM 5555 O O . PHE A 1 716 ? 36.884 -2.567 -3.458 1.00 84.19 716 PHE A O 1
ATOM 5562 N N . PHE A 1 717 ? 38.360 -4.231 -3.794 1.00 89.19 717 PHE A N 1
ATOM 5563 C CA . PHE A 1 717 ? 39.565 -3.430 -3.584 1.00 89.19 717 PHE A CA 1
ATOM 5564 C C . PHE A 1 717 ? 40.506 -3.511 -4.788 1.00 89.19 717 PHE A C 1
ATOM 5566 O O . PHE A 1 717 ? 40.916 -4.598 -5.193 1.00 89.19 717 PHE A O 1
ATOM 5573 N N . ALA A 1 718 ? 40.884 -2.358 -5.337 1.00 90.50 718 ALA A N 1
ATOM 5574 C CA . ALA A 1 718 ? 41.872 -2.241 -6.404 1.00 90.50 718 ALA A CA 1
ATOM 5575 C C . ALA A 1 718 ? 43.235 -1.890 -5.787 1.00 90.50 718 ALA A C 1
ATOM 5577 O O . ALA A 1 718 ? 43.482 -0.749 -5.395 1.00 90.50 718 ALA A O 1
ATOM 5578 N N . LEU A 1 719 ? 44.096 -2.896 -5.636 1.00 93.00 719 LEU A N 1
ATOM 5579 C CA . LEU A 1 719 ? 45.363 -2.811 -4.917 1.00 93.00 719 LEU A CA 1
ATOM 5580 C C . LEU A 1 719 ? 46.512 -2.424 -5.857 1.00 93.00 719 LEU A C 1
ATOM 5582 O O . LEU A 1 719 ? 46.745 -3.086 -6.867 1.00 93.00 719 LEU A O 1
ATOM 5586 N N . LYS A 1 720 ? 47.285 -1.404 -5.480 1.00 94.31 720 LYS A N 1
ATOM 5587 C CA . LYS A 1 720 ? 48.545 -1.007 -6.129 1.00 94.31 720 LYS A CA 1
ATOM 5588 C C . LYS A 1 720 ? 49.708 -1.042 -5.134 1.00 94.31 720 LYS A C 1
ATOM 5590 O O . LYS A 1 720 ? 49.513 -0.848 -3.936 1.00 94.31 720 LYS A O 1
ATOM 5595 N N . SER A 1 721 ? 50.908 -1.313 -5.635 1.00 93.12 721 SER A N 1
ATOM 5596 C CA . SER A 1 721 ? 52.165 -1.388 -4.887 1.00 93.12 721 SER A CA 1
ATOM 5597 C C . SER A 1 721 ? 53.326 -0.891 -5.771 1.00 93.12 721 SER A C 1
ATOM 5599 O O . SER A 1 721 ? 54.184 -1.678 -6.198 1.00 93.12 721 SER A O 1
ATOM 5601 N N . PRO A 1 722 ? 53.348 0.414 -6.109 1.00 90.88 722 PRO A N 1
ATOM 5602 C CA . PRO A 1 722 ? 54.253 0.964 -7.112 1.00 90.88 722 PRO A CA 1
ATOM 5603 C C . PRO A 1 722 ? 55.711 0.864 -6.650 1.00 90.88 722 PRO A C 1
ATOM 5605 O O . PRO A 1 722 ? 56.102 1.443 -5.639 1.00 90.88 722 PRO A O 1
ATOM 5608 N N . GLY A 1 723 ? 56.521 0.109 -7.396 1.00 86.50 723 GLY A N 1
ATOM 5609 C CA . GLY A 1 723 ? 57.958 -0.067 -7.144 1.00 86.50 723 GLY A CA 1
ATOM 5610 C C . GLY A 1 723 ? 58.347 -0.905 -5.916 1.00 86.50 723 GLY A C 1
ATOM 5611 O O . GLY A 1 723 ? 59.540 -1.096 -5.692 1.00 86.50 723 GLY A O 1
ATOM 5612 N N . VAL A 1 724 ? 57.392 -1.425 -5.135 1.00 91.50 724 VAL A N 1
ATOM 5613 C CA . VAL A 1 724 ? 57.661 -2.168 -3.889 1.00 91.50 724 VAL A CA 1
ATOM 5614 C C . VAL A 1 724 ? 56.999 -3.551 -3.935 1.00 91.50 724 VAL A C 1
ATOM 5616 O O . VAL A 1 724 ? 55.770 -3.627 -3.910 1.00 91.50 724 VAL A O 1
ATOM 5619 N N . PRO A 1 725 ? 57.768 -4.655 -3.971 1.00 92.75 725 PRO A N 1
ATOM 5620 C CA . PRO A 1 725 ? 57.223 -6.003 -3.820 1.00 92.75 725 PRO A CA 1
ATOM 5621 C C . PRO A 1 725 ? 56.592 -6.225 -2.438 1.00 92.75 725 PRO A C 1
ATOM 5623 O O . PRO A 1 725 ? 57.193 -5.910 -1.408 1.00 92.75 725 PRO A O 1
ATOM 5626 N N . ARG A 1 726 ? 55.390 -6.804 -2.409 1.00 92.25 726 ARG A N 1
ATOM 5627 C CA . ARG A 1 726 ? 54.629 -7.138 -1.197 1.00 92.25 726 ARG A CA 1
ATOM 5628 C C . ARG A 1 726 ? 54.104 -8.566 -1.281 1.00 92.25 726 ARG A C 1
ATOM 5630 O O . ARG A 1 726 ? 53.516 -8.952 -2.286 1.00 92.25 726 ARG A O 1
ATOM 5637 N N . THR A 1 727 ? 54.255 -9.316 -0.192 1.00 94.25 727 THR A N 1
ATOM 5638 C CA . THR A 1 727 ? 53.649 -10.643 -0.023 1.00 94.25 727 THR A CA 1
ATOM 5639 C C . THR A 1 727 ? 52.736 -10.603 1.190 1.00 94.25 727 THR A C 1
ATOM 5641 O O . THR A 1 727 ? 53.213 -10.542 2.322 1.00 94.25 727 THR A O 1
ATOM 5644 N N . ILE A 1 728 ? 51.425 -10.598 0.958 1.00 93.75 728 ILE A N 1
ATOM 5645 C CA . ILE A 1 728 ? 50.416 -10.556 2.016 1.00 93.75 728 ILE A CA 1
ATOM 5646 C C . ILE A 1 728 ? 50.099 -11.985 2.452 1.00 93.75 728 ILE A C 1
ATOM 5648 O O . ILE A 1 728 ? 49.700 -12.819 1.645 1.00 93.75 728 ILE A O 1
ATOM 5652 N N . THR A 1 729 ? 50.260 -12.260 3.741 1.00 91.25 729 THR A N 1
ATOM 5653 C CA . THR A 1 729 ? 49.939 -13.549 4.366 1.00 91.25 729 THR A CA 1
ATOM 5654 C C . THR A 1 729 ? 48.633 -13.508 5.150 1.00 91.25 729 THR A C 1
ATOM 5656 O O . THR A 1 729 ? 48.118 -14.557 5.527 1.00 91.25 729 THR A O 1
ATOM 5659 N N . SER A 1 730 ? 48.109 -12.320 5.469 1.00 89.94 730 SER A N 1
ATOM 5660 C CA . SER A 1 730 ? 46.882 -12.185 6.259 1.00 89.94 730 SER A CA 1
ATOM 5661 C C . SER A 1 730 ? 46.231 -10.802 6.154 1.00 89.94 730 SER A C 1
ATOM 5663 O O . SER A 1 730 ? 46.937 -9.792 6.190 1.00 89.94 730 SER A O 1
ATOM 5665 N N . ILE A 1 731 ? 44.897 -10.758 6.111 1.00 90.56 731 ILE A N 1
ATOM 5666 C CA . ILE A 1 731 ? 44.091 -9.527 6.062 1.00 90.56 731 ILE A CA 1
ATOM 5667 C C . ILE A 1 731 ? 43.324 -9.372 7.384 1.00 90.56 731 ILE A C 1
ATOM 5669 O O . ILE A 1 731 ? 42.794 -10.353 7.898 1.00 90.56 731 ILE A O 1
ATOM 5673 N N . ASN A 1 732 ? 43.280 -8.155 7.937 1.00 88.06 732 ASN A N 1
ATOM 5674 C CA . ASN A 1 732 ? 42.456 -7.758 9.094 1.00 88.06 732 ASN A CA 1
ATOM 5675 C C . ASN A 1 732 ? 42.468 -8.738 10.295 1.00 88.06 732 ASN A C 1
ATOM 5677 O O . ASN A 1 732 ? 41.422 -9.070 10.848 1.00 88.06 732 ASN A O 1
ATOM 5681 N N . VAL A 1 733 ? 43.647 -9.205 10.721 1.00 80.75 733 VAL A N 1
ATOM 5682 C CA . VAL A 1 733 ? 43.787 -10.286 11.729 1.00 80.75 733 VAL A CA 1
ATOM 5683 C C . VAL A 1 733 ? 43.459 -9.917 13.178 1.00 80.75 733 VAL A C 1
ATOM 5685 O O . VAL A 1 733 ? 43.417 -10.798 14.034 1.00 80.75 733 VAL A O 1
ATOM 5688 N N . ALA A 1 734 ? 43.269 -8.635 13.476 1.00 70.12 734 ALA A N 1
ATOM 5689 C CA . ALA A 1 734 ? 42.956 -8.143 14.812 1.00 70.12 734 ALA A CA 1
ATOM 5690 C C . ALA A 1 734 ? 42.148 -6.846 14.716 1.00 70.12 734 ALA A C 1
ATOM 5692 O O . ALA A 1 734 ? 42.393 -6.031 13.825 1.00 70.12 734 ALA A O 1
ATOM 5693 N N . GLU A 1 735 ? 41.221 -6.640 15.651 1.00 59.88 735 GLU A N 1
ATOM 5694 C CA . GLU A 1 735 ? 40.562 -5.347 15.842 1.00 59.88 735 GLU A CA 1
ATOM 5695 C C . GLU A 1 735 ? 41.416 -4.436 16.737 1.00 59.88 735 GLU A C 1
ATOM 5697 O O . GLU A 1 735 ? 42.067 -4.896 17.676 1.00 59.88 735 GLU A O 1
ATOM 5702 N N . GLY A 1 736 ? 41.393 -3.127 16.474 1.00 60.66 736 GLY A N 1
ATOM 5703 C CA . GLY A 1 736 ? 42.069 -2.134 17.309 1.00 60.66 736 GLY A CA 1
ATOM 5704 C C . GLY A 1 736 ? 43.557 -1.954 16.993 1.00 60.66 736 GLY A C 1
ATOM 5705 O O . GLY A 1 736 ? 43.944 -1.771 15.843 1.00 60.66 736 GLY A O 1
ATOM 5706 N N . THR A 1 737 ? 44.399 -1.941 18.030 1.00 57.22 737 THR A N 1
ATOM 5707 C CA . THR A 1 737 ? 45.720 -1.270 18.065 1.00 57.22 737 THR A CA 1
ATOM 5708 C C . THR A 1 737 ? 46.828 -1.836 17.161 1.00 57.22 737 THR A C 1
ATOM 5710 O O . THR A 1 737 ? 47.952 -1.335 17.208 1.00 57.22 737 THR A O 1
ATOM 5713 N N . GLN A 1 738 ? 46.544 -2.846 16.333 1.00 67.00 738 GLN A N 1
ATOM 5714 C CA . GLN A 1 738 ? 47.472 -3.358 15.310 1.00 67.00 738 GLN A CA 1
ATOM 5715 C C . GLN A 1 738 ? 47.204 -2.792 13.904 1.00 67.00 738 GLN A C 1
ATOM 5717 O O . GLN A 1 738 ? 48.059 -2.921 13.034 1.00 67.00 738 GLN A O 1
ATOM 5722 N N . ALA A 1 739 ? 46.077 -2.105 13.683 1.00 69.94 739 ALA A N 1
ATOM 5723 C CA . ALA A 1 739 ? 45.786 -1.393 12.439 1.00 69.94 739 ALA A CA 1
ATOM 5724 C C . ALA A 1 739 ? 46.147 0.099 12.545 1.00 69.94 739 ALA A C 1
ATOM 5726 O O . ALA A 1 739 ? 45.763 0.758 13.511 1.00 69.94 739 ALA A O 1
ATOM 5727 N N . ASN A 1 740 ? 46.820 0.658 11.532 1.00 79.31 740 ASN A N 1
ATOM 5728 C CA . ASN A 1 740 ? 46.928 2.117 11.386 1.00 79.31 740 ASN A CA 1
ATOM 5729 C C . ASN A 1 740 ? 45.623 2.733 10.830 1.00 79.31 740 ASN A C 1
ATOM 5731 O O . ASN A 1 740 ? 45.309 3.883 11.129 1.00 79.31 740 ASN A O 1
ATOM 5735 N N . ASN A 1 741 ? 44.848 1.974 10.045 1.00 81.81 741 ASN A N 1
ATOM 5736 C CA . ASN A 1 741 ? 43.523 2.358 9.552 1.00 81.81 741 ASN A CA 1
ATOM 5737 C C . ASN A 1 741 ? 42.440 2.130 10.637 1.00 81.81 741 ASN A C 1
ATOM 5739 O O . ASN A 1 741 ? 42.154 0.975 10.964 1.00 81.81 741 ASN A O 1
ATOM 5743 N N . PRO A 1 742 ? 41.773 3.181 11.162 1.00 79.56 742 PRO A N 1
ATOM 5744 C CA . PRO A 1 742 ? 40.768 3.051 12.226 1.00 79.56 742 PRO A CA 1
ATOM 5745 C C . PRO A 1 742 ? 39.450 2.400 11.765 1.00 79.56 742 PRO A C 1
ATOM 5747 O O . PRO A 1 742 ? 38.605 2.062 12.594 1.00 79.56 742 PRO A O 1
ATOM 5750 N N . TYR A 1 743 ? 39.258 2.223 10.455 1.00 81.50 743 TYR A N 1
ATOM 5751 C CA . TYR A 1 743 ? 38.098 1.562 9.855 1.00 81.50 743 TYR A CA 1
ATOM 5752 C C . TYR A 1 743 ? 38.353 0.078 9.543 1.00 81.50 743 TYR A C 1
ATOM 5754 O O . TYR A 1 743 ? 37.434 -0.625 9.113 1.00 81.50 743 TYR A O 1
ATOM 5762 N N . ALA A 1 744 ? 39.578 -0.416 9.758 1.00 84.50 744 ALA A N 1
ATOM 5763 C CA . ALA A 1 744 ? 39.899 -1.830 9.624 1.00 84.50 744 ALA A CA 1
ATOM 5764 C C . ALA A 1 744 ? 39.436 -2.614 10.864 1.00 84.50 744 ALA A C 1
ATOM 5766 O O . ALA A 1 744 ? 39.815 -2.326 11.999 1.00 84.50 744 ALA A O 1
ATOM 5767 N N . LYS A 1 745 ? 38.604 -3.628 10.625 1.00 84.19 745 LYS A N 1
ATOM 5768 C CA . LYS A 1 745 ? 38.029 -4.540 11.624 1.00 84.19 745 LYS A CA 1
ATOM 5769 C C . LYS A 1 745 ? 38.095 -5.969 11.106 1.00 84.19 745 LYS A C 1
ATOM 5771 O O . LYS A 1 745 ? 38.226 -6.172 9.899 1.00 84.19 745 LYS A O 1
ATOM 5776 N N . VAL A 1 746 ? 37.994 -6.960 11.986 1.00 84.81 746 VAL A N 1
ATOM 5777 C CA . VAL A 1 746 ? 38.007 -8.370 11.572 1.00 84.81 746 VAL A CA 1
ATOM 5778 C C . VAL A 1 746 ? 36.800 -8.623 10.666 1.00 84.81 746 VAL A C 1
ATOM 5780 O O . VAL A 1 746 ? 35.655 -8.386 11.056 1.00 84.81 746 VAL A O 1
ATOM 5783 N N . PHE A 1 747 ? 37.042 -9.093 9.439 1.00 80.50 747 PHE A N 1
ATOM 5784 C CA . PHE A 1 747 ? 35.956 -9.531 8.564 1.00 80.50 747 PHE A CA 1
ATOM 5785 C C . PHE A 1 747 ? 35.248 -10.732 9.207 1.00 80.50 747 PHE A C 1
ATOM 5787 O O . PHE A 1 747 ? 35.895 -11.667 9.683 1.00 80.50 747 PHE A O 1
ATOM 5794 N N . LYS A 1 748 ? 33.909 -10.717 9.231 1.00 79.62 748 LYS A N 1
ATOM 5795 C CA . LYS A 1 748 ? 33.115 -11.825 9.783 1.00 79.62 748 LYS A CA 1
ATOM 5796 C C . LYS A 1 748 ? 33.410 -13.109 8.998 1.00 79.62 748 LYS A C 1
ATOM 5798 O O . LYS A 1 748 ? 33.601 -13.055 7.781 1.00 79.62 748 LYS A O 1
ATOM 5803 N N . GLY A 1 749 ? 33.425 -14.261 9.670 1.00 75.19 749 GLY A N 1
ATOM 5804 C CA . GLY A 1 749 ? 33.648 -15.544 8.996 1.00 75.19 749 GLY A CA 1
ATOM 5805 C C . GLY A 1 749 ? 32.623 -15.754 7.876 1.00 75.19 749 GLY A C 1
ATOM 5806 O O . GLY A 1 749 ? 31.439 -15.493 8.077 1.00 75.19 749 GLY A O 1
ATOM 5807 N N . GLY A 1 750 ? 33.088 -16.168 6.695 1.00 70.31 750 GLY A N 1
ATOM 5808 C CA . GLY A 1 750 ? 32.261 -16.251 5.485 1.00 70.31 750 GLY A CA 1
ATOM 5809 C C . GLY A 1 750 ? 32.142 -14.958 4.665 1.00 70.31 750 GLY A C 1
ATOM 5810 O O . GLY A 1 750 ? 31.417 -14.955 3.677 1.00 70.31 750 GLY A O 1
ATOM 5811 N N . THR A 1 751 ? 32.835 -13.868 5.024 1.00 72.94 751 THR A N 1
ATOM 5812 C CA . THR A 1 751 ? 32.912 -12.686 4.145 1.00 72.94 751 THR A CA 1
ATOM 5813 C C . THR A 1 751 ? 33.818 -12.969 2.948 1.00 72.94 751 THR A C 1
ATOM 5815 O O . THR A 1 751 ? 35.015 -13.195 3.119 1.00 72.94 751 THR A O 1
ATOM 5818 N N . GLU A 1 752 ? 33.269 -12.890 1.739 1.00 81.31 752 GLU A N 1
ATOM 5819 C CA . GLU A 1 752 ? 34.045 -12.869 0.497 1.00 81.31 752 GLU A CA 1
ATOM 5820 C C . GLU A 1 752 ? 34.466 -11.429 0.160 1.00 81.31 752 GLU A C 1
ATOM 5822 O O . GLU A 1 752 ? 33.657 -10.499 0.224 1.00 81.31 752 GLU A O 1
ATOM 5827 N N . ILE A 1 753 ? 35.737 -11.241 -0.209 1.00 80.56 753 ILE A N 1
ATOM 5828 C CA . ILE A 1 753 ? 36.280 -9.963 -0.693 1.00 80.56 753 ILE A CA 1
ATOM 5829 C C . ILE A 1 753 ? 37.028 -10.175 -2.011 1.00 80.56 753 ILE A C 1
ATOM 5831 O O . ILE A 1 753 ? 37.764 -11.147 -2.171 1.00 80.56 753 ILE A O 1
ATOM 5835 N N . THR A 1 754 ? 36.860 -9.252 -2.955 1.00 86.94 754 THR A N 1
ATOM 5836 C CA . THR A 1 754 ? 37.552 -9.275 -4.250 1.00 86.94 754 THR A CA 1
ATOM 5837 C C . THR A 1 754 ? 38.755 -8.339 -4.223 1.00 86.94 754 THR A C 1
ATOM 5839 O O . THR A 1 754 ? 38.616 -7.150 -3.926 1.00 86.94 754 THR A O 1
ATOM 5842 N N . LEU A 1 755 ? 39.931 -8.868 -4.568 1.00 87.25 755 LEU A N 1
ATOM 5843 C CA . LEU A 1 755 ? 41.174 -8.109 -4.704 1.00 87.25 755 LEU A CA 1
ATOM 5844 C C . LEU A 1 755 ? 41.578 -8.060 -6.182 1.00 87.25 755 LEU A C 1
ATOM 5846 O O . LEU A 1 755 ? 41.801 -9.095 -6.805 1.00 87.25 755 LEU A O 1
ATOM 5850 N N . MET A 1 756 ? 41.682 -6.856 -6.739 1.00 87.00 756 MET A N 1
ATOM 5851 C CA . MET A 1 756 ? 42.151 -6.602 -8.100 1.00 87.00 756 MET A CA 1
ATOM 5852 C C . MET A 1 756 ? 43.558 -6.007 -8.037 1.00 87.00 756 MET A C 1
ATOM 5854 O O . MET A 1 756 ? 43.736 -4.911 -7.513 1.00 87.00 756 MET A O 1
ATOM 5858 N N . PHE A 1 757 ? 44.559 -6.706 -8.570 1.00 89.69 757 PHE A N 1
ATOM 5859 C CA . PHE A 1 757 ? 45.943 -6.226 -8.577 1.00 89.69 757 PHE A CA 1
ATOM 5860 C C . PHE A 1 757 ? 46.184 -5.310 -9.781 1.00 89.69 757 PHE A C 1
ATOM 5862 O O . PHE A 1 757 ? 46.110 -5.748 -10.926 1.00 89.69 757 PHE A O 1
ATOM 5869 N N . LEU A 1 758 ? 46.467 -4.035 -9.513 1.00 86.31 758 LEU A N 1
ATOM 5870 C CA . LEU A 1 758 ? 46.831 -3.041 -10.527 1.00 86.31 758 LEU A CA 1
ATOM 5871 C C . LEU A 1 758 ? 48.329 -3.088 -10.875 1.00 86.31 758 LEU A C 1
ATOM 5873 O O . LEU A 1 758 ? 48.709 -2.714 -11.979 1.00 86.31 758 LEU A O 1
ATOM 5877 N N . ASP A 1 759 ? 49.162 -3.576 -9.948 1.00 85.00 759 ASP A N 1
ATOM 5878 C CA . ASP A 1 759 ? 50.604 -3.783 -10.122 1.00 85.00 759 ASP A CA 1
ATOM 5879 C C . ASP A 1 759 ? 50.970 -5.263 -9.942 1.00 85.00 759 ASP A C 1
ATOM 5881 O O . ASP A 1 759 ? 50.510 -5.915 -9.004 1.00 85.00 759 ASP A O 1
ATOM 5885 N N . SER A 1 760 ? 51.915 -5.768 -10.742 1.00 86.00 760 SER A N 1
ATOM 5886 C CA . SER A 1 760 ? 52.468 -7.134 -10.634 1.00 86.00 760 SER A CA 1
ATOM 5887 C C . SER A 1 760 ? 53.360 -7.374 -9.402 1.00 86.00 760 SER A C 1
ATOM 5889 O O . SER A 1 760 ? 54.020 -8.404 -9.302 1.00 86.00 760 SER A O 1
ATOM 5891 N N . ASN A 1 761 ? 53.431 -6.411 -8.482 1.00 90.38 761 ASN A N 1
ATOM 5892 C CA . ASN A 1 761 ? 54.293 -6.436 -7.298 1.00 90.38 761 ASN A CA 1
ATOM 5893 C C . ASN A 1 761 ? 53.606 -7.042 -6.061 1.00 90.38 761 ASN A C 1
ATOM 5895 O O . ASN A 1 761 ? 54.196 -7.039 -4.980 1.00 90.38 761 ASN A O 1
ATOM 5899 N N . ILE A 1 762 ? 52.361 -7.508 -6.188 1.00 92.62 762 ILE A N 1
ATOM 5900 C CA . ILE A 1 762 ? 51.521 -7.954 -5.072 1.00 92.62 762 ILE A CA 1
ATOM 5901 C C . ILE A 1 762 ? 51.290 -9.460 -5.178 1.00 92.62 762 ILE A C 1
ATOM 5903 O O . ILE A 1 762 ? 50.638 -9.925 -6.106 1.00 92.62 762 ILE A O 1
ATOM 5907 N N . ASN A 1 763 ? 51.784 -10.207 -4.194 1.00 91.12 763 ASN A N 1
ATOM 5908 C CA . ASN A 1 763 ? 51.474 -11.621 -4.003 1.00 91.12 763 ASN A CA 1
ATOM 5909 C C . ASN A 1 763 ? 50.560 -11.778 -2.784 1.00 91.12 763 ASN A C 1
ATOM 5911 O O . ASN A 1 763 ? 50.788 -11.134 -1.756 1.00 91.12 763 ASN A O 1
ATOM 5915 N N . ILE A 1 764 ? 49.565 -12.658 -2.869 1.00 89.31 764 ILE A N 1
ATOM 5916 C CA . ILE A 1 764 ? 48.759 -13.088 -1.721 1.00 89.31 764 ILE A CA 1
ATOM 5917 C C . ILE A 1 764 ? 49.034 -14.573 -1.487 1.00 89.31 764 ILE A C 1
ATOM 5919 O O . ILE A 1 764 ? 48.899 -15.372 -2.408 1.00 89.31 764 ILE A O 1
ATOM 5923 N N . ASN A 1 765 ? 49.389 -14.944 -0.260 1.00 87.94 765 ASN A N 1
ATOM 5924 C CA . ASN A 1 765 ? 49.584 -16.337 0.130 1.00 87.94 765 ASN A CA 1
ATOM 5925 C C . ASN A 1 765 ? 48.378 -16.813 0.949 1.00 87.94 765 ASN A C 1
ATOM 5927 O O . ASN A 1 765 ? 48.010 -16.171 1.936 1.00 87.94 765 ASN A O 1
ATOM 5931 N N . SER A 1 766 ? 47.811 -17.964 0.578 1.00 77.50 766 SER A N 1
ATOM 5932 C CA . SER A 1 766 ? 46.770 -18.636 1.366 1.00 77.50 766 SER A CA 1
ATOM 5933 C C . SER A 1 766 ? 47.285 -18.990 2.772 1.00 77.50 766 SER A C 1
ATOM 5935 O O . SER A 1 766 ? 48.448 -19.368 2.947 1.00 77.50 766 SER A O 1
ATOM 5937 N N . SER A 1 767 ? 46.442 -18.829 3.792 1.00 80.44 767 SER A N 1
ATOM 5938 C CA . SER A 1 767 ? 46.792 -19.000 5.208 1.00 80.44 767 SER A CA 1
ATOM 5939 C C . SER A 1 767 ?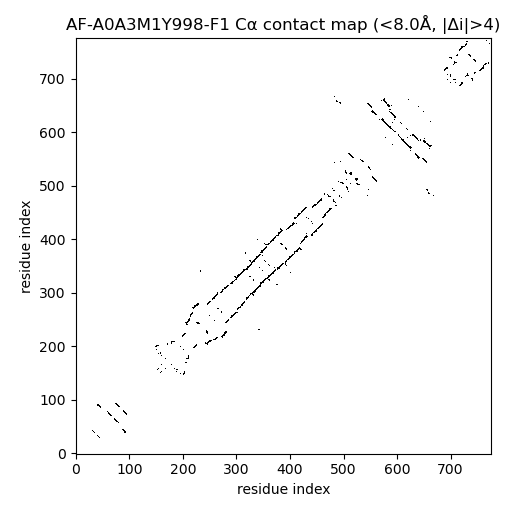 45.553 -19.272 6.072 1.00 80.44 767 SER A C 1
ATOM 5941 O O . SER A 1 767 ? 44.427 -19.296 5.583 1.00 80.44 767 SER A O 1
ATOM 5943 N N . SER A 1 768 ? 45.724 -19.393 7.392 1.00 77.19 768 SER A N 1
ATOM 5944 C CA . SER A 1 768 ? 44.604 -19.452 8.347 1.00 77.19 768 SER A CA 1
ATOM 5945 C C . SER A 1 768 ? 43.716 -18.195 8.378 1.00 77.19 768 SER A C 1
ATOM 5947 O O . SER A 1 768 ? 42.694 -18.204 9.057 1.00 77.19 768 SER A O 1
ATOM 5949 N N . TYR A 1 769 ? 44.105 -17.117 7.685 1.00 72.19 769 TYR A N 1
ATOM 5950 C CA . TYR A 1 769 ? 43.393 -15.833 7.638 1.00 72.19 769 TYR A CA 1
ATOM 5951 C C . TYR A 1 769 ? 43.080 -15.351 6.210 1.00 72.19 769 TYR A C 1
ATOM 5953 O O . TYR A 1 769 ? 42.497 -14.282 6.046 1.00 72.19 769 TYR A O 1
ATOM 5961 N N . ILE A 1 770 ? 43.477 -16.102 5.176 1.00 76.94 770 ILE A N 1
ATOM 5962 C CA . ILE A 1 770 ? 43.112 -15.859 3.773 1.00 76.94 770 ILE A CA 1
ATOM 5963 C C . ILE A 1 770 ? 42.899 -17.216 3.113 1.00 76.94 770 ILE A C 1
ATOM 5965 O O . ILE A 1 770 ? 43.853 -17.971 2.962 1.00 76.94 770 ILE A O 1
ATOM 5969 N N . HIS A 1 771 ? 41.679 -17.499 2.663 1.00 77.12 771 HIS A N 1
ATOM 5970 C CA . HIS A 1 771 ? 41.411 -18.635 1.788 1.00 77.12 771 HIS A CA 1
ATOM 5971 C C . HIS A 1 771 ? 41.253 -18.122 0.354 1.00 77.12 771 HIS A C 1
ATOM 5973 O O . HIS A 1 771 ? 40.311 -17.386 0.065 1.00 77.12 771 HIS A O 1
ATOM 5979 N N . LEU A 1 772 ? 42.167 -18.491 -0.544 1.00 76.12 772 LEU A N 1
ATOM 5980 C CA . LEU A 1 772 ? 42.067 -18.118 -1.956 1.00 76.12 772 LEU A CA 1
ATOM 5981 C C . LEU A 1 772 ? 41.012 -18.986 -2.657 1.00 76.12 772 LEU A C 1
ATOM 5983 O O . LEU A 1 772 ? 41.037 -20.212 -2.564 1.00 76.12 772 LEU A O 1
ATOM 5987 N N . LEU A 1 773 ? 40.068 -18.344 -3.345 1.00 64.62 773 LEU A N 1
ATOM 5988 C CA . LEU A 1 773 ? 39.057 -19.009 -4.167 1.00 64.62 773 LEU A CA 1
ATOM 5989 C C . LEU A 1 773 ? 39.550 -19.016 -5.621 1.00 64.62 773 LEU A C 1
ATOM 5991 O O . LEU A 1 773 ? 39.605 -17.962 -6.249 1.00 64.62 773 LEU A O 1
ATOM 5995 N N . GLY A 1 774 ? 39.930 -20.192 -6.132 1.00 55.97 774 GLY A N 1
ATOM 5996 C CA . GLY A 1 774 ? 40.411 -20.370 -7.512 1.00 55.97 774 GLY A CA 1
ATOM 5997 C C . GLY A 1 774 ? 41.678 -21.221 -7.685 1.00 55.97 774 GLY A C 1
ATOM 5998 O O . GLY A 1 774 ? 41.974 -21.594 -8.812 1.00 55.97 774 GLY A O 1
ATOM 5999 N N . ASP A 1 775 ? 42.390 -21.567 -6.605 1.00 40.94 775 ASP A N 1
ATOM 6000 C CA . ASP A 1 775 ? 43.582 -22.445 -6.630 1.00 40.94 775 ASP A CA 1
ATOM 6001 C C . ASP A 1 775 ? 43.217 -23.949 -6.467 1.00 40.94 775 ASP A C 1
ATOM 6003 O O . ASP A 1 775 ? 43.787 -24.660 -5.633 1.00 40.94 775 ASP A O 1
ATOM 6007 N N . GLN A 1 776 ? 42.238 -24.438 -7.244 1.00 36.16 776 GLN A N 1
ATOM 6008 C CA . GLN A 1 776 ? 41.922 -25.872 -7.424 1.00 36.16 776 GLN A CA 1
ATOM 6009 C C . GLN A 1 776 ? 41.660 -26.202 -8.896 1.00 36.16 776 GLN A C 1
ATOM 6011 O O . GLN A 1 776 ? 40.875 -25.457 -9.523 1.00 36.16 776 GLN A O 1
#

Mean predicted aligned error: 19.74 Å

Sequence (776 aa):
MKKLIKIIATVCCVMFFTSAAFSQATGIYVLYVHDDSNPYTTTVLLNDRFSNIDAVDLSVGDTLYQYFDDQLHLWYISSVLAINNKTAQVDLSYAGAPAIKPLVQLSALIKSGSKYSYIPGIDPDLQGALAARFEGGGGNATTSVGGIIPYFTLQSHSSLYSDHPDYPKYPGQSDNSLETSIDVSDYLQQVIDSAATVGGTVLLGPGWYKVTKTINVPEGVTIEGVSAGKFGVYATPYQDWWDSGTVISFEPSQDNLACFRFYSKDPNGREVRIGGIKNVTIMGDNLRTGSKAIHLDATPGFLTSGHFEDVHIHGFRNGVGLLLEADSTGAVTYNTFENLRFRDADTSIALIARGNISSFINSNLFYNTVISGGNLDYGILAMTTVNDINVDCNHNQFYGGSVEPQYTKYGHIVVKGNAWIVTRQLRVEATQQFLYYPDTRPIYLDSTTTENDIEVFGSIEIDDRGYGNVLKTRSPKNSYPNTSSQNMLSNSTFAGLTIGDSSRYEMKDWQIGTADFSSSTYTLNTGDTIPIVRVLDDSIPPEYNVLRITIPPGKKLRFVPSPFDSWKYNRGRKFTVGAWVKSTGKNAAQWIYTSNSDNGTITVGTEFPYQTNKWTWVGCTFDNYASNTLFLCYLTVFNDTTLNGNAPLDVYIASPTFVWGNEVSYHLGGYLEKSGGSMSGPLSLSQAMNININDTEYIDTSGNTTRLYLPTSANFFALKSPGVPRTITSINVAEGTQANNPYAKVFKGGTEITLMFLDSNININSSSYIHLLGDQ

Secondary structure (DSSP, 8-state):
-----------------------------------TT-TTEEEEE--S--TTS-TTS--TT-EEEEEETTEEEEEEEEEEEEE-SS-EEEEEEE---------TTGGGTS-S-------TT--HHHHHHHHHTTS---S-----SS-PPPEEETTTSSSHHHH-TTS-SSTT-S-TTTTTTSB-HHHHHHHHHHHHTTT-EEE--SEEEEE-S-EEE-TT-EEE-S-S-S--TT--TTS-GGGSSEEEEE--SSTT-EEEEE----TT--EEE--EEEEEEEEE-S-STT-EEEEEEETT-EEES-EEEEEEEEEEEEEEEEEEEE-TT-EEES-EEES-EEEEEEEEEEEEE-SSSSEEEES-EEES-EEEES-EEEEEEEEESS--TTEEEE-EEEES-EEEES-EEEEEEEEETT--EEEEEEEE--TTHHHH-TT--SEEE-TT-BS-EEEEEES--EEE-SBS-EEEEE-SS-S---SSTT---TTTT--S-EEETTTEEEETTEEEEEEETT-S--BSS-SS---EEEE--TTS-TTSPEEEEEEPTTEEEEEEEP--GGGGTTTT-EEEEEEEEEESSTT-EEEEEEEEETTEEEEEEEE--S---S-EEEEEEEE--TT---EEEEEEEE--HHHH-SS-EEEEEEEEEEESSS-----------STTPPP-S---GGGSEEEETTSGGGSBTT--TTEE--BTT-SEEEEE-TT--EEE-EES-SSSTTBSSTTB-PPPTT---EEEESSTTEEE--BTTB--SS--

Solvent-accessible surface area (backbone atoms only — not comparable to full-atom values): 42566 Å² total; per-residue (Å²): 140,85,83,90,81,88,84,86,89,83,92,88,82,90,86,87,90,80,90,85,90,82,81,93,74,95,73,86,84,80,76,83,63,85,53,93,88,48,98,67,60,51,61,51,81,63,73,97,71,66,90,88,57,70,79,79,77,79,50,71,70,43,75,50,76,50,78,55,96,95,38,82,46,59,32,34,29,73,39,76,79,48,77,64,101,74,42,44,42,37,40,39,38,74,65,81,69,75,86,74,69,80,81,86,66,63,83,69,71,83,63,83,94,68,80,90,72,81,69,88,89,64,60,71,67,55,60,55,49,64,60,57,63,76,72,76,62,98,65,85,86,72,93,72,94,71,89,74,80,52,76,35,34,61,83,82,47,36,60,53,60,75,80,34,70,82,56,62,90,52,65,85,69,55,72,76,65,55,47,74,66,51,68,41,37,72,40,53,40,44,28,47,61,58,24,42,78,75,41,12,36,36,50,44,68,44,29,56,43,23,28,40,53,65,35,73,42,46,39,34,29,27,41,34,34,73,22,39,39,83,71,59,98,81,64,60,93,89,53,88,60,65,86,26,26,11,33,37,42,32,51,58,79,54,62,58,41,28,44,34,31,37,38,57,83,52,93,82,44,53,82,37,49,32,26,38,43,30,19,26,23,40,36,39,70,52,78,45,46,53,27,25,51,35,29,42,47,9,71,49,7,23,46,28,62,23,48,31,36,40,32,34,35,35,34,22,53,41,14,28,30,36,36,41,39,10,22,73,51,2,22,41,30,52,28,40,37,34,46,35,34,35,28,32,20,13,29,30,33,38,38,40,10,27,67,90,44,57,2,28,37,36,50,30,39,34,34,44,35,35,38,33,46,58,75,20,51,23,39,35,36,37,22,21,78,40,87,42,99,47,27,33,23,34,63,31,34,37,38,39,36,32,47,47,29,40,30,35,65,60,6,46,38,32,34,27,30,56,8,24,42,32,34,36,66,22,30,37,47,53,87,42,22,69,79,81,28,67,88,35,36,47,30,34,34,32,70,56,16,36,70,24,37,41,29,32,40,28,71,71,58,71,48,67,52,41,49,77,47,42,43,40,48,43,40,97,79,31,68,46,40,43,71,40,57,69,38,73,38,82,44,16,19,72,39,64,69,45,75,44,100,74,48,22,61,43,30,69,64,40,49,40,28,36,31,50,61,89,50,92,64,66,38,56,56,37,91,70,75,64,50,72,44,82,50,88,54,93,94,49,66,87,86,48,40,33,38,40,34,46,29,46,53,42,25,29,40,35,43,29,63,51,91,66,73,64,58,72,80,42,43,64,34,44,28,16,38,34,28,37,33,29,28,76,38,47,53,37,33,32,31,37,40,38,36,30,45,94,90,42,80,47,74,50,70,32,65,31,89,44,65,67,66,42,84,38,84,26,42,52,67,46,78,38,42,68,74,47,81,43,88,47,57,33,44,36,38,40,22,56,40,92,70,56,38,88,51,68,39,60,39,35,40,31,53,43,42,34,33,86,34,81,61,75,87,68,69,78,64,74,80,70,90,50,92,87,71,80,87,87,75,89,76,66,65,90,70,42,47,77,39,55,56,78,44,66,40,24,22,29,63,86,67,44,62,40,38,37,34,56,51,68,91,59,53,41,36,37,36,33,34,87,97,44,81,38,55,33,47,33,50,27,89,53,66,57,88,52,39,52,26,90,58,26,38,57,72,58,91,90,69,78,68,48,79,43,74,77,34,96,33,65,44,77,45,71,42,102,58,31,82,74,89,78,91,121

Radius of gyration: 39.92 Å; Cα contacts (8 Å, |Δi|>4): 1890; chains: 1; bounding box: 110×111×114 Å

pLDDT: mean 75.11, std 22.73, range [20.98, 98.81]

Nearest PDB structures (foldseek):
  5l73-assembly1_B  TM=5.202E-01  e=2.326E-03  Homo sapiens
  6fhj-assembly1_A  TM=4.953E-01  e=1.965E-02  Paenibacillus
  6fhn-assembly1_A  TM=4.848E-01  e=2.258E-02  Paenibacillus sp.
  3jur-assembly1_C  TM=3.084E-01  e=8.524E-03  Thermotoga maritima
  8ikw-assembly4_H  TM=3.656E-01  e=6.264E-02  Fusarium phyllophilum